Protein AF-0000000079065895 (afdb_homodimer)

Organism: Streptomyces microflavus (NCBI:txid1919)

Radius of gyration: 29.61 Å; Cα contacts (8 Å, |Δi|>4): 1666; chains: 2; bounding box: 75×83×60 Å

Nearest PDB structures (foldseek):
  3ofk-assembly2_B  TM=7.185E-01  e=9.473E-08  Bradyrhizobium sp. WM9
  7zkg-assembly1_A  TM=5.740E-01  e=5.149E-07  Streptomyces griseofuscus
  7z2j-assembly1_A  TM=6.496E-01  e=5.752E-05  White bream virus
  7wzf-assembly1_A  TM=5.884E-01  e=6.111E-05  Streptomyces yunnanensis
  7z05-assembly1_A  TM=6.497E-01  e=5.724E-04  White bream virus

Solvent-accessible surface area (backbone atoms only — not comparable to full-atom values): 40544 Å² total; per-residue (Å²): 123,38,42,34,38,43,30,40,47,42,61,46,46,52,43,58,32,42,69,69,71,53,32,52,18,99,84,61,42,56,64,40,13,57,48,34,33,39,35,25,33,50,76,69,44,79,46,77,40,59,54,36,52,49,61,69,58,50,52,51,61,44,50,75,56,47,72,77,93,54,95,79,54,41,47,68,43,31,68,56,39,26,54,54,50,49,62,68,38,65,89,47,64,36,36,38,36,29,34,16,25,46,18,71,35,58,48,39,7,49,27,18,44,23,47,54,66,32,46,54,91,89,46,55,60,52,35,23,24,52,70,46,33,88,68,51,35,55,48,55,76,42,76,48,71,36,53,62,68,53,48,48,51,49,38,50,49,37,51,73,66,39,41,70,28,53,69,44,85,44,83,76,60,40,53,50,49,77,53,50,55,39,52,39,38,24,30,69,70,56,73,67,49,38,52,43,36,34,14,54,74,36,59,98,40,72,58,18,52,70,41,85,62,46,83,35,57,89,74,33,68,66,46,45,46,31,46,52,35,45,49,53,55,44,42,72,78,54,37,65,79,65,46,33,34,32,32,46,65,36,46,55,24,74,61,55,45,56,39,34,74,69,57,30,46,37,39,34,15,19,58,51,65,62,31,31,52,48,18,45,65,67,38,51,86,58,38,47,79,42,59,50,42,72,68,50,38,29,74,51,54,78,72,68,26,50,24,37,34,40,59,72,57,78,82,77,72,65,66,72,70,47,62,77,42,41,52,44,52,30,36,41,36,28,34,35,57,65,58,35,62,70,48,51,49,59,48,49,76,68,36,84,48,46,42,81,73,44,76,44,81,37,33,74,44,39,56,45,69,39,74,93,49,42,28,31,30,60,46,72,28,32,34,34,35,34,34,33,56,45,86,124,121,38,43,34,38,44,30,40,48,43,62,48,46,52,44,55,34,42,69,71,72,54,33,52,19,97,83,60,42,56,65,40,14,57,49,34,34,38,34,24,33,51,76,69,43,78,46,77,39,62,55,38,52,49,61,70,58,49,52,50,59,45,49,75,55,46,72,77,93,54,93,77,55,40,47,65,43,32,69,55,39,28,54,52,49,48,63,70,39,65,88,47,62,37,37,38,36,28,36,18,25,48,18,70,36,56,47,39,7,50,26,16,45,23,49,55,67,32,46,54,92,89,46,56,58,54,36,22,25,52,69,47,32,86,69,51,37,55,49,56,76,42,77,48,70,36,53,63,67,54,49,47,51,49,36,50,48,39,52,73,66,38,42,70,30,53,68,46,85,45,83,74,60,40,53,51,50,74,54,50,55,38,54,40,37,24,29,68,69,56,73,68,48,40,51,42,36,36,14,53,74,36,59,97,40,70,59,17,53,71,41,86,62,43,84,36,56,88,74,34,68,68,45,44,45,31,46,53,36,46,50,53,54,43,42,73,78,55,39,65,80,65,47,35,34,31,32,45,63,36,47,55,24,74,60,56,46,56,39,33,73,68,56,29,48,37,39,35,15,20,58,50,65,62,29,31,52,46,18,44,66,67,38,53,87,58,39,47,77,42,60,50,42,71,68,50,38,29,74,51,54,78,70,66,25,51,26,36,35,41,59,72,58,77,81,76,73,64,66,72,72,46,63,77,40,41,51,43,54,30,36,41,36,28,34,34,56,64,57,34,61,73,48,50,51,59,47,49,74,68,36,86,49,48,40,81,72,43,75,43,81,36,32,75,42,38,57,46,69,38,73,91,49,44,28,32,31,60,45,71,29,31,34,34,36,33,34,32,55,46,86,126

Structure (mmCIF, N/CA/C/O backbone):
data_AF-0000000079065895-model_v1
#
loop_
_entity.id
_entity.type
_entity.pdbx_description
1 polymer 'Uncharacterized protein'
#
loop_
_atom_site.group_PDB
_atom_site.id
_atom_site.type_symbol
_atom_site.label_atom_id
_atom_site.label_alt_id
_atom_site.label_comp_id
_atom_site.label_asym_id
_atom_site.label_entity_id
_atom_site.label_seq_id
_atom_site.pdbx_PDB_ins_code
_atom_site.Cartn_x
_atom_site.Cartn_y
_atom_site.Cartn_z
_atom_site.occupancy
_atom_site.B_iso_or_equiv
_atom_site.auth_seq_id
_atom_site.auth_comp_id
_atom_site.auth_asym_id
_atom_site.auth_atom_id
_atom_site.pdbx_PDB_model_num
ATOM 1 N N . MET A 1 1 ? -24.969 -18.453 19.078 1 86.69 1 MET A N 1
ATOM 2 C CA . MET A 1 1 ? -23.734 -18.672 18.328 1 86.69 1 MET A CA 1
ATOM 3 C C . MET A 1 1 ? -22.609 -17.812 18.875 1 86.69 1 MET A C 1
ATOM 5 O O . MET A 1 1 ? -22.797 -16.625 19.141 1 86.69 1 MET A O 1
ATOM 9 N N . ILE A 1 2 ? -21.516 -18.5 19.156 1 91.75 2 ILE A N 1
ATOM 10 C CA . ILE A 1 2 ? -20.375 -17.828 19.75 1 91.75 2 ILE A CA 1
ATOM 11 C C . ILE A 1 2 ? -19.359 -17.469 18.672 1 91.75 2 ILE A C 1
ATOM 13 O O . ILE A 1 2 ? -19.078 -18.281 17.781 1 91.75 2 ILE A O 1
ATOM 17 N N . ASP A 1 3 ? -18.875 -16.219 18.766 1 96.69 3 ASP A N 1
ATOM 18 C CA . ASP A 1 3 ? -17.781 -15.828 17.891 1 96.69 3 ASP A CA 1
ATOM 19 C C . ASP A 1 3 ? -16.438 -16.062 18.562 1 96.69 3 ASP A C 1
ATOM 21 O O . ASP A 1 3 ? -16.219 -15.641 19.703 1 96.69 3 ASP A O 1
ATOM 25 N N . ILE A 1 4 ? -15.602 -16.75 17.891 1 98.12 4 ILE A N 1
ATOM 26 C CA . ILE A 1 4 ? -14.234 -17.016 18.328 1 98.12 4 ILE A CA 1
ATOM 27 C C . ILE A 1 4 ? -13.25 -16.344 17.375 1 98.12 4 ILE A C 1
ATOM 29 O O . ILE A 1 4 ? -13.266 -16.594 16.172 1 98.12 4 ILE A O 1
ATOM 33 N N . VAL A 1 5 ? -12.445 -15.469 17.906 1 98.69 5 VAL A N 1
ATOM 34 C CA . VAL A 1 5 ? -11.414 -14.797 17.125 1 98.69 5 VAL A CA 1
ATOM 35 C C . VAL A 1 5 ? -10.039 -15.367 17.484 1 98.69 5 VAL A C 1
ATOM 37 O O . VAL A 1 5 ? -9.562 -15.188 18.609 1 98.69 5 VAL A O 1
ATOM 40 N N . ALA A 1 6 ? -9.438 -16.047 16.578 1 98.62 6 ALA A N 1
ATOM 41 C CA . ALA A 1 6 ? -8.102 -16.594 16.781 1 98.62 6 ALA A CA 1
ATOM 42 C C . ALA A 1 6 ? -7.051 -15.766 16.062 1 98.62 6 ALA A C 1
ATOM 44 O O . ALA A 1 6 ? -7.043 -15.688 14.828 1 98.62 6 ALA A O 1
ATOM 45 N N . VAL A 1 7 ? -6.176 -15.203 16.812 1 98.69 7 VAL A N 1
ATOM 46 C CA . VAL A 1 7 ? -5.129 -14.359 16.25 1 98.69 7 VAL A CA 1
ATOM 47 C C . VAL A 1 7 ? -3.768 -14.805 16.781 1 98.69 7 VAL A C 1
ATOM 49 O O . VAL A 1 7 ? -3.688 -15.516 17.781 1 98.69 7 VAL A O 1
ATOM 52 N N . LEU A 1 8 ? -2.668 -14.43 16.078 1 98.31 8 LEU A N 1
ATOM 53 C CA . LEU A 1 8 ? -1.331 -14.742 16.578 1 98.31 8 LEU A CA 1
ATOM 54 C C . LEU A 1 8 ? -0.972 -13.859 17.766 1 98.31 8 LEU A C 1
ATOM 56 O O . LEU A 1 8 ? -0.55 -14.367 18.812 1 98.31 8 LEU A O 1
ATOM 60 N N . ARG A 1 9 ? -1.154 -12.555 17.594 1 98.19 9 ARG A N 1
ATOM 61 C CA . ARG A 1 9 ? -0.824 -11.555 18.594 1 98.19 9 ARG A CA 1
ATOM 62 C C . ARG A 1 9 ? -2.07 -10.805 19.047 1 98.19 9 ARG A C 1
ATOM 64 O O . ARG A 1 9 ? -2.998 -10.602 18.266 1 98.19 9 ARG A O 1
ATOM 71 N N . ALA A 1 10 ? -2.021 -10.289 20.219 1 98.62 10 ALA A N 1
ATOM 72 C CA . ALA A 1 10 ? -3.201 -9.672 20.812 1 98.62 10 ALA A CA 1
ATOM 73 C C . ALA A 1 10 ? -3.643 -8.445 20.016 1 98.62 10 ALA A C 1
ATOM 75 O O . ALA A 1 10 ? -4.84 -8.211 19.844 1 98.62 10 ALA A O 1
ATOM 76 N N . GLU A 1 11 ? -2.717 -7.617 19.531 1 98.44 11 GLU A N 1
ATOM 77 C CA . GLU A 1 11 ? -3.074 -6.395 18.812 1 98.44 11 GLU A CA 1
ATOM 78 C C . GLU A 1 11 ? -3.855 -6.703 17.547 1 98.44 11 GLU A C 1
ATOM 80 O O . GLU A 1 11 ? -4.672 -5.891 17.094 1 98.44 11 GLU A O 1
ATOM 85 N N . ASP A 1 12 ? -3.666 -7.902 17 1 98.38 12 ASP A N 1
ATOM 86 C CA . ASP A 1 12 ? -4.328 -8.273 15.75 1 98.38 12 ASP A CA 1
ATOM 87 C C . ASP A 1 12 ? -5.84 -8.367 15.938 1 98.38 12 ASP A C 1
ATOM 89 O O . ASP A 1 12 ? -6.605 -8.172 14.992 1 98.38 12 ASP A O 1
ATOM 93 N N . ALA A 1 13 ? -6.258 -8.703 17.172 1 98.69 13 ALA A N 1
ATOM 94 C CA . ALA A 1 13 ? -7.688 -8.805 17.453 1 98.69 13 ALA A CA 1
ATOM 95 C C . ALA A 1 13 ? -8.391 -7.473 17.188 1 98.69 13 ALA A C 1
ATOM 97 O O . ALA A 1 13 ? -9.508 -7.445 16.672 1 98.69 13 ALA A O 1
ATOM 98 N N . VAL A 1 14 ? -7.703 -6.406 17.5 1 98.44 14 VAL A N 1
ATOM 99 C CA . VAL A 1 14 ? -8.297 -5.086 17.328 1 98.44 14 VAL A CA 1
ATOM 100 C C . VAL A 1 14 ? -8.039 -4.586 15.906 1 98.44 14 VAL A C 1
ATOM 102 O O . VAL A 1 14 ? -8.922 -3.988 15.281 1 98.44 14 VAL A O 1
ATOM 105 N N . LEU A 1 15 ? -6.883 -4.875 15.328 1 97.94 15 LEU A N 1
ATOM 106 C CA . LEU A 1 15 ? -6.473 -4.32 14.047 1 97.94 15 LEU A CA 1
ATOM 107 C C . LEU A 1 15 ? -7.25 -4.957 12.898 1 97.94 15 LEU A C 1
ATOM 109 O O . LEU A 1 15 ? -7.609 -4.277 11.93 1 97.94 15 LEU A O 1
ATOM 113 N N . ASP A 1 16 ? -7.59 -6.254 13.094 1 97.5 16 ASP A N 1
ATOM 114 C CA . ASP A 1 16 ? -8.195 -6.965 11.969 1 97.5 16 ASP A CA 1
ATOM 115 C C . ASP A 1 16 ? -9.648 -7.336 12.281 1 97.5 16 ASP A C 1
ATOM 117 O O . ASP A 1 16 ? -10.414 -7.676 11.375 1 97.5 16 ASP A O 1
ATOM 121 N N . PHE A 1 17 ? -10.062 -7.277 13.617 1 98.31 17 PHE A N 1
ATOM 122 C CA . PHE A 1 17 ? -11.344 -7.883 13.938 1 98.31 17 PHE A CA 1
ATOM 123 C C . PHE A 1 17 ? -12.141 -6.992 14.891 1 98.31 17 PHE A C 1
ATOM 125 O O . PHE A 1 17 ? -12.922 -7.484 15.703 1 98.31 17 PHE A O 1
ATOM 132 N N . LEU A 1 18 ? -11.898 -5.715 14.883 1 98.06 18 LEU A N 1
ATOM 133 C CA . LEU A 1 18 ? -12.641 -4.812 15.766 1 98.06 18 LEU A CA 1
ATOM 134 C C . LEU A 1 18 ? -14.141 -4.965 15.555 1 98.06 18 LEU A C 1
ATOM 136 O O . LEU A 1 18 ? -14.906 -5 16.531 1 98.06 18 LEU A O 1
ATOM 140 N N . SER A 1 19 ? -14.602 -5.051 14.305 1 96.5 19 SER A N 1
ATOM 141 C CA . SER A 1 19 ? -16.016 -5.145 13.992 1 96.5 19 SER A CA 1
ATOM 142 C C . SER A 1 19 ? -16.641 -6.398 14.594 1 96.5 19 SER A C 1
ATOM 144 O O . SER A 1 19 ? -17.844 -6.434 14.867 1 96.5 19 SER A O 1
ATOM 146 N N . VAL A 1 20 ? -15.828 -7.434 14.75 1 97.06 20 VAL A N 1
ATOM 147 C CA . VAL A 1 20 ? -16.297 -8.672 15.359 1 97.06 20 VAL A CA 1
ATOM 148 C C . VAL A 1 20 ? -16.359 -8.508 16.875 1 97.06 20 VAL A C 1
ATOM 150 O O . VAL A 1 20 ? -17.344 -8.914 17.516 1 97.06 20 VAL A O 1
ATOM 153 N N . LEU A 1 21 ? -15.391 -7.863 17.438 1 97.19 21 LEU A N 1
ATOM 154 C CA . LEU A 1 21 ? -15.281 -7.688 18.875 1 97.19 21 LEU A CA 1
ATOM 155 C C . LEU A 1 21 ? -16.391 -6.789 19.406 1 97.19 21 LEU A C 1
ATOM 157 O O . LEU A 1 21 ? -16.766 -6.863 20.578 1 97.19 21 LEU A O 1
ATOM 161 N N . THR A 1 22 ? -16.891 -5.906 18.469 1 94.56 22 THR A N 1
ATOM 162 C CA . THR A 1 22 ? -17.781 -4.855 18.953 1 94.56 22 THR A CA 1
ATOM 163 C C . THR A 1 22 ? -19.125 -4.93 18.234 1 94.56 22 THR A C 1
ATOM 165 O O . THR A 1 22 ? -19.859 -3.939 18.188 1 94.56 22 THR A O 1
ATOM 168 N N . ALA A 1 23 ? -19.438 -5.977 17.594 1 90.62 23 ALA A N 1
ATOM 169 C CA . ALA A 1 23 ? -20.703 -6.125 16.875 1 90.62 23 ALA A CA 1
ATOM 170 C C . ALA A 1 23 ? -21.891 -5.777 17.766 1 90.62 23 ALA A C 1
ATOM 172 O O . ALA A 1 23 ? -21.906 -6.125 18.953 1 90.62 23 ALA A O 1
ATOM 173 N N . PRO A 1 24 ? -22.781 -5.059 17.156 1 82.94 24 PRO A N 1
ATOM 174 C CA . PRO A 1 24 ? -23.953 -4.719 17.953 1 82.94 24 PRO A CA 1
ATOM 175 C C . PRO A 1 24 ? -24.859 -5.918 18.219 1 82.94 24 PRO A C 1
ATOM 177 O O . PRO A 1 24 ? -24.781 -6.914 17.5 1 82.94 24 PRO A O 1
ATOM 180 N N . GLY A 1 25 ? -25.609 -5.742 19.25 1 76.69 25 GLY A N 1
ATOM 181 C CA . GLY A 1 25 ? -26.609 -6.754 19.516 1 76.69 25 GLY A CA 1
ATOM 182 C C . GLY A 1 25 ? -27.75 -6.73 18.531 1 76.69 25 GLY A C 1
ATOM 183 O O . GLY A 1 25 ? -27.734 -5.957 17.562 1 76.69 25 GLY A O 1
ATOM 184 N N . PRO A 1 26 ? -28.609 -7.664 18.656 1 68.25 26 PRO A N 1
ATOM 185 C CA . PRO A 1 26 ? -29.734 -7.797 17.734 1 68.25 26 PRO A CA 1
ATOM 186 C C . PRO A 1 26 ? -30.562 -6.512 17.625 1 68.25 26 PRO A C 1
ATOM 188 O O . PRO A 1 26 ? -31.188 -6.27 16.594 1 68.25 26 PRO A O 1
ATOM 191 N N . THR A 1 27 ? -30.531 -5.742 18.719 1 69.88 27 THR A N 1
ATOM 192 C CA . THR A 1 27 ? -31.312 -4.516 18.688 1 69.88 27 THR A CA 1
ATOM 193 C C . THR A 1 27 ? -30.469 -3.346 18.172 1 69.88 27 THR A C 1
ATOM 195 O O . THR A 1 27 ? -30.953 -2.213 18.109 1 69.88 27 THR A O 1
ATOM 198 N N . GLY A 1 28 ? -29.312 -3.59 17.891 1 71.69 28 GLY A N 1
ATOM 199 C CA . GLY A 1 28 ? -28.438 -2.557 17.359 1 71.69 28 GLY A CA 1
ATOM 200 C C . GLY A 1 28 ? -27.688 -1.795 18.438 1 71.69 28 GLY A C 1
ATOM 201 O O . GLY A 1 28 ? -26.844 -0.958 18.141 1 71.69 28 GLY A O 1
ATOM 202 N N . ARG A 1 29 ? -28.109 -2.01 19.703 1 68.44 29 ARG A N 1
ATOM 203 C CA . ARG A 1 29 ? -27.484 -1.274 20.797 1 68.44 29 ARG A CA 1
ATOM 204 C C . ARG A 1 29 ? -26.156 -1.896 21.188 1 68.44 29 ARG A C 1
ATOM 206 O O . ARG A 1 29 ? -26.016 -3.121 21.234 1 68.44 29 ARG A O 1
ATOM 213 N N . GLN A 1 30 ? -25.203 -1.01 21.359 1 65.12 30 GLN A N 1
ATOM 214 C CA . GLN A 1 30 ? -23.844 -1.44 21.672 1 65.12 30 GLN A CA 1
ATOM 215 C C . GLN A 1 30 ? -23.781 -2.152 23.031 1 65.12 30 GLN A C 1
ATOM 217 O O . GLN A 1 30 ? -22.938 -3.018 23.25 1 65.12 30 GLN A O 1
ATOM 222 N N . ASP A 1 31 ? -24.688 -1.835 23.891 1 68 31 ASP A N 1
ATOM 223 C CA . ASP A 1 31 ? -24.719 -2.459 25.203 1 68 31 ASP A CA 1
ATOM 224 C C . ASP A 1 31 ? -25.266 -3.883 25.141 1 68 31 ASP A C 1
ATOM 226 O O . ASP A 1 31 ? -25.391 -4.559 26.156 1 68 31 ASP A O 1
ATOM 230 N N . GLU A 1 32 ? -25.422 -4.293 23.922 1 75.56 32 GLU A N 1
ATOM 231 C CA . GLU A 1 32 ? -25.922 -5.645 23.703 1 75.56 32 GLU A CA 1
ATOM 232 C C . GLU A 1 32 ? -24.938 -6.465 22.875 1 75.56 32 GLU A C 1
ATOM 234 O O . GLU A 1 32 ? -25.328 -7.441 22.219 1 75.56 32 GLU A O 1
ATOM 239 N N . SER A 1 33 ? -23.688 -6.051 22.906 1 85.94 33 SER A N 1
ATOM 240 C CA . SER A 1 33 ? -22.703 -6.816 22.156 1 85.94 33 SER A CA 1
ATOM 241 C C . SER A 1 33 ? -22.625 -8.258 22.641 1 85.94 33 SER A C 1
ATOM 243 O O . SER A 1 33 ? -22.719 -8.508 23.844 1 85.94 33 SER A O 1
ATOM 245 N N . PRO A 1 34 ? -22.469 -9.188 21.812 1 90.69 34 PRO A N 1
ATOM 246 C CA . PRO A 1 34 ? -22.391 -10.594 22.203 1 90.69 34 PRO A CA 1
ATOM 247 C C . PRO A 1 34 ? -21.062 -10.953 22.859 1 90.69 34 PRO A C 1
ATOM 249 O O . PRO A 1 34 ? -20.109 -10.18 22.781 1 90.69 34 PRO A O 1
ATOM 252 N N . GLU A 1 35 ? -21.172 -12.055 23.516 1 94.31 35 GLU A N 1
ATOM 253 C CA . GLU A 1 35 ? -19.938 -12.625 24.047 1 94.31 35 GLU A CA 1
ATOM 254 C C . GLU A 1 35 ? -19 -13.047 22.922 1 94.31 35 GLU A C 1
ATOM 256 O O . GLU A 1 35 ? -19.438 -13.625 21.922 1 94.31 35 GLU A O 1
ATOM 261 N N . VAL A 1 36 ? -17.734 -12.672 23.016 1 97.25 36 VAL A N 1
ATOM 262 C CA . VAL A 1 36 ? -16.719 -13.039 22.031 1 97.25 36 VAL A CA 1
ATOM 263 C C . VAL A 1 36 ? -15.516 -13.664 22.734 1 97.25 36 VAL A C 1
ATOM 265 O O . VAL A 1 36 ? -15.094 -13.203 23.797 1 97.25 36 VAL A O 1
ATOM 268 N N . HIS A 1 37 ? -15.031 -14.695 22.172 1 98.06 37 HIS A N 1
ATOM 269 C CA . HIS A 1 37 ? -13.828 -15.359 22.656 1 98.06 37 HIS A CA 1
ATOM 270 C C . HIS A 1 37 ? -12.625 -15.039 21.781 1 98.06 37 HIS A C 1
ATOM 272 O O . HIS A 1 37 ? -12.68 -15.188 20.562 1 98.06 37 HIS A O 1
ATOM 278 N N . VAL A 1 38 ? -11.539 -14.586 22.406 1 98.69 38 VAL A N 1
ATOM 279 C CA . VAL A 1 38 ? -10.32 -14.266 21.672 1 98.69 38 VAL A CA 1
ATOM 280 C C . VAL A 1 38 ? -9.203 -15.227 22.078 1 98.69 38 VAL A C 1
ATOM 282 O O . VAL A 1 38 ? -8.914 -15.383 23.266 1 98.69 38 VAL A O 1
ATOM 285 N N . LEU A 1 39 ? -8.656 -15.867 21.094 1 98.44 39 LEU A N 1
ATOM 286 C CA . LEU A 1 39 ? -7.547 -16.781 21.312 1 98.44 39 LEU A CA 1
ATOM 287 C C . LEU A 1 39 ? -6.238 -16.188 20.797 1 98.44 39 LEU A C 1
ATOM 289 O O . LEU A 1 39 ? -6.16 -15.758 19.641 1 98.44 39 LEU A O 1
ATOM 293 N N . PHE A 1 40 ? -5.27 -16.188 21.656 1 98.19 40 PHE A N 1
ATOM 294 C CA . PHE A 1 40 ? -3.953 -15.695 21.281 1 98.19 40 PHE A CA 1
ATOM 295 C C . PHE A 1 40 ? -2.998 -16.844 20.984 1 98.19 40 PHE A C 1
ATOM 297 O O . PHE A 1 40 ? -2.578 -17.562 21.906 1 98.19 40 PHE A O 1
ATOM 304 N N . GLY A 1 41 ? -2.59 -16.953 19.781 1 97 41 GLY A N 1
ATOM 305 C CA . GLY A 1 41 ? -1.814 -18.094 19.328 1 97 41 GLY A CA 1
ATOM 306 C C . GLY A 1 41 ? -0.407 -18.125 19.891 1 97 41 GLY A C 1
ATOM 307 O O . GLY A 1 41 ? 0.136 -19.203 20.156 1 97 41 GLY A O 1
ATOM 308 N N . ASP A 1 42 ? 0.202 -16.953 20.047 1 95.88 42 ASP A N 1
ATOM 309 C CA . ASP A 1 42 ? 1.603 -16.906 20.453 1 95.88 42 ASP A CA 1
ATOM 310 C C . ASP A 1 42 ? 1.757 -17.297 21.922 1 95.88 42 ASP A C 1
ATOM 312 O O . ASP A 1 42 ? 2.809 -17.781 22.344 1 95.88 42 ASP A O 1
ATOM 316 N N . THR A 1 43 ? 0.674 -17.094 22.734 1 95.31 43 THR A N 1
ATOM 317 C CA . THR A 1 43 ? 0.765 -17.344 24.172 1 95.31 43 THR A CA 1
ATOM 318 C C . THR A 1 43 ? -0.184 -18.469 24.578 1 95.31 43 THR A C 1
ATOM 320 O O . THR A 1 43 ? -0.156 -18.938 25.719 1 95.31 43 THR A O 1
ATOM 323 N N . ALA A 1 44 ? -1.035 -18.875 23.688 1 94.25 44 ALA A N 1
ATOM 324 C CA . ALA A 1 44 ? -2.064 -19.875 23.953 1 94.25 44 ALA A CA 1
ATOM 325 C C . ALA A 1 44 ? -3.029 -19.391 25.031 1 94.25 44 ALA A C 1
ATOM 327 O O . ALA A 1 44 ? -3.514 -20.203 25.844 1 94.25 44 ALA A O 1
ATOM 328 N N . GLU A 1 45 ? -3.189 -18.156 25.125 1 95.31 45 GLU A N 1
ATOM 329 C CA . GLU A 1 45 ? -4.133 -17.578 26.078 1 95.31 45 GLU A CA 1
ATOM 330 C C . GLU A 1 45 ? -5.527 -17.453 25.469 1 95.31 45 GLU A C 1
ATOM 332 O O . GLU A 1 45 ? -5.672 -17.359 24.25 1 95.31 45 GLU A O 1
ATOM 337 N N . HIS A 1 46 ? -6.488 -17.578 26.344 1 97.56 46 HIS A N 1
ATOM 338 C CA . HIS A 1 46 ? -7.906 -17.469 26.016 1 97.56 46 HIS A CA 1
ATOM 339 C C . HIS A 1 46 ? -8.578 -16.344 26.781 1 97.56 46 HIS A C 1
ATOM 341 O O . HIS A 1 46 ? -8.695 -16.406 28 1 97.56 46 HIS A O 1
ATOM 347 N N . LEU A 1 47 ? -8.984 -15.297 26.047 1 98.19 47 LEU A N 1
ATOM 348 C CA . LEU A 1 47 ? -9.664 -14.156 26.641 1 98.19 47 LEU A CA 1
ATOM 349 C C . LEU A 1 47 ? -11.156 -14.18 26.312 1 98.19 47 LEU A C 1
ATOM 351 O O . LEU A 1 47 ? -11.531 -14.328 25.141 1 98.19 47 LEU A O 1
ATOM 355 N N . VAL A 1 48 ? -11.969 -14.039 27.328 1 97.81 48 VAL A N 1
ATOM 356 C CA . VAL A 1 48 ? -13.414 -13.953 27.125 1 97.81 48 VAL A CA 1
ATOM 357 C C . VAL A 1 48 ? -13.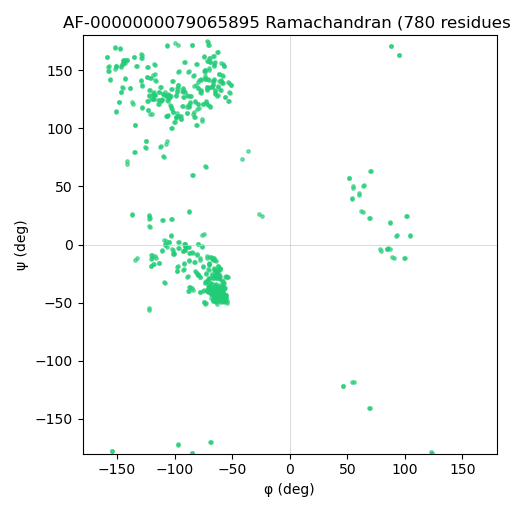867 -12.5 27.281 1 97.81 48 VAL A C 1
ATOM 359 O O . VAL A 1 48 ? -13.609 -11.875 28.297 1 97.81 48 VAL A O 1
ATOM 362 N N . LEU A 1 49 ? -14.438 -11.961 26.234 1 97.25 49 LEU A N 1
ATOM 363 C CA . LEU A 1 49 ? -15.109 -10.664 26.297 1 97.25 49 LEU A CA 1
ATOM 364 C C . LEU A 1 49 ? -16.609 -10.836 26.531 1 97.25 49 LEU A C 1
ATOM 366 O O . LEU A 1 49 ? -17.344 -11.273 25.641 1 97.25 49 LEU A O 1
ATOM 370 N N . PRO A 1 50 ? -17.062 -10.461 27.688 1 94.69 50 PRO A N 1
ATOM 371 C CA . PRO A 1 50 ? -18.453 -10.75 28.031 1 94.69 50 PRO A CA 1
ATOM 372 C C . PRO A 1 50 ? -19.453 -9.922 27.234 1 94.69 50 PRO A C 1
ATOM 374 O O . PRO A 1 50 ? -19.094 -8.867 26.688 1 94.69 50 PRO A O 1
ATOM 377 N N . ALA A 1 51 ? -20.656 -10.43 27.219 1 93.19 51 ALA A N 1
ATOM 378 C CA . ALA A 1 51 ? -21.734 -9.695 26.562 1 93.19 51 ALA A CA 1
ATOM 379 C C . ALA A 1 51 ? -22.031 -8.391 27.312 1 93.19 51 ALA A C 1
ATOM 381 O O . ALA A 1 51 ? -21.938 -8.328 28.531 1 93.19 51 ALA A O 1
ATOM 382 N N . GLY A 1 52 ? -22.328 -7.367 26.531 1 91.62 52 GLY A N 1
ATOM 383 C CA . GLY A 1 52 ? -22.844 -6.133 27.094 1 91.62 52 GLY A CA 1
ATOM 384 C C . GLY A 1 52 ? -21.75 -5.199 27.594 1 91.62 52 GLY A C 1
ATOM 385 O O . GLY A 1 52 ? -22.047 -4.109 28.094 1 91.62 52 GLY A O 1
ATOM 386 N N . VAL A 1 53 ? -20.531 -5.605 27.547 1 93.38 53 VAL A N 1
ATOM 387 C CA . VAL A 1 53 ? -19.422 -4.758 27.969 1 93.38 53 VAL A CA 1
ATOM 388 C C . VAL A 1 53 ? -19.125 -3.721 26.891 1 93.38 53 VAL A C 1
ATOM 390 O O . VAL A 1 53 ? -19.047 -4.047 25.703 1 93.38 53 VAL A O 1
ATOM 393 N N . PRO A 1 54 ? -18.984 -2.465 27.344 1 93.06 54 PRO A N 1
ATOM 394 C CA . PRO A 1 54 ? -18.719 -1.405 26.375 1 93.06 54 PRO A CA 1
ATOM 395 C C . PRO A 1 54 ? -17.422 -1.637 25.594 1 93.06 54 PRO A C 1
ATOM 397 O O . PRO A 1 54 ? -16.5 -2.281 26.109 1 93.06 54 PRO A O 1
ATOM 400 N N . THR A 1 55 ? -17.344 -1.062 24.438 1 94.5 55 THR A N 1
ATOM 401 C CA . THR A 1 55 ? -16.219 -1.223 23.516 1 94.5 55 THR A CA 1
ATOM 402 C C . THR A 1 55 ? -14.898 -0.86 24.203 1 94.5 55 THR A C 1
ATOM 404 O O . THR A 1 55 ? -13.914 -1.599 24.109 1 94.5 55 THR A O 1
ATOM 407 N N . ALA A 1 56 ? -14.875 0.23 24.891 1 95.19 56 ALA A N 1
ATOM 408 C CA . ALA A 1 56 ? -13.641 0.699 25.516 1 95.19 56 ALA A CA 1
ATOM 409 C C . ALA A 1 56 ? -13.109 -0.33 26.516 1 95.19 56 ALA A C 1
ATOM 411 O O . ALA A 1 56 ? -11.906 -0.593 26.562 1 95.19 56 ALA A O 1
ATOM 412 N N . GLU A 1 57 ? -13.977 -0.902 27.25 1 96.44 57 GLU A N 1
ATOM 413 C CA . GLU A 1 57 ? -13.578 -1.897 28.234 1 96.44 57 GLU A CA 1
ATOM 414 C C . GLU A 1 57 ? -13.117 -3.188 27.578 1 96.44 57 GLU A C 1
ATOM 416 O O . GLU A 1 57 ? -12.188 -3.842 28.047 1 96.44 57 GLU A O 1
ATOM 421 N N . ARG A 1 58 ? -13.773 -3.559 26.531 1 97.56 58 ARG A N 1
ATOM 422 C CA . ARG A 1 58 ? -13.367 -4.734 25.766 1 97.56 58 ARG A CA 1
ATOM 423 C C . ARG A 1 58 ? -11.953 -4.562 25.219 1 97.56 58 ARG A C 1
ATOM 425 O O . ARG A 1 58 ? -11.117 -5.465 25.344 1 97.56 58 ARG A O 1
ATOM 432 N N . LEU A 1 59 ? -11.688 -3.4 24.656 1 98.12 59 LEU A N 1
ATOM 433 C CA . LEU A 1 59 ? -10.375 -3.143 24.062 1 98.12 59 LEU A CA 1
ATOM 434 C C . LEU A 1 59 ? -9.305 -3.053 25.156 1 98.12 59 LEU A C 1
ATOM 436 O O . LEU A 1 59 ? -8.164 -3.473 24.938 1 98.12 59 LEU A O 1
ATOM 440 N N . ASP A 1 60 ? -9.672 -2.545 26.328 1 98.06 60 ASP A N 1
ATOM 441 C CA . ASP A 1 60 ? -8.75 -2.533 27.453 1 98.06 60 ASP A CA 1
ATOM 442 C C . ASP A 1 60 ? -8.367 -3.951 27.859 1 98.06 60 ASP A C 1
ATOM 444 O O . ASP A 1 60 ? -7.223 -4.211 28.219 1 98.06 60 ASP A O 1
ATOM 448 N N . ALA A 1 61 ? -9.375 -4.793 27.859 1 98.56 61 ALA A N 1
ATOM 449 C CA . ALA A 1 61 ? -9.117 -6.191 28.203 1 98.56 61 ALA A CA 1
ATOM 450 C C . ALA A 1 61 ? -8.133 -6.82 27.219 1 98.56 61 ALA A C 1
ATOM 452 O O . ALA A 1 61 ? -7.227 -7.551 27.625 1 98.56 61 ALA A O 1
ATOM 453 N N . VAL A 1 62 ? -8.289 -6.562 25.953 1 98.81 62 VAL A N 1
ATOM 454 C CA . VAL A 1 62 ? -7.363 -7.074 24.938 1 98.81 62 VAL A CA 1
ATOM 455 C C . VAL A 1 62 ? -5.98 -6.461 25.141 1 98.81 62 VAL A C 1
ATOM 457 O O . VAL A 1 62 ? -4.965 -7.152 25.031 1 98.81 62 VAL A O 1
ATOM 460 N N . ALA A 1 63 ? -5.938 -5.164 25.484 1 98.75 63 ALA A N 1
ATOM 461 C CA . ALA A 1 63 ? -4.695 -4.406 25.625 1 98.75 63 ALA A CA 1
ATOM 462 C C . ALA A 1 63 ? -3.781 -5.039 26.672 1 98.75 63 ALA A C 1
ATOM 464 O O . ALA A 1 63 ? -2.555 -4.98 26.547 1 98.75 63 ALA A O 1
ATOM 465 N N . ARG A 1 64 ? -4.348 -5.652 27.656 1 98.5 64 ARG A N 1
ATOM 466 C CA . ARG A 1 64 ? -3.582 -6.277 28.719 1 98.5 64 ARG A CA 1
ATOM 467 C C . ARG A 1 64 ? -2.742 -7.438 28.203 1 98.5 64 ARG A C 1
ATOM 469 O O . ARG A 1 64 ? -1.827 -7.906 28.875 1 98.5 64 ARG A O 1
ATOM 476 N N . HIS A 1 65 ? -3.045 -7.867 26.969 1 98.62 65 HIS A N 1
ATOM 477 C CA . HIS A 1 65 ? -2.348 -9.016 26.406 1 98.62 65 HIS A CA 1
ATOM 478 C C . HIS A 1 65 ? -1.383 -8.586 25.312 1 98.62 65 HIS A C 1
ATOM 480 O O . HIS A 1 65 ? -0.733 -9.43 24.672 1 98.62 65 HIS A O 1
ATOM 486 N N . VAL A 1 66 ? -1.326 -7.293 25.031 1 98.56 66 VAL A N 1
ATOM 487 C CA . VAL A 1 66 ? -0.351 -6.777 24.078 1 98.56 66 VAL A CA 1
ATOM 488 C C . VAL A 1 66 ? 1.054 -6.879 24.672 1 98.56 66 VAL A C 1
ATOM 490 O O . VAL A 1 66 ? 1.268 -6.547 25.828 1 98.56 66 VAL A O 1
ATOM 493 N N . ARG A 1 67 ? 1.993 -7.34 23.875 1 97.25 67 ARG A N 1
ATOM 494 C CA . ARG A 1 67 ? 3.338 -7.641 24.359 1 97.25 67 ARG A CA 1
ATOM 495 C C . ARG A 1 67 ? 4.391 -6.98 23.469 1 97.25 67 ARG A C 1
ATOM 497 O O . ARG A 1 67 ? 4.098 -6.562 22.359 1 97.25 67 ARG A O 1
ATOM 504 N N . PRO A 1 68 ? 5.625 -6.906 23.984 1 97 68 PRO A N 1
ATOM 505 C CA . PRO A 1 68 ? 6.719 -6.406 23.141 1 97 68 PRO A CA 1
ATOM 506 C C . PRO A 1 68 ? 6.98 -7.293 21.922 1 97 68 PRO A C 1
ATOM 508 O O . PRO A 1 68 ? 6.453 -8.406 21.844 1 97 68 PRO A O 1
ATOM 511 N N . VAL A 1 69 ? 7.711 -6.754 21.031 1 97.25 69 VAL A N 1
ATOM 512 C CA . VAL A 1 69 ? 8.078 -7.477 19.828 1 97.25 69 VAL A CA 1
ATOM 513 C C . VAL A 1 69 ? 8.773 -8.781 20.188 1 97.25 69 VAL A C 1
ATOM 515 O O . VAL A 1 69 ? 9.695 -8.789 21.016 1 97.25 69 VAL A O 1
ATOM 518 N N . ASP A 1 70 ? 8.289 -9.773 19.672 1 96.19 70 ASP A N 1
ATOM 519 C CA . ASP A 1 70 ? 8.875 -11.109 19.812 1 96.19 70 ASP A CA 1
ATOM 520 C C . ASP A 1 70 ? 8.938 -11.836 18.484 1 96.19 70 ASP A C 1
ATOM 522 O O . ASP A 1 70 ? 7.938 -12.398 18.031 1 96.19 70 ASP A O 1
ATOM 526 N N . GLU A 1 71 ? 10.125 -11.891 17.891 1 94.69 71 GLU A N 1
ATOM 527 C CA . GLU A 1 71 ? 10.289 -12.469 16.562 1 94.69 71 GLU A CA 1
ATOM 528 C C . GLU A 1 71 ? 10.031 -13.969 16.578 1 94.69 71 GLU A C 1
ATOM 530 O O . GLU A 1 71 ? 9.867 -14.586 15.516 1 94.69 71 GLU A O 1
ATOM 535 N N . SER A 1 72 ? 9.969 -14.531 17.719 1 93.5 72 SER A N 1
ATOM 536 C CA . SER A 1 72 ? 9.781 -15.969 17.828 1 93.5 72 SER A CA 1
ATOM 537 C C . SER A 1 72 ? 8.297 -16.328 17.953 1 93.5 72 SER A C 1
ATOM 539 O O . SER A 1 72 ? 7.941 -17.516 17.984 1 93.5 72 SER A O 1
ATOM 541 N N . ALA A 1 73 ? 7.477 -15.328 18.047 1 93.62 73 ALA A N 1
ATOM 542 C CA . ALA A 1 73 ? 6.039 -15.594 18.109 1 93.62 73 ALA A CA 1
ATOM 543 C C . ALA A 1 73 ? 5.586 -16.453 16.953 1 93.62 73 ALA A C 1
ATOM 545 O O . ALA A 1 73 ? 5.824 -16.125 15.781 1 93.62 73 ALA A O 1
ATOM 546 N N . ALA A 1 74 ? 4.977 -17.562 17.219 1 94.38 74 ALA A N 1
ATOM 547 C CA . ALA A 1 74 ? 4.59 -18.516 16.188 1 94.38 74 ALA A CA 1
ATOM 548 C C . ALA A 1 74 ? 3.252 -19.172 16.516 1 94.38 74 ALA A C 1
ATOM 550 O O . ALA A 1 74 ? 2.809 -19.156 17.656 1 94.38 74 ALA A O 1
ATOM 551 N N . SER A 1 75 ? 2.594 -19.641 15.484 1 94.62 75 SER A N 1
ATOM 552 C CA . SER A 1 75 ? 1.401 -20.453 15.672 1 94.62 75 SER A CA 1
ATOM 553 C C . SER A 1 75 ? 1.71 -21.703 16.5 1 94.62 75 SER A C 1
ATOM 555 O O . SER A 1 75 ? 2.742 -22.344 16.297 1 94.62 75 SER A O 1
ATOM 557 N N . PRO A 1 76 ? 0.857 -22.047 17.375 1 95 76 PRO A N 1
ATOM 558 C CA . PRO A 1 76 ? 1.099 -23.25 18.172 1 95 76 PRO A CA 1
ATOM 559 C C . PRO A 1 76 ? 0.819 -24.531 17.391 1 95 76 PRO A C 1
ATOM 561 O O . PRO A 1 76 ? 1.048 -25.625 17.891 1 95 76 PRO A O 1
ATOM 564 N N . GLY A 1 77 ? 0.389 -24.438 16.188 1 94.31 77 GLY A N 1
ATOM 565 C CA . GLY A 1 77 ? 0.068 -25.594 15.359 1 94.31 77 GLY A CA 1
ATOM 566 C C . GLY A 1 77 ? -1.401 -25.969 15.406 1 94.31 77 GLY A C 1
ATOM 567 O O . GLY A 1 77 ? -2.139 -25.5 16.281 1 94.31 77 GLY A O 1
ATOM 568 N N . PRO A 1 78 ? -1.864 -26.75 14.461 1 94.69 78 PRO A N 1
ATOM 569 C CA . PRO A 1 78 ? -3.289 -27.047 14.32 1 94.69 78 PRO A CA 1
ATOM 570 C C . PRO A 1 78 ? -3.857 -27.797 15.531 1 94.69 78 PRO A C 1
ATOM 572 O O . PRO A 1 78 ? -4.977 -27.516 15.961 1 94.69 78 PRO A O 1
ATOM 575 N N . ALA A 1 79 ? -3.121 -28.703 16.109 1 94.81 79 ALA A N 1
ATOM 576 C CA . ALA A 1 79 ? -3.623 -29.5 17.219 1 94.81 79 ALA A CA 1
ATOM 577 C C . ALA A 1 79 ? -3.865 -28.625 18.453 1 94.81 79 ALA A C 1
ATOM 579 O O . ALA A 1 79 ? -4.938 -28.672 19.062 1 94.81 79 ALA A O 1
ATOM 580 N N . ALA A 1 80 ? -2.852 -27.844 18.734 1 95.25 80 ALA A N 1
ATOM 581 C CA . ALA A 1 80 ? -2.982 -26.953 19.875 1 95.25 80 ALA A CA 1
ATOM 582 C C . ALA A 1 80 ? -4.09 -25.922 19.656 1 95.25 80 ALA A C 1
ATOM 584 O O . ALA A 1 80 ? -4.84 -25.594 20.578 1 95.25 80 ALA A O 1
ATOM 585 N N . THR A 1 81 ? -4.215 -25.438 18.484 1 95.56 81 THR A N 1
ATOM 586 C CA . THR A 1 81 ? -5.258 -24.469 18.141 1 95.56 81 THR A CA 1
ATOM 587 C C . THR A 1 81 ? -6.641 -25.109 18.25 1 95.56 81 THR A C 1
ATOM 589 O O . THR A 1 81 ? -7.594 -24.469 18.688 1 95.56 81 THR A O 1
ATOM 592 N N . ALA A 1 82 ? -6.715 -26.359 17.828 1 94.94 82 ALA A N 1
ATOM 593 C CA . ALA A 1 82 ? -7.977 -27.094 17.938 1 94.94 82 ALA A CA 1
ATOM 594 C C . ALA A 1 82 ? -8.453 -27.156 19.391 1 94.94 82 ALA A C 1
ATOM 596 O O . ALA A 1 82 ? -9.633 -26.953 19.672 1 94.94 82 ALA A O 1
ATOM 597 N N . ALA A 1 83 ? -7.543 -27.438 20.234 1 94.31 83 ALA A N 1
ATOM 598 C CA . ALA A 1 83 ? -7.871 -27.516 21.641 1 94.31 83 ALA A CA 1
ATOM 599 C C . ALA A 1 83 ? -8.391 -26.188 22.172 1 94.31 83 ALA A C 1
ATOM 601 O O . ALA A 1 83 ? -9.367 -26.141 22.922 1 94.31 83 ALA A O 1
ATOM 602 N N . LEU A 1 84 ? -7.727 -25.141 21.734 1 94.56 84 LEU A N 1
ATOM 603 C CA . LEU A 1 84 ? -8.141 -23.797 22.156 1 94.56 84 LEU A CA 1
ATOM 604 C C . LEU A 1 84 ? -9.539 -23.484 21.641 1 94.56 84 LEU A C 1
ATOM 606 O O . LEU A 1 84 ? -10.375 -22.953 22.375 1 94.56 84 LEU A O 1
ATOM 610 N N . ILE A 1 85 ? -9.812 -23.812 20.422 1 95.19 85 ILE A N 1
ATOM 611 C CA . ILE A 1 85 ? -11.102 -23.531 19.781 1 95.19 85 ILE A CA 1
ATOM 612 C C . ILE A 1 85 ? -12.195 -24.344 20.469 1 95.19 85 ILE A C 1
ATOM 614 O O . ILE A 1 85 ? -13.281 -23.828 20.734 1 95.19 85 ILE A O 1
ATOM 618 N N . GLU A 1 86 ? -11.898 -25.547 20.734 1 93 86 GLU A N 1
ATOM 619 C CA . GLU A 1 86 ? -12.867 -26.422 21.391 1 93 86 GLU A CA 1
ATOM 620 C C . GLU A 1 86 ? -13.203 -25.891 22.781 1 93 86 GLU A C 1
ATOM 622 O O . GLU A 1 86 ? -14.375 -25.875 23.188 1 93 86 GLU A O 1
ATOM 627 N N . ALA A 1 87 ? -12.195 -25.531 23.438 1 93.12 87 ALA A N 1
ATOM 628 C CA . ALA A 1 87 ? -12.406 -24.984 24.781 1 93.12 87 ALA A CA 1
ATOM 629 C C . ALA A 1 87 ? -13.266 -23.719 24.734 1 93.12 87 ALA A C 1
ATOM 631 O O . ALA A 1 87 ? -14.125 -23.516 25.594 1 93.12 87 ALA A O 1
ATOM 632 N N . ALA A 1 88 ? -13.055 -22.891 23.766 1 94.56 88 ALA A N 1
ATOM 633 C CA . ALA A 1 88 ? -13.781 -21.641 23.625 1 94.56 88 ALA A CA 1
ATOM 634 C C . ALA A 1 88 ? -15.234 -21.891 23.219 1 94.56 88 ALA A C 1
ATOM 636 O O . ALA A 1 88 ? -16.141 -21.203 23.688 1 94.56 88 ALA A O 1
ATOM 637 N N . ALA A 1 89 ? -15.508 -22.828 22.312 1 92.81 89 ALA A N 1
ATOM 638 C CA . ALA A 1 89 ? -16.844 -23.094 21.781 1 92.81 89 ALA A CA 1
ATOM 639 C C . ALA A 1 89 ? -17.734 -23.719 22.844 1 92.81 89 ALA A C 1
ATOM 641 O O . ALA A 1 89 ? -18.969 -23.625 22.75 1 92.81 89 ALA A O 1
ATOM 642 N N . GLN A 1 90 ? -17.109 -24.438 23.766 1 88.81 90 GLN A N 1
ATOM 643 C CA . GLN A 1 90 ? -17.828 -25.062 24.875 1 88.81 90 GLN A CA 1
ATOM 644 C C . GLN A 1 90 ? -18.969 -25.938 24.344 1 88.81 90 GLN A C 1
ATOM 646 O O . GLN A 1 90 ? -20.094 -25.875 24.844 1 88.81 90 GLN A O 1
ATOM 651 N N . GLY A 1 91 ? -18.75 -26.625 23.328 1 84.12 91 GLY A N 1
ATOM 652 C CA . GLY A 1 91 ? -19.688 -27.609 22.812 1 84.12 91 GLY A CA 1
ATOM 653 C C . GLY A 1 91 ? -20.844 -27 22.031 1 84.12 91 GLY A C 1
ATOM 654 O O . GLY A 1 91 ? -21.703 -27.703 21.516 1 84.12 91 GLY A O 1
ATOM 655 N N . GLY A 1 92 ? -20.938 -25.672 21.953 1 87.81 92 GLY A N 1
ATOM 656 C CA . GLY A 1 92 ? -22.016 -25.016 21.25 1 87.81 92 GLY A CA 1
ATOM 657 C C . GLY A 1 92 ? -21.625 -24.547 19.859 1 87.81 92 GLY A C 1
ATOM 658 O O . GLY A 1 92 ? -20.484 -24.703 19.453 1 87.81 92 GLY A O 1
ATOM 659 N N . PRO A 1 93 ? -22.688 -24.062 19.156 1 90.94 93 PRO A N 1
ATOM 660 C CA . PRO A 1 93 ? -22.391 -23.5 17.828 1 90.94 93 PRO A CA 1
ATOM 661 C C . PRO A 1 93 ? -21.469 -22.281 17.906 1 90.94 93 PRO A C 1
ATOM 663 O O . PRO A 1 93 ? -21.625 -21.422 18.781 1 90.94 93 PRO A O 1
ATOM 666 N N . ALA A 1 94 ? -20.5 -22.266 17 1 94.69 94 ALA A N 1
ATOM 667 C CA . ALA A 1 94 ? -19.516 -21.203 16.984 1 94.69 94 ALA A CA 1
ATOM 668 C C . ALA A 1 94 ? -19.156 -20.797 15.562 1 94.69 94 ALA A C 1
ATOM 670 O O . ALA A 1 94 ? -19.5 -21.484 14.609 1 94.69 94 ALA A O 1
ATOM 671 N N . ARG A 1 95 ? -18.656 -19.641 15.43 1 96.38 95 ARG A N 1
ATOM 672 C CA . ARG A 1 95 ? -18.016 -19.125 14.227 1 96.38 95 ARG A CA 1
ATOM 673 C C . ARG A 1 95 ? -16.578 -18.688 14.523 1 96.38 95 ARG A C 1
ATOM 675 O O . ARG A 1 95 ? -16.312 -18.047 15.539 1 96.38 95 ARG A O 1
ATOM 682 N N . LEU A 1 96 ? -15.688 -19.125 13.633 1 97.88 96 LEU A N 1
ATOM 683 C CA . LEU A 1 96 ? -14.273 -18.812 13.836 1 97.88 96 LEU A CA 1
ATOM 684 C C . LEU A 1 96 ? -13.812 -17.719 12.883 1 97.88 96 LEU A C 1
ATOM 686 O O . LEU A 1 96 ? -14.07 -17.781 11.68 1 97.88 96 LEU A O 1
ATOM 690 N N . TRP A 1 97 ? -13.25 -16.719 13.43 1 98.5 97 TRP A N 1
ATOM 691 C CA . TRP A 1 97 ? -12.586 -15.641 12.695 1 98.5 97 TRP A CA 1
ATOM 692 C C . TRP A 1 97 ? -11.078 -15.695 12.891 1 98.5 97 TRP A C 1
ATOM 694 O O . TRP A 1 97 ? -10.594 -15.789 14.023 1 98.5 97 TRP A O 1
ATOM 704 N N . THR A 1 98 ? -10.289 -15.648 11.797 1 98.69 98 THR A N 1
ATOM 705 C CA . THR A 1 98 ? -8.844 -15.766 11.953 1 98.69 98 THR A CA 1
ATOM 706 C C . THR A 1 98 ? -8.117 -15.094 10.789 1 98.69 98 THR A C 1
ATOM 708 O O . THR A 1 98 ? -8.75 -14.43 9.961 1 98.69 98 THR A O 1
ATOM 711 N N . HIS A 1 99 ? -6.805 -15.156 10.773 1 98.38 99 HIS A N 1
ATOM 712 C CA . HIS A 1 99 ? -5.969 -14.492 9.781 1 98.38 99 HIS A CA 1
ATOM 713 C C . HIS A 1 99 ? -6.121 -15.141 8.406 1 98.38 99 HIS A C 1
ATOM 715 O O . HIS A 1 99 ? -6.5 -16.312 8.305 1 98.38 99 HIS A O 1
ATOM 721 N N . SER A 1 100 ? -5.805 -14.336 7.422 1 97.44 100 SER A N 1
ATOM 722 C CA . SER A 1 100 ? -5.648 -14.883 6.078 1 97.44 100 SER A CA 1
ATOM 723 C C . SER A 1 100 ? -4.434 -15.805 5.992 1 97.44 100 SER A C 1
ATOM 725 O O . SER A 1 100 ? -3.346 -15.445 6.445 1 97.44 100 SER A O 1
ATOM 727 N N . PRO A 1 101 ? -4.617 -16.938 5.344 1 95.81 101 PRO A N 1
ATOM 728 C CA . PRO A 1 101 ? -3.418 -17.734 5.086 1 95.81 101 PRO A CA 1
ATOM 729 C C . PRO A 1 101 ? -2.412 -17.016 4.191 1 95.81 101 PRO A C 1
ATOM 731 O O . PRO A 1 101 ? -1.234 -17.375 4.16 1 95.81 101 PRO A O 1
ATOM 734 N N . ALA A 1 102 ? -2.889 -15.992 3.473 1 95.38 102 ALA A N 1
ATOM 735 C CA . ALA A 1 102 ? -2.021 -15.242 2.566 1 95.38 102 ALA A CA 1
ATOM 736 C C . ALA A 1 102 ? -1.613 -13.906 3.178 1 95.38 102 ALA A C 1
ATOM 738 O O . ALA A 1 102 ? -1.334 -12.945 2.455 1 95.38 102 ALA A O 1
ATOM 739 N N . ASP A 1 103 ? -1.69 -13.82 4.508 1 95.38 103 ASP A N 1
ATOM 740 C CA . ASP A 1 103 ? -1.128 -12.641 5.16 1 95.38 103 ASP A CA 1
ATOM 741 C C . ASP A 1 103 ? 0.379 -12.547 4.93 1 95.38 103 ASP A C 1
ATOM 743 O O . ASP A 1 103 ? 1.092 -13.547 5.062 1 95.38 103 ASP A O 1
ATOM 747 N N . THR A 1 104 ? 0.898 -11.391 4.441 1 93.75 104 THR A N 1
ATOM 748 C CA . THR A 1 104 ? 2.316 -11.227 4.145 1 93.75 104 THR A CA 1
ATOM 749 C C . THR A 1 104 ? 3.16 -11.414 5.402 1 93.75 104 THR A C 1
ATOM 751 O O . THR A 1 104 ? 4.348 -11.727 5.316 1 93.75 104 THR A O 1
ATOM 754 N N . ARG A 1 105 ? 2.506 -11.242 6.582 1 94.44 105 ARG A N 1
ATOM 755 C CA . ARG A 1 105 ? 3.139 -11.602 7.848 1 94.44 105 ARG A CA 1
ATOM 756 C C . ARG A 1 105 ? 3.031 -13.102 8.109 1 94.44 105 ARG A C 1
ATOM 758 O O . ARG A 1 105 ? 1.99 -13.586 8.555 1 94.44 105 ARG A O 1
ATOM 765 N N . ARG A 1 106 ? 4.066 -13.758 7.891 1 91.88 106 ARG A N 1
ATOM 766 C CA . ARG A 1 106 ? 4.066 -15.211 7.75 1 91.88 106 ARG A CA 1
ATOM 767 C C . ARG A 1 106 ? 3.51 -15.883 9.008 1 91.88 106 ARG A C 1
ATOM 769 O O . ARG A 1 106 ? 2.803 -16.891 8.914 1 91.88 106 ARG A O 1
ATOM 776 N N . GLY A 1 107 ? 3.906 -15.375 10.141 1 94.12 107 GLY A N 1
ATOM 777 C CA . GLY A 1 107 ? 3.381 -15.945 11.375 1 94.12 107 GLY A CA 1
ATOM 778 C C . GLY A 1 107 ? 1.865 -15.906 11.445 1 94.12 107 GLY A C 1
ATOM 779 O O . GLY A 1 107 ? 1.237 -16.875 11.875 1 94.12 107 GLY A O 1
ATOM 780 N N . ARG A 1 108 ? 1.253 -14.828 11.055 1 96.56 108 ARG A N 1
ATOM 781 C CA . ARG A 1 108 ? -0.199 -14.688 11.039 1 96.56 108 ARG A CA 1
ATOM 782 C C . ARG A 1 108 ? -0.825 -15.594 9.977 1 96.56 108 ARG A C 1
ATOM 784 O O . ARG A 1 108 ? -1.855 -16.219 10.227 1 96.56 108 ARG A O 1
ATOM 791 N N . GLY A 1 109 ? -0.164 -15.617 8.812 1 96 109 GLY A N 1
ATOM 792 C CA . GLY A 1 109 ? -0.638 -16.531 7.797 1 96 109 GLY A CA 1
ATOM 793 C C . GLY A 1 109 ? -0.684 -17.984 8.273 1 96 109 GLY A C 1
ATOM 794 O O . GLY A 1 109 ? -1.668 -18.688 8.039 1 96 109 GLY A O 1
ATOM 795 N N . ARG A 1 110 ? 0.338 -18.391 8.953 1 95.5 110 ARG A N 1
ATOM 796 C CA . ARG A 1 110 ? 0.404 -19.75 9.477 1 95.5 110 ARG A CA 1
ATOM 797 C C . ARG A 1 110 ? -0.687 -19.984 10.516 1 95.5 110 ARG A C 1
ATOM 799 O O . ARG A 1 110 ? -1.347 -21.031 10.5 1 95.5 110 ARG A O 1
ATOM 806 N N . LEU A 1 111 ? -0.878 -19.031 11.383 1 97.5 111 LEU A N 1
ATOM 807 C CA . LEU A 1 111 ? -1.938 -19.188 12.375 1 97.5 111 LEU A CA 1
ATOM 808 C C . LEU A 1 111 ? -3.299 -19.312 11.703 1 97.5 111 LEU A C 1
ATOM 810 O O . LEU A 1 111 ? -4.117 -20.141 12.102 1 97.5 111 LEU A O 1
ATOM 814 N N . GLY A 1 112 ? -3.521 -18.453 10.711 1 97.5 112 GLY A N 1
ATOM 815 C CA . GLY A 1 112 ? -4.773 -18.547 9.984 1 97.5 112 GLY A CA 1
ATOM 816 C C . GLY A 1 112 ? -4.996 -19.906 9.352 1 97.5 112 GLY A C 1
ATOM 817 O O . GLY A 1 112 ? -6.094 -20.453 9.422 1 97.5 112 GLY A O 1
ATOM 818 N N . ARG A 1 113 ? -3.986 -20.391 8.727 1 95.69 113 ARG A N 1
ATOM 819 C CA . ARG A 1 113 ? -4.043 -21.719 8.133 1 95.69 113 ARG A CA 1
ATOM 820 C C . ARG A 1 113 ? -4.289 -22.797 9.188 1 95.69 113 ARG A C 1
ATOM 822 O O . ARG A 1 113 ? -5.18 -23.625 9.039 1 95.69 113 ARG A O 1
ATOM 829 N N . ASP A 1 114 ? -3.559 -22.75 10.281 1 96.44 114 ASP A N 1
ATOM 830 C CA . ASP A 1 114 ? -3.623 -23.75 11.344 1 96.44 114 ASP A CA 1
ATOM 831 C C . ASP A 1 114 ? -4.988 -23.734 12.023 1 96.44 114 ASP A C 1
ATOM 833 O O . ASP A 1 114 ? -5.559 -24.781 12.305 1 96.44 114 ASP A O 1
ATOM 837 N N . ALA A 1 115 ? -5.438 -22.562 12.289 1 97.62 115 ALA A N 1
ATOM 838 C CA . ALA A 1 115 ? -6.727 -22.422 12.969 1 97.62 115 ALA A CA 1
ATOM 839 C C . ALA A 1 115 ? -7.852 -23.016 12.141 1 97.62 115 ALA A C 1
ATOM 841 O O . ALA A 1 115 ? -8.711 -23.734 12.664 1 97.62 115 ALA A O 1
ATOM 842 N N . ALA A 1 116 ? -7.852 -22.703 10.906 1 96.94 116 ALA A N 1
ATOM 843 C CA . ALA A 1 116 ? -8.875 -23.25 10.023 1 96.94 116 ALA A CA 1
ATOM 844 C C . ALA A 1 116 ? -8.742 -24.766 9.906 1 96.94 116 ALA A C 1
ATOM 846 O O . ALA A 1 116 ? -9.742 -25.484 9.867 1 96.94 116 ALA A O 1
ATOM 847 N N . ALA A 1 117 ? -7.535 -25.266 9.82 1 95 117 ALA A N 1
ATOM 848 C CA . ALA A 1 117 ? -7.285 -26.703 9.719 1 95 117 ALA A CA 1
ATOM 849 C C . ALA A 1 117 ? -7.73 -27.422 10.984 1 95 117 ALA A C 1
ATOM 851 O O . ALA A 1 117 ? -8.016 -28.625 10.961 1 95 117 ALA A O 1
ATOM 852 N N . ALA A 1 118 ? -7.715 -26.703 12.031 1 95.38 118 ALA A N 1
ATOM 853 C CA . ALA A 1 118 ? -8.07 -27.25 13.336 1 95.38 118 ALA A CA 1
ATOM 854 C C . ALA A 1 118 ? -9.562 -27.547 13.422 1 95.38 118 ALA A C 1
ATOM 856 O O . ALA A 1 118 ? -10.008 -28.281 14.312 1 95.38 118 ALA A O 1
ATOM 857 N N . VAL A 1 119 ? -10.305 -26.906 12.594 1 92.69 119 VAL A N 1
ATOM 858 C CA . VAL A 1 119 ? -11.75 -27.094 12.602 1 92.69 119 VAL A CA 1
ATOM 859 C C . VAL A 1 119 ? -12.117 -28.344 11.812 1 92.69 119 VAL A C 1
ATOM 861 O O . VAL A 1 119 ? -11.727 -28.484 10.656 1 92.69 119 VAL A O 1
ATOM 864 N N . ALA A 1 120 ? -12.773 -29.234 12.383 1 84.81 120 ALA A N 1
ATOM 865 C CA . ALA A 1 120 ? -13.172 -30.5 11.758 1 84.81 120 ALA A CA 1
ATOM 866 C C . ALA A 1 120 ? -14.164 -30.25 10.625 1 84.81 120 ALA A C 1
ATOM 868 O O . ALA A 1 120 ? -14.844 -29.219 10.594 1 84.81 120 ALA A O 1
ATOM 869 N N . PRO A 1 121 ? -14.18 -31.203 9.656 1 81.06 121 PRO A N 1
ATOM 870 C CA . PRO A 1 121 ? -15.234 -31.094 8.641 1 81.06 121 PRO A CA 1
ATOM 871 C C . PRO A 1 121 ? -16.625 -30.953 9.25 1 81.06 121 PRO A C 1
ATOM 873 O O . PRO A 1 121 ? -16.984 -31.703 10.164 1 81.06 121 PRO A O 1
ATOM 876 N N . GLY A 1 122 ? -17.391 -30.062 8.883 1 80.69 122 GLY A N 1
ATOM 877 C CA . GLY A 1 122 ? -18.719 -29.812 9.422 1 80.69 122 GLY A CA 1
ATOM 878 C C . GLY A 1 122 ? -18.703 -28.906 10.648 1 80.69 122 GLY A C 1
ATOM 879 O O . GLY A 1 122 ? -19.734 -28.672 11.258 1 80.69 122 GLY A O 1
ATOM 880 N N . GLY A 1 123 ? -17.516 -28.562 11.062 1 85.56 123 GLY A N 1
ATOM 881 C CA . GLY A 1 123 ? -17.375 -27.672 12.203 1 85.56 123 GLY A CA 1
ATOM 882 C C . GLY A 1 123 ? -17.828 -26.25 11.906 1 85.56 123 GLY A C 1
ATOM 883 O O . GLY A 1 123 ? -18.578 -26.016 10.961 1 85.56 123 GLY A O 1
ATOM 884 N N . PRO A 1 124 ? -17.547 -25.375 12.781 1 89.5 124 PRO A N 1
ATOM 885 C CA . PRO A 1 124 ? -17.969 -23.984 12.602 1 89.5 124 PRO A CA 1
ATOM 886 C C . PRO A 1 124 ? -17.438 -23.359 11.32 1 89.5 124 PRO A C 1
ATOM 888 O O . PRO A 1 124 ? -16.328 -23.703 10.875 1 89.5 124 PRO A O 1
ATOM 891 N N . PRO A 1 125 ? -18.266 -22.5 10.742 1 94.94 125 PRO A N 1
ATOM 892 C CA . PRO A 1 125 ? -17.719 -21.734 9.609 1 94.94 125 PRO A CA 1
ATOM 893 C C . PRO A 1 125 ? -16.5 -20.906 9.984 1 94.94 125 PRO A C 1
ATOM 895 O O . PRO A 1 125 ? -16.422 -20.375 11.094 1 94.94 125 PRO A O 1
ATOM 898 N N . VAL A 1 126 ? -15.562 -20.875 9.117 1 97.69 126 VAL A N 1
ATOM 899 C CA . VAL A 1 126 ? -14.336 -20.125 9.32 1 97.69 126 VAL A CA 1
ATOM 900 C C . VAL A 1 126 ? -14.297 -18.938 8.359 1 97.69 126 VAL A C 1
ATOM 902 O O . VAL A 1 126 ? -14.484 -19.094 7.156 1 97.69 126 VAL A O 1
ATOM 905 N N . LEU A 1 127 ? -14.141 -17.75 8.867 1 98.38 127 LEU A N 1
ATOM 906 C CA . LEU A 1 127 ? -13.906 -16.547 8.062 1 98.38 127 LEU A CA 1
ATOM 907 C C . LEU A 1 127 ? -12.492 -16.016 8.281 1 98.38 127 LEU A C 1
ATOM 909 O O . LEU A 1 127 ? -12.086 -15.773 9.422 1 98.38 127 LEU A O 1
ATOM 913 N N . HIS A 1 128 ? -11.781 -15.898 7.215 1 98.69 128 HIS A N 1
ATOM 914 C CA . HIS A 1 128 ? -10.438 -15.32 7.227 1 98.69 128 HIS A CA 1
ATOM 915 C C . HIS A 1 128 ? -10.492 -13.812 6.984 1 98.69 128 HIS A C 1
ATOM 917 O O . HIS A 1 128 ? -11.188 -13.352 6.078 1 98.69 128 HIS A O 1
ATOM 923 N N . ALA A 1 129 ? -9.797 -13.062 7.824 1 98.25 129 ALA A N 1
ATOM 924 C CA . ALA A 1 129 ? -9.578 -11.664 7.461 1 98.25 129 ALA A CA 1
ATOM 925 C C . ALA A 1 129 ? -8.617 -11.547 6.281 1 98.25 129 ALA A C 1
ATOM 927 O O . ALA A 1 129 ? -7.652 -12.305 6.184 1 98.25 129 ALA A O 1
ATOM 928 N N . VAL A 1 130 ? -8.883 -10.617 5.395 1 95.88 130 VAL A N 1
ATOM 929 C CA . VAL A 1 130 ? -7.922 -10.352 4.332 1 95.88 130 VAL A CA 1
ATOM 930 C C . VAL A 1 130 ? -6.57 -9.969 4.934 1 95.88 130 VAL A C 1
ATOM 932 O O . VAL A 1 130 ? -5.535 -10.516 4.547 1 95.88 130 VAL A O 1
ATOM 935 N N . GLY A 1 131 ? -6.703 -9.07 6.023 1 92.69 131 GLY A N 1
ATOM 936 C CA . GLY A 1 131 ? -5.504 -8.719 6.766 1 92.69 131 GLY A CA 1
ATOM 937 C C . GLY A 1 131 ? -4.543 -7.852 5.973 1 92.69 131 GLY A C 1
ATOM 938 O O . GLY A 1 131 ? -4.965 -6.918 5.289 1 92.69 131 GLY A O 1
ATOM 939 N N . HIS A 1 132 ? -3.268 -8.086 6.09 1 93.38 132 HIS A N 1
ATOM 940 C CA . HIS A 1 132 ? -2.223 -7.316 5.426 1 93.38 132 HIS A CA 1
ATOM 941 C C . HIS A 1 132 ? -1.659 -8.07 4.227 1 93.38 132 HIS A C 1
ATOM 943 O O . HIS A 1 132 ? -0.802 -8.945 4.387 1 93.38 132 HIS A O 1
ATOM 949 N N . SER A 1 133 ? -2.096 -7.715 3.111 1 92.12 133 SER A N 1
ATOM 950 C CA . SER A 1 133 ? -1.668 -8.297 1.844 1 92.12 133 SER A CA 1
ATOM 951 C C . SER A 1 133 ? -1.542 -7.234 0.76 1 92.12 133 SER A C 1
ATOM 953 O O . SER A 1 133 ? -2.289 -7.246 -0.22 1 92.12 133 SER A O 1
ATOM 955 N N . PRO A 1 134 ? -0.519 -6.414 0.889 1 90.5 134 PRO A N 1
ATOM 956 C CA . PRO A 1 134 ? -0.449 -5.246 0.009 1 90.5 134 PRO A CA 1
ATOM 957 C C . PRO A 1 134 ? -0.226 -5.621 -1.454 1 90.5 134 PRO A C 1
ATOM 959 O O . PRO A 1 134 ? -0.445 -4.797 -2.348 1 90.5 134 PRO A O 1
ATOM 962 N N . TYR A 1 135 ? 0.103 -6.852 -1.794 1 91.81 135 TYR A N 1
ATOM 963 C CA . TYR A 1 135 ? 0.428 -7.234 -3.164 1 91.81 135 TYR A CA 1
ATOM 964 C C . TYR A 1 135 ? -0.75 -7.938 -3.828 1 91.81 135 TYR A C 1
ATOM 966 O O . TYR A 1 135 ? -0.707 -8.242 -5.023 1 91.81 135 TYR A O 1
ATOM 974 N N . LEU A 1 136 ? -1.762 -8.203 -3.018 1 95.19 136 LEU A N 1
ATOM 975 C CA . LEU A 1 136 ? -2.92 -8.945 -3.506 1 95.19 136 LEU A CA 1
ATOM 976 C C . LEU A 1 136 ? -4.199 -8.133 -3.34 1 95.19 136 LEU A C 1
ATOM 978 O O . LEU A 1 136 ? -4.324 -7.355 -2.391 1 95.19 136 LEU A O 1
ATOM 982 N N . GLN A 1 137 ? -5.074 -8.281 -4.316 1 96.69 137 GLN A N 1
ATOM 983 C CA . GLN A 1 137 ? -6.461 -7.855 -4.152 1 96.69 137 GLN A CA 1
ATOM 984 C C . GLN A 1 137 ? -7.391 -9.055 -3.982 1 96.69 137 GLN A C 1
ATOM 986 O O . GLN A 1 137 ? -7.41 -9.953 -4.824 1 96.69 137 GLN A O 1
ATOM 991 N N . PHE A 1 138 ? -8.164 -9.078 -2.869 1 96.88 138 PHE A N 1
ATOM 992 C CA . PHE A 1 138 ? -9 -10.227 -2.551 1 96.88 138 PHE A CA 1
ATOM 993 C C . PHE A 1 138 ? -10.453 -9.953 -2.906 1 96.88 138 PHE A C 1
ATOM 995 O O . PHE A 1 138 ? -10.945 -8.844 -2.707 1 96.88 138 PHE A O 1
ATOM 1002 N N . ILE A 1 139 ? -11.047 -10.961 -3.412 1 97.5 139 ILE A N 1
ATOM 1003 C CA . ILE A 1 139 ? -12.5 -10.977 -3.471 1 97.5 139 ILE A CA 1
ATOM 1004 C C . ILE A 1 139 ? -13.07 -11.43 -2.127 1 97.5 139 ILE A C 1
ATOM 1006 O O . ILE A 1 139 ? -12.93 -12.594 -1.752 1 97.5 139 ILE A O 1
ATOM 1010 N N . SER A 1 140 ? -13.664 -10.523 -1.426 1 97.25 140 SER A N 1
ATOM 1011 C CA . SER A 1 140 ? -14.156 -10.797 -0.078 1 97.25 140 SER A CA 1
ATOM 1012 C C . SER A 1 140 ? -15.602 -11.281 -0.103 1 97.25 140 SER A C 1
ATOM 1014 O O . SER A 1 140 ? -16.312 -11.062 -1.08 1 97.25 140 SER A O 1
ATOM 1016 N N . ASP A 1 141 ? -15.984 -11.992 0.952 1 97.44 141 ASP A N 1
ATOM 1017 C CA . ASP A 1 141 ? -17.359 -12.453 1.128 1 97.44 141 ASP A CA 1
ATOM 1018 C C . ASP A 1 141 ? -18.141 -11.516 2.049 1 97.44 141 ASP A C 1
ATOM 1020 O O . ASP A 1 141 ? -19.375 -11.477 2 1 97.44 141 ASP A O 1
ATOM 1024 N N . LEU A 1 142 ? -17.406 -10.812 2.844 1 97.19 142 LEU A N 1
ATOM 1025 C CA . LEU A 1 142 ? -18.016 -9.93 3.838 1 97.19 142 LEU A CA 1
ATOM 1026 C C . LEU A 1 142 ? -17.141 -8.711 4.082 1 97.19 142 LEU A C 1
ATOM 1028 O O . LEU A 1 142 ? -15.938 -8.844 4.352 1 97.19 142 LEU A O 1
ATOM 1032 N N . ASP A 1 143 ? -17.672 -7.535 3.885 1 96.81 143 ASP A N 1
ATOM 1033 C CA . ASP A 1 143 ? -17 -6.281 4.191 1 96.81 143 ASP A CA 1
ATOM 1034 C C . ASP A 1 143 ? -17.703 -5.543 5.332 1 96.81 143 ASP A C 1
ATOM 1036 O O . ASP A 1 143 ? -18.922 -5.434 5.344 1 96.81 143 ASP A O 1
ATOM 1040 N N . ARG A 1 144 ? -16.922 -5.129 6.27 1 96.56 144 ARG A N 1
ATOM 1041 C CA . ARG A 1 144 ? -17.422 -4.379 7.414 1 96.56 144 ARG A CA 1
ATOM 1042 C C . ARG A 1 144 ? -16.688 -3.051 7.566 1 96.56 144 ARG A C 1
ATOM 1044 O O . ARG A 1 144 ? -15.695 -2.963 8.289 1 96.56 144 ARG A O 1
ATOM 1051 N N . PRO A 1 145 ? -17.203 -1.99 6.906 1 96.25 145 PRO A N 1
ATOM 1052 C CA . PRO A 1 145 ? -16.594 -0.673 7.102 1 96.25 145 PRO A CA 1
ATOM 1053 C C . PRO A 1 145 ? -16.781 -0.135 8.516 1 96.25 145 PRO A C 1
ATOM 1055 O O . PRO A 1 145 ? -17.844 -0.34 9.117 1 96.25 145 PRO A O 1
ATOM 1058 N N . LEU A 1 146 ? -15.797 0.475 9.023 1 95.69 146 LEU A N 1
ATOM 1059 C CA . LEU A 1 146 ? -15.906 1.138 10.32 1 95.69 146 LEU A CA 1
ATOM 1060 C C . LEU A 1 146 ? -16.5 2.533 10.164 1 95.69 146 LEU A C 1
ATOM 1062 O O . LEU A 1 146 ? -16.281 3.201 9.148 1 95.69 146 LEU A O 1
ATOM 1066 N N . ASP A 1 147 ? -17.281 2.93 11.156 1 94.38 147 ASP A N 1
ATOM 1067 C CA . ASP A 1 147 ? -17.641 4.344 11.234 1 94.38 147 ASP A CA 1
ATOM 1068 C C . ASP A 1 147 ? -16.562 5.145 11.961 1 94.38 147 ASP A C 1
ATOM 1070 O O . ASP A 1 147 ? -15.508 4.609 12.297 1 94.38 147 ASP A O 1
ATOM 1074 N N . ARG A 1 148 ? -16.781 6.406 12.102 1 94.56 148 ARG A N 1
ATOM 1075 C CA . ARG A 1 148 ? -15.789 7.293 12.695 1 94.56 148 ARG A CA 1
ATOM 1076 C C . ARG A 1 148 ? -15.438 6.855 14.109 1 94.56 148 ARG A C 1
ATOM 1078 O O . ARG A 1 148 ? -14.273 6.883 14.508 1 94.56 148 ARG A O 1
ATOM 1085 N N . ALA A 1 149 ? -16.438 6.426 14.867 1 94.81 149 ALA A N 1
ATOM 1086 C CA . ALA A 1 149 ? -16.219 5.984 16.234 1 94.81 149 ALA A CA 1
ATOM 1087 C C . ALA A 1 149 ? -15.344 4.73 16.281 1 94.81 149 ALA A C 1
ATOM 1089 O O . ALA A 1 149 ? -14.453 4.613 17.125 1 94.81 149 ALA A O 1
ATOM 1090 N N . GLY A 1 150 ? -15.656 3.805 15.422 1 95.81 150 GLY A N 1
ATOM 1091 C CA . GLY A 1 150 ? -14.844 2.602 15.336 1 95.81 150 GLY A CA 1
ATOM 1092 C C . GLY A 1 150 ? -13.398 2.883 14.977 1 95.81 150 GLY A C 1
ATOM 1093 O O . GLY A 1 150 ? -12.484 2.309 15.562 1 95.81 150 GLY A O 1
ATOM 1094 N N . ALA A 1 151 ? -13.195 3.793 13.992 1 96.62 151 ALA A N 1
ATOM 1095 C CA . ALA A 1 151 ? -11.844 4.184 13.602 1 96.62 151 ALA A CA 1
ATOM 1096 C C . ALA A 1 151 ? -11.102 4.84 14.766 1 96.62 151 ALA A C 1
ATOM 1098 O O . ALA A 1 151 ? -9.938 4.523 15.031 1 96.62 151 ALA A O 1
ATOM 1099 N N . GLU A 1 152 ? -11.797 5.645 15.422 1 96.31 152 GLU A N 1
ATOM 1100 C CA . GLU A 1 152 ? -11.188 6.324 16.562 1 96.31 152 GLU A CA 1
ATOM 1101 C C . GLU A 1 152 ? -10.781 5.328 17.641 1 96.31 152 GLU A C 1
ATOM 1103 O O . GLU A 1 152 ? -9.719 5.469 18.266 1 96.31 152 GLU A O 1
ATOM 1108 N N . ALA A 1 153 ? -11.656 4.383 17.875 1 97 153 ALA A N 1
ATOM 1109 C CA . ALA A 1 153 ? -11.352 3.359 18.875 1 97 153 ALA A CA 1
ATOM 1110 C C . ALA A 1 153 ? -10.094 2.58 18.5 1 97 153 ALA A C 1
ATOM 1112 O O . ALA A 1 153 ? -9.242 2.309 19.344 1 97 153 ALA A O 1
ATOM 1113 N N . LYS A 1 154 ? -9.969 2.275 17.281 1 97.25 154 LYS A N 1
ATOM 1114 C CA . LYS A 1 154 ? -8.797 1.557 16.781 1 97.25 154 LYS A CA 1
ATOM 1115 C C . LYS A 1 154 ? -7.527 2.391 16.953 1 97.25 154 LYS A C 1
ATOM 1117 O O . LYS A 1 154 ? -6.504 1.888 17.406 1 97.25 154 LYS A O 1
ATOM 1122 N N . LEU A 1 155 ? -7.605 3.623 16.531 1 98.25 155 LEU A N 1
ATOM 1123 C CA . LEU A 1 155 ? -6.445 4.504 16.609 1 98.25 155 LEU A CA 1
ATOM 1124 C C . LEU A 1 155 ? -6.023 4.723 18.062 1 98.25 155 LEU A C 1
ATOM 1126 O O . LEU A 1 155 ? -4.832 4.703 18.375 1 98.25 155 LEU A O 1
ATOM 1130 N N . ALA A 1 156 ? -7.016 4.914 18.922 1 98 156 ALA A N 1
ATOM 1131 C CA . ALA A 1 156 ? -6.727 5.105 20.328 1 98 156 ALA A CA 1
ATOM 1132 C C . ALA A 1 156 ? -6.043 3.873 20.922 1 98 156 ALA A C 1
ATOM 1134 O O . ALA A 1 156 ? -5.109 3.996 21.719 1 98 156 ALA A O 1
ATOM 1135 N N . PHE A 1 157 ? -6.543 2.727 20.594 1 98.56 157 PHE A N 1
ATOM 1136 C CA . PHE A 1 157 ? -5.949 1.478 21.062 1 98.56 157 PHE A CA 1
ATOM 1137 C C . PHE A 1 157 ? -4.48 1.396 20.656 1 98.56 157 PHE A C 1
ATOM 1139 O O . PHE A 1 157 ? -3.617 1.109 21.484 1 98.56 157 PHE A O 1
ATOM 1146 N N . VAL A 1 158 ? -4.145 1.68 19.344 1 98.69 158 VAL A N 1
ATOM 1147 C CA . VAL A 1 158 ? -2.783 1.589 18.828 1 98.69 158 VAL A CA 1
ATOM 1148 C C . VAL A 1 158 ? -1.892 2.602 19.547 1 98.69 158 VAL A C 1
ATOM 1150 O O . VAL A 1 158 ? -0.821 2.25 20.047 1 98.69 158 VAL A O 1
ATOM 1153 N N . ASN A 1 159 ? -2.348 3.824 19.578 1 98.12 159 ASN A N 1
ATOM 1154 C CA . ASN A 1 159 ? -1.531 4.887 20.156 1 98.12 159 ASN A CA 1
ATOM 1155 C C . ASN A 1 159 ? -1.233 4.633 21.641 1 98.12 159 ASN A C 1
ATOM 1157 O O . ASN A 1 159 ? -0.121 4.887 22.094 1 98.12 159 ASN A O 1
ATOM 1161 N N . ARG A 1 160 ? -2.199 4.098 22.312 1 97.81 160 ARG A N 1
ATOM 1162 C CA . ARG A 1 160 ? -2.064 3.934 23.766 1 97.81 160 ARG A CA 1
ATOM 1163 C C . ARG A 1 160 ? -1.317 2.648 24.109 1 97.81 160 ARG A C 1
ATOM 1165 O O . ARG A 1 160 ? -0.522 2.617 25.047 1 97.81 160 ARG A O 1
ATOM 1172 N N . HIS A 1 161 ? -1.579 1.606 23.328 1 98.25 161 HIS A N 1
ATOM 1173 C CA . HIS A 1 161 ? -1.138 0.3 23.812 1 98.25 161 HIS A CA 1
ATOM 1174 C C . HIS A 1 161 ? -0.13 -0.323 22.844 1 98.25 161 HIS A C 1
ATOM 1176 O O . HIS A 1 161 ? 0.57 -1.272 23.203 1 98.25 161 HIS A O 1
ATOM 1182 N N . CYS A 1 162 ? -0.085 0.197 21.609 1 98.19 162 CYS A N 1
ATOM 1183 C CA . CYS A 1 162 ? 0.773 -0.417 20.594 1 98.19 162 CYS A CA 1
ATOM 1184 C C . CYS A 1 162 ? 1.777 0.591 20.047 1 98.19 162 CYS A C 1
ATOM 1186 O O . CYS A 1 162 ? 2.23 0.465 18.906 1 98.19 162 CYS A O 1
ATOM 1188 N N . GLY A 1 163 ? 2.098 1.596 20.781 1 97.38 163 GLY A N 1
ATOM 1189 C CA . GLY A 1 163 ? 3.02 2.623 20.328 1 97.38 163 GLY A CA 1
ATOM 1190 C C . GLY A 1 163 ? 4.367 2.072 19.906 1 97.38 163 GLY A C 1
ATOM 1191 O O . GLY A 1 163 ? 4.965 2.547 18.938 1 97.38 163 GLY A O 1
ATOM 1192 N N . HIS A 1 164 ? 4.84 1.088 20.609 1 97.25 164 HIS A N 1
ATOM 1193 C CA . HIS A 1 164 ? 6.133 0.478 20.312 1 97.25 164 HIS A CA 1
ATOM 1194 C C . HIS A 1 164 ? 6.117 -0.224 18.969 1 97.25 164 HIS A C 1
ATOM 1196 O O . HIS A 1 164 ? 7.164 -0.381 18.328 1 97.25 164 HIS A O 1
ATOM 1202 N N . LEU A 1 165 ? 4.969 -0.595 18.453 1 98 165 LEU A N 1
ATOM 1203 C CA . LEU A 1 165 ? 4.848 -1.271 17.156 1 98 165 LEU A CA 1
ATOM 1204 C C . LEU A 1 165 ? 4.863 -0.267 16.016 1 98 165 LEU A C 1
ATOM 1206 O O . LEU A 1 165 ? 5.043 -0.646 14.852 1 98 165 LEU A O 1
ATOM 1210 N N . LEU A 1 166 ? 4.688 0.961 16.281 1 97.44 166 LEU A N 1
ATOM 1211 C CA . LEU A 1 166 ? 4.773 2.004 15.258 1 97.44 166 LEU A CA 1
ATOM 1212 C C . LEU A 1 166 ? 6.223 2.375 14.977 1 97.44 166 LEU A C 1
ATOM 1214 O O . LEU A 1 166 ? 6.512 3.072 14 1 97.44 166 LEU A O 1
ATOM 1218 N N . ARG A 1 167 ? 7.141 1.838 15.812 1 94.31 167 ARG A N 1
ATOM 1219 C CA . ARG A 1 167 ? 8.531 2.262 15.727 1 94.31 167 ARG A CA 1
ATOM 1220 C C . ARG A 1 167 ? 9.445 1.083 15.414 1 94.31 167 ARG A C 1
ATOM 1222 O O . ARG A 1 167 ? 10.625 1.269 15.094 1 94.31 167 ARG A O 1
ATOM 1229 N N . THR A 1 168 ? 8.883 -0.075 15.461 1 95.88 168 THR A N 1
ATOM 1230 C CA . THR A 1 168 ? 9.711 -1.262 15.281 1 95.88 168 THR A CA 1
ATOM 1231 C C . THR A 1 168 ? 10.117 -1.413 13.812 1 95.88 168 THR A C 1
ATOM 1233 O O . THR A 1 168 ? 9.383 -0.997 12.914 1 95.88 168 THR A O 1
ATOM 1236 N N . GLU A 1 169 ? 11.227 -1.977 13.578 1 93.12 169 GLU A N 1
ATOM 1237 C CA . GLU A 1 169 ? 11.711 -2.254 12.227 1 93.12 169 GLU A CA 1
ATOM 1238 C C . GLU A 1 169 ? 11.266 -3.637 11.758 1 93.12 169 GLU A C 1
ATOM 1240 O O . GLU A 1 169 ? 11.492 -4.004 10.602 1 93.12 169 GLU A O 1
ATOM 1245 N N . SER A 1 170 ? 10.633 -4.309 12.703 1 95.56 170 SER A N 1
ATOM 1246 C CA . SER A 1 170 ? 10.195 -5.656 12.367 1 95.56 170 SER A CA 1
ATOM 1247 C C . SER A 1 170 ? 9.055 -5.637 11.352 1 95.56 170 SER A C 1
ATOM 1249 O O . SER A 1 170 ? 7.961 -5.145 11.648 1 95.56 170 SER A O 1
ATOM 1251 N N . ALA A 1 171 ? 9.266 -6.219 10.18 1 93.25 171 ALA A N 1
ATOM 1252 C CA . ALA A 1 171 ? 8.234 -6.289 9.148 1 93.25 171 ALA A CA 1
ATOM 1253 C C . ALA A 1 171 ? 7.035 -7.113 9.625 1 93.25 171 ALA A C 1
ATOM 1255 O O . ALA A 1 171 ? 5.906 -6.879 9.195 1 93.25 171 ALA A O 1
ATOM 1256 N N . GLU A 1 172 ? 7.281 -7.984 10.578 1 94.31 172 GLU A N 1
ATOM 1257 C CA . GLU A 1 172 ? 6.242 -8.875 11.078 1 94.31 172 GLU A CA 1
ATOM 1258 C C . GLU A 1 172 ? 5.352 -8.172 12.102 1 94.31 172 GLU A C 1
ATOM 1260 O O . GLU A 1 172 ? 4.184 -8.523 12.266 1 94.31 172 GLU A O 1
ATOM 1265 N N . HIS A 1 173 ? 5.938 -7.145 12.688 1 97.12 173 HIS A N 1
ATOM 1266 C CA . HIS A 1 173 ? 5.219 -6.621 13.852 1 97.12 173 HIS A CA 1
ATOM 1267 C C . HIS A 1 173 ? 4.844 -5.156 13.648 1 97.12 173 HIS A C 1
ATOM 1269 O O . HIS A 1 173 ? 3.953 -4.641 14.328 1 97.12 173 HIS A O 1
ATOM 1275 N N . VAL A 1 174 ? 5.512 -4.484 12.711 1 97.12 174 VAL A N 1
ATOM 1276 C CA . VAL A 1 174 ? 5.324 -3.047 12.531 1 97.12 174 VAL A CA 1
ATOM 1277 C C . VAL A 1 174 ? 3.863 -2.754 12.195 1 97.12 174 VAL A C 1
ATOM 1279 O O . VAL A 1 174 ? 3.242 -3.482 11.422 1 97.12 174 VAL A O 1
ATOM 1282 N N . VAL A 1 175 ? 3.307 -1.785 12.859 1 97.38 175 VAL A N 1
ATOM 1283 C CA . VAL A 1 175 ? 1.972 -1.285 12.555 1 97.38 175 VAL A CA 1
ATOM 1284 C C . VAL A 1 175 ? 2.076 -0.013 11.711 1 97.38 175 VAL A C 1
ATOM 1286 O O . VAL A 1 175 ? 2.607 1 12.172 1 97.38 175 VAL A O 1
ATOM 1289 N N . THR A 1 176 ? 1.696 -0.134 10.461 1 95.81 176 THR A N 1
ATOM 1290 C CA . THR A 1 176 ? 1.589 1.001 9.555 1 95.81 176 THR A CA 1
ATOM 1291 C C . THR A 1 176 ? 0.126 1.351 9.289 1 95.81 176 THR A C 1
ATOM 1293 O O . THR A 1 176 ? -0.774 0.611 9.695 1 95.81 176 THR A O 1
ATOM 1296 N N . THR A 1 177 ? -0.073 2.424 8.656 1 95.38 177 THR A N 1
ATOM 1297 C CA . THR A 1 177 ? -1.431 2.844 8.328 1 95.38 177 THR A CA 1
ATOM 1298 C C . THR A 1 177 ? -2.145 1.769 7.512 1 95.38 177 THR A C 1
ATOM 1300 O O . THR A 1 177 ? -3.328 1.5 7.73 1 95.38 177 THR A O 1
ATOM 1303 N N . GLY A 1 178 ? -1.396 1.111 6.629 1 93.56 178 GLY A N 1
ATOM 1304 C CA . GLY A 1 178 ? -1.969 0.095 5.762 1 93.56 178 GLY A CA 1
ATOM 1305 C C . GLY A 1 178 ? -2.406 -1.151 6.512 1 93.56 178 GLY A C 1
ATOM 1306 O O . GLY A 1 178 ? -3.166 -1.965 5.98 1 93.56 178 GLY A O 1
ATOM 1307 N N . ARG A 1 179 ? -2.051 -1.3 7.754 1 95.5 179 ARG A N 1
ATOM 1308 C CA . ARG A 1 179 ? -2.418 -2.461 8.562 1 95.5 179 ARG A CA 1
ATOM 1309 C C . ARG A 1 179 ? -3.596 -2.143 9.477 1 95.5 179 ARG A C 1
ATOM 1311 O O . ARG A 1 179 ? -4.098 -3.021 10.18 1 95.5 179 ARG A O 1
ATOM 1318 N N . VAL A 1 180 ? -3.951 -0.924 9.516 1 96.75 180 VAL A N 1
ATOM 1319 C CA . VAL A 1 180 ? -5.09 -0.476 10.305 1 96.75 180 VAL A CA 1
ATOM 1320 C C . VAL A 1 180 ? -6.258 -0.134 9.391 1 96.75 180 VAL A C 1
ATOM 1322 O O . VAL A 1 180 ? -6.469 1.032 9.047 1 96.75 180 VAL A O 1
ATOM 1325 N N . HIS A 1 181 ? -7.027 -1.081 9.117 1 93.81 181 HIS A N 1
ATOM 1326 C CA . HIS A 1 181 ? -7.988 -0.987 8.023 1 93.81 181 HIS A CA 1
ATOM 1327 C C . HIS A 1 181 ? -9.258 -0.271 8.469 1 93.81 181 HIS A C 1
ATOM 1329 O O . HIS A 1 181 ? -9.797 -0.56 9.539 1 93.81 181 HIS A O 1
ATOM 1335 N N . ALA A 1 182 ? -9.711 0.607 7.586 1 96 182 ALA A N 1
ATOM 1336 C CA . ALA A 1 182 ? -10.977 1.285 7.824 1 96 182 ALA A CA 1
ATOM 1337 C C . ALA A 1 182 ? -12.156 0.386 7.461 1 96 182 ALA A C 1
ATOM 1339 O O . ALA A 1 182 ? -13.281 0.601 7.93 1 96 182 ALA A O 1
ATOM 1340 N N . THR A 1 183 ? -11.93 -0.534 6.578 1 96.31 183 THR A N 1
ATOM 1341 C CA . THR A 1 183 ? -12.883 -1.576 6.219 1 96.31 183 THR A CA 1
ATOM 1342 C C . THR A 1 183 ? -12.281 -2.961 6.43 1 96.31 183 THR A C 1
ATOM 1344 O O . THR A 1 183 ? -11.266 -3.301 5.812 1 96.31 183 THR A O 1
ATOM 1347 N N . GLU A 1 184 ? -12.852 -3.691 7.324 1 97.56 184 GLU A N 1
ATOM 1348 C CA . GLU A 1 184 ? -12.414 -5.062 7.574 1 97.56 184 GLU A CA 1
ATOM 1349 C C . GLU A 1 184 ? -13.117 -6.043 6.645 1 97.56 184 GLU A C 1
ATOM 1351 O O . GLU A 1 184 ? -14.344 -6.09 6.594 1 97.56 184 GLU A O 1
ATOM 1356 N N . ARG A 1 185 ? -12.312 -6.766 5.898 1 97.69 185 ARG A N 1
ATOM 1357 C CA . ARG A 1 185 ? -12.844 -7.66 4.871 1 97.69 185 ARG A CA 1
ATOM 1358 C C . ARG A 1 185 ? -12.523 -9.117 5.195 1 97.69 185 ARG A C 1
ATOM 1360 O O . ARG A 1 185 ? -11.43 -9.422 5.672 1 97.69 185 ARG A O 1
ATOM 1367 N N . PHE A 1 186 ? -13.539 -9.992 4.918 1 98.38 186 PHE A N 1
ATOM 1368 C CA . PHE A 1 186 ? -13.406 -11.398 5.297 1 98.38 186 PHE A CA 1
ATOM 1369 C C . PHE A 1 186 ? -13.797 -12.312 4.141 1 98.38 186 PHE A C 1
ATOM 1371 O O . PHE A 1 186 ? -14.578 -11.922 3.271 1 98.38 186 PHE A O 1
ATOM 1378 N N . PHE A 1 187 ? -13.258 -13.453 4.133 1 97.94 187 PHE A N 1
ATOM 1379 C CA . PHE A 1 187 ? -13.594 -14.438 3.113 1 97.94 187 PHE A CA 1
ATOM 1380 C C . PHE A 1 187 ? -13.539 -15.844 3.686 1 97.94 187 PHE A C 1
ATOM 1382 O O . PHE A 1 187 ? -12.844 -16.094 4.672 1 97.94 187 PHE A O 1
ATOM 1389 N N . SER A 1 188 ? -14.266 -16.75 3.172 1 97.06 188 SER A N 1
ATOM 1390 C CA . SER A 1 188 ? -14.18 -18.188 3.469 1 97.06 188 SER A CA 1
ATOM 1391 C C . SER A 1 188 ? -13.32 -18.906 2.443 1 97.06 188 SER A C 1
ATOM 1393 O O . SER A 1 188 ? -13.188 -18.469 1.304 1 97.06 188 SER A O 1
ATOM 1395 N N . ALA A 1 189 ? -12.68 -19.938 2.863 1 95.62 189 ALA A N 1
ATOM 1396 C CA . ALA A 1 189 ? -11.859 -20.734 1.953 1 95.62 189 ALA A CA 1
ATOM 1397 C C . ALA A 1 189 ? -11.906 -22.219 2.326 1 95.62 189 ALA A C 1
ATOM 1399 O O . ALA A 1 189 ? -11.875 -22.562 3.508 1 95.62 189 ALA A O 1
ATOM 1400 N N . GLY A 1 190 ? -12.062 -23.062 1.343 1 94.19 190 GLY A N 1
ATOM 1401 C CA . GLY A 1 190 ? -11.891 -24.484 1.572 1 94.19 190 GLY A CA 1
ATOM 1402 C C . GLY A 1 190 ? -10.445 -24.875 1.808 1 94.19 190 GLY A C 1
ATOM 1403 O O . GLY A 1 190 ? -9.547 -24.047 1.698 1 94.19 190 GLY A O 1
ATOM 1404 N N . PRO A 1 191 ? -10.188 -26.109 2.188 1 93.44 191 PRO A N 1
ATOM 1405 C CA . PRO A 1 191 ? -8.836 -26.562 2.543 1 93.44 191 PRO A CA 1
ATOM 1406 C C . PRO A 1 191 ? -7.828 -26.359 1.415 1 93.44 191 PRO A C 1
ATOM 1408 O O . PRO A 1 191 ? -6.723 -25.875 1.652 1 93.44 191 PRO A O 1
ATOM 1411 N N . GLN A 1 192 ? -8.195 -26.703 0.196 1 92.69 192 GLN A N 1
ATOM 1412 C CA . GLN A 1 192 ? -7.273 -26.578 -0.929 1 92.69 192 GLN A CA 1
ATOM 1413 C C . GLN A 1 192 ? -6.93 -25.109 -1.202 1 92.69 192 GLN A C 1
ATOM 1415 O O . GLN A 1 192 ? -5.762 -24.766 -1.408 1 92.69 192 GLN A O 1
ATOM 1420 N N . GLU A 1 193 ? -7.969 -24.281 -1.216 1 93.88 193 GLU A N 1
ATOM 1421 C CA . GLU A 1 193 ? -7.754 -22.859 -1.432 1 93.88 193 GLU A CA 1
ATOM 1422 C C . GLU A 1 193 ? -6.867 -22.266 -0.343 1 93.88 193 GLU A C 1
ATOM 1424 O O . GLU A 1 193 ? -5.961 -21.469 -0.632 1 93.88 193 GLU A O 1
ATOM 1429 N N . ARG A 1 194 ? -7.07 -22.703 0.858 1 94.44 194 ARG A N 1
ATOM 1430 C CA . ARG A 1 194 ? -6.305 -22.219 2.002 1 94.44 194 ARG A CA 1
ATOM 1431 C C . ARG A 1 194 ? -4.832 -22.578 1.866 1 94.44 194 ARG A C 1
ATOM 1433 O O . ARG A 1 194 ? -3.957 -21.734 2.082 1 94.44 194 ARG A O 1
ATOM 1440 N N . GLU A 1 195 ? -4.574 -23.766 1.505 1 93.88 195 GLU A N 1
ATOM 1441 C CA . GLU A 1 195 ? -3.197 -24.219 1.348 1 93.88 195 GLU A CA 1
ATOM 1442 C C . GLU A 1 195 ? -2.498 -23.484 0.209 1 93.88 195 GLU A C 1
ATOM 1444 O O . GLU A 1 195 ? -1.319 -23.141 0.316 1 93.88 195 GLU A O 1
ATOM 1449 N N . ARG A 1 196 ? -3.225 -23.266 -0.84 1 94.12 196 ARG A N 1
ATOM 1450 C CA . ARG A 1 196 ? -2.654 -22.547 -1.98 1 94.12 196 ARG A CA 1
ATOM 1451 C C . ARG A 1 196 ? -2.344 -21.109 -1.622 1 94.12 196 ARG A C 1
ATOM 1453 O O . ARG A 1 196 ? -1.292 -20.578 -1.995 1 94.12 196 ARG A O 1
ATOM 1460 N N . LEU A 1 197 ? -3.275 -20.484 -0.905 1 94.56 197 LEU A N 1
ATOM 1461 C CA . LEU A 1 197 ? -3.053 -19.125 -0.446 1 94.56 197 LEU A CA 1
ATOM 1462 C C . LEU A 1 197 ? -1.806 -19.047 0.428 1 94.56 197 LEU A C 1
ATOM 1464 O O . LEU A 1 197 ? -0.976 -18.141 0.25 1 94.56 197 LEU A O 1
ATOM 1468 N N . PHE A 1 198 ? -1.612 -19.984 1.315 1 94.81 198 PHE A N 1
ATOM 1469 C CA . PHE A 1 198 ? -0.467 -20 2.217 1 94.81 198 PHE A CA 1
ATOM 1470 C C . PHE A 1 198 ? 0.828 -20.234 1.444 1 94.81 198 PHE A C 1
ATOM 1472 O O . PHE A 1 198 ? 1.833 -19.562 1.698 1 94.81 198 PHE A O 1
ATOM 1479 N N . ALA A 1 199 ? 0.783 -21.078 0.451 1 92.31 199 ALA A N 1
ATOM 1480 C CA . ALA A 1 199 ? 1.96 -21.453 -0.334 1 92.31 199 ALA A CA 1
ATOM 1481 C C . ALA A 1 199 ? 2.379 -20.297 -1.251 1 92.31 199 ALA A C 1
ATOM 1483 O O . ALA A 1 199 ? 3.566 -20.125 -1.538 1 92.31 199 ALA A O 1
ATOM 1484 N N . LEU A 1 200 ? 1.424 -19.547 -1.671 1 87.81 200 LEU A N 1
ATOM 1485 C CA . LEU A 1 200 ? 1.654 -18.469 -2.621 1 87.81 200 LEU A CA 1
ATOM 1486 C C . LEU A 1 200 ? 2.684 -17.469 -2.082 1 87.81 200 LEU A C 1
ATOM 1488 O O . LEU A 1 200 ? 3.514 -16.969 -2.836 1 87.81 200 LEU A O 1
ATOM 1492 N N . LEU A 1 201 ? 2.629 -17.188 -0.83 1 82.62 201 LEU A N 1
ATOM 1493 C CA . LEU A 1 201 ? 3.475 -16.141 -0.246 1 82.62 201 LEU A CA 1
ATOM 1494 C C . LEU A 1 201 ? 4.734 -16.75 0.361 1 82.62 201 LEU A C 1
ATOM 1496 O O . LEU A 1 201 ? 5.562 -16.031 0.931 1 82.62 201 LEU A O 1
ATOM 1500 N N . ALA A 1 202 ? 4.785 -18.016 0.301 1 75.88 202 ALA A N 1
ATOM 1501 C CA . ALA A 1 202 ? 5.969 -18.672 0.843 1 75.88 202 ALA A CA 1
ATOM 1502 C C . ALA A 1 202 ? 7.148 -18.562 -0.118 1 75.88 202 ALA A C 1
ATOM 1504 O O . ALA A 1 202 ? 6.957 -18.406 -1.327 1 75.88 202 ALA A O 1
ATOM 1505 N N . SER A 1 203 ? 8.227 -18.391 0.67 1 64.38 203 SER A N 1
ATOM 1506 C CA . SER A 1 203 ? 9.453 -18.453 -0.115 1 64.38 203 SER A CA 1
ATOM 1507 C C . SER A 1 203 ? 9.758 -19.891 -0.53 1 64.38 203 SER A C 1
ATOM 1509 O O . SER A 1 203 ? 9.094 -20.828 -0.086 1 64.38 203 SER A O 1
ATOM 1511 N N . LEU A 1 204 ? 10.352 -20.125 -1.785 1 63.75 204 LEU A N 1
ATOM 1512 C CA . LEU A 1 204 ? 10.773 -21.391 -2.389 1 63.75 204 LEU A CA 1
ATOM 1513 C C . LEU A 1 204 ? 11.109 -22.422 -1.317 1 63.75 204 LEU A C 1
ATOM 1515 O O . LEU A 1 204 ? 11.711 -23.453 -1.612 1 63.75 204 LEU A O 1
ATOM 1519 N N . ASP A 1 205 ? 10.453 -22.234 -0.123 1 73.31 205 ASP A N 1
ATOM 1520 C CA . ASP A 1 205 ? 10.766 -23.156 0.96 1 73.31 205 ASP A CA 1
ATOM 1521 C C . ASP A 1 205 ? 9.742 -24.281 1.032 1 73.31 205 ASP A C 1
ATOM 1523 O O . ASP A 1 205 ? 9.008 -24.531 0.069 1 73.31 205 ASP A O 1
ATOM 1527 N N . GLU A 1 206 ? 9.883 -25.031 2.045 1 80.38 206 GLU A N 1
ATOM 1528 C CA . GLU A 1 206 ? 9.062 -26.219 2.244 1 80.38 206 GLU A CA 1
ATOM 1529 C C . GLU A 1 206 ? 7.574 -25.875 2.219 1 80.38 206 GLU A C 1
ATOM 1531 O O . GLU A 1 206 ? 6.762 -26.656 1.722 1 80.38 206 GLU A O 1
ATOM 1536 N N . ASP A 1 207 ? 7.32 -24.719 2.568 1 82.19 207 ASP A N 1
ATOM 1537 C CA . ASP A 1 207 ? 5.922 -24.312 2.582 1 82.19 207 ASP A CA 1
ATOM 1538 C C . ASP A 1 207 ? 5.387 -24.141 1.162 1 82.19 207 ASP A C 1
ATOM 1540 O O . ASP A 1 207 ? 4.258 -24.531 0.863 1 82.19 207 ASP A O 1
ATOM 1544 N N . ALA A 1 208 ? 6.199 -23.594 0.333 1 83.25 208 ALA A N 1
ATOM 1545 C CA . ALA A 1 208 ? 5.789 -23.469 -1.062 1 83.25 208 ALA A CA 1
ATOM 1546 C C . ALA A 1 208 ? 5.613 -24.828 -1.717 1 83.25 208 ALA A C 1
ATOM 1548 O O . ALA A 1 208 ? 4.695 -25.031 -2.514 1 83.25 208 ALA A O 1
ATOM 1549 N N . ALA A 1 209 ? 6.504 -25.766 -1.298 1 89.06 209 ALA A N 1
ATOM 1550 C CA . ALA A 1 209 ? 6.535 -27.078 -1.933 1 89.06 209 ALA A CA 1
ATOM 1551 C C . ALA A 1 209 ? 5.43 -27.969 -1.387 1 89.06 209 ALA A C 1
ATOM 1553 O O . ALA A 1 209 ? 5.227 -29.094 -1.876 1 89.06 209 ALA A O 1
ATOM 1554 N N . SER A 1 210 ? 4.652 -27.406 -0.464 1 86.19 210 SER A N 1
ATOM 1555 C CA . SER A 1 210 ? 3.609 -28.219 0.161 1 86.19 210 SER A CA 1
ATOM 1556 C C . SER A 1 210 ? 2.428 -28.422 -0.782 1 86.19 210 SER A C 1
ATOM 1558 O O . SER A 1 210 ? 1.603 -29.312 -0.57 1 86.19 210 SER A O 1
ATOM 1560 N N . VAL A 1 211 ? 2.34 -27.594 -1.763 1 91.38 211 VAL A N 1
ATOM 1561 C CA . VAL A 1 211 ? 1.265 -27.703 -2.742 1 91.38 211 VAL A CA 1
ATOM 1562 C C . VAL A 1 211 ? 1.854 -27.828 -4.145 1 91.38 211 VAL A C 1
ATOM 1564 O O . VAL A 1 211 ? 2.895 -27.234 -4.441 1 91.38 211 VAL A O 1
ATOM 1567 N N . PRO A 1 212 ? 1.146 -28.641 -4.93 1 92.12 212 PRO A N 1
ATOM 1568 C CA . PRO A 1 212 ? 1.601 -28.703 -6.32 1 92.12 212 PRO A CA 1
ATOM 1569 C C . PRO A 1 212 ? 1.397 -27.375 -7.066 1 92.12 212 PRO A C 1
ATOM 1571 O O . PRO A 1 212 ? 0.377 -26.719 -6.879 1 92.12 212 PRO A O 1
ATOM 1574 N N . ASP A 1 213 ? 2.354 -27 -7.824 1 93.06 213 ASP A N 1
ATOM 1575 C CA . ASP A 1 213 ? 2.314 -25.844 -8.719 1 93.06 213 ASP A CA 1
ATOM 1576 C C . ASP A 1 213 ? 1.856 -24.594 -7.973 1 93.06 213 ASP A C 1
ATOM 1578 O O . ASP A 1 213 ? 0.904 -23.922 -8.391 1 93.06 213 ASP A O 1
ATOM 1582 N N . PRO A 1 214 ? 2.547 -24.234 -6.941 1 90.12 214 PRO A N 1
ATOM 1583 C CA . PRO A 1 214 ? 2.115 -23.125 -6.082 1 90.12 214 PRO A CA 1
ATOM 1584 C C . PRO A 1 214 ? 2.006 -21.797 -6.832 1 90.12 214 PRO A C 1
ATOM 1586 O O . PRO A 1 214 ? 1.24 -20.922 -6.43 1 90.12 214 PRO A O 1
ATOM 1589 N N . TRP A 1 215 ? 2.656 -21.641 -7.965 1 89.44 215 TRP A N 1
ATOM 1590 C CA . TRP A 1 215 ? 2.641 -20.391 -8.711 1 89.44 215 TRP A CA 1
ATOM 1591 C C . TRP A 1 215 ? 1.751 -20.5 -9.945 1 89.44 215 TRP A C 1
ATOM 1593 O O . TRP A 1 215 ? 1.719 -19.594 -10.781 1 89.44 215 TRP A O 1
ATOM 1603 N N . GLU A 1 216 ? 1.149 -21.594 -10.109 1 93.12 216 GLU A N 1
ATOM 1604 C CA . GLU A 1 216 ? 0.1 -21.859 -11.094 1 93.12 216 GLU A CA 1
ATOM 1605 C C . GLU A 1 216 ? 0.634 -21.734 -12.516 1 93.12 216 GLU A C 1
ATOM 1607 O O . GLU A 1 216 ? 0.012 -21.094 -13.367 1 93.12 216 GLU A O 1
ATOM 1612 N N . PHE A 1 217 ? 1.734 -22.406 -12.789 1 93.5 217 PHE A N 1
ATOM 1613 C CA . PHE A 1 217 ? 2.324 -22.453 -14.125 1 93.5 217 PHE A CA 1
ATOM 1614 C C . PHE A 1 217 ? 1.39 -23.141 -15.109 1 93.5 217 PHE A C 1
ATOM 1616 O O . PHE A 1 217 ? 1.344 -22.797 -16.281 1 93.5 217 PHE A O 1
ATOM 1623 N N . ALA A 1 218 ? 0.616 -24.031 -14.586 1 92.56 218 ALA A N 1
ATOM 1624 C CA . ALA A 1 218 ? -0.215 -24.875 -15.445 1 92.56 218 ALA A CA 1
ATOM 1625 C C . ALA A 1 218 ? -1.462 -24.125 -15.906 1 92.56 218 ALA A C 1
ATOM 1627 O O . ALA A 1 218 ? -1.996 -24.406 -16.984 1 92.56 218 ALA A O 1
ATOM 1628 N N . THR A 1 219 ? -1.906 -23.141 -15.133 1 93.31 219 THR A N 1
ATOM 1629 C CA . THR A 1 219 ? -3.213 -22.562 -15.43 1 93.31 219 THR A CA 1
ATOM 1630 C C . THR A 1 219 ? -3.088 -21.078 -15.734 1 93.31 219 THR A C 1
ATOM 1632 O O . THR A 1 219 ? -4.027 -20.453 -16.25 1 93.31 219 THR A O 1
ATOM 1635 N N . SER A 1 220 ? -2.004 -20.5 -15.484 1 96 220 SER A N 1
ATOM 1636 C CA . SER A 1 220 ? -1.79 -19.078 -15.695 1 96 220 SER A CA 1
ATOM 1637 C C . SER A 1 220 ? -1.503 -18.781 -17.172 1 96 220 SER A C 1
ATOM 1639 O O . SER A 1 220 ? -0.532 -19.281 -17.734 1 96 220 SER A O 1
ATOM 1641 N N . ALA A 1 221 ? -2.34 -17.938 -17.812 1 95.88 221 ALA A N 1
ATOM 1642 C CA . ALA A 1 221 ? -2.1 -17.516 -19.203 1 95.88 221 ALA A CA 1
ATOM 1643 C C . ALA A 1 221 ? -0.792 -16.75 -19.312 1 95.88 221 ALA A C 1
ATOM 1645 O O . ALA A 1 221 ? -0.058 -16.891 -20.297 1 95.88 221 ALA A O 1
ATOM 1646 N N . TYR A 1 222 ? -0.5 -15.938 -18.391 1 97 222 TYR A N 1
ATOM 1647 C CA . TYR A 1 222 ? 0.744 -15.18 -18.344 1 97 222 TYR A CA 1
ATOM 1648 C C . TYR A 1 222 ? 1.951 -16.109 -18.328 1 97 222 TYR A C 1
ATOM 1650 O O . TYR A 1 222 ? 2.896 -15.922 -19.094 1 97 222 TYR A O 1
ATOM 1658 N N . GLU A 1 223 ? 1.887 -17.125 -17.438 1 97.25 223 GLU A N 1
ATOM 1659 C CA . GLU A 1 223 ? 3.008 -18.062 -17.312 1 97.25 223 GLU A CA 1
ATOM 1660 C C . GLU A 1 223 ? 3.182 -18.891 -18.578 1 97.25 223 GLU A C 1
ATOM 1662 O O . GLU A 1 223 ? 4.309 -19.172 -19 1 97.25 223 GLU A O 1
ATOM 1667 N N . ALA A 1 224 ? 2.102 -19.312 -19.125 1 97.69 224 ALA A N 1
ATOM 1668 C CA . ALA A 1 224 ? 2.176 -20.047 -20.375 1 97.69 224 ALA A CA 1
ATOM 1669 C C . ALA A 1 224 ? 2.898 -19.25 -21.453 1 97.69 224 ALA A C 1
ATOM 1671 O O . ALA A 1 224 ? 3.801 -19.766 -22.125 1 97.69 224 ALA A O 1
ATOM 1672 N N . GLU A 1 225 ? 2.488 -18.031 -21.562 1 98.06 225 GLU A N 1
ATOM 1673 C CA . GLU A 1 225 ? 3.133 -17.156 -22.547 1 98.06 225 GLU A CA 1
ATOM 1674 C C . GLU A 1 225 ? 4.613 -16.969 -22.219 1 98.06 225 GLU A C 1
ATOM 1676 O O . GLU A 1 225 ? 5.461 -17.047 -23.125 1 98.06 225 GLU A O 1
ATOM 1681 N N . ARG A 1 226 ? 4.902 -16.703 -21 1 98.06 226 ARG A N 1
ATOM 1682 C CA . ARG A 1 226 ? 6.285 -16.5 -20.578 1 98.06 226 ARG A CA 1
ATOM 1683 C C . ARG A 1 226 ? 7.137 -17.719 -20.906 1 98.06 226 ARG A C 1
ATOM 1685 O O . ARG A 1 226 ? 8.234 -17.594 -21.453 1 98.06 226 ARG A O 1
ATOM 1692 N N . LEU A 1 227 ? 6.641 -18.906 -20.594 1 98.19 227 LEU A N 1
ATOM 1693 C CA . LEU A 1 227 ? 7.367 -20.156 -20.812 1 98.19 227 LEU A CA 1
ATOM 1694 C C . LEU A 1 227 ? 7.555 -20.422 -22.297 1 98.19 227 LEU A C 1
ATOM 1696 O O . LEU A 1 227 ? 8.656 -20.766 -22.734 1 98.19 227 LEU A O 1
ATOM 1700 N N . ASP A 1 228 ? 6.527 -20.203 -23.062 1 98.25 228 ASP A N 1
ATOM 1701 C CA . ASP A 1 228 ? 6.613 -20.406 -24.5 1 98.25 228 ASP A CA 1
ATOM 1702 C C . ASP A 1 228 ? 7.621 -19.438 -25.125 1 98.25 228 ASP A C 1
ATOM 1704 O O . ASP A 1 228 ? 8.445 -19.844 -25.953 1 98.25 228 ASP A O 1
ATOM 1708 N N . SER A 1 229 ? 7.523 -18.219 -24.719 1 98.69 229 SER A N 1
ATOM 1709 C CA . SER A 1 229 ? 8.461 -17.203 -25.219 1 98.69 229 SER A CA 1
ATOM 1710 C C . SER A 1 229 ? 9.891 -17.547 -24.828 1 98.69 229 SER A C 1
ATOM 1712 O O . SER A 1 229 ? 10.828 -17.312 -25.594 1 98.69 229 SER A O 1
ATOM 1714 N N . THR A 1 230 ? 10.039 -18.016 -23.625 1 98.62 230 THR A N 1
ATOM 1715 C CA . THR A 1 230 ? 11.359 -18.406 -23.141 1 98.62 230 THR A CA 1
ATOM 1716 C C . THR A 1 230 ? 11.945 -19.531 -23.984 1 98.62 230 THR A C 1
ATOM 1718 O O . THR A 1 230 ? 13.102 -19.469 -24.406 1 98.62 230 THR A O 1
ATOM 1721 N N . VAL A 1 231 ? 11.164 -20.531 -24.266 1 98.56 231 VAL A N 1
ATOM 1722 C CA . VAL A 1 231 ? 11.602 -21.656 -25.078 1 98.56 231 VAL A CA 1
ATOM 1723 C C . VAL A 1 231 ? 12 -21.172 -26.469 1 98.56 231 VAL A C 1
ATOM 1725 O O . VAL A 1 231 ? 13.055 -21.547 -27 1 98.56 231 VAL A O 1
ATOM 1728 N N . ALA A 1 232 ? 11.172 -20.328 -27.047 1 98.44 232 ALA A N 1
ATOM 1729 C CA . ALA A 1 232 ? 11.445 -19.781 -28.375 1 98.44 232 ALA A CA 1
ATOM 1730 C C . ALA A 1 232 ? 12.742 -18.984 -28.391 1 98.44 232 ALA A C 1
ATOM 1732 O O . ALA A 1 232 ? 13.547 -19.094 -29.312 1 98.44 232 ALA A O 1
ATOM 1733 N N . TRP A 1 233 ? 12.875 -18.172 -27.359 1 98.62 233 TRP A N 1
ATOM 1734 C CA . TRP A 1 233 ? 14.062 -17.344 -27.219 1 98.62 233 TRP A CA 1
ATOM 1735 C C . TRP A 1 233 ? 15.32 -18.203 -27.125 1 98.62 233 TRP A C 1
ATOM 1737 O O . TRP A 1 233 ? 16.312 -17.969 -27.812 1 98.62 233 TRP A O 1
ATOM 1747 N N . ILE A 1 234 ? 15.305 -19.266 -26.328 1 98.44 234 ILE A N 1
ATOM 1748 C CA . ILE A 1 234 ? 16.422 -20.188 -26.156 1 98.44 234 ILE A CA 1
ATOM 1749 C C . ILE A 1 234 ? 16.719 -20.891 -27.484 1 98.44 234 ILE A C 1
ATOM 1751 O O . ILE A 1 234 ? 17.875 -20.969 -27.906 1 98.44 234 ILE A O 1
ATOM 1755 N N . ALA A 1 235 ? 15.727 -21.344 -28.109 1 98 235 ALA A N 1
ATOM 1756 C CA . ALA A 1 235 ? 15.875 -22.062 -29.375 1 98 235 ALA A CA 1
ATOM 1757 C C . ALA A 1 235 ? 16.531 -21.188 -30.438 1 98 235 ALA A C 1
ATOM 1759 O O . ALA A 1 235 ? 17.281 -21.672 -31.297 1 98 235 ALA A O 1
ATOM 1760 N N . GLY A 1 236 ? 16.219 -19.922 -30.391 1 97.69 236 GLY A N 1
ATOM 1761 C CA . GLY A 1 236 ? 16.781 -18.984 -31.344 1 97.69 236 GLY A CA 1
ATOM 1762 C C . GLY A 1 236 ? 18.281 -18.828 -31.203 1 97.69 236 GLY A C 1
ATOM 1763 O O . GLY A 1 236 ? 18.984 -18.547 -32.188 1 97.69 236 GLY A O 1
ATOM 1764 N N . HIS A 1 237 ? 18.844 -19.031 -30.016 1 97.12 237 HIS A N 1
ATOM 1765 C CA . HIS A 1 237 ? 20.25 -18.781 -29.75 1 97.12 237 HIS A CA 1
ATOM 1766 C C . HIS A 1 237 ? 21.016 -20.094 -29.578 1 97.12 237 HIS A C 1
ATOM 1768 O O . HIS A 1 237 ? 22.234 -20.156 -29.828 1 97.12 237 HIS A O 1
ATOM 1774 N N . CYS A 1 238 ? 20.344 -21.047 -29.047 1 96.19 238 CYS A N 1
ATOM 1775 C CA . CYS A 1 238 ? 20.906 -22.359 -28.766 1 96.19 238 CYS A CA 1
ATOM 1776 C C . CYS A 1 238 ? 19.953 -23.469 -29.203 1 96.19 238 CYS A C 1
ATOM 1778 O O . CYS A 1 238 ? 19.266 -24.062 -28.391 1 96.19 238 CYS A O 1
ATOM 1780 N N . PRO A 1 239 ? 19.938 -23.766 -30.469 1 95.56 239 PRO A N 1
ATOM 1781 C CA . PRO A 1 239 ? 18.969 -24.75 -30.969 1 95.56 239 PRO A CA 1
ATOM 1782 C C . PRO A 1 239 ? 19.203 -26.156 -30.438 1 95.56 239 PRO A C 1
ATOM 1784 O O . PRO A 1 239 ? 20.281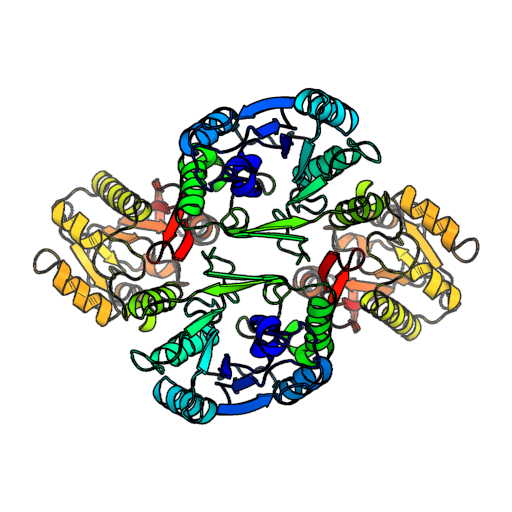 -26.453 -29.922 1 95.56 239 PRO A O 1
ATOM 1787 N N . PRO A 1 240 ? 18.141 -26.969 -30.562 1 94.81 240 PRO A N 1
ATOM 1788 C CA . PRO A 1 240 ? 18.312 -28.359 -30.156 1 94.81 240 PRO A CA 1
ATOM 1789 C C . PRO A 1 240 ? 19.516 -29.016 -30.812 1 94.81 240 PRO A C 1
ATOM 1791 O O . PRO A 1 240 ? 19.797 -28.766 -32 1 94.81 240 PRO A O 1
ATOM 1794 N N . GLY A 1 241 ? 20.266 -29.781 -30.156 1 93.44 241 GLY A N 1
ATOM 1795 C CA . GLY A 1 241 ? 21.438 -30.438 -30.703 1 93.44 241 GLY A CA 1
ATOM 1796 C C . GLY A 1 241 ? 22.734 -29.75 -30.344 1 93.44 241 GLY A C 1
ATOM 1797 O O . GLY A 1 241 ? 23.812 -30.281 -30.547 1 93.44 241 GLY A O 1
ATOM 1798 N N . SER A 1 242 ? 22.672 -28.516 -29.781 1 94 242 SER A N 1
ATOM 1799 C CA . SER A 1 242 ? 23.859 -27.734 -29.422 1 94 242 SER A CA 1
ATOM 1800 C C . SER A 1 242 ? 24.562 -28.328 -28.203 1 94 242 SER A C 1
ATOM 1802 O O . SER A 1 242 ? 25.688 -27.953 -27.906 1 94 242 SER A O 1
ATOM 1804 N N . GLY A 1 243 ? 23.875 -29.25 -27.578 1 95.31 243 GLY A N 1
ATOM 1805 C CA . GLY A 1 243 ? 24.344 -29.797 -26.312 1 95.31 243 GLY A CA 1
ATOM 1806 C C . GLY A 1 243 ? 23.344 -29.641 -25.203 1 95.31 243 GLY A C 1
ATOM 1807 O O . GLY A 1 243 ? 22.25 -29.094 -25.406 1 95.31 243 GLY A O 1
ATOM 1808 N N . PRO A 1 244 ? 23.734 -30.094 -24.062 1 97.31 244 PRO A N 1
ATOM 1809 C CA . PRO A 1 244 ? 22.797 -30.062 -22.938 1 97.31 244 PRO A CA 1
ATOM 1810 C C . PRO A 1 244 ? 22.547 -28.656 -22.406 1 97.31 244 PRO A C 1
ATOM 1812 O O . PRO A 1 244 ? 23.469 -27.844 -22.344 1 97.31 244 PRO A O 1
ATOM 1815 N N . LEU A 1 245 ? 21.281 -28.312 -22.188 1 98.56 245 LEU A N 1
ATOM 1816 C CA . LEU A 1 245 ? 20.891 -27.141 -21.422 1 98.56 245 LEU A CA 1
ATOM 1817 C C . LEU A 1 245 ? 20.828 -27.469 -19.922 1 98.56 245 LEU A C 1
ATOM 1819 O O . LEU A 1 245 ? 20.219 -28.453 -19.531 1 98.56 245 LEU A O 1
ATOM 1823 N N . VAL A 1 246 ? 21.484 -26.688 -19.109 1 98.62 246 VAL A N 1
ATOM 1824 C CA . VAL A 1 246 ? 21.391 -26.859 -17.672 1 98.62 246 VAL A CA 1
ATOM 1825 C C . VAL A 1 246 ? 20.406 -25.844 -17.078 1 98.62 246 VAL A C 1
ATOM 1827 O O . VAL A 1 246 ? 20.719 -24.656 -17.016 1 98.62 246 VAL A O 1
ATOM 1830 N N . GLU A 1 247 ? 19.219 -26.297 -16.703 1 98.75 247 GLU A N 1
ATOM 1831 C CA . GLU A 1 247 ? 18.219 -25.438 -16.078 1 98.75 247 GLU A CA 1
ATOM 1832 C C . GLU A 1 247 ? 18.391 -25.422 -14.562 1 98.75 247 GLU A C 1
ATOM 1834 O O . GLU A 1 247 ? 18.188 -26.438 -13.898 1 98.75 247 GLU A O 1
ATOM 1839 N N . VAL A 1 248 ? 18.766 -24.266 -14.062 1 97.62 248 VAL A N 1
ATOM 1840 C CA . VAL A 1 248 ? 19 -24.109 -12.633 1 97.62 248 VAL A CA 1
ATOM 1841 C C . VAL A 1 248 ? 17.703 -23.719 -11.93 1 97.62 248 VAL A C 1
ATOM 1843 O O . VAL A 1 248 ? 17.062 -22.719 -12.305 1 97.62 248 VAL A O 1
ATOM 1846 N N . GLY A 1 249 ? 17.328 -24.438 -10.898 1 95.06 249 GLY A N 1
ATOM 1847 C CA . GLY A 1 249 ? 16.078 -24.172 -10.219 1 95.06 249 GLY A CA 1
ATOM 1848 C C . GLY A 1 249 ? 14.859 -24.547 -11.055 1 95.06 249 GLY A C 1
ATOM 1849 O O . GLY A 1 249 ? 14.016 -23.688 -11.328 1 95.06 249 GLY A O 1
ATOM 1850 N N . ALA A 1 250 ? 14.719 -25.797 -11.352 1 96.62 250 ALA A N 1
ATOM 1851 C CA . ALA A 1 250 ? 13.727 -26.266 -12.32 1 96.62 250 ALA A CA 1
ATOM 1852 C C . ALA A 1 250 ? 12.367 -26.453 -11.664 1 96.62 250 ALA A C 1
ATOM 1854 O O . ALA A 1 250 ? 11.367 -26.672 -12.344 1 96.62 250 ALA A O 1
ATOM 1855 N N . CYS A 1 251 ? 12.312 -26.328 -10.344 1 93.81 251 CYS A N 1
ATOM 1856 C CA . CYS A 1 251 ? 11.078 -26.516 -9.594 1 93.81 251 CYS A CA 1
ATOM 1857 C C . CYS A 1 251 ? 10.367 -27.781 -10.047 1 93.81 251 CYS A C 1
ATOM 1859 O O . CYS A 1 251 ? 10.953 -28.875 -10.047 1 93.81 251 CYS A O 1
ATOM 1861 N N . GLU A 1 252 ? 9.117 -27.719 -10.523 1 95.25 252 GLU A N 1
ATOM 1862 C CA . GLU A 1 252 ? 8.375 -28.922 -10.859 1 95.25 252 GLU A CA 1
ATOM 1863 C C . GLU A 1 252 ? 8.469 -29.234 -12.352 1 95.25 252 GLU A C 1
ATOM 1865 O O . GLU A 1 252 ? 7.84 -30.172 -12.836 1 95.25 252 GLU A O 1
ATOM 1870 N N . GLY A 1 253 ? 9.211 -28.453 -13.109 1 97.25 253 GLY A N 1
ATOM 1871 C CA . GLY A 1 253 ? 9.586 -28.875 -14.445 1 97.25 253 GLY A CA 1
ATOM 1872 C C . GLY A 1 253 ? 8.75 -28.25 -15.539 1 97.25 253 GLY A C 1
ATOM 1873 O O . GLY A 1 253 ? 8.648 -28.781 -16.641 1 97.25 253 GLY A O 1
ATOM 1874 N N . ALA A 1 254 ? 8.133 -27.047 -15.266 1 97.19 254 ALA A N 1
ATOM 1875 C CA . ALA A 1 254 ? 7.293 -26.391 -16.266 1 97.19 254 ALA A CA 1
ATOM 1876 C C . ALA A 1 254 ? 8.109 -26.016 -17.5 1 97.19 254 ALA A C 1
ATOM 1878 O O . ALA A 1 254 ? 7.691 -26.297 -18.641 1 97.19 254 ALA A O 1
ATOM 1879 N N . LEU A 1 255 ? 9.219 -25.422 -17.312 1 98.19 255 LEU A N 1
ATOM 1880 C CA . LEU A 1 255 ? 10.086 -25.078 -18.438 1 98.19 255 LEU A CA 1
ATOM 1881 C C . LEU A 1 255 ? 10.797 -26.312 -18.969 1 98.19 255 LEU A C 1
ATOM 1883 O O . LEU A 1 255 ? 10.914 -26.5 -20.172 1 98.19 255 LEU A O 1
ATOM 1887 N N . THR A 1 256 ? 11.25 -27.219 -18.062 1 98.44 256 THR A N 1
ATOM 1888 C CA . THR A 1 256 ? 11.992 -28.422 -18.406 1 98.44 256 THR A CA 1
ATOM 1889 C C . THR A 1 256 ? 11.219 -29.266 -19.422 1 98.44 256 THR A C 1
ATOM 1891 O O . THR A 1 256 ? 11.781 -29.672 -20.438 1 98.44 256 THR A O 1
ATOM 1894 N N . THR A 1 257 ? 10 -29.484 -19.141 1 97.88 257 THR A N 1
ATOM 1895 C CA . THR A 1 257 ? 9.188 -30.359 -19.984 1 97.88 257 THR A CA 1
ATOM 1896 C C . THR A 1 257 ? 8.977 -29.734 -21.359 1 97.88 257 THR A C 1
ATOM 1898 O O . THR A 1 257 ? 9.008 -30.422 -22.375 1 97.88 257 THR A O 1
ATOM 1901 N N . ARG A 1 258 ? 8.781 -28.422 -21.406 1 97.56 258 ARG A N 1
ATOM 1902 C CA . ARG A 1 258 ? 8.594 -27.734 -22.672 1 97.56 258 ARG A CA 1
ATOM 1903 C C . ARG A 1 258 ? 9.852 -27.812 -23.531 1 97.56 258 ARG A C 1
ATOM 1905 O O . ARG A 1 258 ? 9.766 -28.031 -24.75 1 97.56 258 ARG A O 1
ATOM 1912 N N . LEU A 1 259 ? 10.984 -27.688 -22.922 1 98.25 259 LEU A N 1
ATOM 1913 C CA . LEU A 1 259 ? 12.25 -27.797 -23.641 1 98.25 259 LEU A CA 1
ATOM 1914 C C . LEU A 1 259 ? 12.461 -29.203 -24.156 1 98.25 259 LEU A C 1
ATOM 1916 O O . LEU A 1 259 ? 12.836 -29.406 -25.312 1 98.25 259 LEU A O 1
ATOM 1920 N N . ALA A 1 260 ? 12.242 -30.172 -23.297 1 97.62 260 ALA A N 1
ATOM 1921 C CA . ALA A 1 260 ? 12.406 -31.562 -23.688 1 97.62 260 ALA A CA 1
ATOM 1922 C C . ALA A 1 260 ? 11.484 -31.922 -24.859 1 97.62 260 ALA A C 1
ATOM 1924 O O . ALA A 1 260 ? 11.898 -32.625 -25.797 1 97.62 260 ALA A O 1
ATOM 1925 N N . GLU A 1 261 ? 10.297 -31.453 -24.781 1 96.5 261 GLU A N 1
ATOM 1926 C CA . GLU A 1 261 ? 9.32 -31.719 -25.828 1 96.5 261 GLU A CA 1
ATOM 1927 C C . GLU A 1 261 ? 9.781 -31.141 -27.172 1 96.5 261 GLU A C 1
ATOM 1929 O O . GLU A 1 261 ? 9.414 -31.641 -28.219 1 96.5 261 GLU A O 1
ATOM 1934 N N . LYS A 1 262 ? 10.562 -30.094 -27.094 1 96.56 262 LYS A N 1
ATOM 1935 C CA . LYS A 1 262 ? 11.062 -29.453 -28.312 1 96.56 262 LYS A CA 1
ATOM 1936 C C . LYS A 1 262 ? 12.367 -30.094 -28.766 1 96.56 262 LYS A C 1
ATOM 1938 O O . LYS A 1 262 ? 13 -29.609 -29.719 1 96.56 262 LYS A O 1
ATOM 1943 N N . GLY A 1 263 ? 12.875 -31.062 -28.031 1 96.56 263 GLY A N 1
ATOM 1944 C CA . GLY A 1 263 ? 14.008 -31.844 -28.5 1 96.56 263 GLY A CA 1
ATOM 1945 C C . GLY A 1 263 ? 15.312 -31.469 -27.812 1 96.56 263 GLY A C 1
ATOM 1946 O O . GLY A 1 263 ? 16.375 -31.938 -28.219 1 96.56 263 GLY A O 1
ATOM 1947 N N . PHE A 1 264 ? 15.227 -30.641 -26.812 1 98.12 264 PHE A N 1
ATOM 1948 C CA . PHE A 1 264 ? 16.438 -30.25 -26.109 1 98.12 264 PHE A CA 1
ATOM 1949 C C . PHE A 1 264 ? 16.859 -31.344 -25.125 1 98.12 264 PHE A C 1
ATOM 1951 O O . PHE A 1 264 ? 16.016 -32 -24.547 1 98.12 264 PHE A O 1
ATOM 1958 N N . THR A 1 265 ? 18.141 -31.578 -25.047 1 97.94 265 THR A N 1
ATOM 1959 C CA . THR A 1 265 ? 18.672 -32.312 -23.922 1 97.94 265 THR A CA 1
ATOM 1960 C C . THR A 1 265 ? 18.797 -31.422 -22.688 1 97.94 265 THR A C 1
ATOM 1962 O O . THR A 1 265 ? 19.531 -30.422 -22.719 1 97.94 265 THR A O 1
ATOM 1965 N N . VAL A 1 266 ? 18.062 -31.766 -21.625 1 98.56 266 VAL A N 1
ATOM 1966 C CA . VAL A 1 266 ? 18.016 -30.859 -20.484 1 98.56 266 VAL A CA 1
ATOM 1967 C C . VAL A 1 266 ? 18.531 -31.562 -19.234 1 98.56 266 VAL A C 1
ATOM 1969 O O . VAL A 1 266 ? 18.156 -32.719 -18.953 1 98.56 266 VAL A O 1
ATOM 1972 N N . HIS A 1 267 ? 19.5 -30.984 -18.594 1 98.56 267 HIS A N 1
ATOM 1973 C CA . HIS A 1 267 ? 19.844 -31.266 -17.203 1 98.56 267 HIS A CA 1
ATOM 1974 C C . HIS A 1 267 ? 19.156 -30.281 -16.266 1 98.56 267 HIS A C 1
ATOM 1976 O O . HIS A 1 267 ? 19.531 -29.094 -16.219 1 98.56 267 HIS A O 1
ATOM 1982 N N . ALA A 1 268 ? 18.156 -30.766 -15.539 1 98.56 268 ALA A N 1
ATOM 1983 C CA . ALA A 1 268 ? 17.406 -29.922 -14.633 1 98.56 268 ALA A CA 1
ATOM 1984 C C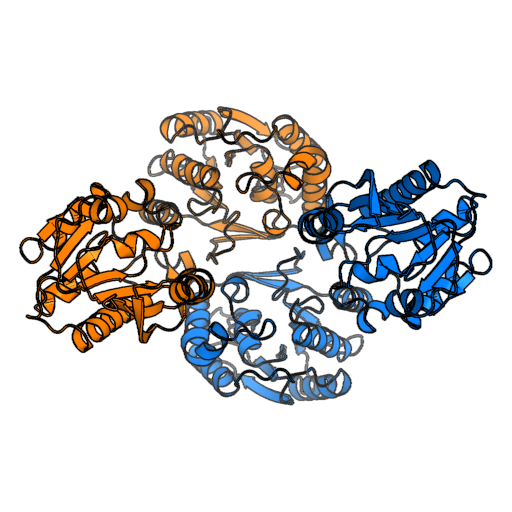 . ALA A 1 268 ? 17.891 -30.078 -13.195 1 98.56 268 ALA A C 1
ATOM 1986 O O . ALA A 1 268 ? 18.047 -31.188 -12.703 1 98.56 268 ALA A O 1
ATOM 1987 N N . THR A 1 269 ? 18.188 -28.953 -12.547 1 98.06 269 THR A N 1
ATOM 1988 C CA . THR A 1 269 ? 18.625 -29 -11.164 1 98.06 269 THR A CA 1
ATOM 1989 C C . THR A 1 269 ? 17.594 -28.375 -10.234 1 98.06 269 THR A C 1
ATOM 1991 O O . THR A 1 269 ? 16.984 -27.359 -10.578 1 98.06 269 THR A O 1
ATOM 1994 N N . GLU A 1 270 ? 17.312 -29 -9.141 1 96.69 270 GLU A N 1
ATOM 1995 C CA . GLU A 1 270 ? 16.359 -28.531 -8.133 1 96.69 270 GLU A CA 1
ATOM 1996 C C . GLU A 1 270 ? 16.75 -29.031 -6.738 1 96.69 270 GLU A C 1
ATOM 1998 O O . GLU A 1 270 ? 16.688 -30.219 -6.457 1 96.69 270 GLU A O 1
ATOM 2003 N N . PRO A 1 271 ? 17.094 -28.047 -5.895 1 94.94 271 PRO A N 1
ATOM 2004 C CA . PRO A 1 271 ? 17.609 -28.469 -4.59 1 94.94 271 PRO A CA 1
ATOM 2005 C C . PRO A 1 271 ? 16.5 -28.906 -3.637 1 94.94 271 PRO A C 1
ATOM 2007 O O . PRO A 1 271 ? 16.734 -29.688 -2.713 1 94.94 271 PRO A O 1
ATOM 2010 N N . ASN A 1 272 ? 15.281 -28.406 -3.746 1 94.62 272 ASN A N 1
ATOM 2011 C CA . ASN A 1 272 ? 14.18 -28.797 -2.879 1 94.62 272 ASN A CA 1
ATOM 2012 C C . ASN A 1 272 ? 13.68 -30.203 -3.207 1 94.62 272 ASN A C 1
ATOM 2014 O O . ASN A 1 272 ? 13.227 -30.453 -4.32 1 94.62 272 ASN A O 1
ATOM 2018 N N . ALA A 1 273 ? 13.68 -31.078 -2.236 1 95.62 273 ALA A N 1
ATOM 2019 C CA . ALA A 1 273 ? 13.406 -32.5 -2.457 1 95.62 273 ALA A CA 1
ATOM 2020 C C . ALA A 1 273 ? 11.977 -32.719 -2.939 1 95.62 273 ALA A C 1
ATOM 2022 O O . ALA A 1 273 ? 11.727 -33.562 -3.777 1 95.62 273 ALA A O 1
ATOM 2023 N N . ALA A 1 274 ? 11.07 -31.984 -2.416 1 94.75 274 ALA A N 1
ATOM 2024 C CA . ALA A 1 274 ? 9.664 -32.125 -2.803 1 94.75 274 ALA A CA 1
ATOM 2025 C C . ALA A 1 274 ? 9.445 -31.703 -4.25 1 94.75 274 ALA A C 1
ATOM 2027 O O . ALA A 1 274 ? 8.82 -32.406 -5.031 1 94.75 274 ALA A O 1
ATOM 2028 N N . PHE A 1 275 ? 9.969 -30.578 -4.625 1 95.25 275 PHE A N 1
ATOM 2029 C CA . PHE A 1 275 ? 9.891 -30.109 -6.004 1 95.25 275 PHE A CA 1
ATOM 2030 C C . PHE A 1 275 ? 10.609 -31.078 -6.941 1 95.25 275 PHE A C 1
ATOM 2032 O O . PHE A 1 275 ? 10.102 -31.406 -8.016 1 95.25 275 PHE A O 1
ATOM 2039 N N . ARG A 1 276 ? 11.75 -31.516 -6.473 1 96.69 276 ARG A N 1
ATOM 2040 C CA . ARG A 1 276 ? 12.562 -32.406 -7.305 1 96.69 276 ARG A CA 1
ATOM 2041 C C . ARG A 1 276 ? 11.828 -33.719 -7.578 1 96.69 276 ARG A C 1
ATOM 2043 O O . ARG A 1 276 ? 11.93 -34.281 -8.68 1 96.69 276 ARG A O 1
ATOM 2050 N N . ARG A 1 277 ? 11.172 -34.219 -6.574 1 96.94 277 ARG A N 1
ATOM 2051 C CA . ARG A 1 277 ? 10.398 -35.438 -6.773 1 96.94 277 ARG A CA 1
ATOM 2052 C C . ARG A 1 277 ? 9.336 -35.25 -7.852 1 96.94 277 ARG A C 1
ATOM 2054 O O . ARG A 1 277 ? 9.203 -36.094 -8.758 1 96.94 277 ARG A O 1
ATOM 2061 N N . ARG A 1 278 ? 8.609 -34.188 -7.77 1 96.88 278 ARG A N 1
ATOM 2062 C CA . ARG A 1 278 ? 7.57 -33.906 -8.758 1 96.88 278 ARG A CA 1
ATOM 2063 C C . ARG A 1 278 ? 8.18 -33.625 -10.125 1 96.88 278 ARG A C 1
ATOM 2065 O O . ARG A 1 278 ? 7.602 -34 -11.148 1 96.88 278 ARG A O 1
ATOM 2072 N N . LEU A 1 279 ? 9.32 -32.969 -10.117 1 97.62 279 LEU A N 1
ATOM 2073 C CA . LEU A 1 279 ? 10.086 -32.781 -11.344 1 97.62 279 LEU A CA 1
ATOM 2074 C C . LEU A 1 279 ? 10.438 -34.094 -12.008 1 97.62 279 LEU A C 1
ATOM 2076 O O . LEU A 1 279 ? 10.211 -34.281 -13.203 1 97.62 279 LEU A O 1
ATOM 2080 N N . THR A 1 280 ? 10.969 -34.969 -11.203 1 97.94 280 THR A N 1
ATOM 2081 C CA . THR A 1 280 ? 11.352 -36.281 -11.703 1 97.94 280 THR A CA 1
ATOM 2082 C C . THR A 1 280 ? 10.156 -37.031 -12.297 1 97.94 280 THR A C 1
ATOM 2084 O O . THR A 1 280 ? 10.25 -37.594 -13.383 1 97.94 280 THR A O 1
ATOM 2087 N N . ASP A 1 281 ? 9.094 -36.938 -11.609 1 97.19 281 ASP A N 1
ATOM 2088 C CA . ASP A 1 281 ? 7.863 -37.562 -12.094 1 97.19 281 ASP A CA 1
ATOM 2089 C C . ASP A 1 281 ? 7.402 -36.938 -13.406 1 97.19 281 ASP A C 1
ATOM 2091 O O . ASP A 1 281 ? 6.934 -37.625 -14.312 1 97.19 281 ASP A O 1
ATOM 2095 N N . ALA A 1 282 ? 7.535 -35.656 -13.484 1 96.31 282 ALA A N 1
ATOM 2096 C CA . ALA A 1 282 ? 7.027 -34.906 -14.625 1 96.31 282 ALA A CA 1
ATOM 2097 C C . ALA A 1 282 ? 7.848 -35.188 -15.883 1 96.31 282 ALA A C 1
ATOM 2099 O O . ALA A 1 282 ? 7.293 -35.312 -16.984 1 96.31 282 ALA A O 1
ATOM 2100 N N . VAL A 1 283 ? 9.211 -35.281 -15.695 1 96.44 283 VAL A N 1
ATOM 2101 C CA . VAL A 1 283 ? 10.062 -35.375 -16.875 1 96.44 283 VAL A CA 1
ATOM 2102 C C . VAL A 1 283 ? 10.305 -36.812 -17.234 1 96.44 283 VAL A C 1
ATOM 2104 O O . VAL A 1 283 ? 10.68 -37.125 -18.375 1 96.44 283 VAL A O 1
ATOM 2107 N N . GLY A 1 284 ? 10.086 -37.656 -16.156 1 92.12 284 GLY A N 1
ATOM 2108 C CA . GLY A 1 284 ? 10.383 -39.062 -16.422 1 92.12 284 GLY A CA 1
ATOM 2109 C C . GLY A 1 284 ? 11.789 -39.281 -16.953 1 92.12 284 GLY A C 1
ATOM 2110 O O . GLY A 1 284 ? 12.758 -38.844 -16.328 1 92.12 284 GLY A O 1
ATOM 2111 N N . GLY A 1 285 ? 11.93 -39.812 -18.188 1 92.88 285 GLY A N 1
ATOM 2112 C CA . GLY A 1 285 ? 13.219 -40.094 -18.781 1 92.88 285 GLY A CA 1
ATOM 2113 C C . GLY A 1 285 ? 13.633 -39.062 -19.828 1 92.88 285 GLY A C 1
ATOM 2114 O O . GLY A 1 285 ? 14.719 -39.156 -20.391 1 92.88 285 GLY A O 1
ATOM 2115 N N . THR A 1 286 ? 12.875 -38.062 -19.906 1 95.56 286 THR A N 1
ATOM 2116 C CA . THR A 1 286 ? 13.086 -37.125 -21 1 95.56 286 THR A CA 1
ATOM 2117 C C . THR A 1 286 ? 14.125 -36.062 -20.609 1 95.56 286 THR A C 1
ATOM 2119 O O . THR A 1 286 ? 14.633 -35.344 -21.469 1 95.56 286 THR A O 1
ATOM 2122 N N . ALA A 1 287 ? 14.484 -35.938 -19.359 1 97.44 287 ALA A N 1
ATOM 2123 C CA . ALA A 1 287 ? 15.516 -35.031 -18.844 1 97.44 287 ALA A CA 1
ATOM 2124 C C . ALA A 1 287 ? 16.25 -35.656 -17.656 1 97.44 287 ALA A C 1
ATOM 2126 O O . ALA A 1 287 ? 15.734 -36.562 -17.016 1 97.44 287 ALA A O 1
ATOM 2127 N N . ARG A 1 288 ? 17.391 -35.25 -17.438 1 97.88 288 ARG A N 1
ATOM 2128 C CA . ARG A 1 288 ? 18.141 -35.688 -16.266 1 97.88 288 ARG A CA 1
ATOM 2129 C C . ARG A 1 288 ? 17.969 -34.719 -15.109 1 97.88 288 ARG A C 1
ATOM 2131 O O . ARG A 1 288 ? 18.078 -33.5 -15.289 1 97.88 288 ARG A O 1
ATOM 2138 N N . VAL A 1 289 ? 17.672 -35.25 -13.938 1 98.56 289 VAL A N 1
ATOM 2139 C CA . VAL A 1 289 ? 17.359 -34.406 -12.773 1 98.56 289 VAL A CA 1
ATOM 2140 C C . VAL A 1 289 ? 18.516 -34.469 -11.773 1 98.56 289 VAL A C 1
ATOM 2142 O O . VAL A 1 289 ? 19.031 -35.562 -11.484 1 98.56 289 VAL A O 1
ATOM 2145 N N . HIS A 1 290 ? 18.953 -33.344 -11.328 1 98.06 290 HIS A N 1
ATOM 2146 C CA . HIS A 1 290 ? 20.047 -33.25 -10.359 1 98.06 290 HIS A CA 1
ATOM 2147 C C . HIS A 1 290 ? 19.609 -32.469 -9.133 1 98.06 290 HIS A C 1
ATOM 2149 O O . HIS A 1 290 ? 18.766 -31.562 -9.234 1 98.06 290 HIS A O 1
ATOM 2155 N N . PRO A 1 291 ? 20.141 -32.656 -7.961 1 97.75 291 PRO A N 1
ATOM 2156 C CA . PRO A 1 291 ? 19.734 -31.984 -6.73 1 97.75 291 PRO A CA 1
ATOM 2157 C C . PRO A 1 291 ? 20.516 -30.703 -6.469 1 97.75 291 PRO A C 1
ATOM 2159 O O . PRO A 1 291 ? 20.25 -30 -5.492 1 97.75 291 PRO A O 1
ATOM 2162 N N . ALA A 1 292 ? 21.422 -30.312 -7.312 1 97.12 292 ALA A N 1
ATOM 2163 C CA . ALA A 1 292 ? 22.375 -29.25 -7.043 1 97.12 292 ALA A CA 1
ATOM 2164 C C . ALA A 1 292 ? 21.703 -27.875 -7.074 1 97.12 292 ALA A C 1
ATOM 2166 O O . ALA A 1 292 ? 20.828 -27.625 -7.918 1 97.12 292 ALA A O 1
ATOM 2167 N N . SER A 1 293 ? 22.109 -26.969 -6.18 1 96.06 293 SER A N 1
ATOM 2168 C CA . SER A 1 293 ? 21.781 -25.562 -6.215 1 96.06 293 SER A CA 1
ATOM 2169 C C . SER A 1 293 ? 22.734 -24.781 -7.113 1 96.06 293 SER A C 1
ATOM 2171 O O . SER A 1 293 ? 23.719 -25.344 -7.598 1 96.06 293 SER A O 1
ATOM 2173 N N . LEU A 1 294 ? 22.422 -23.531 -7.355 1 96.75 294 LEU A N 1
ATOM 2174 C CA . LEU A 1 294 ? 23.344 -22.672 -8.109 1 96.75 294 LEU A CA 1
ATOM 2175 C C . LEU A 1 294 ? 24.703 -22.594 -7.434 1 96.75 294 LEU A C 1
ATOM 2177 O O . LEU A 1 294 ? 25.734 -22.672 -8.102 1 96.75 294 LEU A O 1
ATOM 2181 N N . GLU A 1 295 ? 24.672 -22.469 -6.113 1 96.38 295 GLU A N 1
ATOM 2182 C CA . GLU A 1 295 ? 25.906 -22.391 -5.34 1 96.38 295 GLU A CA 1
ATOM 2183 C C . GLU A 1 295 ? 26.734 -23.656 -5.492 1 96.38 295 GLU A C 1
ATOM 2185 O O . GLU A 1 295 ? 27.953 -23.594 -5.656 1 96.38 295 GLU A O 1
ATOM 2190 N N . GLU A 1 296 ? 26.047 -24.766 -5.461 1 96.94 296 GLU A N 1
ATOM 2191 C CA . GLU A 1 296 ? 26.75 -26.031 -5.586 1 96.94 296 GLU A CA 1
ATOM 2192 C C . GLU A 1 296 ? 27.297 -26.234 -6.996 1 96.94 296 GLU A C 1
ATOM 2194 O O . GLU A 1 296 ? 28.391 -26.766 -7.168 1 96.94 296 GLU A O 1
ATOM 2199 N N . LEU A 1 297 ? 26.531 -25.828 -7.977 1 97 297 LEU A N 1
ATOM 2200 C CA . LEU A 1 297 ? 26.984 -25.922 -9.359 1 97 297 LEU A CA 1
ATOM 2201 C C . LEU A 1 297 ? 28.219 -25.062 -9.586 1 97 297 LEU A C 1
ATOM 2203 O O . LEU A 1 297 ? 29.141 -25.469 -10.305 1 97 297 LEU A O 1
ATOM 2207 N N . ALA A 1 298 ? 28.234 -23.875 -8.977 1 96.06 298 ALA A N 1
ATOM 2208 C CA . ALA A 1 298 ? 29.375 -22.969 -9.109 1 96.06 298 ALA A CA 1
ATOM 2209 C C . ALA A 1 298 ? 30.594 -23.5 -8.359 1 96.06 298 ALA A C 1
ATOM 2211 O O . ALA A 1 298 ? 31.719 -23.328 -8.812 1 96.06 298 ALA A O 1
ATOM 2212 N N . ALA A 1 299 ? 30.375 -24.109 -7.242 1 96.44 299 ALA A N 1
ATOM 2213 C CA . ALA A 1 299 ? 31.453 -24.625 -6.41 1 96.44 299 ALA A CA 1
ATOM 2214 C C . ALA A 1 299 ? 32.125 -25.828 -7.066 1 96.44 299 ALA A C 1
ATOM 2216 O O . ALA A 1 299 ? 33.312 -26.031 -6.93 1 96.44 299 ALA A O 1
ATOM 2217 N N . ARG A 1 300 ? 31.25 -26.656 -7.668 1 95.12 300 ARG A N 1
ATOM 2218 C CA . ARG A 1 300 ? 31.734 -27.828 -8.391 1 95.12 300 ARG A CA 1
ATOM 2219 C C . ARG A 1 300 ? 31.203 -27.844 -9.82 1 95.12 300 ARG A C 1
ATOM 2221 O O . ARG A 1 300 ? 30.25 -28.547 -10.133 1 95.12 300 ARG A O 1
ATOM 2228 N N . PRO A 1 301 ? 31.922 -27.125 -10.641 1 92.06 301 PRO A N 1
ATOM 2229 C CA . PRO A 1 301 ? 31.438 -26.984 -12.016 1 92.06 301 PRO A CA 1
ATOM 2230 C C . PRO A 1 301 ? 31.609 -28.25 -12.836 1 92.06 301 PRO A C 1
ATOM 2232 O O . PRO A 1 301 ? 32.312 -28.25 -13.844 1 92.06 301 PRO A O 1
ATOM 2235 N N . GLU A 1 302 ? 30.859 -29.359 -12.484 1 92.44 302 GLU A N 1
ATOM 2236 C CA . GLU A 1 302 ? 31.016 -30.688 -13.078 1 92.44 302 GLU A CA 1
ATOM 2237 C C . GLU A 1 302 ? 29.844 -31.016 -13.992 1 92.44 302 GLU A C 1
ATOM 2239 O O . GLU A 1 302 ? 29.766 -32.125 -14.523 1 92.44 302 GLU A O 1
ATOM 2244 N N . LEU A 1 303 ? 28.969 -30.094 -14.148 1 95.25 303 LEU A N 1
ATOM 2245 C CA . LEU A 1 303 ? 27.844 -30.297 -15.047 1 95.25 303 LEU A CA 1
ATOM 2246 C C . LEU A 1 303 ? 27.953 -29.375 -16.266 1 95.25 303 LEU A C 1
ATOM 2248 O O . LEU A 1 303 ? 27.359 -28.297 -16.281 1 95.25 303 LEU A O 1
ATOM 2252 N N . PRO A 1 304 ? 28.688 -29.797 -17.25 1 93 304 PRO A N 1
ATOM 2253 C CA . PRO A 1 304 ? 28.859 -28.938 -18.422 1 93 304 PRO A CA 1
ATOM 2254 C C . PRO A 1 304 ? 27.578 -28.812 -19.25 1 93 304 PRO A C 1
ATOM 2256 O O . PRO A 1 304 ? 26.75 -29.734 -19.25 1 93 304 PRO A O 1
ATOM 2259 N N . GLY A 1 305 ? 27.375 -27.734 -19.906 1 95.12 305 GLY A N 1
ATOM 2260 C CA . GLY A 1 305 ? 26.234 -27.5 -20.781 1 95.12 305 GLY A CA 1
ATOM 2261 C C . GLY A 1 305 ? 26.531 -26.547 -21.922 1 95.12 305 GLY A C 1
ATOM 2262 O O . GLY A 1 305 ? 27.5 -25.781 -21.859 1 95.12 305 GLY A O 1
ATOM 2263 N N . ALA A 1 306 ? 25.781 -26.766 -22.969 1 97.31 306 ALA A N 1
ATOM 2264 C CA . ALA A 1 306 ? 25.828 -25.766 -24.047 1 97.31 306 ALA A CA 1
ATOM 2265 C C . ALA A 1 306 ? 25.438 -24.391 -23.531 1 97.31 306 ALA A C 1
ATOM 2267 O O . ALA A 1 306 ? 25.969 -23.375 -24 1 97.31 306 ALA A O 1
ATOM 2268 N N . ALA A 1 307 ? 24.547 -24.359 -22.578 1 98.25 307 ALA A N 1
ATOM 2269 C CA . ALA A 1 307 ? 24.125 -23.125 -21.922 1 98.25 307 ALA A CA 1
ATOM 2270 C C . ALA A 1 307 ? 23.531 -23.422 -20.547 1 98.25 307 ALA A C 1
ATOM 2272 O O . ALA A 1 307 ? 23.062 -24.531 -20.281 1 98.25 307 ALA A O 1
ATOM 2273 N N . TYR A 1 308 ? 23.625 -22.453 -19.672 1 98.5 308 TYR A N 1
ATOM 2274 C CA . TYR A 1 308 ? 22.906 -22.469 -18.391 1 98.5 308 TYR A CA 1
ATOM 2275 C C . TYR A 1 308 ? 21.688 -21.562 -18.453 1 98.5 308 TYR A C 1
ATOM 2277 O O . TYR A 1 308 ? 21.734 -20.469 -19.031 1 98.5 308 TYR A O 1
ATOM 2285 N N . LEU A 1 309 ? 20.609 -22.094 -17.969 1 98.75 309 LEU A N 1
ATOM 2286 C CA . LEU A 1 309 ? 19.359 -21.359 -17.906 1 98.75 309 LEU A CA 1
ATOM 2287 C C . LEU A 1 309 ? 19.031 -20.938 -16.484 1 98.75 309 LEU A C 1
ATOM 2289 O O . LEU A 1 309 ? 18.766 -21.797 -15.633 1 98.75 309 LEU A O 1
ATOM 2293 N N . LEU A 1 310 ? 19.094 -19.672 -16.172 1 98.12 310 LEU A N 1
ATOM 2294 C CA . LEU A 1 310 ? 18.641 -19.094 -14.906 1 98.12 310 LEU A CA 1
ATOM 2295 C C . LEU A 1 310 ? 17.391 -18.25 -15.109 1 98.12 310 LEU A C 1
ATOM 2297 O O . LEU A 1 310 ? 17.453 -17.016 -15.07 1 98.12 310 LEU A O 1
ATOM 2301 N N . ILE A 1 311 ? 16.25 -18.953 -15.281 1 97.38 311 ILE A N 1
ATOM 2302 C CA . ILE A 1 311 ? 14.992 -18.359 -15.68 1 97.38 311 ILE A CA 1
ATOM 2303 C C . ILE A 1 311 ? 14.117 -18.125 -14.445 1 97.38 311 ILE A C 1
ATOM 2305 O O . ILE A 1 311 ? 13.633 -19.078 -13.828 1 97.38 311 ILE A O 1
ATOM 2309 N N . GLU A 1 312 ? 13.883 -16.875 -14.039 1 93 312 GLU A N 1
ATOM 2310 C CA . GLU A 1 312 ? 13.023 -16.469 -12.93 1 93 312 GLU A CA 1
ATOM 2311 C C . GLU A 1 312 ? 13.508 -17.062 -11.609 1 93 312 GLU A C 1
ATOM 2313 O O . GLU A 1 312 ? 12.711 -17.578 -10.828 1 93 312 GLU A O 1
ATOM 2318 N N . MET A 1 313 ? 14.773 -17.047 -11.297 1 87.5 313 MET A N 1
ATOM 2319 C CA . MET A 1 313 ? 15.242 -17.703 -10.078 1 87.5 313 MET A CA 1
ATOM 2320 C C . MET A 1 313 ? 16.219 -16.797 -9.328 1 87.5 313 MET A C 1
ATOM 2322 O O . MET A 1 313 ? 16.531 -17.031 -8.156 1 87.5 313 MET A O 1
ATOM 2326 N N . LEU A 1 314 ? 16.75 -15.688 -9.922 1 87.25 314 LEU A N 1
ATOM 2327 C CA . LEU A 1 314 ? 17.719 -14.805 -9.266 1 87.25 314 LEU A CA 1
ATOM 2328 C C . LEU A 1 314 ? 17 -13.727 -8.461 1 87.25 314 LEU A C 1
ATOM 2330 O O . LEU A 1 314 ? 17.469 -12.594 -8.383 1 87.25 314 LEU A O 1
ATOM 2334 N N . TYR A 1 315 ? 15.789 -14.125 -8.016 1 79.25 315 TYR A N 1
ATOM 2335 C CA . TYR A 1 315 ? 15.008 -13.195 -7.207 1 79.25 315 TYR A CA 1
ATOM 2336 C C . TYR A 1 315 ? 15.383 -13.297 -5.734 1 79.25 315 TYR A C 1
ATOM 2338 O O . TYR A 1 315 ? 14.922 -12.5 -4.91 1 79.25 315 TYR A O 1
ATOM 2346 N N . TYR A 1 316 ? 16.203 -14.25 -5.363 1 75.88 316 TYR A N 1
ATOM 2347 C CA . TYR A 1 316 ? 16.297 -14.633 -3.959 1 75.88 316 TYR A CA 1
ATOM 2348 C C . TYR A 1 316 ? 17.656 -14.219 -3.385 1 75.88 316 TYR A C 1
ATOM 2350 O O . TYR A 1 316 ? 18.156 -14.836 -2.441 1 75.88 316 TYR A O 1
ATOM 2358 N N . GLY A 1 317 ? 18.281 -13.289 -4.031 1 78.56 317 GLY A N 1
ATOM 2359 C CA . GLY A 1 317 ? 19.469 -12.664 -3.465 1 78.56 317 GLY A CA 1
ATOM 2360 C C . GLY A 1 317 ? 20.734 -13.414 -3.789 1 78.56 317 GLY A C 1
ATOM 2361 O O . GLY A 1 317 ? 21.75 -13.273 -3.092 1 78.56 317 GLY A O 1
ATOM 2362 N N . GLN A 1 318 ? 20.703 -14.227 -4.762 1 87.69 318 GLN A N 1
ATOM 2363 C CA . GLN A 1 318 ? 21.906 -14.953 -5.156 1 87.69 318 GLN A CA 1
ATOM 2364 C C . GLN A 1 318 ? 23.016 -13.984 -5.594 1 87.69 318 GLN A C 1
ATOM 2366 O O . GLN A 1 318 ? 22.734 -12.953 -6.199 1 87.69 318 GLN A O 1
ATOM 2371 N N . ASP A 1 319 ? 24.203 -14.469 -5.273 1 93.31 319 ASP A N 1
ATOM 2372 C CA . ASP A 1 319 ? 25.375 -13.727 -5.719 1 93.31 319 ASP A CA 1
ATOM 2373 C C . ASP A 1 319 ? 25.625 -13.93 -7.211 1 93.31 319 ASP A C 1
ATOM 2375 O O . ASP A 1 319 ? 25.922 -15.047 -7.648 1 93.31 319 ASP A O 1
ATOM 2379 N N . LEU A 1 320 ? 25.609 -12.852 -7.902 1 95.06 320 LEU A N 1
ATOM 2380 C CA . LEU A 1 320 ? 25.719 -12.93 -9.352 1 95.06 320 LEU A CA 1
ATOM 2381 C C . LEU A 1 320 ? 27.125 -13.352 -9.773 1 95.06 320 LEU A C 1
ATOM 2383 O O . LEU A 1 320 ? 27.328 -13.82 -10.891 1 95.06 320 LEU A O 1
ATOM 2387 N N . THR A 1 321 ? 28.094 -13.266 -8.938 1 94.25 321 THR A N 1
ATOM 2388 C CA . THR A 1 321 ? 29.453 -13.656 -9.266 1 94.25 321 THR A CA 1
ATOM 2389 C C . THR A 1 321 ? 29.562 -15.172 -9.414 1 94.25 321 THR A C 1
ATOM 2391 O O . THR A 1 321 ? 30.531 -15.688 -9.961 1 94.25 321 THR A O 1
ATOM 2394 N N . LEU A 1 322 ? 28.578 -15.891 -8.922 1 95.56 322 LEU A N 1
ATOM 2395 C CA . LEU A 1 322 ? 28.547 -17.344 -9.078 1 95.56 322 LEU A CA 1
ATOM 2396 C C . LEU A 1 322 ? 28.5 -17.734 -10.547 1 95.56 322 LEU A C 1
ATOM 2398 O O . LEU A 1 322 ? 28.922 -18.828 -10.922 1 95.56 322 LEU A O 1
ATOM 2402 N N . LEU A 1 323 ? 27.969 -16.875 -11.391 1 95.25 323 LEU A N 1
ATOM 2403 C CA . LEU A 1 323 ? 27.828 -17.141 -12.82 1 95.25 323 LEU A CA 1
ATOM 2404 C C . LEU A 1 323 ? 29.203 -17.312 -13.469 1 95.25 323 LEU A C 1
ATOM 2406 O O . LEU A 1 323 ? 29.328 -18.031 -14.469 1 95.25 323 LEU A O 1
ATOM 2410 N N . ASP A 1 324 ? 30.219 -16.703 -12.891 1 94.06 324 ASP A N 1
ATOM 2411 C CA . ASP A 1 324 ? 31.562 -16.75 -13.43 1 94.06 324 ASP A CA 1
ATOM 2412 C C . ASP A 1 324 ? 32.125 -18.172 -13.383 1 94.06 324 ASP A C 1
ATOM 2414 O O . ASP A 1 324 ? 33.062 -18.516 -14.133 1 94.06 324 ASP A O 1
ATOM 2418 N N . ARG A 1 325 ? 31.547 -18.938 -12.547 1 94.25 325 ARG A N 1
ATOM 2419 C CA . ARG A 1 325 ? 32.125 -20.25 -12.289 1 94.25 325 ARG A CA 1
ATOM 2420 C C . ARG A 1 325 ? 31.375 -21.344 -13.031 1 94.25 325 ARG A C 1
ATOM 2422 O O . ARG A 1 325 ? 31.75 -22.516 -12.984 1 94.25 325 ARG A O 1
ATOM 2429 N N . LEU A 1 326 ? 30.312 -20.969 -13.688 1 95.69 326 LEU A N 1
ATOM 2430 C CA . LEU A 1 326 ? 29.531 -21.953 -14.414 1 95.69 326 LEU A CA 1
ATOM 2431 C C . LEU A 1 326 ? 30.266 -22.438 -15.656 1 95.69 326 LEU A C 1
ATOM 2433 O O . LEU A 1 326 ? 30.875 -21.641 -16.359 1 95.69 326 LEU A O 1
ATOM 2437 N N . PRO A 1 327 ? 30.266 -23.766 -15.914 1 95.56 327 PRO A N 1
ATOM 2438 C CA . PRO A 1 327 ? 31.031 -24.312 -17.031 1 95.56 327 PRO A CA 1
ATOM 2439 C C . PRO A 1 327 ? 30.266 -24.25 -18.359 1 95.56 327 PRO A C 1
ATOM 2441 O O . PRO A 1 327 ? 30.062 -25.281 -19 1 95.56 327 PRO A O 1
ATOM 2444 N N . ALA A 1 328 ? 29.891 -23.109 -18.812 1 94.62 328 ALA A N 1
ATOM 2445 C CA . ALA A 1 328 ? 29.25 -22.812 -20.094 1 94.62 328 ALA A CA 1
ATOM 2446 C C . ALA A 1 328 ? 29.594 -21.391 -20.562 1 94.62 328 ALA A C 1
ATOM 2448 O O . ALA A 1 3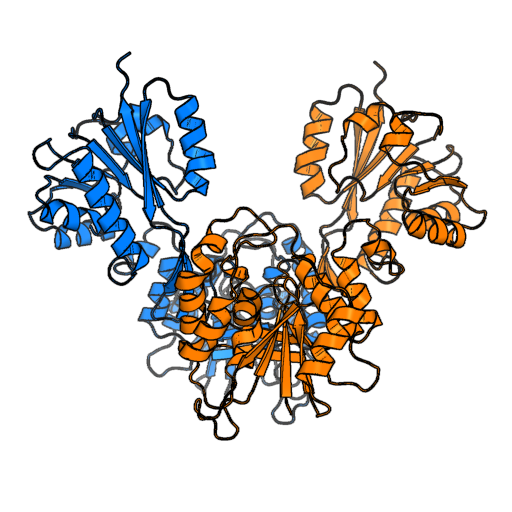28 ? 29.844 -20.516 -19.75 1 94.62 328 ALA A O 1
ATOM 2449 N N . ASP A 1 329 ? 29.562 -21.188 -21.844 1 95.5 329 ASP A N 1
ATOM 2450 C CA . ASP A 1 329 ? 29.875 -19.891 -22.422 1 95.5 329 ASP A CA 1
ATOM 2451 C C . ASP A 1 329 ? 28.625 -19.047 -22.594 1 95.5 329 ASP A C 1
ATOM 2453 O O . ASP A 1 329 ? 28.703 -17.828 -22.828 1 95.5 329 ASP A O 1
ATOM 2457 N N . LEU A 1 330 ? 27.453 -19.688 -22.547 1 97.44 330 LEU A N 1
ATOM 2458 C CA . LEU A 1 330 ? 26.172 -19 -22.672 1 97.44 330 LEU A CA 1
ATOM 2459 C C . LEU A 1 330 ? 25.344 -19.188 -21.406 1 97.44 330 LEU A C 1
ATOM 2461 O O . LEU A 1 330 ? 25.219 -20.297 -20.875 1 97.44 330 LEU A O 1
ATOM 2465 N N . VAL A 1 331 ? 24.844 -18.047 -20.922 1 97.94 331 VAL A N 1
ATOM 2466 C CA . VAL A 1 331 ? 23.922 -18.078 -19.797 1 97.94 331 VAL A CA 1
ATOM 2467 C C . VAL A 1 331 ? 22.656 -17.281 -20.141 1 97.94 331 VAL A C 1
ATOM 2469 O O . VAL A 1 331 ? 22.75 -16.094 -20.469 1 97.94 331 VAL A O 1
ATOM 2472 N N . PHE A 1 332 ? 21.5 -17.938 -20.156 1 98.56 332 PHE A N 1
ATOM 2473 C CA . PHE A 1 332 ? 20.203 -17.281 -20.297 1 98.56 332 PHE A CA 1
ATOM 2474 C C . PHE A 1 332 ? 19.656 -16.844 -18.953 1 98.56 332 PHE A C 1
ATOM 2476 O O . PHE A 1 332 ? 19.469 -17.672 -18.047 1 98.56 332 PHE A O 1
ATOM 2483 N N . VAL A 1 333 ? 19.438 -15.57 -18.781 1 98.12 333 VAL A N 1
ATOM 2484 C CA . VAL A 1 333 ? 18.859 -15.039 -17.547 1 98.12 333 VAL A CA 1
ATOM 2485 C C . VAL A 1 333 ? 17.516 -14.375 -17.875 1 98.12 333 VAL A C 1
ATOM 2487 O O . VAL A 1 333 ? 17.406 -13.617 -18.844 1 98.12 333 VAL A O 1
ATOM 2490 N N . ALA A 1 334 ? 16.516 -14.711 -17.203 1 98.06 334 ALA A N 1
ATOM 2491 C CA . ALA A 1 334 ? 15.242 -14.016 -17.312 1 98.06 334 ALA A CA 1
ATOM 2492 C C . ALA A 1 334 ? 14.797 -13.469 -15.969 1 98.06 334 ALA A C 1
ATOM 2494 O O . ALA A 1 334 ? 14.812 -14.188 -14.961 1 98.06 334 ALA A O 1
ATOM 2495 N N . LEU A 1 335 ? 14.461 -12.211 -15.852 1 96.38 335 LEU A N 1
ATOM 2496 C CA . LEU A 1 335 ? 14.031 -11.523 -14.648 1 96.38 335 LEU A CA 1
ATOM 2497 C C . LEU A 1 335 ? 12.953 -10.492 -14.961 1 96.38 335 LEU A C 1
ATOM 2499 O O . LEU A 1 335 ? 12.797 -10.078 -16.109 1 96.38 335 LEU A O 1
ATOM 2503 N N . GLU A 1 336 ? 12.219 -10.164 -13.938 1 95.81 336 GLU A N 1
ATOM 2504 C CA . GLU A 1 336 ? 11.344 -9 -14.102 1 95.81 336 GLU A CA 1
ATOM 2505 C C . GLU A 1 336 ? 12.156 -7.723 -14.297 1 95.81 336 GLU A C 1
ATOM 2507 O O . GLU A 1 336 ? 13.297 -7.633 -13.836 1 95.81 336 GLU A O 1
ATOM 2512 N N . PRO A 1 337 ? 11.609 -6.73 -14.883 1 95 337 PRO A N 1
ATOM 2513 C CA . PRO A 1 337 ? 12.344 -5.543 -15.32 1 95 337 PRO A CA 1
ATOM 2514 C C . PRO A 1 337 ? 13.039 -4.824 -14.164 1 95 337 PRO A C 1
ATOM 2516 O O . PRO A 1 337 ? 14.195 -4.406 -14.297 1 95 337 PRO A O 1
ATOM 2519 N N . GLU A 1 338 ? 12.414 -4.719 -13.078 1 92.88 338 GLU A N 1
ATOM 2520 C CA . GLU A 1 338 ? 13.008 -3.971 -11.969 1 92.88 338 GLU A CA 1
ATOM 2521 C C . GLU A 1 338 ? 14.266 -4.652 -11.453 1 92.88 338 GLU A C 1
ATOM 2523 O O . GLU A 1 338 ? 15.297 -4 -11.25 1 92.88 338 GLU A O 1
ATOM 2528 N N . THR A 1 339 ? 14.195 -5.91 -11.219 1 94 339 THR A N 1
ATOM 2529 C CA . THR A 1 339 ? 15.359 -6.66 -10.75 1 94 339 THR A CA 1
ATOM 2530 C C . THR A 1 339 ? 16.484 -6.625 -11.781 1 94 339 THR A C 1
ATOM 2532 O O . THR A 1 339 ? 17.656 -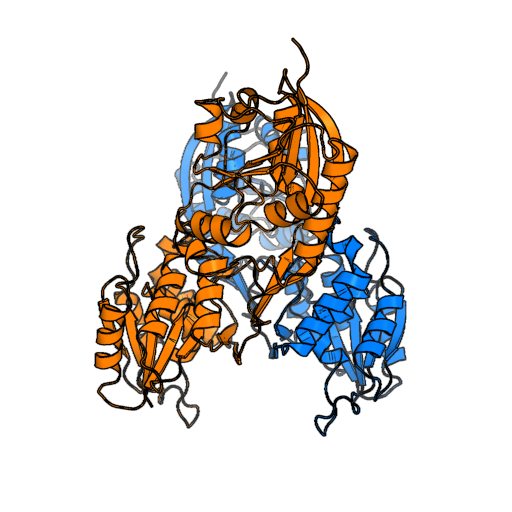6.523 -11.43 1 94 339 THR A O 1
ATOM 2535 N N . LEU A 1 340 ? 16.125 -6.719 -13.023 1 95.69 340 LEU A N 1
ATOM 2536 C CA . LEU A 1 340 ? 17.125 -6.613 -14.086 1 95.69 340 LEU A CA 1
ATOM 2537 C C . LEU A 1 340 ? 17.844 -5.273 -14.031 1 95.69 340 LEU A C 1
ATOM 2539 O O . LEU A 1 340 ? 19.078 -5.227 -14.031 1 95.69 340 LEU A O 1
ATOM 2543 N N . ALA A 1 341 ? 17.062 -4.238 -13.875 1 94.31 341 ALA A N 1
ATOM 2544 C CA . ALA A 1 341 ? 17.609 -2.887 -13.914 1 94.31 341 ALA A CA 1
ATOM 2545 C C . ALA A 1 341 ? 18.453 -2.604 -12.672 1 94.31 341 ALA A C 1
ATOM 2547 O O . ALA A 1 341 ? 19.469 -1.908 -12.742 1 94.31 341 ALA A O 1
ATOM 2548 N N . THR A 1 342 ? 18.062 -3.164 -11.539 1 94 342 THR A N 1
ATOM 2549 C CA . THR A 1 342 ? 18.672 -2.748 -10.281 1 94 342 THR A CA 1
ATOM 2550 C C . THR A 1 342 ? 19.781 -3.715 -9.875 1 94 342 THR A C 1
ATOM 2552 O O . THR A 1 342 ? 20.625 -3.383 -9.039 1 94 342 THR A O 1
ATOM 2555 N N . ARG A 1 343 ? 19.75 -4.891 -10.422 1 94.69 343 ARG A N 1
ATOM 2556 C CA . ARG A 1 343 ? 20.719 -5.887 -9.953 1 94.69 343 ARG A CA 1
ATOM 2557 C C . ARG A 1 343 ? 21.578 -6.395 -11.094 1 94.69 343 ARG A C 1
ATOM 2559 O O . ARG A 1 343 ? 22.797 -6.219 -11.078 1 94.69 343 ARG A O 1
ATOM 2566 N N . LEU A 1 344 ? 20.984 -6.887 -12.148 1 95.44 344 LEU A N 1
ATOM 2567 C CA . LEU A 1 344 ? 21.766 -7.551 -13.195 1 95.44 344 LEU A CA 1
ATOM 2568 C C . LEU A 1 344 ? 22.531 -6.535 -14.031 1 95.44 344 LEU A C 1
ATOM 2570 O O . LEU A 1 344 ? 23.719 -6.711 -14.297 1 95.44 344 LEU A O 1
ATOM 2574 N N . THR A 1 345 ? 21.797 -5.512 -14.469 1 95.06 345 THR A N 1
ATOM 2575 C CA . THR A 1 345 ? 22.406 -4.539 -15.375 1 95.06 345 THR A CA 1
ATOM 2576 C C . THR A 1 345 ? 23.625 -3.885 -14.734 1 95.06 345 THR A C 1
ATOM 2578 O O . THR A 1 345 ? 24.703 -3.869 -15.328 1 95.06 345 THR A O 1
ATOM 2581 N N . PRO A 1 346 ? 23.5 -3.402 -13.461 1 94.62 346 PRO A N 1
ATOM 2582 C CA . PRO A 1 346 ? 24.703 -2.83 -12.844 1 94.62 346 PRO A CA 1
ATOM 2583 C C . PRO A 1 346 ? 25.828 -3.844 -12.703 1 94.62 346 PRO A C 1
ATOM 2585 O O . PRO A 1 346 ? 27 -3.498 -12.883 1 94.62 346 PRO A O 1
ATOM 2588 N N . TRP A 1 347 ? 25.5 -5.039 -12.367 1 94.5 347 TRP A N 1
ATOM 2589 C CA . TRP A 1 347 ? 26.516 -6.082 -12.242 1 94.5 347 TRP A CA 1
ATOM 2590 C C . TRP A 1 347 ? 27.219 -6.32 -13.578 1 94.5 347 TRP A C 1
ATOM 2592 O O . TRP A 1 347 ? 28.438 -6.426 -13.633 1 94.5 347 TRP A O 1
ATOM 2602 N N . LEU A 1 348 ? 26.516 -6.391 -14.672 1 94.06 348 LEU A N 1
ATOM 2603 C CA . LEU A 1 348 ? 27.062 -6.664 -16 1 94.06 348 LEU A CA 1
ATOM 2604 C C . LEU A 1 348 ? 28 -5.547 -16.438 1 94.06 348 LEU A C 1
ATOM 2606 O O . LEU A 1 348 ? 28.969 -5.797 -17.172 1 94.06 348 LEU A O 1
ATOM 2610 N N . GLU A 1 349 ? 27.672 -4.391 -16.047 1 92.94 349 GLU A N 1
ATOM 2611 C CA . GLU A 1 349 ? 28.531 -3.252 -16.391 1 92.94 349 GLU A CA 1
ATOM 2612 C C . GLU A 1 349 ? 29.906 -3.389 -15.773 1 92.94 349 GLU A C 1
ATOM 2614 O O . GLU A 1 349 ? 30.891 -2.869 -16.312 1 92.94 349 GLU A O 1
ATOM 2619 N N . SER A 1 350 ? 29.922 -4.148 -14.781 1 89.44 350 SER A N 1
ATOM 2620 C CA . SER A 1 350 ? 31.203 -4.289 -14.086 1 89.44 350 SER A CA 1
ATOM 2621 C C . SER A 1 350 ? 31.781 -5.68 -14.281 1 89.44 350 SER A C 1
ATOM 2623 O O . SER A 1 350 ? 32.906 -5.953 -13.836 1 89.44 350 SER A O 1
ATOM 2625 N N . ALA A 1 351 ? 31.062 -6.516 -14.906 1 84.12 351 ALA A N 1
ATOM 2626 C CA . ALA A 1 351 ? 31.469 -7.91 -15.031 1 84.12 351 ALA A CA 1
ATOM 2627 C C . ALA A 1 351 ? 32.438 -8.102 -16.203 1 84.12 351 ALA A C 1
ATOM 2629 O O . ALA A 1 351 ? 32 -8.039 -17.375 1 84.12 351 ALA A O 1
ATOM 2630 N N . PRO A 1 352 ? 33.688 -8.43 -15.984 1 81.69 352 PRO A N 1
ATOM 2631 C CA . PRO A 1 352 ? 34.656 -8.453 -17.078 1 81.69 352 PRO A CA 1
ATOM 2632 C C . PRO A 1 352 ? 34.531 -9.688 -17.953 1 81.69 352 PRO A C 1
ATOM 2634 O O . PRO A 1 352 ? 35 -9.695 -19.094 1 81.69 352 PRO A O 1
ATOM 2637 N N . HIS A 1 353 ? 33.812 -10.641 -17.547 1 90.56 353 HIS A N 1
ATOM 2638 C CA . HIS A 1 353 ? 33.875 -11.906 -18.281 1 90.56 353 HIS A CA 1
ATOM 2639 C C . HIS A 1 353 ? 32.594 -12.125 -19.078 1 90.56 353 HIS A C 1
ATOM 2641 O O . HIS A 1 353 ? 32.438 -13.148 -19.75 1 90.56 353 HIS A O 1
ATOM 2647 N N . TRP A 1 354 ? 31.656 -11.18 -18.984 1 95.5 354 TRP A N 1
ATOM 2648 C CA . TRP A 1 354 ? 30.375 -11.406 -19.656 1 95.5 354 TRP A CA 1
ATOM 2649 C C . TRP A 1 354 ? 30 -10.211 -20.531 1 95.5 354 TRP A C 1
ATOM 2651 O O . TRP A 1 354 ? 30.234 -9.062 -20.156 1 95.5 354 TRP A O 1
ATOM 2661 N N . GLU A 1 355 ? 29.438 -10.445 -21.656 1 95.44 355 GLU A N 1
ATOM 2662 C CA . GLU A 1 355 ? 28.797 -9.43 -22.484 1 95.44 355 GLU A CA 1
ATOM 2663 C C . GLU A 1 355 ? 27.312 -9.734 -22.672 1 95.44 355 GLU A C 1
ATOM 2665 O O . GLU A 1 355 ? 26.906 -10.898 -22.703 1 95.44 355 GLU A O 1
ATOM 2670 N N . LYS A 1 356 ? 26.516 -8.734 -22.75 1 96.69 356 LYS A N 1
ATOM 2671 C CA . LYS A 1 356 ? 25.109 -8.883 -23.094 1 96.69 356 LYS A CA 1
ATOM 2672 C C . LYS A 1 356 ? 24.938 -9.133 -24.594 1 96.69 356 LYS A C 1
ATOM 2674 O O . LYS A 1 356 ? 25.031 -8.211 -25.391 1 96.69 356 LYS A O 1
ATOM 2679 N N . ALA A 1 357 ? 24.609 -10.297 -24.891 1 97.31 357 ALA A N 1
ATOM 2680 C CA . ALA A 1 357 ? 24.516 -10.68 -26.297 1 97.31 357 ALA A CA 1
ATOM 2681 C C . ALA A 1 357 ? 23.109 -10.422 -26.844 1 97.31 357 ALA A C 1
ATOM 2683 O O . ALA A 1 357 ? 22.938 -10.273 -28.047 1 97.31 357 ALA A O 1
ATOM 2684 N N . ASP A 1 358 ? 22.156 -10.469 -26.031 1 98.06 358 ASP A N 1
ATOM 2685 C CA . ASP A 1 358 ? 20.766 -10.242 -26.438 1 98.06 358 ASP A CA 1
ATOM 2686 C C . ASP A 1 358 ? 19.922 -9.797 -25.25 1 98.06 358 ASP A C 1
ATOM 2688 O O . ASP A 1 358 ? 20.25 -10.086 -24.094 1 98.06 358 ASP A O 1
ATOM 2692 N N . GLU A 1 359 ? 18.953 -9.047 -25.438 1 98 359 GLU A N 1
ATOM 2693 C CA . GLU A 1 359 ? 17.891 -8.688 -24.5 1 98 359 GLU A CA 1
ATOM 2694 C C . GLU A 1 359 ? 16.531 -8.711 -25.188 1 98 359 GLU A C 1
ATOM 2696 O O . GLU A 1 359 ? 16.328 -8.055 -26.203 1 98 359 GLU A O 1
ATOM 2701 N N . THR A 1 360 ? 15.68 -9.508 -24.625 1 97.56 360 THR A N 1
ATOM 2702 C CA . THR A 1 360 ? 14.383 -9.711 -25.281 1 97.56 360 THR A CA 1
ATOM 2703 C C . THR A 1 360 ? 13.266 -9.734 -24.25 1 97.56 360 THR A C 1
ATOM 2705 O O . THR A 1 360 ? 13.398 -10.352 -23.188 1 97.56 360 THR A O 1
ATOM 2708 N N . THR A 1 361 ? 12.156 -8.984 -24.578 1 97.88 361 THR A N 1
ATOM 2709 C CA . THR A 1 361 ? 10.977 -9.109 -23.734 1 97.88 361 THR A CA 1
ATOM 2710 C C . THR A 1 361 ? 10.305 -10.461 -23.938 1 97.88 361 THR A C 1
ATOM 2712 O O . THR A 1 361 ? 9.914 -10.812 -25.047 1 97.88 361 THR A O 1
ATOM 2715 N N . LEU A 1 362 ? 10.188 -11.234 -22.875 1 98.5 362 LEU A N 1
ATOM 2716 C CA . LEU A 1 362 ? 9.578 -12.562 -22.953 1 98.5 362 LEU A CA 1
ATOM 2717 C C . LEU A 1 362 ? 8.07 -12.477 -22.75 1 98.5 362 LEU A C 1
ATOM 2719 O O . LEU A 1 362 ? 7.312 -13.203 -23.406 1 98.5 362 LEU A O 1
ATOM 2723 N N . VAL A 1 363 ? 7.637 -11.672 -21.859 1 98.19 363 VAL A N 1
ATOM 2724 C CA . VAL A 1 363 ? 6.215 -11.453 -21.625 1 98.19 363 VAL A CA 1
ATOM 2725 C C . VAL A 1 363 ? 6.008 -10.086 -20.969 1 98.19 363 VAL A C 1
ATOM 2727 O O . VAL A 1 363 ? 6.824 -9.648 -20.156 1 98.19 363 VAL A O 1
ATOM 2730 N N . ALA A 1 364 ? 4.965 -9.406 -21.344 1 97.38 364 ALA A N 1
ATOM 2731 C CA . ALA A 1 364 ? 4.625 -8.102 -20.781 1 97.38 364 ALA A CA 1
ATOM 2732 C C . ALA A 1 364 ? 3.9 -8.258 -19.438 1 97.38 364 ALA A C 1
ATOM 2734 O O . ALA A 1 364 ? 3.338 -9.32 -19.156 1 97.38 364 ALA A O 1
ATOM 2735 N N . PRO A 1 365 ? 3.992 -7.211 -18.594 1 97.81 365 PRO A N 1
ATOM 2736 C CA . PRO A 1 365 ? 3.213 -7.25 -17.359 1 97.81 365 PRO A CA 1
ATOM 2737 C C . PRO A 1 365 ? 1.716 -7.422 -17.609 1 97.81 365 PRO A C 1
ATOM 2739 O O . PRO A 1 365 ? 1.209 -7 -18.656 1 97.81 365 PRO A O 1
ATOM 2742 N N . ALA A 1 366 ? 1.032 -7.984 -16.656 1 98.06 366 ALA A N 1
ATOM 2743 C CA . ALA A 1 366 ? -0.407 -8.227 -16.734 1 98.06 366 ALA A CA 1
ATOM 2744 C C . ALA A 1 366 ? -1.002 -8.391 -15.336 1 98.06 366 ALA A C 1
ATOM 2746 O O . ALA A 1 366 ? -0.271 -8.578 -14.359 1 98.06 366 ALA A O 1
ATOM 2747 N N . LEU A 1 367 ? -2.287 -8.234 -15.242 1 98.12 367 LEU A N 1
ATOM 2748 C CA . LEU A 1 367 ? -3.012 -8.609 -14.031 1 98.12 367 LEU A CA 1
ATOM 2749 C C . LEU A 1 367 ? -3.629 -10 -14.18 1 98.12 367 LEU A C 1
ATOM 2751 O O . LEU A 1 367 ? -4.148 -10.344 -15.242 1 98.12 367 LEU A O 1
ATOM 2755 N N . GLU A 1 368 ? -3.531 -10.766 -13.18 1 97.38 368 GLU A N 1
ATOM 2756 C CA . GLU A 1 368 ? -4.062 -12.125 -13.289 1 97.38 368 GLU A CA 1
ATOM 2757 C C . GLU A 1 368 ? -4.699 -12.578 -11.977 1 97.38 368 GLU A C 1
ATOM 2759 O O . GLU A 1 368 ? -4.18 -12.289 -10.898 1 97.38 368 GLU A O 1
ATOM 2764 N N . THR A 1 369 ? -5.766 -13.312 -12.055 1 96.69 369 THR A N 1
ATOM 2765 C CA . THR A 1 369 ? -6.387 -13.945 -10.891 1 96.69 369 THR A CA 1
ATOM 2766 C C . THR A 1 369 ? -5.566 -15.141 -10.422 1 96.69 369 THR A C 1
ATOM 2768 O O . THR A 1 369 ? -4.883 -15.781 -11.227 1 96.69 369 THR A O 1
ATOM 2771 N N . ILE A 1 370 ? -5.613 -15.375 -9.156 1 94.94 370 ILE A N 1
ATOM 2772 C CA . ILE A 1 370 ? -4.938 -16.531 -8.578 1 94.94 370 ILE A CA 1
ATOM 2773 C C . ILE A 1 370 ? -5.859 -17.219 -7.578 1 94.94 370 ILE A C 1
ATOM 2775 O O . ILE A 1 370 ? -6.895 -16.672 -7.195 1 94.94 370 ILE A O 1
ATOM 2779 N N . CYS A 1 371 ? -5.527 -18.516 -7.262 1 94 371 CYS A N 1
ATOM 2780 C CA . CYS A 1 371 ? -6.227 -19.328 -6.266 1 94 371 CYS A CA 1
ATOM 2781 C C . CYS A 1 371 ? -7.719 -19.391 -6.574 1 94 371 CYS A C 1
ATOM 2783 O O . CYS A 1 371 ? -8.547 -19.078 -5.719 1 94 371 CYS A O 1
ATOM 2785 N N . GLY A 1 372 ? -8 -19.719 -7.82 1 91.81 372 GLY A N 1
ATOM 2786 C CA . GLY A 1 372 ? -9.375 -19.922 -8.25 1 91.81 372 GLY A CA 1
ATOM 2787 C C . GLY A 1 372 ? -10.188 -18.641 -8.281 1 91.81 372 GLY A C 1
ATOM 2788 O O . GLY A 1 372 ? -11.398 -18.672 -8.047 1 91.81 372 GLY A O 1
ATOM 2789 N N . GLY A 1 373 ? -9.523 -17.531 -8.383 1 94.75 373 GLY A N 1
ATOM 2790 C CA . GLY A 1 373 ? -10.227 -16.266 -8.477 1 94.75 373 GLY A CA 1
ATOM 2791 C C . GLY A 1 373 ? -10.43 -15.602 -7.125 1 94.75 373 GLY A C 1
ATOM 2792 O O . GLY A 1 373 ? -11.102 -14.57 -7.031 1 94.75 373 GLY A O 1
ATOM 2793 N N . ARG A 1 374 ? -9.836 -16.125 -6.059 1 96.19 374 ARG A N 1
ATOM 2794 C CA . ARG A 1 374 ? -9.969 -15.562 -4.723 1 96.19 374 ARG A CA 1
ATOM 2795 C C . ARG A 1 374 ? -9.219 -14.25 -4.605 1 96.19 374 ARG A C 1
ATOM 2797 O O . ARG A 1 374 ? -9.633 -13.344 -3.877 1 96.19 374 ARG A O 1
ATOM 2804 N N . ALA A 1 375 ? -8.148 -14.148 -5.391 1 96.69 375 ALA A N 1
ATOM 2805 C CA . ALA A 1 375 ? -7.34 -12.938 -5.391 1 96.69 375 ALA A CA 1
ATOM 2806 C C . ALA A 1 375 ? -6.742 -12.672 -6.773 1 96.69 375 ALA A C 1
ATOM 2808 O O . ALA A 1 375 ? -6.906 -13.484 -7.688 1 96.69 375 ALA A O 1
ATOM 2809 N N . TYR A 1 376 ? -6.188 -11.508 -6.957 1 97.44 376 TYR A N 1
ATOM 2810 C CA . TYR A 1 376 ? -5.43 -11.211 -8.164 1 97.44 376 TYR A CA 1
ATOM 2811 C C . TYR A 1 376 ? -4.258 -10.289 -7.863 1 97.44 376 TYR A C 1
ATOM 2813 O O . TYR A 1 376 ? -4.199 -9.672 -6.797 1 97.44 376 TYR A O 1
ATOM 2821 N N . LEU A 1 377 ? -3.283 -10.289 -8.719 1 96.56 377 LEU A N 1
ATOM 2822 C CA . LEU A 1 377 ? -2.057 -9.516 -8.547 1 96.56 377 LEU A CA 1
ATOM 2823 C C . LEU A 1 377 ? -1.456 -9.148 -9.898 1 96.56 377 LEU A C 1
ATOM 2825 O O . LEU A 1 377 ? -1.944 -9.586 -10.945 1 96.56 377 LEU A O 1
ATOM 2829 N N . GLY A 1 378 ? -0.469 -8.266 -9.797 1 96.69 378 GLY A N 1
ATOM 2830 C CA . GLY A 1 378 ? 0.277 -7.887 -10.984 1 96.69 378 GLY A CA 1
ATOM 2831 C C . GLY A 1 378 ? 1.472 -8.781 -11.258 1 96.69 378 GLY A C 1
ATOM 2832 O O . GLY A 1 378 ? 2.344 -8.938 -10.398 1 96.69 378 GLY A O 1
ATOM 2833 N N . LYS A 1 379 ? 1.416 -9.438 -12.43 1 96.62 379 LYS A N 1
ATOM 2834 C CA . LYS A 1 379 ? 2.613 -10.078 -12.969 1 96.62 379 LYS A CA 1
ATOM 2835 C C . LYS A 1 379 ? 3.541 -9.047 -13.609 1 96.62 379 LYS A C 1
ATOM 2837 O O . LYS A 1 379 ? 3.105 -8.234 -14.43 1 96.62 379 LYS A O 1
ATOM 2842 N N . ARG A 1 380 ? 4.773 -9.047 -13.312 1 94.38 380 ARG A N 1
ATOM 2843 C CA . ARG A 1 380 ? 5.645 -7.898 -13.508 1 94.38 380 ARG A CA 1
ATOM 2844 C C . ARG A 1 380 ? 6.309 -7.938 -14.883 1 94.38 380 ARG A C 1
ATOM 2846 O O . ARG A 1 380 ? 7.027 -7.008 -15.258 1 94.38 380 ARG A O 1
ATOM 2853 N N . GLY A 1 381 ? 6.043 -8.953 -15.602 1 97.12 381 GLY A N 1
ATOM 2854 C CA . GLY A 1 381 ? 6.758 -9.117 -16.859 1 97.12 381 GLY A CA 1
ATOM 2855 C C . GLY A 1 381 ? 8.07 -9.867 -16.703 1 97.12 381 GLY A C 1
ATOM 2856 O O . GLY A 1 381 ? 8.492 -10.164 -15.586 1 97.12 381 GLY A O 1
ATOM 2857 N N . SER A 1 382 ? 8.641 -10.195 -17.812 1 98 382 SER A N 1
ATOM 2858 C CA . SER A 1 382 ? 9.906 -10.922 -17.844 1 98 382 SER A CA 1
ATOM 2859 C C . SER A 1 382 ? 10.758 -10.508 -19.031 1 98 382 SER A C 1
ATOM 2861 O O . SER A 1 382 ? 10.25 -10.391 -20.156 1 98 382 SER A O 1
ATOM 2863 N N . ILE A 1 383 ? 11.969 -10.227 -18.75 1 98.38 383 ILE A N 1
ATOM 2864 C CA . ILE A 1 383 ? 12.938 -9.891 -19.781 1 98.38 383 ILE A CA 1
ATOM 2865 C C . ILE A 1 383 ? 14.078 -10.914 -19.781 1 98.38 383 ILE A C 1
ATOM 2867 O O . ILE A 1 383 ? 14.625 -11.227 -18.719 1 98.38 383 ILE A O 1
ATOM 2871 N N . GLY A 1 384 ? 14.359 -11.438 -20.938 1 98.44 384 GLY A N 1
ATOM 2872 C CA . GLY A 1 384 ? 15.492 -12.344 -21.094 1 98.44 384 GLY A CA 1
ATOM 2873 C C . GLY A 1 384 ? 16.766 -11.641 -21.516 1 98.44 384 GLY A C 1
ATOM 2874 O O . GLY A 1 384 ? 16.75 -10.758 -22.375 1 98.44 384 GLY A O 1
ATOM 2875 N N . VAL A 1 385 ? 17.797 -11.984 -20.859 1 98.25 385 VAL A N 1
ATOM 2876 C CA . VAL A 1 385 ? 19.125 -11.492 -21.203 1 98.25 385 VAL A CA 1
ATOM 2877 C C . VAL A 1 385 ? 20.062 -12.664 -21.469 1 98.25 385 VAL A C 1
ATOM 2879 O O . VAL A 1 385 ? 20.219 -13.555 -20.625 1 98.25 385 VAL A O 1
ATOM 2882 N N . LEU A 1 386 ? 20.656 -12.656 -22.672 1 98.5 386 LEU A N 1
ATOM 2883 C CA . LEU A 1 386 ? 21.656 -13.672 -23 1 98.5 386 LEU A CA 1
ATOM 2884 C C . LEU A 1 386 ? 23.062 -13.164 -22.688 1 98.5 386 LEU A C 1
ATOM 2886 O O . LEU A 1 386 ? 23.484 -12.125 -23.203 1 98.5 386 LEU A O 1
ATOM 2890 N N . LEU A 1 387 ? 23.703 -13.875 -21.797 1 97.75 387 LEU A N 1
ATOM 2891 C CA . LEU A 1 387 ? 25.094 -13.578 -21.469 1 97.75 387 LEU A CA 1
ATOM 2892 C C . LEU A 1 387 ? 26.047 -14.492 -22.234 1 97.75 387 LEU A C 1
ATOM 2894 O O . LEU A 1 387 ? 25.828 -15.703 -22.297 1 97.75 387 LEU A O 1
ATOM 2898 N N . ARG A 1 388 ? 27.031 -13.898 -22.828 1 97.56 388 ARG A N 1
ATOM 2899 C CA . ARG A 1 388 ? 28.078 -14.625 -23.516 1 97.56 388 ARG A CA 1
ATOM 2900 C C . ARG A 1 388 ? 29.438 -14.359 -22.891 1 97.56 388 ARG A C 1
ATOM 2902 O O . ARG A 1 388 ? 29.812 -13.203 -22.672 1 97.56 388 ARG A O 1
ATOM 2909 N N . ARG A 1 389 ? 30.094 -15.438 -22.531 1 95.88 389 ARG A N 1
ATOM 2910 C CA . ARG A 1 389 ? 31.406 -15.297 -21.938 1 95.88 389 ARG A CA 1
ATOM 2911 C C . ARG A 1 389 ? 32.406 -14.703 -22.922 1 95.88 389 ARG A C 1
ATOM 2913 O O . ARG A 1 389 ? 32.438 -15.086 -24.094 1 95.88 389 ARG A O 1
ATOM 2920 N N . THR A 1 390 ? 33.125 -13.648 -22.438 1 90.44 390 THR A N 1
ATOM 2921 C CA . THR A 1 390 ? 34.125 -12.992 -23.281 1 90.44 390 THR A CA 1
ATOM 2922 C C . THR A 1 390 ? 35.5 -13.508 -22.953 1 90.44 390 THR A C 1
ATOM 2924 O O . THR A 1 390 ? 35.812 -13.883 -21.812 1 90.44 390 THR A O 1
ATOM 2927 N N . GLY A 1 391 ? 36.25 -14.258 -23.656 1 71.5 391 GLY A N 1
ATOM 2928 C CA . GLY A 1 391 ? 37.594 -14.805 -23.547 1 71.5 391 GLY A CA 1
ATOM 2929 C C . GLY A 1 391 ? 38.562 -13.844 -22.906 1 71.5 391 GLY A C 1
ATOM 2930 O O . GLY A 1 391 ? 38.656 -12.672 -23.281 1 71.5 391 GLY A O 1
ATOM 2931 N N . VAL A 1 392 ? 38.75 -13.57 -21.703 1 48.31 392 VAL A N 1
ATOM 2932 C CA . VAL A 1 392 ? 40.094 -13.047 -21.438 1 48.31 392 VAL A CA 1
ATOM 2933 C C . VAL A 1 392 ? 41.094 -14.195 -21.359 1 48.31 392 VAL A C 1
ATOM 2935 O O . VAL A 1 392 ? 40.781 -15.273 -20.859 1 48.31 392 VAL A O 1
ATOM 2938 N N . MET B 1 1 ? -33.312 8.641 -12.266 1 86.5 1 MET B N 1
ATOM 2939 C CA . MET B 1 1 ? -32.062 9.266 -11.828 1 86.5 1 MET B CA 1
ATOM 2940 C C . MET B 1 1 ? -30.875 8.789 -12.68 1 86.5 1 MET B C 1
ATOM 2942 O O . MET B 1 1 ? -30.734 7.594 -12.922 1 86.5 1 MET B O 1
ATOM 2946 N N . ILE B 1 2 ? -30.156 9.781 -13.188 1 91.69 2 ILE B N 1
ATOM 2947 C CA . ILE B 1 2 ? -29.031 9.477 -14.07 1 91.69 2 ILE B CA 1
ATOM 2948 C C . ILE B 1 2 ? -27.734 9.492 -13.273 1 91.69 2 ILE B C 1
ATOM 2950 O O . ILE B 1 2 ? -27.516 10.375 -12.438 1 91.69 2 ILE B O 1
ATOM 2954 N N . ASP B 1 3 ? -26.938 8.461 -13.531 1 96.69 3 ASP B N 1
ATOM 2955 C CA . ASP B 1 3 ? -25.594 8.461 -12.969 1 96.69 3 ASP B CA 1
ATOM 2956 C C . ASP B 1 3 ? -24.578 9.086 -13.938 1 96.69 3 ASP B C 1
ATOM 2958 O O . ASP B 1 3 ? -24.531 8.703 -15.109 1 96.69 3 ASP B O 1
ATOM 2962 N N . ILE B 1 4 ? -23.875 10.023 -13.461 1 98.12 4 ILE B N 1
ATOM 2963 C CA . ILE B 1 4 ? -22.797 10.68 -14.203 1 98.12 4 ILE B CA 1
ATOM 2964 C C . ILE B 1 4 ? -21.453 10.375 -13.547 1 98.12 4 ILE B C 1
ATOM 2966 O O . ILE B 1 4 ? -21.266 10.656 -12.359 1 98.12 4 ILE B O 1
ATOM 2970 N N . VAL B 1 5 ? -20.562 9.781 -14.281 1 98.69 5 VAL B N 1
ATOM 2971 C CA . VAL B 1 5 ? -19.219 9.492 -13.812 1 98.69 5 VAL B CA 1
ATOM 2972 C C . VAL B 1 5 ? -18.219 10.445 -14.469 1 98.69 5 VAL B C 1
ATOM 2974 O O . VAL B 1 5 ? -18 10.383 -15.68 1 98.69 5 VAL B O 1
ATOM 2977 N N . ALA B 1 6 ? -17.672 11.328 -13.703 1 98.62 6 ALA B N 1
ATOM 2978 C CA . ALA B 1 6 ? -16.656 12.258 -14.203 1 98.62 6 ALA B CA 1
ATOM 2979 C C . ALA B 1 6 ? -15.258 11.82 -13.789 1 98.62 6 ALA B C 1
ATOM 2981 O O . ALA B 1 6 ? -14.938 11.805 -12.602 1 98.62 6 ALA B O 1
ATOM 2982 N N . VAL B 1 7 ? -14.461 11.516 -14.75 1 98.62 7 VAL B N 1
ATOM 2983 C CA . VAL B 1 7 ? -13.102 11.062 -14.484 1 98.62 7 VAL B CA 1
ATOM 2984 C C . VAL B 1 7 ? -12.117 11.891 -15.305 1 98.62 7 VAL B C 1
ATOM 2986 O O . VAL B 1 7 ? -12.5 12.555 -16.266 1 98.62 7 VAL B O 1
ATOM 2989 N N . LEU B 1 8 ? -10.82 11.898 -14.914 1 98.31 8 LEU B N 1
ATOM 2990 C CA . LEU B 1 8 ? -9.812 12.594 -15.695 1 98.31 8 LEU B CA 1
ATOM 2991 C C . LEU B 1 8 ? -9.5 11.828 -16.984 1 98.31 8 LEU B C 1
ATOM 2993 O O . LEU B 1 8 ? -9.516 12.406 -18.062 1 98.31 8 LEU B O 1
ATOM 2997 N N . ARG B 1 9 ? -9.219 10.539 -16.812 1 98.19 9 ARG B N 1
ATOM 2998 C CA . ARG B 1 9 ? -8.852 9.656 -17.922 1 98.19 9 ARG B CA 1
ATOM 2999 C C . ARG B 1 9 ? -9.867 8.531 -18.078 1 98.19 9 ARG B C 1
ATOM 3001 O O . ARG B 1 9 ? -10.469 8.078 -17.109 1 98.19 9 ARG B O 1
ATOM 3008 N N . ALA B 1 10 ? -9.938 8.008 -19.25 1 98.62 10 ALA B N 1
ATOM 3009 C CA . ALA B 1 10 ? -10.969 7.023 -19.562 1 98.62 10 ALA B CA 1
ATOM 3010 C C . ALA B 1 10 ? -10.797 5.758 -18.734 1 98.62 10 ALA B C 1
ATOM 3012 O O . ALA B 1 10 ? -11.781 5.168 -18.281 1 98.62 10 ALA B O 1
ATOM 3013 N N . GLU B 1 11 ? -9.57 5.285 -18.5 1 98.44 11 GLU B N 1
ATOM 3014 C CA . GLU B 1 11 ? -9.344 4.039 -17.781 1 98.44 11 GLU B CA 1
ATOM 3015 C C . GLU B 1 11 ? -9.852 4.141 -16.344 1 98.44 11 GLU B C 1
ATOM 3017 O O . GLU B 1 11 ? -10.234 3.135 -15.742 1 98.44 11 GLU B O 1
ATOM 3022 N N . ASP B 1 12 ? -9.922 5.359 -15.812 1 98.38 12 ASP B N 1
ATOM 3023 C CA . ASP B 1 12 ? -10.344 5.555 -14.43 1 98.38 12 ASP B CA 1
ATOM 3024 C C . ASP B 1 12 ? -11.812 5.164 -14.25 1 98.38 12 ASP B C 1
ATOM 3026 O O . ASP B 1 12 ? -12.219 4.766 -13.156 1 98.38 12 ASP B O 1
ATOM 3030 N N . ALA B 1 13 ? -12.594 5.312 -15.328 1 98.75 13 ALA B N 1
ATOM 3031 C CA . ALA B 1 13 ? -14.008 4.945 -15.258 1 98.75 13 ALA B CA 1
ATOM 3032 C C . ALA B 1 13 ? -14.172 3.473 -14.883 1 98.75 13 ALA B C 1
ATOM 3034 O O . ALA B 1 13 ? -15.07 3.113 -14.117 1 98.75 13 ALA B O 1
ATOM 3035 N N . VAL B 1 14 ? -13.289 2.67 -15.398 1 98.44 14 VAL B N 1
ATOM 3036 C CA . VAL B 1 14 ? -13.375 1.235 -15.141 1 98.44 14 VAL B CA 1
ATOM 3037 C C . VAL B 1 14 ? -12.648 0.896 -13.844 1 98.44 14 VAL B C 1
ATOM 3039 O O . VAL B 1 14 ? -13.125 0.078 -13.055 1 98.44 14 VAL B O 1
ATOM 3042 N N . LEU B 1 15 ? -11.539 1.551 -13.547 1 97.88 15 LEU B N 1
ATOM 3043 C CA . LEU B 1 15 ? -10.68 1.201 -12.422 1 97.88 15 LEU B CA 1
ATOM 3044 C C . LEU B 1 15 ? -11.32 1.609 -11.102 1 97.88 15 LEU B C 1
ATOM 3046 O O . LEU B 1 15 ? -11.219 0.889 -10.102 1 97.88 15 LEU B O 1
ATOM 3050 N N . ASP B 1 16 ? -12.07 2.729 -11.156 1 97.5 16 ASP B N 1
ATOM 3051 C CA . ASP B 1 16 ? -12.578 3.26 -9.891 1 97.5 16 ASP B CA 1
ATOM 3052 C C . ASP B 1 16 ? -14.102 3.15 -9.828 1 97.5 16 ASP B C 1
ATOM 3054 O O . ASP B 1 16 ? -14.688 3.271 -8.75 1 97.5 16 ASP B O 1
ATOM 3058 N N . PHE B 1 17 ? -14.781 2.916 -11.023 1 98.31 17 PHE B N 1
ATOM 3059 C CA . PHE B 1 17 ? -16.234 3.072 -11 1 98.31 17 PHE B CA 1
ATOM 3060 C C . PHE B 1 17 ? -16.906 1.944 -11.773 1 98.31 17 PHE B C 1
ATOM 3062 O O . PHE B 1 17 ? -17.984 2.135 -12.352 1 98.31 17 PHE B O 1
ATOM 3069 N N . LEU B 1 18 ? -16.297 0.81 -11.875 1 98.06 18 LEU B N 1
ATOM 3070 C CA . LEU B 1 18 ? -16.906 -0.312 -12.586 1 98.06 18 LEU B CA 1
ATOM 3071 C C . LEU B 1 18 ? -18.281 -0.631 -12.016 1 98.06 18 LEU B C 1
ATOM 3073 O O . LEU B 1 18 ? -19.219 -0.874 -12.766 1 98.06 18 LEU B O 1
ATOM 3077 N N . SER B 1 19 ? -18.422 -0.643 -10.688 1 96.56 19 SER B N 1
ATOM 3078 C CA . SER B 1 19 ? -19.688 -0.986 -10.031 1 96.56 19 SER B CA 1
ATOM 3079 C C . SER B 1 19 ? -20.797 -0.015 -10.422 1 96.56 19 SER B C 1
ATOM 3081 O O . SER B 1 19 ? -21.969 -0.373 -10.406 1 96.56 19 SER B O 1
ATOM 3083 N N . VAL B 1 20 ? -20.406 1.218 -10.727 1 97.06 20 VAL B N 1
ATOM 3084 C CA . VAL B 1 20 ? -21.375 2.221 -11.156 1 97.06 20 VAL B CA 1
ATOM 3085 C C . VAL B 1 20 ? -21.75 1.99 -12.617 1 97.06 20 VAL B C 1
ATOM 3087 O O . VAL B 1 20 ? -22.922 2.043 -12.977 1 97.06 20 VAL B O 1
ATOM 3090 N N . LEU B 1 21 ? -20.781 1.661 -13.422 1 97.25 21 LEU B N 1
ATOM 3091 C CA . LEU B 1 21 ? -20.984 1.473 -14.852 1 97.25 21 LEU B CA 1
ATOM 3092 C C . LEU B 1 21 ? -21.844 0.248 -15.125 1 97.25 21 LEU B C 1
ATOM 3094 O O . LEU B 1 21 ? -22.5 0.161 -16.172 1 97.25 21 LEU B O 1
ATOM 3098 N N . THR B 1 22 ? -21.797 -0.706 -14.148 1 94.56 22 THR B N 1
ATOM 3099 C CA . THR B 1 22 ? -22.406 -1.999 -14.43 1 94.56 22 THR B CA 1
ATOM 3100 C C . THR B 1 22 ? -23.5 -2.326 -13.406 1 94.56 22 THR B C 1
ATOM 3102 O O . THR B 1 22 ? -23.844 -3.492 -13.219 1 94.56 22 THR B O 1
ATOM 3105 N N . ALA B 1 23 ? -23.953 -1.406 -12.672 1 90.62 23 ALA B N 1
ATOM 3106 C CA . ALA B 1 23 ? -24.984 -1.634 -11.664 1 90.62 23 ALA B CA 1
ATOM 3107 C C . ALA B 1 23 ? -26.172 -2.371 -12.25 1 90.62 23 ALA B C 1
ATOM 3109 O O . ALA B 1 23 ? -26.594 -2.092 -13.383 1 90.62 23 ALA B O 1
ATOM 3110 N N . PRO B 1 24 ? -26.625 -3.318 -11.477 1 83 24 PRO B N 1
ATOM 3111 C CA . PRO B 1 24 ? -27.781 -4.039 -11.992 1 83 24 PRO B CA 1
ATOM 3112 C C . PRO B 1 24 ? -29.062 -3.197 -11.969 1 83 24 PRO B C 1
ATOM 3114 O O . PRO B 1 24 ? -29.141 -2.201 -11.242 1 83 24 PRO B O 1
ATOM 3117 N N . GLY B 1 25 ? -29.938 -3.637 -12.805 1 76.62 25 GLY B N 1
ATOM 3118 C CA . GLY B 1 25 ? -31.25 -3.008 -12.766 1 76.62 25 GLY B CA 1
ATOM 3119 C C . GLY B 1 25 ? -32.062 -3.355 -11.523 1 76.62 25 GLY B C 1
ATOM 3120 O O . GLY B 1 25 ? -31.562 -4.055 -10.641 1 76.62 25 GLY B O 1
ATOM 3121 N N . PRO B 1 26 ? -33.156 -2.738 -11.406 1 68 26 PRO B N 1
ATOM 3122 C CA . PRO B 1 26 ? -34 -2.938 -10.227 1 68 26 PRO B CA 1
ATOM 3123 C C . PRO B 1 26 ? -34.312 -4.41 -9.977 1 68 26 PRO B C 1
ATOM 3125 O O . PRO B 1 26 ? -34.562 -4.805 -8.828 1 68 26 PRO B O 1
ATOM 3128 N N . THR B 1 27 ? -34.312 -5.168 -11.078 1 69.5 27 THR B N 1
ATOM 3129 C CA . THR B 1 27 ? -34.656 -6.578 -10.914 1 69.5 27 THR B CA 1
ATOM 3130 C C . THR B 1 27 ? -33.375 -7.406 -10.688 1 69.5 27 THR B C 1
ATOM 3132 O O . THR B 1 27 ? -33.469 -8.633 -10.562 1 69.5 27 THR B 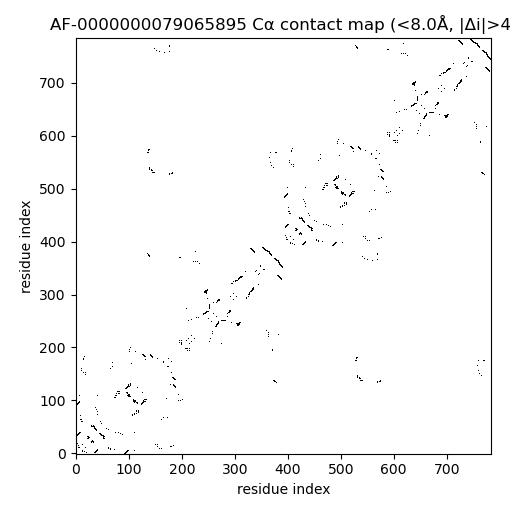O 1
ATOM 3135 N N . GLY B 1 28 ? -32.344 -6.793 -10.672 1 71.69 28 GLY B N 1
ATOM 3136 C CA . GLY B 1 28 ? -31.078 -7.48 -10.422 1 71.69 28 GLY B CA 1
ATOM 3137 C C . GLY B 1 28 ? -30.422 -8 -11.688 1 71.69 28 GLY B C 1
ATOM 3138 O O . GLY B 1 28 ? -29.297 -8.508 -11.641 1 71.69 28 GLY B O 1
ATOM 3139 N N . ARG B 1 29 ? -31.188 -7.961 -12.797 1 67.94 29 ARG B N 1
ATOM 3140 C CA . ARG B 1 29 ? -30.672 -8.5 -14.047 1 67.94 29 ARG B CA 1
ATOM 3141 C C . ARG B 1 29 ? -29.734 -7.5 -14.719 1 67.94 29 ARG B C 1
ATOM 3143 O O . ARG B 1 29 ? -30.016 -6.301 -14.742 1 67.94 29 ARG B O 1
ATOM 3150 N N . GLN B 1 30 ? -28.625 -8.055 -15.172 1 64.94 30 GLN B N 1
ATOM 3151 C CA . GLN B 1 30 ? -27.594 -7.227 -15.789 1 64.94 30 GLN B CA 1
ATOM 3152 C C . GLN B 1 30 ? -28.109 -6.582 -17.078 1 64.94 30 GLN B C 1
ATOM 3154 O O . GLN B 1 30 ? -27.672 -5.496 -17.453 1 64.94 30 GLN B O 1
ATOM 3159 N N . ASP B 1 31 ? -29.047 -7.207 -17.703 1 67.75 31 ASP B N 1
ATOM 3160 C CA . ASP B 1 31 ? -29.609 -6.672 -18.938 1 67.75 31 ASP B CA 1
ATOM 3161 C C . ASP B 1 31 ? -30.531 -5.488 -18.656 1 67.75 31 ASP B C 1
ATOM 3163 O O . ASP B 1 31 ? -31.125 -4.926 -19.594 1 67.75 31 ASP B O 1
ATOM 3167 N N . GLU B 1 32 ? -30.484 -5.098 -17.438 1 75.69 32 GLU B N 1
ATOM 3168 C CA . GLU B 1 32 ? -31.312 -3.959 -17.031 1 75.69 32 GLU B CA 1
ATOM 3169 C C . GLU B 1 32 ? -30.453 -2.85 -16.438 1 75.69 32 GLU B C 1
ATOM 3171 O O . GLU B 1 32 ? -30.953 -2.027 -15.664 1 75.69 32 GLU B O 1
ATOM 3176 N N . SER B 1 33 ? -29.188 -2.854 -16.781 1 86.06 33 SER B N 1
ATOM 3177 C CA . SER B 1 33 ? -28.328 -1.795 -16.25 1 86.06 33 SER B CA 1
ATOM 3178 C C . SER B 1 33 ? -28.812 -0.42 -16.703 1 86.06 33 SER B C 1
ATOM 3180 O O . SER B 1 33 ? -29.266 -0.253 -17.844 1 86.06 33 SER B O 1
ATOM 3182 N N . PRO B 1 34 ? -28.766 0.537 -15.891 1 90.69 34 PRO B N 1
ATOM 3183 C CA . PRO B 1 34 ? -29.234 1.88 -16.25 1 90.69 34 PRO B CA 1
ATOM 3184 C C . PRO B 1 34 ? -28.281 2.613 -17.172 1 90.69 34 PRO B C 1
ATOM 3186 O O . PRO B 1 34 ? -27.141 2.174 -17.375 1 90.69 34 PRO B O 1
ATOM 3189 N N . GLU B 1 35 ? -28.875 3.594 -17.75 1 94.31 35 GLU B N 1
ATOM 3190 C CA . GLU B 1 35 ? -28.047 4.5 -18.547 1 94.31 35 GLU B CA 1
ATOM 3191 C C . GLU B 1 35 ? -27.047 5.242 -17.656 1 94.31 35 GLU B C 1
ATOM 3193 O O . GLU B 1 35 ? -27.391 5.695 -16.562 1 94.31 35 GLU B O 1
ATOM 3198 N N . VAL B 1 36 ? -25.781 5.277 -18.078 1 97.25 36 VAL B N 1
ATOM 3199 C CA . VAL B 1 36 ? -24.734 5.98 -17.359 1 97.25 36 VAL B CA 1
ATOM 3200 C C . VAL B 1 36 ? -23.984 6.922 -18.297 1 97.25 36 VAL B C 1
ATOM 3202 O O . VAL B 1 36 ? -23.719 6.57 -19.453 1 97.25 36 VAL B O 1
ATOM 3205 N N . HIS B 1 37 ? -23.734 8.086 -17.828 1 98.06 37 HIS B N 1
ATOM 3206 C CA . HIS B 1 37 ? -22.953 9.07 -18.562 1 98.06 37 HIS B CA 1
ATOM 3207 C C . HIS B 1 37 ? -21.531 9.172 -18.016 1 98.06 37 HIS B C 1
ATOM 3209 O O . HIS B 1 37 ? -21.328 9.344 -16.812 1 98.06 37 HIS B O 1
ATOM 3215 N N . VAL B 1 38 ? -20.547 9.047 -18.906 1 98.69 38 VAL B N 1
ATOM 3216 C CA . VAL B 1 38 ? -19.141 9.148 -18.5 1 98.69 38 VAL B CA 1
ATOM 3217 C C . VAL B 1 38 ? -18.516 10.391 -19.125 1 98.69 38 VAL B C 1
ATOM 3219 O O . VAL B 1 38 ? -18.578 10.586 -20.328 1 98.69 38 VAL B O 1
ATOM 3222 N N . LEU B 1 39 ? -17.984 11.211 -18.266 1 98.44 39 LEU B N 1
ATOM 3223 C CA . LEU B 1 39 ? -17.297 12.422 -18.703 1 98.44 39 LEU B CA 1
ATOM 3224 C C . LEU B 1 39 ? -15.781 12.281 -18.547 1 98.44 39 LEU B C 1
ATOM 3226 O O . LEU B 1 39 ? -15.297 11.938 -17.469 1 98.44 39 LEU B O 1
ATOM 3230 N N . PHE B 1 40 ? -15.094 12.555 -19.625 1 98.19 40 PHE B N 1
ATOM 3231 C CA . PHE B 1 40 ? -13.633 12.508 -19.594 1 98.19 40 PHE B CA 1
ATOM 3232 C C . PHE B 1 40 ? -13.047 13.906 -19.5 1 98.19 40 PHE B C 1
ATOM 3234 O O . PHE B 1 40 ? -13.094 14.672 -20.453 1 98.19 40 PHE B O 1
ATOM 3241 N N . GLY B 1 41 ? -12.422 14.172 -18.422 1 96.94 41 GLY B N 1
ATOM 3242 C CA . GLY B 1 41 ? -11.953 15.516 -18.125 1 96.94 41 GLY B CA 1
ATOM 3243 C C . GLY B 1 41 ? -10.805 15.961 -19.016 1 96.94 41 GLY B C 1
ATOM 3244 O O . GLY B 1 41 ? -10.703 17.141 -19.359 1 96.94 41 GLY B O 1
ATOM 3245 N N . ASP B 1 42 ? -9.922 15.047 -19.344 1 95.88 42 ASP B N 1
ATOM 3246 C CA . ASP B 1 42 ? -8.719 15.422 -20.078 1 95.88 42 ASP B CA 1
ATOM 3247 C C . ASP B 1 42 ? -9.047 15.766 -21.531 1 95.88 42 ASP B C 1
ATOM 3249 O O . ASP B 1 42 ? -8.336 16.547 -22.172 1 95.88 42 ASP B O 1
ATOM 3253 N N . THR B 1 43 ? -10.172 15.211 -22.062 1 95.19 43 THR B N 1
ATOM 3254 C CA . THR B 1 43 ? -10.516 15.438 -23.469 1 95.19 43 THR B CA 1
ATOM 3255 C C . THR B 1 43 ? -11.836 16.203 -23.578 1 95.19 43 THR B C 1
ATOM 3257 O O . THR B 1 43 ? -12.227 16.594 -24.672 1 95.19 43 THR B O 1
ATOM 3260 N N . ALA B 1 44 ? -12.539 16.328 -22.5 1 94.19 44 ALA B N 1
ATOM 3261 C CA . ALA B 1 44 ? -13.859 16.953 -22.469 1 94.19 44 ALA B CA 1
ATOM 3262 C C . ALA B 1 44 ? -14.859 16.156 -23.297 1 94.19 44 ALA B C 1
ATOM 3264 O O . ALA B 1 44 ? -15.75 16.734 -23.938 1 94.19 44 ALA B O 1
ATOM 3265 N N . GLU B 1 45 ? -14.641 14.922 -23.406 1 95.31 45 GLU B N 1
ATOM 3266 C CA . GLU B 1 45 ? -15.555 14.047 -24.125 1 95.31 45 GLU B CA 1
ATOM 3267 C C . GLU B 1 45 ? -16.656 13.523 -23.219 1 95.31 45 GLU B C 1
ATOM 3269 O O . GLU B 1 45 ? -16.469 13.422 -22 1 95.31 45 GLU B O 1
ATOM 3274 N N . HIS B 1 46 ? -17.781 13.297 -23.828 1 97.5 46 HIS B N 1
ATOM 3275 C CA . HIS B 1 46 ? -18.969 12.781 -23.156 1 97.5 46 HIS B CA 1
ATOM 3276 C C . HIS B 1 46 ? -19.422 11.461 -23.781 1 97.5 46 HIS B C 1
ATOM 3278 O O . HIS B 1 46 ? -19.844 11.438 -24.953 1 97.5 46 HIS B O 1
ATOM 3284 N N . LEU B 1 47 ? -19.297 10.367 -23.031 1 98.19 47 LEU B N 1
ATOM 3285 C CA . LEU B 1 47 ? -19.703 9.047 -23.469 1 98.19 47 LEU B CA 1
ATOM 3286 C C . LEU B 1 47 ? -21 8.617 -22.797 1 98.19 47 LEU B C 1
ATOM 3288 O O . LEU B 1 47 ? -21.109 8.688 -21.562 1 98.19 47 LEU B O 1
ATOM 3292 N N . VAL B 1 48 ? -21.953 8.195 -23.578 1 97.75 48 VAL B N 1
ATOM 3293 C CA . VAL B 1 48 ? -23.203 7.672 -23.047 1 97.75 48 VAL B CA 1
ATOM 3294 C C . VAL B 1 48 ? -23.203 6.145 -23.141 1 97.75 48 VAL B C 1
ATOM 3296 O O . VAL B 1 48 ? -23.016 5.586 -24.219 1 97.75 48 VAL B O 1
ATOM 3299 N N . LEU B 1 49 ? -23.312 5.492 -22 1 97.25 49 LEU B N 1
ATOM 3300 C CA . LEU B 1 49 ? -23.531 4.051 -21.953 1 97.25 49 LEU B CA 1
ATOM 3301 C C . LEU B 1 49 ? -25.031 3.742 -21.828 1 97.25 49 LEU B C 1
ATOM 3303 O O . LEU B 1 49 ? -25.625 3.961 -20.766 1 97.25 49 LEU B O 1
ATOM 3307 N N . PRO B 1 50 ? -25.594 3.205 -22.844 1 94.62 50 PRO B N 1
ATOM 3308 C CA . PRO B 1 50 ? -27.047 3.029 -22.844 1 94.62 50 PRO B CA 1
ATOM 3309 C C . PRO B 1 50 ? -27.516 1.964 -21.844 1 94.62 50 PRO B C 1
ATOM 3311 O O . PRO B 1 50 ? -26.734 1.096 -21.453 1 94.62 50 PRO B O 1
ATOM 3314 N N . ALA B 1 51 ? -28.781 2.074 -21.531 1 93.25 51 ALA B N 1
ATOM 3315 C CA . ALA B 1 51 ? -29.391 1.066 -20.672 1 93.25 51 ALA B CA 1
ATOM 3316 C C . ALA B 1 51 ? -29.438 -0.292 -21.359 1 93.25 51 ALA B C 1
ATOM 3318 O O . ALA B 1 51 ? -29.641 -0.369 -22.578 1 93.25 51 ALA B O 1
ATOM 3319 N N . GLY B 1 52 ? -29.203 -1.329 -20.578 1 91.62 52 GLY B N 1
ATOM 3320 C CA . GLY B 1 52 ? -29.438 -2.686 -21.047 1 91.62 52 GLY B CA 1
ATOM 3321 C C . GLY B 1 52 ? -28.266 -3.254 -21.844 1 91.62 52 GLY B C 1
ATOM 3322 O O . GLY B 1 52 ? -28.328 -4.398 -22.297 1 91.62 52 GLY B O 1
ATOM 3323 N N . VAL B 1 53 ? -27.266 -2.484 -22.078 1 93.31 53 VAL B N 1
ATOM 3324 C CA . VAL B 1 53 ? -26.078 -2.959 -22.797 1 93.31 53 VAL B CA 1
ATOM 3325 C C . VAL B 1 53 ? -25.219 -3.812 -21.859 1 93.31 53 VAL B C 1
ATOM 3327 O O . VAL B 1 53 ? -24.969 -3.438 -20.719 1 93.31 53 VAL B O 1
ATOM 3330 N N . PRO B 1 54 ? -24.828 -4.992 -22.391 1 93.12 54 PRO B N 1
ATOM 3331 C CA . PRO B 1 54 ? -24 -5.875 -21.562 1 93.12 54 PRO B CA 1
ATOM 3332 C C . PRO B 1 54 ? -22.703 -5.223 -21.109 1 93.12 54 PRO B C 1
ATOM 3334 O O . PRO B 1 54 ? -22.188 -4.344 -21.797 1 93.12 54 PRO B O 1
ATOM 3337 N N . THR B 1 55 ? -22.156 -5.691 -20.031 1 94.5 55 THR B N 1
ATOM 3338 C CA . THR B 1 55 ? -20.953 -5.152 -19.406 1 94.5 55 THR B CA 1
ATOM 3339 C C . THR B 1 55 ? -19.797 -5.113 -20.391 1 94.5 55 THR B C 1
ATOM 3341 O O . THR B 1 55 ? -19.109 -4.102 -20.5 1 94.5 55 THR B O 1
ATOM 3344 N N . ALA B 1 56 ? -19.594 -6.168 -21.109 1 95.19 56 ALA B N 1
ATOM 3345 C CA . ALA B 1 56 ? -18.469 -6.258 -22.047 1 95.19 56 ALA B CA 1
ATOM 3346 C C . ALA B 1 56 ? -18.531 -5.152 -23.094 1 95.19 56 ALA B C 1
ATOM 3348 O O . ALA B 1 56 ? -17.516 -4.527 -23.406 1 95.19 56 ALA B O 1
ATOM 3349 N N . GLU B 1 57 ? -19.688 -4.902 -23.578 1 96.44 57 GLU B N 1
ATOM 3350 C CA . GLU B 1 57 ? -19.875 -3.869 -24.594 1 96.44 57 GLU B CA 1
ATOM 3351 C C . GLU B 1 57 ? -19.688 -2.477 -24 1 96.44 57 GLU B C 1
ATOM 3353 O O . GLU B 1 57 ? -19.141 -1.583 -24.656 1 96.44 57 GLU B O 1
ATOM 3358 N N . ARG B 1 58 ? -20.172 -2.289 -22.812 1 97.56 58 ARG B N 1
ATOM 3359 C CA . ARG B 1 58 ? -19.969 -1.018 -22.125 1 97.56 58 ARG B CA 1
ATOM 3360 C C . ARG B 1 58 ? -18.484 -0.719 -21.938 1 97.56 58 ARG B C 1
ATOM 3362 O O . ARG B 1 58 ? -18.031 0.394 -22.219 1 97.56 58 ARG B O 1
ATOM 3369 N N . LEU B 1 59 ? -17.75 -1.714 -21.5 1 98.12 59 LEU B N 1
ATOM 3370 C CA . LEU B 1 59 ? -16.328 -1.528 -21.266 1 98.12 59 LEU B CA 1
ATOM 3371 C C . LEU B 1 59 ? -15.57 -1.321 -22.562 1 98.12 59 LEU B C 1
ATOM 3373 O O . LEU B 1 59 ? -14.602 -0.561 -22.625 1 98.12 59 LEU B O 1
ATOM 3377 N N . ASP B 1 60 ? -16.016 -1.965 -23.641 1 98.06 60 ASP B N 1
ATOM 3378 C CA . ASP B 1 60 ? -15.438 -1.733 -24.953 1 98.06 60 ASP B CA 1
ATOM 3379 C C . ASP B 1 60 ? -15.625 -0.283 -25.391 1 98.06 60 ASP B C 1
ATOM 3381 O O . ASP B 1 60 ? -14.734 0.308 -26 1 98.06 60 ASP B O 1
ATOM 3385 N N . ALA B 1 61 ? -16.812 0.203 -25.094 1 98.56 61 ALA B N 1
ATOM 3386 C CA . ALA B 1 61 ? -17.094 1.596 -25.438 1 98.56 61 ALA B CA 1
ATOM 3387 C C . ALA B 1 61 ? -16.141 2.539 -24.703 1 98.56 61 ALA B C 1
ATOM 3389 O O . ALA B 1 61 ? -15.633 3.498 -25.297 1 98.56 61 ALA B O 1
ATOM 3390 N N . VAL B 1 62 ? -15.914 2.305 -23.438 1 98.81 62 VAL B N 1
ATOM 3391 C CA . VAL B 1 62 ? -14.977 3.117 -22.672 1 98.81 62 VAL B CA 1
ATOM 3392 C C . VAL B 1 62 ? -13.562 2.955 -23.219 1 98.81 62 VAL B C 1
ATOM 3394 O O . VAL B 1 62 ? -12.82 3.932 -23.328 1 98.81 62 VAL B O 1
ATOM 3397 N N . ALA B 1 63 ? -13.195 1.729 -23.609 1 98.75 63 ALA B N 1
ATOM 3398 C CA . ALA B 1 63 ? -11.852 1.388 -24.078 1 98.75 63 ALA B CA 1
ATOM 3399 C C . ALA B 1 63 ? -11.461 2.232 -25.281 1 98.75 63 ALA B C 1
ATOM 3401 O O . ALA B 1 63 ? -10.281 2.559 -25.453 1 98.75 63 ALA B O 1
ATOM 3402 N N . ARG B 1 64 ? -12.406 2.596 -26.078 1 98.5 64 ARG B N 1
ATOM 3403 C CA . ARG B 1 64 ? -12.156 3.385 -27.281 1 98.5 64 ARG B CA 1
ATOM 3404 C C . ARG B 1 64 ? -11.617 4.766 -26.922 1 98.5 64 ARG B C 1
ATOM 3406 O O . ARG B 1 64 ? -11.086 5.469 -27.781 1 98.5 64 ARG B O 1
ATOM 3413 N N . HIS B 1 65 ? -11.734 5.133 -25.641 1 98.62 65 HIS B N 1
ATOM 3414 C CA . HIS B 1 65 ? -11.312 6.461 -25.219 1 98.62 65 HIS B CA 1
ATOM 3415 C C . HIS B 1 65 ? -10.023 6.391 -24.391 1 98.62 65 HIS B C 1
ATOM 3417 O O . HIS B 1 65 ? -9.539 7.414 -23.906 1 98.62 65 HIS B O 1
ATOM 3423 N N . VAL B 1 66 ? -9.508 5.188 -24.203 1 98.56 66 VAL B N 1
ATOM 3424 C CA . VAL B 1 66 ? -8.219 5.035 -23.516 1 98.56 66 VAL B CA 1
ATOM 3425 C C . VAL B 1 66 ? -7.102 5.543 -24.422 1 98.56 66 VAL B C 1
ATOM 3427 O O . VAL B 1 66 ? -7.082 5.246 -25.625 1 98.56 66 VAL B O 1
ATOM 3430 N N . ARG B 1 67 ? -6.199 6.316 -23.875 1 97.19 67 ARG B N 1
ATOM 3431 C CA . ARG B 1 67 ? -5.168 7 -24.641 1 97.19 67 ARG B CA 1
ATOM 3432 C C . ARG B 1 67 ? -3.783 6.727 -24.062 1 97.19 67 ARG B C 1
ATOM 3434 O O . ARG B 1 67 ? -3.656 6.289 -22.922 1 97.19 67 ARG B O 1
ATOM 3441 N N . PRO B 1 68 ? -2.738 7.008 -24.859 1 97 68 PRO B N 1
ATOM 3442 C CA . PRO B 1 68 ? -1.38 6.906 -24.328 1 97 68 PRO B CA 1
ATOM 3443 C C . PRO B 1 68 ? -1.122 7.875 -23.172 1 97 68 PRO B C 1
ATOM 3445 O O . PRO B 1 68 ? -1.932 8.773 -22.922 1 97 68 PRO B O 1
ATOM 3448 N N . VAL B 1 69 ? -0.072 7.617 -22.5 1 97.25 69 VAL B N 1
ATOM 3449 C CA . VAL B 1 69 ? 0.331 8.469 -21.375 1 97.25 69 VAL B CA 1
ATOM 3450 C C . VAL B 1 69 ? 0.486 9.906 -21.859 1 97.25 69 VAL B C 1
ATOM 3452 O O . VAL B 1 69 ? 1.133 10.164 -22.875 1 97.25 69 VAL B O 1
ATOM 3455 N N . ASP B 1 70 ? -0.146 10.719 -21.203 1 96.06 70 ASP B N 1
ATOM 3456 C CA . ASP B 1 70 ? -0.053 12.156 -21.438 1 96.06 70 ASP B CA 1
ATOM 3457 C C . ASP B 1 70 ? 0.095 12.922 -20.125 1 96.06 70 ASP B C 1
ATOM 3459 O O . ASP B 1 70 ? -0.894 13.172 -19.422 1 96.06 70 ASP B O 1
ATOM 3463 N N . GLU B 1 71 ? 1.307 13.359 -19.812 1 94.62 71 GLU B N 1
ATOM 3464 C CA . GLU B 1 71 ? 1.599 14.016 -18.547 1 94.62 71 GLU B CA 1
ATOM 3465 C C . GLU B 1 71 ? 0.889 15.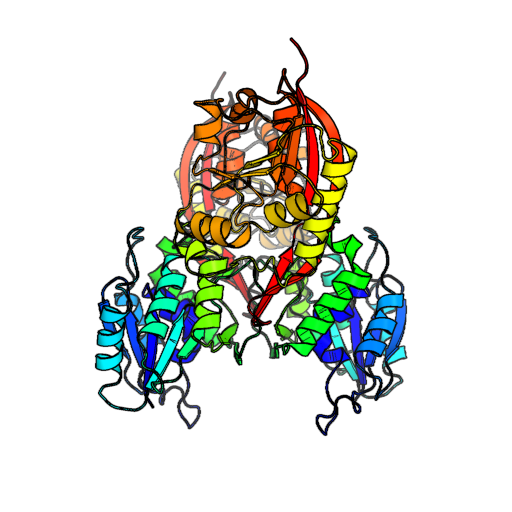359 -18.438 1 94.62 71 GLU B C 1
ATOM 3467 O O . GLU B 1 71 ? 0.792 15.93 -17.344 1 94.62 71 GLU B O 1
ATOM 3472 N N . SER B 1 72 ? 0.387 15.828 -19.531 1 93.31 72 SER B N 1
ATOM 3473 C CA . SER B 1 72 ? -0.259 17.141 -19.531 1 93.31 72 SER B CA 1
ATOM 3474 C C . SER B 1 72 ? -1.758 17.016 -19.281 1 93.31 72 SER B C 1
ATOM 3476 O O . SER B 1 72 ? -2.459 18.031 -19.172 1 93.31 72 SER B O 1
ATOM 3478 N N . ALA B 1 73 ? -2.232 15.805 -19.219 1 93.56 73 ALA B N 1
ATOM 3479 C CA . ALA B 1 73 ? -3.65 15.609 -18.922 1 93.56 73 ALA B CA 1
ATOM 3480 C C . ALA B 1 73 ? -4.062 16.344 -17.656 1 93.56 73 ALA B C 1
ATOM 3482 O O . ALA B 1 73 ? -3.463 16.141 -16.594 1 93.56 73 ALA B O 1
ATOM 3483 N N . ALA B 1 74 ? -5.031 17.188 -17.734 1 94.19 74 ALA B N 1
ATOM 3484 C CA . ALA B 1 74 ? -5.43 18 -16.594 1 94.19 74 ALA B CA 1
ATOM 3485 C C . ALA B 1 74 ? -6.941 18.203 -16.578 1 94.19 74 ALA B C 1
ATOM 3487 O O . ALA B 1 74 ? -7.621 18.016 -17.594 1 94.19 74 ALA B O 1
ATOM 3488 N N . SER B 1 75 ? -7.449 18.484 -15.398 1 94.38 75 SER B N 1
ATOM 3489 C CA . SER B 1 75 ? -8.844 18.891 -15.266 1 94.38 75 SER B CA 1
ATOM 3490 C C . SER B 1 75 ? -9.141 20.141 -16.094 1 94.38 75 SER B C 1
ATOM 3492 O O . SER B 1 75 ? -8.336 21.078 -16.125 1 94.38 75 SER B O 1
ATOM 3494 N N . PRO B 1 76 ? -10.242 20.172 -16.719 1 94.81 76 PRO B N 1
ATOM 3495 C CA . PRO B 1 76 ? -10.586 21.359 -17.5 1 94.81 76 PRO B CA 1
ATOM 3496 C C . PRO B 1 76 ? -11.047 22.531 -16.625 1 94.81 76 PRO B C 1
ATOM 3498 O O . PRO B 1 76 ? -11.297 23.625 -17.125 1 94.81 76 PRO B O 1
ATOM 3501 N N . GLY B 1 77 ? -11.117 22.344 -15.352 1 94.12 77 GLY B N 1
ATOM 3502 C CA . GLY B 1 77 ? -11.57 23.375 -14.43 1 94.12 77 GLY B CA 1
ATOM 3503 C C . GLY B 1 77 ? -13.047 23.281 -14.102 1 94.12 77 GLY B C 1
ATOM 3504 O O . GLY B 1 77 ? -13.797 22.578 -14.781 1 94.12 77 GLY B O 1
ATOM 3505 N N . PRO B 1 78 ? -13.484 23.922 -13.047 1 94.44 78 PRO B N 1
ATOM 3506 C CA . PRO B 1 78 ? -14.859 23.766 -12.555 1 94.44 78 PRO B CA 1
ATOM 3507 C C . PRO B 1 78 ? -15.906 24.25 -13.555 1 94.44 78 PRO B C 1
ATOM 3509 O O . PRO B 1 78 ? -16.953 23.609 -13.711 1 94.44 78 PRO B O 1
ATOM 3512 N N . ALA B 1 79 ? -15.648 25.328 -14.258 1 94.75 79 ALA B N 1
ATOM 3513 C CA . ALA B 1 79 ? -16.641 25.875 -15.188 1 94.75 79 ALA B CA 1
ATOM 3514 C C . ALA B 1 79 ? -16.875 24.922 -16.359 1 94.75 79 ALA B C 1
ATOM 3516 O O . ALA B 1 79 ? -18.031 24.625 -16.672 1 94.75 79 ALA B O 1
ATOM 3517 N N . ALA B 1 80 ? -15.781 24.484 -16.906 1 95.19 80 ALA B N 1
ATOM 3518 C CA . ALA B 1 80 ? -15.898 23.547 -18.016 1 95.19 80 ALA B CA 1
ATOM 3519 C C . ALA B 1 80 ? -16.531 22.234 -17.562 1 95.19 80 ALA B C 1
ATOM 3521 O O . ALA B 1 80 ? -17.344 21.656 -18.297 1 95.19 80 ALA B O 1
ATOM 3522 N N . THR B 1 81 ? -16.219 21.781 -16.422 1 95.5 81 THR B N 1
ATOM 3523 C CA . THR B 1 81 ? -16.797 20.562 -15.883 1 95.5 81 THR B CA 1
ATOM 3524 C C . THR B 1 81 ? -18.281 20.734 -15.625 1 95.5 81 THR B C 1
ATOM 3526 O O . THR B 1 81 ? -19.062 19.797 -15.844 1 95.5 81 THR B O 1
ATOM 3529 N N . ALA B 1 82 ? -18.641 21.906 -15.148 1 95 82 ALA B N 1
ATOM 3530 C CA . ALA B 1 82 ? -20.062 22.203 -14.914 1 95 82 ALA B CA 1
ATOM 3531 C C . ALA B 1 82 ? -20.859 22.062 -16.203 1 95 82 ALA B C 1
ATOM 3533 O O . ALA B 1 82 ? -21.953 21.5 -16.203 1 95 82 ALA B O 1
ATOM 3534 N N . ALA B 1 83 ? -20.328 22.594 -17.234 1 94.38 83 ALA B N 1
ATOM 3535 C CA . ALA B 1 83 ? -21 22.516 -18.531 1 94.38 83 ALA B CA 1
ATOM 3536 C C . ALA B 1 83 ? -21.188 21.062 -18.969 1 94.38 83 ALA B C 1
ATOM 3538 O O . ALA B 1 83 ? -22.25 20.688 -19.469 1 94.38 83 ALA B O 1
ATOM 3539 N N . LEU B 1 84 ? -20.141 20.281 -18.75 1 94.62 84 LEU B N 1
ATOM 3540 C CA . LEU B 1 84 ? -20.203 18.875 -19.109 1 94.62 84 LEU B CA 1
ATOM 3541 C C . LEU B 1 84 ? -21.266 18.156 -18.281 1 94.62 84 LEU B C 1
ATOM 3543 O O . LEU B 1 84 ? -22.047 17.359 -18.812 1 94.62 84 LEU B O 1
ATOM 3547 N N . ILE B 1 85 ? -21.328 18.438 -17.016 1 95.25 85 ILE B N 1
ATOM 3548 C CA . ILE B 1 85 ? -22.281 17.797 -16.109 1 95.25 85 ILE B CA 1
ATOM 3549 C C . ILE B 1 85 ? -23.703 18.203 -16.469 1 95.25 85 ILE B C 1
ATOM 3551 O O . ILE B 1 85 ? -24.609 17.359 -16.5 1 95.25 85 ILE B O 1
ATOM 3555 N N . GLU B 1 86 ? -23.875 19.438 -16.734 1 93.06 86 GLU B N 1
ATOM 3556 C CA . GLU B 1 86 ? -25.188 19.922 -17.109 1 93.06 86 GLU B CA 1
ATOM 3557 C C . GLU B 1 86 ? -25.672 19.281 -18.406 1 93.06 86 GLU B C 1
ATOM 3559 O O . GLU B 1 86 ? -26.844 18.891 -18.516 1 93.06 86 GLU B O 1
ATOM 3564 N N . ALA B 1 87 ? -24.797 19.219 -19.297 1 93.12 87 ALA B N 1
ATOM 3565 C CA . ALA B 1 87 ? -25.141 18.594 -20.562 1 93.12 87 ALA B CA 1
ATOM 3566 C C . ALA B 1 87 ? -25.531 17.125 -20.375 1 93.12 87 ALA B C 1
ATOM 3568 O O . ALA B 1 87 ? -26.469 16.625 -21.016 1 93.12 87 ALA B O 1
ATOM 3569 N N . ALA B 1 88 ? -24.828 16.438 -19.516 1 94.56 88 ALA B N 1
ATOM 3570 C CA . ALA B 1 88 ? -25.078 15.016 -19.266 1 94.56 88 ALA B CA 1
ATOM 3571 C C . ALA B 1 88 ? -26.406 14.82 -18.516 1 94.56 88 ALA B C 1
ATOM 3573 O O . ALA B 1 88 ? -27.141 13.875 -18.797 1 94.56 88 ALA B O 1
ATOM 3574 N N . ALA B 1 89 ? -26.719 15.656 -17.531 1 92.75 89 ALA B N 1
ATOM 3575 C CA . ALA B 1 89 ? -27.891 15.516 -16.688 1 92.75 89 ALA B CA 1
ATOM 3576 C C . ALA B 1 89 ? -29.172 15.805 -17.469 1 92.75 89 ALA B C 1
ATOM 3578 O O . ALA B 1 89 ? -30.25 15.328 -17.109 1 92.75 89 ALA B O 1
ATOM 3579 N N . GLN B 1 90 ? -29.047 16.656 -18.484 1 88.81 90 GLN B N 1
ATOM 3580 C CA . GLN B 1 90 ? -30.172 17 -19.344 1 88.81 90 GLN B CA 1
ATOM 3581 C C . GLN B 1 90 ? -31.359 17.5 -18.531 1 88.81 90 GLN B C 1
ATOM 3583 O O . GLN B 1 90 ? -32.5 17.062 -18.75 1 88.81 90 GLN B O 1
ATOM 3588 N N . GLY B 1 91 ? -31.125 18.234 -17.547 1 84.06 91 GLY B N 1
ATOM 3589 C CA . GLY B 1 91 ? -32.188 18.891 -16.766 1 84.06 91 GLY B CA 1
ATOM 3590 C C . GLY B 1 91 ? -32.844 17.953 -15.781 1 84.06 91 GLY B C 1
ATOM 3591 O O . GLY B 1 91 ? -33.75 18.375 -15.039 1 84.06 91 GLY B O 1
ATOM 3592 N N . GLY B 1 92 ? -32.531 16.688 -15.758 1 87.62 92 GLY B N 1
ATOM 3593 C CA . GLY B 1 92 ? -33.125 15.727 -14.852 1 87.62 92 GLY B CA 1
ATOM 3594 C C . GLY B 1 92 ? -32.312 15.461 -13.617 1 87.62 92 GLY B C 1
ATOM 3595 O O . GLY B 1 92 ? -31.188 15.977 -13.484 1 87.62 92 GLY B O 1
ATOM 3596 N N . PRO B 1 93 ? -32.938 14.703 -12.695 1 90.88 93 PRO B N 1
ATOM 3597 C CA . PRO B 1 93 ? -32.188 14.305 -11.5 1 90.88 93 PRO B CA 1
ATOM 3598 C C . PRO B 1 93 ? -30.984 13.438 -11.828 1 90.88 93 PRO B C 1
ATOM 3600 O O . PRO B 1 93 ? -31.078 12.547 -12.672 1 90.88 93 PRO B O 1
ATOM 3603 N N . ALA B 1 94 ? -29.891 13.766 -11.188 1 94.69 94 ALA B N 1
ATOM 3604 C CA . ALA B 1 94 ? -28.641 13.047 -11.461 1 94.69 94 ALA B CA 1
ATOM 3605 C C . ALA B 1 94 ? -27.844 12.836 -10.188 1 94.69 94 ALA B C 1
ATOM 3607 O O . ALA B 1 94 ? -28.141 13.43 -9.148 1 94.69 94 ALA B O 1
ATOM 3608 N N . ARG B 1 95 ? -27 11.898 -10.219 1 96.38 95 ARG B N 1
ATOM 3609 C CA . ARG B 1 95 ? -25.953 11.656 -9.227 1 96.38 95 ARG B CA 1
ATOM 3610 C C . ARG B 1 95 ? -24.578 11.68 -9.867 1 96.38 95 ARG B C 1
ATOM 3612 O O . ARG B 1 95 ? -24.375 11.117 -10.945 1 96.38 95 ARG B O 1
ATOM 3619 N N . LEU B 1 96 ? -23.672 12.406 -9.211 1 97.88 96 LEU B N 1
ATOM 3620 C CA . LEU B 1 96 ? -22.328 12.547 -9.758 1 97.88 96 LEU B CA 1
ATOM 3621 C C . LEU B 1 96 ? -21.328 11.688 -8.992 1 97.88 96 LEU B C 1
ATOM 3623 O O . LEU B 1 96 ? -21.312 11.711 -7.758 1 97.88 96 LEU B O 1
ATOM 3627 N N . TRP B 1 97 ? -20.625 10.891 -9.695 1 98.5 97 TRP B N 1
ATOM 3628 C CA . TRP B 1 97 ? -19.5 10.102 -9.188 1 98.5 97 TRP B CA 1
ATOM 3629 C C . TRP B 1 97 ? -18.172 10.617 -9.734 1 98.5 97 TRP B C 1
ATOM 3631 O O . TRP B 1 97 ? -18.031 10.812 -10.945 1 98.5 97 TRP B O 1
ATOM 3641 N N . THR B 1 98 ? -17.188 10.867 -8.867 1 98.69 98 THR B N 1
ATOM 3642 C CA . THR B 1 98 ? -15.922 11.414 -9.367 1 98.69 98 THR B CA 1
ATOM 3643 C C . THR B 1 98 ? -14.773 11.055 -8.43 1 98.69 98 THR B C 1
ATOM 3645 O O . THR B 1 98 ? -14.945 10.25 -7.508 1 98.69 98 THR B O 1
ATOM 3648 N N . HIS B 1 99 ? -13.57 11.516 -8.727 1 98.38 99 HIS B N 1
ATOM 3649 C CA . HIS B 1 99 ? -12.359 11.18 -7.992 1 98.38 99 HIS B CA 1
ATOM 3650 C C . HIS B 1 99 ? -12.367 11.797 -6.602 1 98.38 99 HIS B C 1
ATOM 3652 O O . HIS B 1 99 ? -13.055 12.797 -6.367 1 98.38 99 HIS B O 1
ATOM 3658 N N . SER B 1 100 ? -11.594 11.18 -5.75 1 97.44 100 SER B N 1
ATOM 3659 C CA . SER B 1 100 ? -11.297 11.797 -4.461 1 97.44 100 SER B CA 1
ATOM 3660 C C . SER B 1 100 ? -10.445 13.047 -4.637 1 97.44 100 SER B C 1
ATOM 3662 O O . SER B 1 100 ? -9.445 13.039 -5.355 1 97.44 100 SER B O 1
ATOM 3664 N N . PRO B 1 101 ? -10.805 14.102 -3.916 1 95.88 101 PRO B N 1
ATOM 3665 C CA . PRO B 1 101 ? -9.891 15.242 -3.922 1 95.88 101 PRO B CA 1
ATOM 3666 C C . PRO B 1 101 ? -8.531 14.914 -3.33 1 95.88 101 PRO B C 1
ATOM 3668 O O . PRO B 1 101 ? -7.551 15.625 -3.574 1 95.88 101 PRO B O 1
ATOM 3671 N N . ALA B 1 102 ? -8.477 13.82 -2.561 1 95.38 102 ALA B N 1
ATOM 3672 C CA . ALA B 1 102 ? -7.223 13.414 -1.925 1 95.38 102 ALA B CA 1
ATOM 3673 C C . ALA B 1 102 ? -6.586 12.242 -2.664 1 95.38 102 ALA B C 1
ATOM 3675 O O . ALA B 1 102 ? -5.855 11.453 -2.068 1 95.38 102 ALA B O 1
ATOM 3676 N N . ASP B 1 103 ? -6.957 12.086 -3.932 1 95.38 103 ASP B N 1
ATOM 3677 C CA . ASP B 1 103 ? -6.234 11.109 -4.742 1 95.38 103 ASP B CA 1
ATOM 3678 C C . ASP B 1 103 ? -4.762 11.492 -4.879 1 95.38 103 ASP B C 1
ATOM 3680 O O . ASP B 1 103 ? -4.441 12.656 -5.141 1 95.38 103 ASP B O 1
ATOM 3684 N N . THR B 1 104 ? -3.82 10.562 -4.59 1 93.62 104 THR B N 1
ATOM 3685 C CA . THR B 1 104 ? -2.391 10.852 -4.645 1 93.62 104 THR B CA 1
ATOM 3686 C C . THR B 1 104 ? -1.973 11.242 -6.059 1 93.62 104 THR B C 1
ATOM 3688 O O . THR B 1 104 ? -0.957 11.914 -6.246 1 93.62 104 THR B O 1
ATOM 3691 N N . ARG B 1 105 ? -2.789 10.836 -7.039 1 94.31 105 ARG B N 1
ATOM 3692 C CA . ARG B 1 105 ? -2.619 11.32 -8.406 1 94.31 105 ARG B CA 1
ATOM 3693 C C . ARG B 1 105 ? -3.246 12.695 -8.586 1 94.31 105 ARG B C 1
ATOM 3695 O O . ARG B 1 105 ? -4.461 12.812 -8.75 1 94.31 105 ARG B O 1
ATOM 3702 N N . ARG B 1 106 ? -2.451 13.648 -8.602 1 91.81 106 ARG B N 1
ATOM 3703 C CA . ARG B 1 106 ? -2.869 15.039 -8.406 1 91.81 106 ARG B CA 1
ATOM 3704 C C . ARG B 1 106 ? -3.883 15.461 -9.461 1 91.81 106 ARG B C 1
ATOM 3706 O O . ARG B 1 106 ? -4.824 16.203 -9.164 1 91.81 106 ARG B O 1
ATOM 3713 N N . GLY B 1 107 ? -3.627 15.055 -10.688 1 94.12 107 GLY B N 1
ATOM 3714 C CA . GLY B 1 107 ? -4.582 15.383 -11.734 1 94.12 107 GLY B CA 1
ATOM 3715 C C . GLY B 1 107 ? -5.984 14.883 -11.445 1 94.12 107 GLY B C 1
ATOM 3716 O O . GLY B 1 107 ? -6.965 15.594 -11.672 1 94.12 107 GLY B O 1
ATOM 3717 N N . ARG B 1 108 ? -6.125 13.688 -10.953 1 96.5 108 ARG B N 1
ATOM 3718 C CA . ARG B 1 108 ? -7.414 13.109 -10.594 1 96.5 108 ARG B CA 1
ATOM 3719 C C . ARG B 1 108 ? -8.016 13.812 -9.383 1 96.5 108 ARG B C 1
ATOM 3721 O O . ARG B 1 108 ? -9.211 14.086 -9.344 1 96.5 108 ARG B O 1
ATOM 3728 N N . GLY B 1 109 ? -7.129 14.078 -8.406 1 95.94 109 GLY B N 1
ATOM 3729 C CA . GLY B 1 109 ? -7.602 14.852 -7.273 1 95.94 109 GLY B CA 1
ATOM 3730 C C . GLY B 1 109 ? -8.203 16.188 -7.668 1 95.94 109 GLY B C 1
ATOM 3731 O O . GLY B 1 109 ? -9.273 16.562 -7.176 1 95.94 109 GLY B O 1
ATOM 3732 N N . ARG B 1 110 ? -7.559 16.875 -8.562 1 95.5 110 ARG B N 1
ATOM 3733 C CA . ARG B 1 110 ? -8.047 18.156 -9.039 1 95.5 110 ARG B CA 1
ATOM 3734 C C . ARG B 1 110 ? -9.375 18.016 -9.766 1 95.5 110 ARG B C 1
ATOM 3736 O O . ARG B 1 110 ? -10.297 18.797 -9.547 1 95.5 110 ARG B O 1
ATOM 3743 N N . LEU B 1 111 ? -9.469 17.016 -10.594 1 97.5 111 LEU B N 1
ATOM 3744 C CA . LEU B 1 111 ? -10.727 16.797 -11.297 1 97.5 111 LEU B CA 1
ATOM 3745 C C . LEU B 1 111 ? -11.852 16.516 -10.305 1 97.5 111 LEU B C 1
ATOM 3747 O O . LEU B 1 111 ? -12.961 17.031 -10.453 1 97.5 111 LEU B O 1
ATOM 3751 N N . GLY B 1 112 ? -11.555 15.656 -9.328 1 97.5 112 GLY B N 1
ATOM 3752 C CA . GLY B 1 112 ? -12.555 15.383 -8.312 1 97.5 112 GLY B CA 1
ATOM 3753 C C . GLY B 1 112 ? -13.031 16.625 -7.59 1 97.5 112 GLY B C 1
ATOM 3754 O O . GLY B 1 112 ? -14.227 16.812 -7.363 1 97.5 112 GLY B O 1
ATOM 3755 N N . ARG B 1 113 ? -12.109 17.453 -7.223 1 95.75 113 ARG B N 1
ATOM 3756 C CA . ARG B 1 113 ? -12.43 18.719 -6.578 1 95.75 113 ARG B CA 1
ATOM 3757 C C . ARG B 1 113 ? -13.242 19.609 -7.504 1 95.75 113 ARG B C 1
ATOM 3759 O O . ARG B 1 113 ? -14.289 20.141 -7.109 1 95.75 113 ARG B O 1
ATOM 3766 N N . ASP B 1 114 ? -12.82 19.75 -8.742 1 96.44 114 ASP B N 1
ATOM 3767 C CA . ASP B 1 114 ? -13.445 20.641 -9.711 1 96.44 114 ASP B CA 1
ATOM 3768 C C . ASP B 1 114 ? -14.867 20.188 -10.047 1 96.44 114 ASP B C 1
ATOM 3770 O O . ASP B 1 114 ? -15.781 21 -10.141 1 96.44 114 ASP B O 1
ATOM 3774 N N . ALA B 1 115 ? -14.977 18.906 -10.234 1 97.56 115 ALA B N 1
ATOM 3775 C CA . ALA B 1 115 ? -16.281 18.359 -10.594 1 97.56 115 ALA B CA 1
ATOM 3776 C C . ALA B 1 115 ? -17.312 18.609 -9.484 1 97.56 115 ALA B C 1
ATOM 3778 O O . ALA B 1 115 ? -18.438 19 -9.758 1 97.56 115 ALA B O 1
ATOM 3779 N N . ALA B 1 116 ? -16.906 18.359 -8.305 1 96.88 116 ALA B N 1
ATOM 3780 C CA . ALA B 1 116 ? -17.812 18.594 -7.18 1 96.88 116 ALA B CA 1
ATOM 3781 C C . ALA B 1 116 ? -18.125 20.078 -7.039 1 96.88 116 ALA B C 1
ATOM 3783 O O . ALA B 1 116 ? -19.266 20.453 -6.727 1 96.88 116 ALA B O 1
ATOM 3784 N N . ALA B 1 117 ? -17.141 20.922 -7.223 1 94.81 117 ALA B N 1
ATOM 3785 C CA . ALA B 1 117 ? -17.328 22.375 -7.129 1 94.81 117 ALA B CA 1
ATOM 3786 C C . ALA B 1 117 ? -18.266 22.875 -8.219 1 94.81 117 ALA B C 1
ATOM 3788 O O . ALA B 1 117 ? -18.906 23.922 -8.078 1 94.81 117 ALA B O 1
ATOM 3789 N N . ALA B 1 118 ? -18.281 22.156 -9.273 1 95.31 118 ALA B N 1
ATOM 3790 C CA . ALA B 1 118 ? -19.094 22.531 -10.438 1 95.31 118 ALA B CA 1
ATOM 3791 C C . ALA B 1 118 ? -20.578 22.344 -10.148 1 95.31 118 ALA B C 1
ATOM 3793 O O . ALA B 1 118 ? -21.422 22.875 -10.875 1 95.31 118 ALA B O 1
ATOM 3794 N N . VAL B 1 119 ? -20.859 21.531 -9.188 1 92.69 119 VAL B N 1
ATOM 3795 C CA . VAL B 1 119 ? -22.25 21.25 -8.844 1 92.69 119 VAL B CA 1
ATOM 3796 C C . VAL B 1 119 ? -22.797 22.359 -7.945 1 92.69 119 VAL B C 1
ATOM 3798 O O . VAL B 1 119 ? -22.203 22.672 -6.906 1 92.69 119 VAL B O 1
ATOM 3801 N N . ALA B 1 120 ? -23.812 22.984 -8.312 1 85 120 ALA B N 1
ATOM 3802 C CA . ALA B 1 120 ? -24.422 24.078 -7.562 1 85 120 ALA B CA 1
ATOM 3803 C C . ALA B 1 120 ? -25 23.578 -6.242 1 85 120 ALA B C 1
ATOM 3805 O O . ALA B 1 120 ? -25.297 22.391 -6.094 1 85 120 ALA B O 1
ATOM 3806 N N . PRO B 1 121 ? -25.078 24.516 -5.258 1 81.31 121 PRO B N 1
ATOM 3807 C CA . PRO B 1 121 ? -25.766 24.109 -4.027 1 81.31 121 PRO B CA 1
ATOM 3808 C C . PRO B 1 121 ? -27.156 23.531 -4.293 1 81.31 121 PRO B C 1
ATOM 3810 O O . PRO B 1 121 ? -27.938 24.094 -5.066 1 81.31 121 PRO B O 1
ATOM 3813 N N . GLY B 1 122 ? -27.5 22.469 -3.783 1 80.75 122 GLY B N 1
ATOM 3814 C CA . GLY B 1 122 ? -28.766 21.781 -4.008 1 80.75 122 GLY B CA 1
ATOM 3815 C C . GLY B 1 122 ? -28.766 20.891 -5.234 1 80.75 122 GLY B C 1
ATOM 3816 O O . GLY B 1 122 ? -29.797 20.312 -5.59 1 80.75 122 GLY B O 1
ATOM 3817 N N . GLY B 1 123 ? -27.672 20.922 -5.93 1 85.62 123 GLY B N 1
ATOM 3818 C CA . GLY B 1 123 ? -27.531 20.062 -7.102 1 85.62 123 GLY B CA 1
ATOM 3819 C C . GLY B 1 123 ? -27.438 18.594 -6.762 1 85.62 123 GLY B C 1
ATOM 3820 O O . GLY B 1 123 ? -27.828 18.172 -5.672 1 85.62 123 GLY B O 1
ATOM 3821 N N . PRO B 1 124 ? -27.109 17.812 -7.715 1 89.56 124 PRO B N 1
ATOM 3822 C CA . PRO B 1 124 ? -27.031 16.375 -7.488 1 89.56 124 PRO B CA 1
ATOM 3823 C C . PRO B 1 124 ? -26.031 16 -6.395 1 89.56 124 PRO B C 1
ATOM 3825 O O . PRO B 1 124 ? -25.016 16.688 -6.215 1 89.56 124 PRO B O 1
ATOM 3828 N N . PRO B 1 125 ? -26.375 14.945 -5.672 1 94.94 125 PRO B N 1
ATOM 3829 C CA . PRO B 1 125 ? -25.375 14.438 -4.73 1 94.94 125 PRO B CA 1
ATOM 3830 C C . PRO B 1 125 ? -24.078 14.016 -5.418 1 94.94 125 PRO B C 1
ATOM 3832 O O . PRO B 1 125 ? -24.109 13.484 -6.531 1 94.94 125 PRO B O 1
ATOM 3835 N N . VAL B 1 126 ? -23 14.305 -4.801 1 97.69 126 VAL B N 1
ATOM 3836 C CA . VAL B 1 126 ? -21.688 13.953 -5.324 1 97.69 126 VAL B CA 1
ATOM 3837 C C . VAL B 1 126 ? -21.062 12.875 -4.449 1 97.69 126 VAL B C 1
ATOM 3839 O O . VAL B 1 126 ? -20.984 13.023 -3.227 1 97.69 126 VAL B O 1
ATOM 3842 N N . LEU B 1 127 ? -20.672 11.773 -5.02 1 98.38 127 LEU B N 1
ATOM 3843 C CA . LEU B 1 127 ? -19.891 10.742 -4.344 1 98.38 127 LEU B CA 1
ATOM 3844 C C . LEU B 1 127 ? -18.484 10.664 -4.918 1 98.38 127 LEU B C 1
ATOM 3846 O O . LEU B 1 127 ? -18.297 10.516 -6.133 1 98.38 127 LEU B O 1
ATOM 3850 N N . HIS B 1 128 ? -17.531 10.805 -4.059 1 98.62 128 HIS B N 1
ATOM 3851 C CA . HIS B 1 128 ? -16.125 10.672 -4.422 1 98.62 128 HIS B CA 1
ATOM 3852 C C . HIS B 1 128 ? -15.648 9.234 -4.23 1 98.62 128 HIS B C 1
ATOM 3854 O O . HIS B 1 128 ? -15.93 8.609 -3.205 1 98.62 128 HIS B O 1
ATOM 3860 N N . ALA B 1 129 ? -14.969 8.711 -5.246 1 98.19 129 ALA B N 1
ATOM 3861 C CA . ALA B 1 129 ? -14.25 7.461 -5.012 1 98.19 129 ALA B CA 1
ATOM 3862 C C . ALA B 1 129 ? -13.039 7.684 -4.105 1 98.19 129 ALA B C 1
ATOM 3864 O O . ALA B 1 129 ? -12.359 8.711 -4.207 1 98.19 129 ALA B O 1
ATOM 3865 N N . VAL B 1 130 ? -12.773 6.746 -3.232 1 95.81 130 VAL B N 1
ATOM 3866 C CA . VAL B 1 130 ? -11.555 6.824 -2.438 1 95.81 130 VAL B CA 1
ATOM 3867 C C . VAL B 1 130 ? -10.336 6.852 -3.359 1 95.81 130 VAL B C 1
ATOM 3869 O O . VAL B 1 130 ? -9.445 7.688 -3.195 1 95.81 130 VAL B O 1
ATOM 3872 N N . GLY B 1 131 ? -10.445 5.938 -4.43 1 92.38 131 GLY B N 1
ATOM 3873 C CA . GLY B 1 131 ? -9.414 5.949 -5.453 1 92.38 131 GLY B CA 1
ATOM 3874 C C . GLY B 1 131 ? -8.07 5.441 -4.953 1 92.38 131 GLY B C 1
ATOM 3875 O O . GLY B 1 131 ? -8.008 4.438 -4.238 1 92.38 131 GLY B O 1
ATOM 3876 N N . HIS B 1 132 ? -6.988 6.051 -5.359 1 93.12 132 HIS B N 1
ATOM 3877 C CA . HIS B 1 132 ? -5.629 5.672 -4.992 1 93.12 132 HIS B CA 1
ATOM 3878 C C . HIS B 1 132 ? -5.066 6.605 -3.928 1 93.12 132 HIS B C 1
ATOM 3880 O O . HIS B 1 132 ? -4.586 7.695 -4.242 1 93.12 132 HIS B O 1
ATOM 3886 N N . SER B 1 133 ? -5.09 6.168 -2.752 1 91.81 133 SER B N 1
ATOM 3887 C CA . SER B 1 133 ? -4.59 6.906 -1.597 1 91.81 133 SER B CA 1
ATOM 3888 C C . SER B 1 133 ? -3.871 5.98 -0.62 1 91.81 133 SER B C 1
ATOM 3890 O O . SER B 1 133 ? -4.305 5.816 0.521 1 91.81 133 SER B O 1
ATOM 3892 N N . PRO B 1 134 ? -2.725 5.496 -1.032 1 90.12 134 PRO B N 1
ATOM 3893 C CA . PRO B 1 134 ? -2.09 4.438 -0.244 1 90.12 134 PRO B CA 1
ATOM 3894 C C . PRO B 1 134 ? -1.645 4.918 1.136 1 90.12 134 PRO B C 1
ATOM 3896 O O . PRO B 1 134 ? -1.375 4.098 2.02 1 90.12 134 PRO B O 1
ATOM 3899 N N . TYR B 1 135 ? -1.634 6.199 1.436 1 91.75 135 TYR B N 1
ATOM 3900 C CA . TYR B 1 135 ? -1.124 6.715 2.701 1 91.75 135 TYR B CA 1
ATOM 3901 C C . TYR B 1 135 ? -2.266 7.043 3.656 1 91.75 135 TYR B C 1
ATOM 3903 O O . TYR B 1 135 ? -2.033 7.375 4.82 1 91.75 135 TYR B O 1
ATOM 3911 N N . LEU B 1 136 ? -3.465 6.961 3.119 1 95.12 136 LEU B N 1
ATOM 3912 C CA . LEU B 1 136 ? -4.637 7.328 3.902 1 95.12 136 LEU B CA 1
ATOM 3913 C C . LEU B 1 136 ? -5.598 6.152 4.027 1 95.12 136 LEU B C 1
ATOM 3915 O O . LEU B 1 136 ? -5.719 5.34 3.107 1 95.12 136 LEU B O 1
ATOM 3919 N N . GLN B 1 137 ? -6.203 6.059 5.188 1 96.62 137 GLN B N 1
ATOM 3920 C CA . GLN B 1 137 ? -7.383 5.219 5.355 1 96.62 137 GLN B CA 1
ATOM 3921 C C . GLN B 1 137 ? -8.648 6.07 5.461 1 96.62 137 GLN B C 1
ATOM 3923 O O . GLN B 1 137 ? -8.742 6.949 6.316 1 96.62 137 GLN B O 1
ATOM 3928 N N . PHE B 1 138 ? -9.633 5.816 4.578 1 96.81 138 PHE B N 1
ATOM 3929 C CA . PHE B 1 138 ? -10.836 6.637 4.512 1 96.81 138 PHE B CA 1
ATOM 3930 C C . PHE B 1 138 ? -12 5.945 5.203 1 96.81 138 PHE B C 1
ATOM 3932 O O . PHE B 1 138 ? -12.164 4.727 5.094 1 96.81 138 PHE B O 1
ATOM 3939 N N . ILE B 1 139 ? -12.742 6.742 5.867 1 97.44 139 ILE B N 1
ATOM 3940 C CA . ILE B 1 139 ? -14.07 6.312 6.277 1 97.44 139 ILE B CA 1
ATOM 3941 C C . ILE B 1 139 ? -15.055 6.516 5.129 1 97.44 139 ILE B C 1
ATOM 3943 O O . ILE B 1 139 ? -15.383 7.652 4.777 1 97.44 139 ILE B O 1
ATOM 3947 N N . SER B 1 140 ? -15.492 5.445 4.559 1 97.25 140 SER B N 1
ATOM 3948 C CA . SER B 1 140 ? -16.359 5.504 3.381 1 97.25 140 SER B CA 1
ATOM 3949 C C . SER B 1 140 ? -17.828 5.508 3.771 1 97.25 140 SER B C 1
ATOM 3951 O O . SER B 1 140 ? -18.188 5.113 4.883 1 97.25 140 SER B O 1
ATOM 3953 N N . ASP B 1 141 ? -18.656 6.023 2.865 1 97.44 141 ASP B N 1
ATOM 3954 C CA . ASP B 1 141 ? -20.109 6.027 3.047 1 97.44 141 ASP B CA 1
ATOM 3955 C C . ASP B 1 141 ? -20.766 4.863 2.305 1 97.44 141 ASP B C 1
ATOM 3957 O O . ASP B 1 141 ? -21.859 4.441 2.646 1 97.44 141 ASP B O 1
ATOM 3961 N N . LEU B 1 142 ? -20.078 4.395 1.333 1 97.19 142 LEU B N 1
ATOM 3962 C CA . LEU B 1 142 ? -20.594 3.33 0.478 1 97.19 142 LEU B CA 1
ATOM 3963 C C . LEU B 1 142 ? -19.453 2.436 -0.021 1 97.19 142 LEU B C 1
ATOM 3965 O O . LEU B 1 142 ? -18.469 2.924 -0.583 1 97.19 142 LEU B O 1
ATOM 3969 N N . ASP B 1 143 ? -19.531 1.16 0.256 1 96.81 143 ASP B N 1
ATOM 3970 C CA . ASP B 1 143 ? -18.594 0.166 -0.256 1 96.81 143 ASP B CA 1
ATOM 3971 C C . ASP B 1 143 ? -19.297 -0.793 -1.224 1 96.81 143 ASP B C 1
ATOM 3973 O O . ASP B 1 143 ? -20.391 -1.28 -0.945 1 96.81 143 ASP B O 1
ATOM 3977 N N . ARG B 1 144 ? -18.672 -0.979 -2.34 1 96.56 144 ARG B N 1
ATOM 3978 C CA . ARG B 1 144 ? -19.188 -1.89 -3.359 1 96.56 144 ARG B CA 1
ATOM 3979 C C . ARG B 1 144 ? -18.141 -2.932 -3.738 1 96.56 144 ARG B C 1
ATOM 3981 O O . ARG B 1 144 ? -17.359 -2.727 -4.676 1 96.56 144 ARG B O 1
ATOM 3988 N N . PRO B 1 145 ? -18.109 -4.07 -3.02 1 96.25 145 PRO B N 1
ATOM 3989 C CA . PRO B 1 145 ? -17.188 -5.141 -3.41 1 96.25 145 PRO B CA 1
ATOM 3990 C C . PRO B 1 145 ? -17.547 -5.758 -4.762 1 96.25 145 PRO B C 1
ATOM 3992 O O . PRO B 1 145 ? -18.719 -5.902 -5.09 1 96.25 145 PRO B O 1
ATOM 3995 N N . LEU B 1 146 ? -16.562 -6.055 -5.516 1 95.62 146 LEU B N 1
ATOM 3996 C CA . LEU B 1 146 ? -16.766 -6.766 -6.77 1 95.62 146 LEU B CA 1
ATOM 3997 C C . LEU B 1 146 ? -16.859 -8.273 -6.531 1 95.62 146 LEU B C 1
ATOM 3999 O O . LEU B 1 146 ? -16.203 -8.797 -5.633 1 95.62 146 LEU B O 1
ATOM 4003 N N . ASP B 1 147 ? -17.688 -8.922 -7.328 1 94.38 147 ASP B N 1
ATOM 4004 C CA . ASP B 1 147 ? -17.609 -10.383 -7.371 1 94.38 147 ASP B CA 1
ATOM 4005 C C . ASP B 1 147 ? -16.547 -10.836 -8.359 1 94.38 147 ASP B C 1
ATOM 4007 O O . ASP B 1 147 ? -15.82 -10.016 -8.922 1 94.38 147 ASP B O 1
ATOM 4011 N N . ARG B 1 148 ? -16.391 -12.109 -8.492 1 94.56 148 ARG B N 1
ATOM 4012 C CA . ARG B 1 148 ? -15.344 -12.672 -9.336 1 94.56 148 ARG B CA 1
ATOM 4013 C C . ARG B 1 148 ? -15.5 -12.203 -10.781 1 94.56 148 ARG B C 1
ATOM 4015 O O . ARG B 1 148 ? -14.508 -11.883 -11.445 1 94.56 148 ARG B O 1
ATOM 4022 N N . ALA B 1 149 ? -16.734 -12.141 -11.25 1 94.75 149 ALA B N 1
ATOM 4023 C CA . ALA B 1 149 ? -17 -11.703 -12.617 1 94.75 149 ALA B CA 1
ATOM 4024 C C . ALA B 1 149 ? -16.578 -10.25 -12.82 1 94.75 149 ALA B C 1
ATOM 4026 O O . ALA B 1 149 ? -16 -9.891 -13.844 1 94.75 149 ALA B O 1
ATOM 4027 N N . GLY B 1 150 ? -16.953 -9.43 -11.875 1 95.75 150 GLY B N 1
ATOM 4028 C CA . GLY B 1 150 ? -16.562 -8.031 -11.945 1 95.75 150 GLY B CA 1
ATOM 4029 C C . GLY B 1 150 ? -15.055 -7.84 -11.945 1 95.75 150 GLY B C 1
ATOM 4030 O O . GLY B 1 150 ? -14.531 -7.039 -12.719 1 95.75 150 GLY B O 1
ATOM 4031 N N . ALA B 1 151 ? -14.359 -8.602 -11.086 1 96.62 151 ALA B N 1
ATOM 4032 C CA . ALA B 1 151 ? -12.898 -8.539 -11.039 1 96.62 151 ALA B CA 1
ATOM 4033 C C . ALA B 1 151 ? -12.289 -8.984 -12.367 1 96.62 151 ALA B C 1
ATOM 4035 O O . ALA B 1 151 ? -11.383 -8.336 -12.891 1 96.62 151 ALA B O 1
ATOM 4036 N N . GLU B 1 152 ? -12.836 -9.992 -12.875 1 96.38 152 GLU B N 1
ATOM 4037 C CA . GLU B 1 152 ? -12.344 -10.492 -14.156 1 96.38 152 GLU B CA 1
ATOM 4038 C C . GLU B 1 152 ? -12.531 -9.461 -15.266 1 96.38 152 GLU B C 1
ATOM 4040 O O . GLU B 1 152 ? -11.656 -9.289 -16.109 1 96.38 152 GLU B O 1
ATOM 4045 N N . ALA B 1 153 ? -13.68 -8.844 -15.25 1 97.06 153 ALA B N 1
ATOM 4046 C CA . ALA B 1 153 ? -13.953 -7.816 -16.25 1 97.06 153 ALA B CA 1
ATOM 4047 C C . ALA B 1 153 ? -12.953 -6.672 -16.156 1 97.06 153 ALA B C 1
ATOM 4049 O O . ALA B 1 153 ? -12.453 -6.184 -17.172 1 97.06 153 ALA B O 1
ATOM 4050 N N . LYS B 1 154 ? -12.664 -6.301 -14.992 1 97.25 154 LYS B N 1
ATOM 4051 C CA . LYS B 1 154 ? -11.703 -5.23 -14.758 1 97.25 154 LYS B CA 1
ATOM 4052 C C . LYS B 1 154 ? -10.305 -5.625 -15.234 1 97.25 154 LYS B C 1
ATOM 4054 O O . LYS B 1 154 ? -9.633 -4.844 -15.906 1 97.25 154 LYS B O 1
ATOM 4059 N N . LEU B 1 155 ? -9.875 -6.797 -14.875 1 98.25 155 LEU B N 1
ATOM 4060 C CA . LEU B 1 155 ? -8.555 -7.277 -15.258 1 98.25 155 LEU B CA 1
ATOM 4061 C C . LEU B 1 155 ? -8.445 -7.414 -16.766 1 98.25 155 LEU B C 1
ATOM 4063 O O . LEU B 1 155 ? -7.426 -7.035 -17.359 1 98.25 155 LEU B O 1
ATOM 4067 N N . ALA B 1 156 ? -9.5 -7.934 -17.375 1 98 156 ALA B N 1
ATOM 4068 C CA . ALA B 1 156 ? -9.508 -8.086 -18.828 1 98 156 ALA B CA 1
ATOM 4069 C C . ALA B 1 156 ? -9.406 -6.727 -19.516 1 98 156 ALA B C 1
ATOM 4071 O O . ALA B 1 156 ? -8.695 -6.582 -20.516 1 98 156 ALA B O 1
ATOM 4072 N N . PHE B 1 157 ? -10.148 -5.781 -19.031 1 98.56 157 PHE B N 1
ATOM 4073 C CA . PHE B 1 157 ? -10.094 -4.43 -19.578 1 98.56 157 PHE B CA 1
ATOM 4074 C C . PHE B 1 157 ? -8.672 -3.881 -19.531 1 98.56 157 PHE B C 1
ATOM 4076 O O . PHE B 1 157 ? -8.164 -3.377 -20.531 1 98.56 157 PHE B O 1
ATOM 4083 N N . VAL B 1 158 ? -7.965 -3.998 -18.359 1 98.69 158 VAL B N 1
ATOM 4084 C CA . VAL B 1 158 ? -6.617 -3.469 -18.188 1 98.69 158 VAL B CA 1
ATOM 4085 C C . VAL B 1 158 ? -5.656 -4.188 -19.125 1 98.69 158 VAL B C 1
ATOM 4087 O O . VAL B 1 158 ? -4.898 -3.543 -19.859 1 98.69 158 VAL B O 1
ATOM 4090 N N . ASN B 1 159 ? -5.711 -5.488 -19.109 1 98.19 159 ASN B N 1
ATOM 4091 C CA . ASN B 1 159 ? -4.77 -6.27 -19.906 1 98.19 159 ASN B CA 1
ATOM 4092 C C . ASN B 1 159 ? -4.926 -5.992 -21.391 1 98.19 159 ASN B C 1
ATOM 4094 O O . ASN B 1 159 ? -3.938 -5.91 -22.125 1 98.19 159 ASN B O 1
ATOM 4098 N N . ARG B 1 160 ? -6.141 -5.801 -21.812 1 97.81 160 ARG B N 1
ATOM 4099 C CA . ARG B 1 160 ? -6.418 -5.656 -23.234 1 97.81 160 ARG B CA 1
ATOM 4100 C C . ARG B 1 160 ? -6.203 -4.219 -23.688 1 97.81 160 ARG B C 1
ATOM 4102 O O . ARG B 1 160 ? -5.703 -3.979 -24.797 1 97.81 160 ARG B O 1
ATOM 4109 N N . HIS B 1 161 ? -6.594 -3.283 -22.844 1 98.25 161 HIS B N 1
ATOM 4110 C CA . HIS B 1 161 ? -6.707 -1.924 -23.359 1 98.25 161 HIS B CA 1
ATOM 4111 C C . HIS B 1 161 ? -5.742 -0.982 -22.641 1 98.25 161 HIS B C 1
ATOM 4113 O O . HIS B 1 161 ? -5.48 0.124 -23.125 1 98.25 161 HIS B O 1
ATOM 4119 N N . CYS B 1 162 ? -5.23 -1.418 -21.469 1 98.25 162 CYS B N 1
ATOM 4120 C CA . CYS B 1 162 ? -4.387 -0.53 -20.672 1 98.25 162 CYS B CA 1
ATOM 4121 C C . CYS B 1 162 ? -3.02 -1.151 -20.422 1 98.25 162 CYS B C 1
ATOM 4123 O O . CYS B 1 162 ? -2.367 -0.85 -19.422 1 98.25 162 CYS B O 1
ATOM 4125 N N . GLY B 1 163 ? -2.588 -2.029 -21.266 1 97.44 163 GLY B N 1
ATOM 4126 C CA . GLY B 1 163 ? -1.309 -2.699 -21.078 1 97.44 163 GLY B CA 1
ATOM 4127 C C . GLY B 1 163 ? -0.141 -1.735 -20.969 1 97.44 163 GLY B C 1
ATOM 4128 O O . GLY B 1 163 ? 0.789 -1.967 -20.188 1 97.44 163 GLY B O 1
ATOM 4129 N N . HIS B 1 164 ? -0.178 -0.674 -21.734 1 97.31 164 HIS B N 1
ATOM 4130 C CA . HIS B 1 164 ? 0.889 0.321 -21.734 1 97.31 164 HIS B CA 1
ATOM 4131 C C . HIS B 1 164 ? 0.983 1.025 -20.375 1 97.31 164 HIS B C 1
ATOM 4133 O O . HIS B 1 164 ? 2.049 1.522 -20 1 97.31 164 HIS B O 1
ATOM 4139 N N . LEU B 1 165 ? -0.07 1.033 -19.594 1 98 165 LEU B N 1
ATOM 4140 C CA . LEU B 1 165 ? -0.085 1.68 -18.281 1 98 165 LEU B CA 1
ATOM 4141 C C . LEU B 1 165 ? 0.52 0.769 -17.219 1 98 165 LEU B C 1
ATOM 4143 O O . LEU B 1 165 ? 0.844 1.221 -16.109 1 98 165 LEU B O 1
ATOM 4147 N N . LEU B 1 166 ? 0.68 -0.452 -17.484 1 97.5 166 LEU B N 1
ATOM 4148 C CA . LEU B 1 166 ? 1.328 -1.383 -16.562 1 97.5 166 LEU B CA 1
ATOM 4149 C C . LEU B 1 166 ? 2.846 -1.271 -16.656 1 97.5 166 LEU B C 1
ATOM 4151 O O . LEU B 1 166 ? 3.566 -1.803 -15.812 1 97.5 166 LEU B O 1
ATOM 4155 N N . ARG B 1 167 ? 3.314 -0.509 -17.672 1 94.44 167 ARG B N 1
ATOM 4156 C CA . ARG B 1 167 ? 4.746 -0.472 -17.938 1 94.44 167 ARG B CA 1
ATOM 4157 C C . ARG B 1 167 ? 5.297 0.943 -17.797 1 94.44 167 ARG B C 1
ATOM 4159 O O . ARG B 1 167 ? 6.512 1.145 -17.781 1 94.44 167 ARG B O 1
ATOM 4166 N N . THR B 1 168 ? 4.414 1.863 -17.656 1 95.94 168 THR B N 1
ATOM 4167 C CA . THR B 1 168 ? 4.852 3.254 -17.625 1 95.94 168 THR B CA 1
ATOM 4168 C C . THR B 1 168 ? 5.531 3.572 -16.297 1 95.94 168 THR B C 1
ATOM 4170 O O . THR B 1 168 ? 5.199 2.979 -15.266 1 95.94 168 THR B O 1
ATOM 4173 N N . GLU B 1 169 ? 6.434 4.461 -16.312 1 93.19 169 GLU B N 1
ATOM 4174 C CA . GLU B 1 169 ? 7.113 4.922 -15.102 1 93.19 169 GLU B CA 1
ATOM 4175 C C . GLU B 1 169 ? 6.395 6.113 -14.477 1 93.19 169 GLU B C 1
ATOM 4177 O O . GLU B 1 169 ? 6.766 6.574 -13.398 1 93.19 169 GLU B O 1
ATOM 4182 N N . SER B 1 170 ? 5.379 6.523 -15.219 1 95.5 170 SER B N 1
ATOM 4183 C CA . SER B 1 170 ? 4.637 7.684 -14.727 1 95.5 170 SER B CA 1
ATOM 4184 C C . SER B 1 170 ? 3.84 7.344 -13.477 1 95.5 170 SER B C 1
ATOM 4186 O O . SER B 1 170 ? 2.918 6.527 -13.523 1 95.5 170 SER B O 1
ATOM 4188 N N . ALA B 1 171 ? 4.129 8.008 -12.367 1 93.12 171 ALA B N 1
ATOM 4189 C CA . ALA B 1 171 ? 3.408 7.789 -11.117 1 93.12 171 ALA B CA 1
ATOM 4190 C C . ALA B 1 171 ? 1.939 8.18 -11.25 1 93.12 171 ALA B C 1
ATOM 4192 O O . ALA B 1 171 ? 1.075 7.625 -10.57 1 93.12 171 ALA B O 1
ATOM 4193 N N . GLU B 1 172 ? 1.656 9.055 -12.203 1 94.19 172 GLU B N 1
ATOM 4194 C CA . GLU B 1 172 ? 0.301 9.562 -12.391 1 94.19 172 GLU B CA 1
ATOM 4195 C C . GLU B 1 172 ? -0.544 8.586 -13.203 1 94.19 172 GLU B C 1
ATOM 4197 O O . GLU B 1 172 ? -1.771 8.57 -13.086 1 94.19 172 GLU B O 1
ATOM 4202 N N . HIS B 1 173 ? 0.166 7.762 -13.953 1 97.12 173 HIS B N 1
ATOM 4203 C CA . HIS B 1 173 ? -0.608 6.996 -14.922 1 97.12 173 HIS B CA 1
ATOM 4204 C C . HIS B 1 173 ? -0.451 5.496 -14.695 1 97.12 173 HIS B C 1
ATOM 4206 O O . HIS B 1 173 ? -1.278 4.707 -15.156 1 97.12 173 HIS B O 1
ATOM 4212 N N . VAL B 1 174 ? 0.601 5.105 -13.969 1 97.12 174 VAL B N 1
ATOM 4213 C CA . VAL B 1 174 ? 0.919 3.691 -13.82 1 97.12 174 VAL B CA 1
ATOM 4214 C C . VAL B 1 174 ? -0.247 2.969 -13.148 1 97.12 174 VAL B C 1
ATOM 4216 O O . VAL B 1 174 ? -0.853 3.492 -12.211 1 97.12 174 VAL B O 1
ATOM 4219 N N . VAL B 1 175 ? -0.622 1.851 -13.711 1 97.38 175 VAL B N 1
ATOM 4220 C CA . VAL B 1 175 ? -1.619 0.971 -13.109 1 97.38 175 VAL B CA 1
ATOM 4221 C C . VAL B 1 175 ? -0.925 -0.174 -12.375 1 97.38 175 VAL B C 1
ATOM 4223 O O . VAL B 1 175 ? -0.242 -0.993 -12.992 1 97.38 175 VAL B O 1
ATOM 4226 N N . THR B 1 176 ? -1.005 -0.135 -11.07 1 95.88 176 THR B N 1
ATOM 4227 C CA . THR B 1 176 ? -0.532 -1.215 -10.211 1 95.88 176 THR B CA 1
ATOM 4228 C C . THR B 1 176 ? -1.706 -1.996 -9.625 1 95.88 176 THR B C 1
ATOM 4230 O O . THR B 1 176 ? -2.861 -1.597 -9.781 1 95.88 176 THR B O 1
ATOM 4233 N N . THR B 1 177 ? -1.396 -3.051 -9 1 95.31 177 THR B N 1
ATOM 4234 C CA . THR B 1 177 ? -2.432 -3.859 -8.367 1 95.31 177 THR B CA 1
ATOM 4235 C C . THR B 1 177 ? -3.225 -3.029 -7.359 1 95.31 177 THR B C 1
ATOM 4237 O O . THR B 1 177 ? -4.445 -3.158 -7.266 1 95.31 177 THR B O 1
ATOM 4240 N N . GLY B 1 178 ? -2.535 -2.127 -6.68 1 93.56 178 GLY B N 1
ATOM 4241 C CA . GLY B 1 178 ? -3.166 -1.301 -5.66 1 93.56 178 GLY B CA 1
ATOM 4242 C C . GLY B 1 178 ? -4.137 -0.288 -6.234 1 93.56 178 GLY B C 1
ATOM 4243 O O . GLY B 1 178 ? -4.957 0.275 -5.504 1 93.56 178 GLY B O 1
ATOM 4244 N N . ARG B 1 179 ? -4.176 -0.092 -7.523 1 95.44 179 ARG B N 1
ATOM 4245 C CA . ARG B 1 179 ? -5.074 0.854 -8.172 1 95.44 179 ARG B CA 1
ATOM 4246 C C . ARG B 1 179 ? -6.281 0.14 -8.773 1 95.44 179 ARG B C 1
ATOM 4248 O O . ARG B 1 179 ? -7.191 0.782 -9.305 1 95.44 179 ARG B O 1
ATOM 4255 N N . VAL B 1 180 ? -6.227 -1.127 -8.742 1 96.75 180 VAL B N 1
ATOM 4256 C CA . VAL B 1 180 ? -7.324 -1.941 -9.25 1 96.75 180 VAL B CA 1
ATOM 4257 C C . VAL B 1 180 ? -8.07 -2.592 -8.086 1 96.75 180 VAL B C 1
ATOM 4259 O O . VAL B 1 180 ? -7.844 -3.764 -7.773 1 96.75 180 VAL B O 1
ATOM 4262 N N . HIS B 1 181 ? -8.969 -1.896 -7.582 1 93.75 181 HIS B N 1
ATOM 4263 C CA . HIS B 1 181 ? -9.562 -2.248 -6.297 1 93.75 181 HIS B CA 1
ATOM 4264 C C . HIS B 1 181 ? -10.625 -3.332 -6.457 1 93.75 181 HIS B C 1
ATOM 4266 O O . HIS B 1 181 ? -11.461 -3.26 -7.363 1 93.75 181 HIS B O 1
ATOM 4272 N N . ALA B 1 182 ? -10.57 -4.266 -5.523 1 96.06 182 ALA B N 1
ATOM 4273 C CA . ALA B 1 182 ? -11.586 -5.309 -5.488 1 96.06 182 ALA B CA 1
ATOM 4274 C C . ALA B 1 182 ? -12.867 -4.801 -4.824 1 96.06 182 ALA B C 1
ATOM 4276 O O . ALA B 1 182 ? -13.945 -5.367 -5.027 1 96.06 182 ALA B O 1
ATOM 4277 N N . THR B 1 183 ? -12.742 -3.822 -3.992 1 96.31 183 THR B N 1
ATOM 4278 C CA . THR B 1 183 ? -13.852 -3.107 -3.379 1 96.31 183 THR B CA 1
ATOM 4279 C C . THR B 1 183 ? -13.773 -1.613 -3.682 1 96.31 183 THR B C 1
ATOM 4281 O O . THR B 1 183 ? -12.797 -0.954 -3.312 1 96.31 183 THR B O 1
ATOM 4284 N N . GLU B 1 184 ? -14.727 -1.142 -4.391 1 97.5 184 GLU B N 1
ATOM 4285 C CA . GLU B 1 184 ? -14.812 0.286 -4.684 1 97.5 184 GLU B CA 1
ATOM 4286 C C . GLU B 1 184 ? -15.547 1.035 -3.576 1 97.5 184 GLU B C 1
ATOM 4288 O O . GLU B 1 184 ? -16.688 0.693 -3.234 1 97.5 184 GLU B O 1
ATOM 4293 N N . ARG B 1 185 ? -14.859 2.01 -3.023 1 97.62 185 ARG B N 1
ATOM 4294 C CA . ARG B 1 185 ? -15.383 2.732 -1.867 1 97.62 185 ARG B CA 1
ATOM 4295 C C . ARG B 1 185 ? -15.609 4.203 -2.197 1 97.62 185 ARG B C 1
ATOM 4297 O O . ARG B 1 185 ? -14.812 4.816 -2.91 1 97.62 185 ARG B O 1
ATOM 4304 N N . PHE B 1 186 ? -16.75 4.742 -1.638 1 98.38 186 PHE B N 1
ATOM 4305 C CA . PHE B 1 186 ? -17.156 6.098 -1.983 1 98.38 186 PHE B CA 1
ATOM 4306 C C . PHE B 1 186 ? -17.516 6.887 -0.732 1 98.38 186 PHE B C 1
ATOM 4308 O O . PHE B 1 186 ? -17.906 6.309 0.285 1 98.38 186 PHE B O 1
ATOM 4315 N N . PHE B 1 187 ? -17.375 8.148 -0.814 1 97.94 187 PHE B N 1
ATOM 4316 C CA . PHE B 1 187 ? -17.75 9.016 0.293 1 97.94 187 PHE B CA 1
ATOM 4317 C C . PHE B 1 187 ? -18.281 10.352 -0.223 1 97.94 187 PHE B C 1
ATOM 4319 O O . PHE B 1 187 ? -17.953 10.766 -1.335 1 97.94 187 PHE B O 1
ATOM 4326 N N . SER B 1 188 ? -19.094 11.008 0.483 1 97.06 188 SER B N 1
ATOM 4327 C CA . SER B 1 188 ? -19.531 12.375 0.232 1 97.06 188 SER B CA 1
ATOM 4328 C C . SER B 1 188 ? -18.734 13.375 1.056 1 97.06 188 SER B C 1
ATOM 4330 O O . SER B 1 188 ? -18.203 13.023 2.113 1 97.06 188 SER B O 1
ATOM 4332 N N . ALA B 1 189 ? -18.547 14.531 0.542 1 95.62 189 ALA B N 1
ATOM 4333 C CA . ALA B 1 189 ? -17.828 15.578 1.266 1 95.62 189 ALA B CA 1
ATOM 4334 C C . ALA B 1 189 ? -18.406 16.953 0.98 1 95.62 189 ALA B C 1
ATOM 4336 O O . ALA B 1 189 ? -18.781 17.25 -0.158 1 95.62 189 ALA B O 1
ATOM 4337 N N . GLY B 1 190 ? -18.594 17.734 2.008 1 94.25 190 GLY B N 1
ATOM 4338 C CA . GLY B 1 190 ? -18.938 19.141 1.807 1 94.25 190 GLY B CA 1
ATOM 4339 C C . GLY B 1 190 ? -17.781 19.953 1.246 1 94.25 190 GLY B C 1
ATOM 4340 O O . GLY B 1 190 ? -16.672 19.453 1.097 1 94.25 190 GLY B O 1
ATOM 4341 N N . PRO B 1 191 ? -18.016 21.188 0.874 1 93.5 191 PRO B N 1
ATOM 4342 C CA . PRO B 1 191 ? -17 22.016 0.222 1 93.5 191 PRO B CA 1
ATOM 4343 C C . PRO B 1 191 ? -15.742 22.188 1.063 1 93.5 191 PRO B C 1
ATOM 4345 O O . PRO B 1 191 ? -14.633 22.062 0.543 1 93.5 191 PRO B O 1
ATOM 4348 N N . GLN B 1 192 ? -15.891 22.438 2.346 1 92.81 192 GLN B N 1
ATOM 4349 C CA . GLN B 1 192 ? -14.727 22.656 3.207 1 92.81 192 GLN B CA 1
ATOM 4350 C C . GLN B 1 192 ? -13.891 21.375 3.324 1 92.81 192 GLN B C 1
ATOM 4352 O O . GLN B 1 192 ? -12.664 21.438 3.223 1 92.81 192 GLN B O 1
ATOM 4357 N N . GLU B 1 193 ? -14.578 20.281 3.555 1 93.94 193 GLU B N 1
ATOM 4358 C CA . GLU B 1 193 ? -13.883 19 3.65 1 93.94 193 GLU B CA 1
ATOM 4359 C C . GLU B 1 193 ? -13.148 18.672 2.352 1 93.94 193 GLU B C 1
ATOM 4361 O O . GLU B 1 193 ? -12 18.219 2.379 1 93.94 193 GLU B O 1
ATOM 4366 N N . ARG B 1 194 ? -13.773 18.984 1.26 1 94.5 194 ARG B N 1
ATOM 4367 C CA . ARG B 1 194 ? -13.195 18.719 -0.055 1 94.5 194 ARG B CA 1
ATOM 4368 C C . ARG B 1 194 ? -11.922 19.516 -0.266 1 94.5 194 ARG B C 1
ATOM 4370 O O . ARG B 1 194 ? -10.914 18.984 -0.732 1 94.5 194 ARG B O 1
ATOM 4377 N N . GLU B 1 195 ? -11.961 20.734 0.076 1 93.94 195 GLU B N 1
ATOM 4378 C CA . GLU B 1 195 ? -10.805 21.594 -0.087 1 93.94 195 GLU B CA 1
ATOM 4379 C C . GLU B 1 195 ? -9.648 21.156 0.813 1 93.94 195 GLU B C 1
ATOM 4381 O O . GLU B 1 195 ? -8.484 21.188 0.406 1 93.94 195 GLU B O 1
ATOM 4386 N N . ARG B 1 196 ? -10 20.766 2.004 1 94.19 196 ARG B N 1
ATOM 4387 C CA . ARG B 1 196 ? -8.969 20.312 2.938 1 94.19 196 ARG B CA 1
ATOM 4388 C C . ARG B 1 196 ? -8.32 19.031 2.453 1 94.19 196 ARG B C 1
ATOM 4390 O O . ARG B 1 196 ? -7.105 18.859 2.545 1 94.19 196 ARG B O 1
ATOM 4397 N N . LEU B 1 197 ? -9.156 18.125 1.948 1 94.62 197 LEU B N 1
ATOM 4398 C CA . LEU B 1 197 ? -8.641 16.891 1.392 1 94.62 197 LEU B CA 1
ATOM 4399 C C . LEU B 1 197 ? -7.68 17.156 0.24 1 94.62 197 LEU B C 1
ATOM 4401 O O . LEU B 1 197 ? -6.594 16.578 0.177 1 94.62 197 LEU B O 1
ATOM 4405 N N . PHE B 1 198 ? -8.023 18.094 -0.639 1 95 198 PHE B N 1
ATOM 4406 C CA . PHE B 1 198 ? -7.191 18.422 -1.788 1 95 198 PHE B CA 1
ATOM 4407 C C . PHE B 1 198 ? -5.887 19.078 -1.342 1 95 198 PHE B C 1
ATOM 4409 O O . PHE B 1 198 ? -4.812 18.734 -1.854 1 95 198 PHE B O 1
ATOM 4416 N N . ALA B 1 199 ? -5.949 19.906 -0.343 1 92.38 199 ALA B N 1
ATOM 4417 C CA . ALA B 1 199 ? -4.793 20.641 0.15 1 92.38 199 ALA B CA 1
ATOM 4418 C C . ALA B 1 199 ? -3.828 19.719 0.891 1 92.38 199 ALA B C 1
ATOM 4420 O O . ALA B 1 199 ? -2.613 19.938 0.876 1 92.38 199 ALA B O 1
ATOM 4421 N N . LEU B 1 200 ? -4.371 18.719 1.5 1 87.81 200 LEU B N 1
ATOM 4422 C CA . LEU B 1 200 ? -3.592 17.797 2.316 1 87.81 200 LEU B CA 1
ATOM 4423 C C . LEU B 1 200 ? -2.469 17.156 1.499 1 87.81 200 LEU B C 1
ATOM 4425 O O . LEU B 1 200 ? -1.362 16.969 2.006 1 87.81 200 LEU B O 1
ATOM 4429 N N . LEU B 1 201 ? -2.734 16.844 0.274 1 82.94 201 LEU B N 1
ATOM 4430 C CA . LEU B 1 201 ? -1.777 16.109 -0.546 1 82.94 201 LEU B CA 1
ATOM 4431 C C . LEU B 1 201 ? -0.963 17.062 -1.415 1 82.94 201 LEU B C 1
ATOM 4433 O O . LEU B 1 201 ? -0.128 16.625 -2.209 1 82.94 201 LEU B O 1
ATOM 4437 N N . ALA B 1 202 ? -1.304 18.266 -1.312 1 75.94 202 ALA B N 1
ATOM 4438 C CA . ALA B 1 202 ? -0.565 19.25 -2.098 1 75.94 202 ALA B CA 1
ATOM 4439 C C . ALA B 1 202 ? 0.792 19.562 -1.466 1 75.94 202 ALA B C 1
ATOM 4441 O O . ALA B 1 202 ? 0.976 19.375 -0.26 1 75.94 202 ALA B O 1
ATOM 4442 N N . SER B 1 203 ? 1.642 19.703 -2.498 1 64.44 203 SER B N 1
ATOM 4443 C CA . SER B 1 203 ? 2.947 20.172 -2.045 1 64.44 203 SER B CA 1
ATOM 4444 C C . SER B 1 203 ? 2.896 21.656 -1.659 1 64.44 203 SER B C 1
ATOM 4446 O O . SER B 1 203 ? 1.889 22.328 -1.885 1 64.44 203 SER B O 1
ATOM 4448 N N . LEU B 1 204 ? 3.672 22.094 -0.558 1 64.38 204 LEU B N 1
ATOM 4449 C CA . LEU B 1 204 ? 3.838 23.438 -0.023 1 64.38 204 LEU B CA 1
ATOM 4450 C C . LEU B 1 204 ? 3.555 24.484 -1.093 1 64.38 204 LEU B C 1
ATOM 4452 O O . LEU B 1 204 ? 3.832 25.672 -0.896 1 64.38 204 LEU B O 1
ATOM 4456 N N . ASP B 1 205 ? 2.713 24.047 -2.113 1 73.75 205 ASP B N 1
ATOM 4457 C CA . ASP B 1 205 ? 2.453 25 -3.193 1 73.75 205 ASP B CA 1
ATOM 4458 C C . ASP B 1 205 ? 1.132 25.734 -2.975 1 73.75 205 ASP B C 1
ATOM 4460 O O . ASP B 1 205 ? 0.614 25.766 -1.856 1 73.75 205 ASP B O 1
ATOM 4464 N N . GLU B 1 206 ? 0.781 26.438 -3.969 1 80.75 206 GLU B N 1
ATOM 4465 C CA . GLU B 1 206 ? -0.397 27.297 -3.92 1 80.75 206 GLU B CA 1
ATOM 4466 C C . GLU B 1 206 ? -1.647 26.5 -3.553 1 80.75 206 GLU B C 1
ATOM 4468 O O . GLU B 1 206 ? -2.52 27 -2.84 1 80.75 206 GLU B O 1
ATOM 4473 N N . ASP B 1 207 ? -1.6 25.312 -3.887 1 82.75 207 ASP B N 1
ATOM 4474 C CA . ASP B 1 207 ? -2.758 24.484 -3.58 1 82.75 207 ASP B CA 1
ATOM 4475 C C . ASP B 1 207 ? -2.852 24.203 -2.082 1 82.75 207 ASP B C 1
ATOM 4477 O O . ASP B 1 207 ? -3.939 24.234 -1.506 1 82.75 207 ASP B O 1
ATOM 4481 N N . ALA B 1 208 ? -1.736 23.969 -1.491 1 83.69 208 ALA B N 1
ATOM 4482 C CA . ALA B 1 208 ? -1.735 23.766 -0.045 1 83.69 208 ALA B CA 1
ATOM 4483 C C . ALA B 1 208 ? -2.16 25.031 0.687 1 83.69 208 ALA B C 1
ATOM 4485 O O . ALA B 1 208 ? -2.875 24.969 1.689 1 83.69 208 ALA B O 1
ATOM 4486 N N . ALA B 1 209 ? -1.732 26.172 0.111 1 89.12 209 ALA B N 1
ATOM 4487 C CA . ALA B 1 209 ? -1.953 27.453 0.772 1 89.12 209 ALA B CA 1
ATOM 4488 C C . ALA B 1 209 ? -3.379 27.953 0.55 1 89.12 209 ALA B C 1
ATOM 4490 O O . ALA B 1 209 ? -3.785 28.969 1.114 1 89.12 209 ALA B O 1
ATOM 4491 N N . SER B 1 210 ? -4.145 27.141 -0.18 1 86.25 210 SER B N 1
ATOM 4492 C CA . SER B 1 210 ? -5.508 27.562 -0.493 1 86.25 210 SER B CA 1
ATOM 4493 C C . SER B 1 210 ? -6.422 27.422 0.72 1 86.25 210 SER B C 1
ATOM 4495 O O . SER B 1 210 ? -7.504 28.016 0.756 1 86.25 210 SER B O 1
ATOM 4497 N N . VAL B 1 211 ? -6.004 26.641 1.655 1 91.44 211 VAL B N 1
ATOM 4498 C CA . VAL B 1 211 ? -6.781 26.469 2.877 1 91.44 211 VAL B CA 1
ATOM 4499 C C . VAL B 1 211 ? -5.926 26.812 4.09 1 91.44 211 VAL B C 1
ATOM 4501 O O . VAL B 1 211 ? -4.715 26.578 4.098 1 91.44 211 VAL B O 1
ATOM 4504 N N . PRO B 1 212 ? -6.629 27.406 5.055 1 92.19 212 PRO B N 1
ATOM 4505 C CA . PRO B 1 212 ? -5.883 27.656 6.293 1 92.19 212 PRO B CA 1
ATOM 4506 C C . PRO B 1 212 ? -5.48 26.375 7.012 1 92.19 212 PRO B C 1
ATOM 4508 O O . PRO B 1 212 ? -6.262 25.422 7.059 1 92.19 212 PRO B O 1
ATOM 4511 N N . ASP B 1 213 ? -4.293 26.328 7.492 1 93.19 213 ASP B N 1
ATOM 4512 C CA . ASP B 1 213 ? -3.756 25.25 8.32 1 93.19 213 ASP B CA 1
ATOM 4513 C C . ASP B 1 213 ? -3.98 23.891 7.668 1 93.19 213 ASP B C 1
ATOM 4515 O O . ASP B 1 213 ? -4.555 22.984 8.281 1 93.19 213 ASP B O 1
ATOM 4519 N N . PRO B 1 214 ? -3.496 23.719 6.484 1 90.56 214 PRO B N 1
ATOM 4520 C CA . PRO B 1 214 ? -3.768 22.5 5.719 1 90.56 214 PRO B CA 1
ATOM 4521 C C . PRO B 1 214 ? -3.273 21.25 6.422 1 90.56 214 PRO B C 1
ATOM 4523 O O . PRO B 1 214 ? -3.801 20.156 6.184 1 90.56 214 PRO B O 1
ATOM 4526 N N . TRP B 1 215 ? -2.342 21.328 7.344 1 89.88 215 TRP B N 1
ATOM 4527 C CA . TRP B 1 215 ? -1.782 20.172 8.023 1 89.88 215 TRP B CA 1
ATOM 4528 C C . TRP B 1 215 ? -2.324 20.047 9.438 1 89.88 215 TRP B C 1
ATOM 4530 O O . TRP B 1 215 ? -1.861 19.219 10.219 1 89.88 215 TRP B O 1
ATOM 4540 N N . GLU B 1 216 ? -3.172 20.906 9.789 1 93.31 216 GLU B N 1
ATOM 4541 C CA . GLU B 1 216 ? -3.969 20.875 11.016 1 93.31 216 GLU B CA 1
ATOM 4542 C C . GLU B 1 216 ? -3.086 20.969 12.258 1 93.31 216 GLU B C 1
ATOM 4544 O O . GLU B 1 216 ? -3.244 20.203 13.203 1 93.31 216 GLU B O 1
ATOM 4549 N N . PHE B 1 217 ? -2.215 21.953 12.266 1 93.69 217 PHE B N 1
ATOM 4550 C CA . PHE B 1 217 ? -1.356 22.234 13.414 1 93.69 217 PHE B CA 1
ATOM 4551 C C . PHE B 1 217 ? -2.184 22.656 14.625 1 93.69 217 PHE B C 1
ATOM 4553 O O . PHE B 1 217 ? -1.819 22.359 15.766 1 93.69 217 PHE B O 1
ATOM 4560 N N . ALA B 1 218 ? -3.309 23.25 14.359 1 92.69 218 ALA B N 1
ATOM 4561 C CA . ALA B 1 218 ? -4.117 23.828 15.422 1 92.69 218 ALA B CA 1
ATOM 4562 C C . ALA B 1 218 ? -4.922 22.75 16.141 1 92.69 218 ALA B C 1
ATOM 4564 O O . ALA B 1 218 ? -5.238 22.891 17.328 1 92.69 218 ALA B O 1
ATOM 4565 N N . THR B 1 219 ? -5.223 21.641 15.469 1 93.5 219 THR B N 1
ATOM 4566 C CA . THR B 1 219 ? -6.176 20.703 16.047 1 93.5 219 THR B CA 1
ATOM 4567 C C . THR B 1 219 ? -5.535 19.344 16.25 1 93.5 219 THR B C 1
ATOM 4569 O O . THR B 1 219 ? -6.082 18.484 16.953 1 93.5 219 THR B O 1
ATOM 4572 N N . SER B 1 220 ? -4.426 19.109 15.719 1 96.12 220 SER B N 1
ATOM 4573 C CA . SER B 1 220 ? -3.742 17.828 15.82 1 96.12 220 SER B CA 1
ATOM 4574 C C . SER B 1 220 ? -3.027 17.688 17.156 1 96.12 220 SER B C 1
ATOM 4576 O O . SER B 1 220 ? -2.152 18.484 17.484 1 96.12 220 SER B O 1
ATOM 4578 N N . ALA B 1 221 ? -3.375 16.656 17.953 1 96 221 ALA B N 1
ATOM 4579 C CA . ALA B 1 221 ? -2.689 16.391 19.203 1 96 221 ALA B CA 1
ATOM 4580 C C . ALA B 1 221 ? -1.22 16.047 18.969 1 96 221 ALA B C 1
ATOM 4582 O O . ALA B 1 221 ? -0.352 16.453 19.75 1 96 221 ALA B O 1
ATOM 4583 N N . TYR B 1 222 ? -0.928 15.336 17.984 1 97.06 222 TYR B N 1
ATOM 4584 C CA . TYR B 1 222 ? 0.439 14.992 17.594 1 97.06 222 TYR B CA 1
ATOM 4585 C C . TYR B 1 222 ? 1.259 16.25 17.328 1 97.06 222 TYR B C 1
ATOM 4587 O O . TYR B 1 222 ? 2.373 16.391 17.828 1 97.06 222 TYR B O 1
ATOM 4595 N N . GLU B 1 223 ? 0.664 17.172 16.516 1 97.31 223 GLU B N 1
ATOM 4596 C CA . GLU B 1 223 ? 1.379 18.391 16.156 1 97.31 223 GLU B CA 1
ATOM 4597 C C . GLU B 1 223 ? 1.592 19.281 17.375 1 97.31 223 GLU B C 1
ATOM 4599 O O . GLU B 1 223 ? 2.646 19.906 17.516 1 97.31 223 GLU B O 1
ATOM 4604 N N . ALA B 1 224 ? 0.61 19.375 18.188 1 97.75 224 ALA B N 1
ATOM 4605 C CA . ALA B 1 224 ? 0.755 20.156 19.406 1 97.75 224 ALA B CA 1
ATOM 4606 C C . ALA B 1 224 ? 1.929 19.656 20.25 1 97.75 224 ALA B C 1
ATOM 4608 O O . ALA B 1 224 ? 2.762 20.438 20.688 1 97.75 224 ALA B O 1
ATOM 4609 N N . GLU B 1 225 ? 1.954 18.359 20.406 1 98.12 225 GLU B N 1
ATOM 4610 C CA . GLU B 1 225 ? 3.051 17.766 21.172 1 98.12 225 GLU B CA 1
ATOM 4611 C C . GLU B 1 225 ? 4.395 18.031 20.484 1 98.12 225 GLU B C 1
ATOM 4613 O O . GLU B 1 225 ? 5.367 18.391 21.156 1 98.12 225 GLU B O 1
ATOM 4618 N N . ARG B 1 226 ? 4.441 17.828 19.219 1 98.12 226 ARG B N 1
ATOM 4619 C CA . ARG B 1 226 ? 5.672 18.047 18.469 1 98.12 226 ARG B CA 1
ATOM 4620 C C . ARG B 1 226 ? 6.168 19.484 18.625 1 98.12 226 ARG B C 1
ATOM 4622 O O . ARG B 1 226 ? 7.352 19.703 18.891 1 98.12 226 ARG B O 1
ATOM 4629 N N . LEU B 1 227 ? 5.27 20.438 18.484 1 98.19 227 LEU B N 1
ATOM 4630 C CA . LEU B 1 227 ? 5.609 21.844 18.562 1 98.19 227 LEU B CA 1
ATOM 4631 C C . LEU B 1 227 ? 6.07 22.219 19.969 1 98.19 227 LEU B C 1
ATOM 4633 O O . LEU B 1 227 ? 7.082 22.906 20.141 1 98.19 227 LEU B O 1
ATOM 4637 N N . ASP B 1 228 ? 5.375 21.734 20.953 1 98.31 228 ASP B N 1
ATOM 4638 C CA . ASP B 1 228 ? 5.75 22 22.344 1 98.31 228 ASP B CA 1
ATOM 4639 C C . ASP B 1 228 ? 7.121 21.422 22.656 1 98.31 228 ASP B C 1
ATOM 4641 O O . ASP B 1 228 ? 7.957 22.094 23.281 1 98.31 228 ASP B O 1
ATOM 4645 N N . SER B 1 229 ? 7.309 20.203 22.25 1 98.69 229 SER B N 1
ATOM 4646 C CA . SER B 1 229 ? 8.602 19.547 22.453 1 98.69 229 SER B CA 1
ATOM 4647 C C . SER B 1 229 ? 9.719 20.297 21.734 1 98.69 229 SER B C 1
ATOM 4649 O O . SER B 1 229 ? 10.836 20.391 22.25 1 98.69 229 SER B O 1
ATOM 4651 N N . THR B 1 230 ? 9.414 20.75 20.562 1 98.69 230 THR B N 1
ATOM 4652 C CA . THR B 1 230 ? 10.391 21.5 19.781 1 98.69 230 THR B CA 1
ATOM 4653 C C . THR B 1 230 ? 10.789 22.781 20.5 1 98.69 230 THR B C 1
ATOM 4655 O O . THR B 1 230 ? 11.977 23.094 20.625 1 98.69 230 THR B O 1
ATOM 4658 N N . VAL B 1 231 ? 9.836 23.5 21.016 1 98.56 231 VAL B N 1
ATOM 4659 C CA . VAL B 1 231 ? 10.094 24.734 21.734 1 98.56 231 VAL B CA 1
ATOM 4660 C C . VAL B 1 231 ? 10.953 24.453 22.969 1 98.56 231 VAL B C 1
ATOM 4662 O O . VAL B 1 231 ? 11.938 25.156 23.219 1 98.56 231 VAL B O 1
ATOM 4665 N N . ALA B 1 232 ? 10.594 23.422 23.703 1 98.44 232 ALA B N 1
ATOM 4666 C CA . ALA B 1 232 ? 11.336 23.047 24.891 1 98.44 232 ALA B CA 1
ATOM 4667 C C . ALA B 1 232 ? 12.781 22.672 24.547 1 98.44 232 ALA B C 1
ATOM 4669 O O . ALA B 1 232 ? 13.711 23.062 25.266 1 98.44 232 ALA B O 1
ATOM 4670 N N . TRP B 1 233 ? 12.891 21.906 23.5 1 98.62 233 TRP B N 1
ATOM 4671 C CA . TRP B 1 233 ? 14.203 21.469 23.031 1 98.62 233 TRP B CA 1
ATOM 4672 C C . TRP B 1 233 ? 15.07 22.672 22.656 1 98.62 233 TRP B C 1
ATOM 4674 O O . TRP B 1 233 ? 16.219 22.766 23.078 1 98.62 233 TRP B O 1
ATOM 4684 N N . ILE B 1 234 ? 14.539 23.641 21.938 1 98.5 234 ILE B N 1
ATOM 4685 C CA . ILE B 1 234 ? 15.25 24.859 21.531 1 98.5 234 ILE B CA 1
ATOM 4686 C C . ILE B 1 234 ? 15.633 25.672 22.766 1 98.5 234 ILE B C 1
ATOM 4688 O O . ILE B 1 234 ? 16.781 26.109 22.891 1 98.5 234 ILE B O 1
ATOM 4692 N N . ALA B 1 235 ? 14.727 25.828 23.641 1 98.06 235 ALA B N 1
ATOM 4693 C CA . ALA B 1 235 ? 14.961 26.594 24.859 1 98.06 235 ALA B CA 1
ATOM 4694 C C . ALA B 1 235 ? 16.094 26 25.688 1 98.06 235 ALA B C 1
ATOM 4696 O O . ALA B 1 235 ? 16.844 26.734 26.344 1 98.06 235 ALA B O 1
ATOM 4697 N N . GLY B 1 236 ? 16.172 24.703 25.672 1 97.69 236 GLY B N 1
ATOM 4698 C CA . GLY B 1 236 ? 17.219 24.031 26.422 1 97.69 236 GLY B CA 1
ATOM 4699 C C . GLY B 1 236 ? 18.625 24.328 25.906 1 97.69 236 GLY B C 1
ATOM 4700 O O . GLY B 1 236 ? 19.594 24.312 26.656 1 97.69 236 GLY B O 1
ATOM 4701 N N . HIS B 1 237 ? 18.766 24.656 24.625 1 97.19 237 HIS B N 1
ATOM 4702 C CA . HIS B 1 237 ? 20.078 24.844 24.016 1 97.19 237 HIS B CA 1
ATOM 4703 C C . HIS B 1 237 ? 20.344 26.312 23.703 1 97.19 237 HIS B C 1
ATOM 4705 O O . HIS B 1 237 ? 21.5 26.75 23.656 1 97.19 237 HIS B O 1
ATOM 4711 N N . CYS B 1 238 ? 19.297 26.984 23.391 1 96.25 238 CYS B N 1
ATOM 4712 C CA . CYS B 1 238 ? 19.328 28.406 23.031 1 96.25 238 CYS B CA 1
ATOM 4713 C C . CYS B 1 238 ? 18.219 29.172 23.75 1 96.25 238 CYS B C 1
ATOM 4715 O O . CYS B 1 238 ? 17.203 29.516 23.125 1 96.25 238 CYS B O 1
ATOM 4717 N N . PRO B 1 239 ? 18.422 29.5 24.969 1 95.56 239 PRO B N 1
ATOM 4718 C CA . PRO B 1 239 ? 17.344 30.141 25.75 1 95.56 239 PRO B CA 1
ATOM 4719 C C . PRO B 1 239 ? 17 31.531 25.219 1 95.56 239 PRO B C 1
ATOM 4721 O O . PRO B 1 239 ? 17.781 32.125 24.469 1 95.56 239 PRO B O 1
ATOM 4724 N N . PRO B 1 240 ? 15.805 31.984 25.641 1 94.88 240 PRO B N 1
ATOM 4725 C CA . PRO B 1 240 ? 15.445 33.344 25.25 1 94.88 240 PRO B CA 1
ATOM 4726 C C . PRO B 1 240 ? 16.516 34.375 25.641 1 94.88 240 PRO B C 1
ATOM 4728 O O . PRO B 1 240 ? 17.141 34.25 26.703 1 94.88 240 PRO B O 1
ATOM 4731 N N . GLY B 1 241 ? 16.797 35.312 24.844 1 93.5 241 GLY B N 1
ATOM 4732 C CA . GLY B 1 241 ? 17.812 36.312 25.109 1 93.5 241 GLY B CA 1
ATOM 4733 C C . GLY B 1 241 ? 19.125 36.031 24.422 1 93.5 241 GLY B C 1
ATOM 4734 O O . GLY B 1 241 ? 20.016 36.906 24.375 1 93.5 241 GLY B O 1
ATOM 4735 N N . SER B 1 242 ? 19.328 34.812 23.844 1 94.06 242 SER B N 1
ATOM 4736 C CA . SER B 1 242 ? 20.562 34.438 23.188 1 94.06 242 SER B CA 1
ATOM 4737 C C . SER B 1 242 ? 20.734 35.156 21.859 1 94.06 242 SER B C 1
ATOM 4739 O O . SER B 1 242 ? 21.828 35.156 21.281 1 94.06 242 SER B O 1
ATOM 4741 N N . GLY B 1 243 ? 19.672 35.812 21.453 1 95.44 243 GLY B N 1
ATOM 4742 C CA . GLY B 1 243 ? 19.625 36.406 20.125 1 95.44 243 GLY B CA 1
ATOM 4743 C C . GLY B 1 243 ? 18.469 35.938 19.281 1 95.44 243 GLY B C 1
ATOM 4744 O O . GLY B 1 243 ? 17.688 35.094 19.719 1 95.44 243 GLY B O 1
ATOM 4745 N N . PRO B 1 244 ? 18.422 36.438 18.109 1 97.31 244 PRO B N 1
ATOM 4746 C CA . PRO B 1 244 ? 17.281 36.062 17.25 1 97.31 244 PRO B CA 1
ATOM 4747 C C . PRO B 1 244 ? 17.344 34.625 16.734 1 97.31 244 PRO B C 1
ATOM 4749 O O . PRO B 1 244 ? 18.438 34.156 16.406 1 97.31 244 PRO B O 1
ATOM 4752 N N . LEU B 1 245 ? 16.234 33.906 16.828 1 98.56 245 LEU B N 1
ATOM 4753 C CA . LEU B 1 245 ? 16.047 32.656 16.125 1 98.56 245 LEU B CA 1
ATOM 4754 C C . LEU B 1 245 ? 15.523 32.875 14.719 1 98.56 245 LEU B C 1
ATOM 4756 O O . LEU B 1 245 ? 14.562 33.625 14.523 1 98.56 245 LEU B O 1
ATOM 4760 N N . VAL B 1 246 ? 16.156 32.312 13.734 1 98.62 246 VAL B N 1
ATOM 4761 C CA . VAL B 1 246 ? 15.672 32.406 12.367 1 98.62 246 VAL B CA 1
ATOM 4762 C C . VAL B 1 246 ? 14.938 31.109 12 1 98.62 246 VAL B C 1
ATOM 4764 O O . VAL B 1 246 ? 15.562 30.062 11.812 1 98.62 246 VAL B O 1
ATOM 4767 N N . GLU B 1 247 ? 13.617 31.156 11.945 1 98.75 247 GLU B N 1
ATOM 4768 C CA . GLU B 1 247 ? 12.797 30 11.547 1 98.75 247 GLU B CA 1
ATOM 4769 C C . GLU B 1 247 ? 12.586 29.984 10.031 1 98.75 247 GLU B C 1
ATOM 4771 O O . GLU B 1 247 ? 11.93 30.859 9.477 1 98.75 247 GLU B O 1
ATOM 4776 N N . VAL B 1 248 ? 13.156 28.984 9.406 1 97.75 248 VAL B N 1
ATOM 4777 C CA . VAL B 1 248 ? 13.062 28.859 7.953 1 97.75 248 VAL B CA 1
ATOM 4778 C C . VAL B 1 248 ? 11.82 28.062 7.582 1 97.75 248 VAL B C 1
ATOM 4780 O O . VAL B 1 248 ? 11.641 26.938 8.055 1 97.75 248 VAL B O 1
ATOM 4783 N N . GLY B 1 249 ? 11.008 28.594 6.691 1 95.19 249 GLY B N 1
ATOM 4784 C CA . GLY B 1 249 ? 9.766 27.922 6.332 1 95.19 249 GLY B CA 1
ATOM 4785 C C . GLY B 1 249 ? 8.742 27.938 7.453 1 95.19 249 GLY B C 1
ATOM 4786 O O . GLY B 1 249 ? 8.289 26.875 7.895 1 95.19 249 GLY B O 1
ATOM 4787 N N . ALA B 1 250 ? 8.305 29.094 7.832 1 96.69 250 ALA B N 1
ATOM 4788 C CA . ALA B 1 250 ? 7.492 29.266 9.031 1 96.69 250 ALA B CA 1
ATOM 4789 C C . ALA B 1 250 ? 6.02 29.016 8.742 1 96.69 250 ALA B C 1
ATOM 4791 O O . ALA B 1 250 ? 5.199 28.938 9.656 1 96.69 250 ALA B O 1
ATOM 4792 N N . CYS B 1 251 ? 5.688 28.828 7.469 1 93.88 251 CYS B N 1
ATOM 4793 C CA . CYS B 1 251 ? 4.309 28.609 7.059 1 93.88 251 CYS B CA 1
ATOM 4794 C C . CYS B 1 251 ? 3.373 29.609 7.723 1 93.88 251 CYS B C 1
ATOM 4796 O O . CYS B 1 251 ? 3.58 30.828 7.621 1 93.88 251 CYS B O 1
ATOM 4798 N N . GLU B 1 252 ? 2.365 29.188 8.484 1 95.31 252 GLU B N 1
ATOM 4799 C CA . GLU B 1 252 ? 1.394 30.125 9.039 1 95.31 252 GLU B CA 1
ATOM 4800 C C . GLU B 1 252 ? 1.752 30.5 10.477 1 95.31 252 GLU B C 1
ATOM 4802 O O . GLU B 1 252 ? 1.005 31.219 11.141 1 95.31 252 GLU B O 1
ATOM 4807 N N . GLY B 1 253 ? 2.859 30 10.992 1 97.31 253 GLY B N 1
ATOM 4808 C CA . GLY B 1 253 ? 3.41 30.578 12.203 1 97.31 253 GLY B CA 1
ATOM 4809 C C . GLY B 1 253 ? 3.102 29.766 13.445 1 97.31 253 GLY B C 1
ATOM 4810 O O . GLY B 1 253 ? 3.115 30.281 14.562 1 97.31 253 GLY B O 1
ATOM 4811 N N . ALA B 1 254 ? 2.832 28.406 13.289 1 97.25 254 ALA B N 1
ATOM 4812 C CA . ALA B 1 254 ? 2.51 27.578 14.445 1 97.25 254 ALA B CA 1
ATOM 4813 C C . ALA B 1 254 ? 3.678 27.531 15.422 1 97.25 254 ALA B C 1
ATOM 4815 O O . ALA B 1 254 ? 3.49 27.703 16.625 1 97.25 254 ALA B O 1
ATOM 4816 N N . LEU B 1 255 ? 4.836 27.281 14.938 1 98.19 255 LEU B N 1
ATOM 4817 C CA . LEU B 1 255 ? 6.012 27.266 15.805 1 98.19 255 LEU B CA 1
ATOM 4818 C C . LEU B 1 255 ? 6.426 28.688 16.188 1 98.19 255 LEU B C 1
ATOM 4820 O O . LEU B 1 255 ? 6.766 28.938 17.344 1 98.19 255 LEU B O 1
ATOM 4824 N N . THR B 1 256 ? 6.34 29.641 15.242 1 98.44 256 THR B N 1
ATOM 4825 C CA . THR B 1 256 ? 6.73 31.031 15.438 1 98.44 256 THR B CA 1
ATOM 4826 C C . THR B 1 256 ? 6.016 31.625 16.641 1 98.44 256 THR B C 1
ATOM 4828 O O . THR B 1 256 ? 6.648 32.25 17.5 1 98.44 256 THR B O 1
ATOM 4831 N N . THR B 1 257 ? 4.754 31.453 16.672 1 97.94 257 THR B N 1
ATOM 4832 C CA . THR B 1 257 ? 3.939 32.062 17.719 1 97.94 257 THR B CA 1
ATOM 4833 C C . THR B 1 257 ? 4.277 31.453 19.094 1 97.94 257 THR B C 1
ATOM 4835 O O . THR B 1 257 ? 4.336 32.156 20.094 1 97.94 257 THR B O 1
ATOM 4838 N N . ARG B 1 258 ? 4.516 30.156 19.125 1 97.56 258 ARG B N 1
ATOM 4839 C CA . ARG B 1 258 ? 4.867 29.484 20.375 1 97.56 258 ARG B CA 1
ATOM 4840 C C . ARG B 1 258 ? 6.207 29.984 20.906 1 97.56 258 ARG B C 1
ATOM 4842 O O . ARG B 1 258 ? 6.359 30.203 22.109 1 97.56 258 ARG B O 1
ATOM 4849 N N . LEU B 1 259 ? 7.145 30.172 20.031 1 98.25 259 LEU B N 1
ATOM 4850 C CA . LEU B 1 259 ? 8.453 30.703 20.422 1 98.25 259 LEU B CA 1
ATOM 4851 C C . LEU B 1 259 ? 8.344 32.125 20.938 1 98.25 259 LEU B C 1
ATOM 4853 O O . LEU B 1 259 ? 8.906 32.469 21.969 1 98.25 259 LEU B O 1
ATOM 4857 N N . ALA B 1 260 ? 7.633 32.938 20.188 1 97.62 260 ALA B N 1
ATOM 4858 C CA . ALA B 1 260 ? 7.449 34.344 20.594 1 97.62 260 ALA B CA 1
ATOM 4859 C C . ALA B 1 260 ? 6.785 34.438 21.953 1 97.62 260 ALA B C 1
ATOM 4861 O O . ALA B 1 260 ? 7.18 35.25 22.781 1 97.62 260 ALA B O 1
ATOM 4862 N N . GLU B 1 261 ? 5.809 33.625 22.156 1 96.44 261 GLU B N 1
ATOM 4863 C CA . GLU B 1 261 ? 5.09 33.594 23.422 1 96.44 261 GLU B CA 1
ATOM 4864 C C . GLU B 1 261 ? 6.02 33.25 24.578 1 96.44 261 GLU B C 1
ATOM 4866 O O . GLU B 1 261 ? 5.785 33.656 25.719 1 96.44 261 GLU B O 1
ATOM 4871 N N . LYS B 1 262 ? 7.031 32.5 24.281 1 96.56 262 LYS B N 1
ATOM 4872 C CA . LYS B 1 262 ? 7.988 32.094 25.297 1 96.56 262 LYS B CA 1
ATOM 4873 C C . LYS B 1 262 ? 9.109 33.125 25.453 1 96.56 262 LYS B C 1
ATOM 4875 O O . LYS B 1 262 ? 10.062 32.906 26.203 1 96.56 262 LYS B O 1
ATOM 4880 N N . GLY B 1 263 ? 9.102 34.188 24.656 1 96.62 263 GLY B N 1
ATOM 4881 C CA . GLY B 1 263 ? 10.016 35.281 24.859 1 96.62 263 GLY B CA 1
ATOM 4882 C C . GLY B 1 263 ? 11.164 35.312 23.875 1 96.62 263 GLY B C 1
ATOM 4883 O O . GLY B 1 263 ? 12.102 36.094 24 1 96.62 263 GLY B O 1
ATOM 4884 N N . PHE B 1 264 ? 11.102 34.438 22.891 1 98.12 264 PHE B N 1
ATOM 4885 C CA . PHE B 1 264 ? 12.164 34.438 21.891 1 98.12 264 PHE B CA 1
ATOM 4886 C C . PHE B 1 264 ? 11.969 35.562 20.891 1 98.12 264 PHE B C 1
ATOM 4888 O O . PHE B 1 264 ? 10.836 35.906 20.547 1 98.12 264 PHE B O 1
ATOM 4895 N N . THR B 1 265 ? 13.055 36.156 20.5 1 97.94 265 THR B N 1
ATOM 4896 C CA . THR B 1 265 ? 13.039 37 19.312 1 97.94 265 THR B CA 1
ATOM 4897 C C . THR B 1 265 ? 13.133 36.156 18.047 1 97.94 265 THR B C 1
ATOM 4899 O O . THR B 1 265 ? 14.117 35.406 17.859 1 97.94 265 THR B O 1
ATOM 4902 N N . VAL B 1 266 ? 12.094 36.188 17.219 1 98.56 266 VAL B N 1
ATOM 4903 C CA . VAL B 1 266 ? 12.039 35.281 16.078 1 98.56 266 VAL B CA 1
ATOM 4904 C C . VAL B 1 266 ? 11.992 36.062 14.773 1 98.56 266 VAL B C 1
ATOM 4906 O O . VAL B 1 266 ? 11.227 37.031 14.641 1 98.56 266 VAL B O 1
ATOM 4909 N N . HIS B 1 267 ? 12.898 35.781 13.891 1 98.56 267 HIS B N 1
ATOM 4910 C CA . HIS B 1 267 ? 12.781 36.094 12.469 1 98.56 267 HIS B CA 1
ATOM 4911 C C . HIS B 1 267 ? 12.227 34.906 11.688 1 98.56 267 HIS B C 1
ATOM 4913 O O . HIS B 1 267 ? 12.914 33.906 11.508 1 98.56 267 HIS B O 1
ATOM 4919 N N . ALA B 1 268 ? 10.977 35.031 11.242 1 98.62 268 ALA B N 1
ATOM 4920 C CA . ALA B 1 268 ? 10.312 33.969 10.516 1 98.62 268 ALA B CA 1
ATOM 4921 C C . ALA B 1 268 ? 10.367 34.219 9.008 1 98.62 268 ALA B C 1
ATOM 4923 O O . ALA B 1 268 ? 10.055 35.312 8.539 1 98.62 268 ALA B O 1
ATOM 4924 N N . THR B 1 269 ? 10.828 33.219 8.273 1 98.12 269 THR B N 1
ATOM 4925 C CA . THR B 1 269 ? 10.883 33.344 6.82 1 98.12 269 THR B CA 1
ATOM 4926 C C . THR B 1 269 ? 9.898 32.406 6.148 1 98.12 269 THR B C 1
ATOM 4928 O O . THR B 1 269 ? 9.727 31.25 6.594 1 98.12 269 THR B O 1
ATOM 4931 N N . GLU B 1 270 ? 9.172 32.844 5.184 1 96.75 270 GLU B N 1
ATOM 4932 C CA . GLU B 1 270 ? 8.188 32.094 4.422 1 96.75 270 GLU B CA 1
ATOM 4933 C C . GLU B 1 270 ? 8.055 32.625 3 1 96.75 270 GLU B C 1
ATOM 4935 O O . GLU B 1 270 ? 7.559 33.719 2.789 1 96.75 270 GLU B O 1
ATOM 4940 N N . PRO B 1 271 ? 8.469 31.766 2.055 1 95 271 PRO B N 1
ATOM 4941 C CA . PRO B 1 271 ? 8.484 32.281 0.679 1 95 271 PRO B CA 1
ATOM 4942 C C . PRO B 1 271 ? 7.094 32.312 0.052 1 95 271 PRO B C 1
ATOM 4944 O O . PRO B 1 271 ? 6.852 33.094 -0.875 1 95 271 PRO B O 1
ATOM 4947 N N . ASN B 1 272 ? 6.164 31.469 0.437 1 94.69 272 ASN B N 1
ATOM 4948 C CA . ASN B 1 272 ? 4.812 31.469 -0.113 1 94.69 272 ASN B CA 1
ATOM 4949 C C . ASN B 1 272 ? 4.012 32.656 0.382 1 94.69 272 ASN B C 1
ATOM 4951 O O . ASN B 1 272 ? 3.791 32.812 1.585 1 94.69 272 ASN B O 1
ATOM 4955 N N . ALA B 1 273 ? 3.498 33.469 -0.523 1 95.62 273 ALA B N 1
ATOM 4956 C CA . ALA B 1 273 ? 2.873 34.719 -0.185 1 95.62 273 ALA B CA 1
ATOM 4957 C C . ALA B 1 273 ? 1.606 34.531 0.64 1 95.62 273 ALA B C 1
ATOM 4959 O O . ALA B 1 273 ? 1.313 35.312 1.55 1 95.62 273 ALA B O 1
ATOM 4960 N N . ALA B 1 274 ? 0.853 33.531 0.332 1 94.75 274 ALA B N 1
ATOM 4961 C CA . ALA B 1 274 ? -0.387 33.281 1.056 1 94.75 274 ALA B CA 1
ATOM 4962 C C . ALA B 1 274 ? -0.102 32.844 2.492 1 94.75 274 ALA B C 1
ATOM 4964 O O . ALA B 1 274 ? -0.702 33.375 3.434 1 94.75 274 ALA B O 1
ATOM 4965 N N . PHE B 1 275 ? 0.812 31.938 2.672 1 95.31 275 PHE B N 1
ATOM 4966 C CA . PHE B 1 275 ? 1.224 31.516 4.008 1 95.31 275 PHE B CA 1
ATOM 4967 C C . PHE B 1 275 ? 1.824 32.688 4.777 1 95.31 275 PHE B C 1
ATOM 4969 O O . PHE B 1 275 ? 1.522 32.875 5.957 1 95.31 275 PHE B O 1
ATOM 4976 N N . ARG B 1 276 ? 2.619 33.438 4.066 1 96.75 276 ARG B N 1
ATOM 4977 C CA . ARG B 1 276 ? 3.299 34.562 4.711 1 96.75 276 ARG B CA 1
ATOM 4978 C C . ARG B 1 276 ? 2.297 35.594 5.207 1 96.75 276 ARG B C 1
ATOM 4980 O O . ARG B 1 276 ? 2.488 36.188 6.27 1 96.75 276 ARG B O 1
ATOM 4987 N N . ARG B 1 277 ? 1.297 35.875 4.422 1 96.94 277 ARG B N 1
ATOM 4988 C CA . ARG B 1 277 ? 0.26 36.781 4.855 1 96.94 277 ARG B CA 1
ATOM 4989 C C . ARG B 1 277 ? -0.391 36.312 6.152 1 96.94 277 ARG B C 1
ATOM 4991 O O . ARG B 1 277 ? -0.548 37.094 7.094 1 96.94 277 ARG B O 1
ATOM 4998 N N . ARG B 1 278 ? -0.765 35.062 6.203 1 96.88 278 ARG B N 1
ATOM 4999 C CA . ARG B 1 278 ? -1.388 34.531 7.402 1 96.88 278 ARG B CA 1
ATOM 5000 C C . ARG B 1 278 ? -0.406 34.5 8.57 1 96.88 278 ARG B C 1
ATOM 5002 O O . ARG B 1 278 ? -0.797 34.688 9.719 1 96.88 278 ARG B O 1
ATOM 5009 N N . LEU B 1 279 ? 0.842 34.25 8.25 1 97.62 279 LEU B N 1
ATOM 5010 C CA . LEU B 1 279 ? 1.908 34.312 9.242 1 97.62 279 LEU B CA 1
ATOM 5011 C C . LEU B 1 279 ? 1.988 35.688 9.852 1 97.62 279 LEU B C 1
ATOM 5013 O O . LEU B 1 279 ? 2.023 35.844 11.078 1 97.62 279 LEU B O 1
ATOM 5017 N N . THR B 1 280 ? 2.018 36.688 8.984 1 97.94 280 THR B N 1
ATOM 5018 C CA . THR B 1 280 ? 2.096 38.062 9.43 1 97.94 280 THR B CA 1
ATOM 5019 C C . THR B 1 280 ? 0.913 38.406 10.328 1 97.94 280 THR B C 1
ATOM 5021 O O . THR B 1 280 ? 1.087 39.031 11.375 1 97.94 280 THR B O 1
ATOM 5024 N N . ASP B 1 281 ? -0.222 38 9.93 1 97.25 281 ASP B N 1
ATOM 5025 C CA . ASP B 1 281 ? -1.423 38.219 10.727 1 97.25 281 ASP B CA 1
ATOM 5026 C C . ASP B 1 281 ? -1.327 37.531 12.078 1 97.25 281 ASP B C 1
ATOM 5028 O O . ASP B 1 281 ? -1.748 38.062 13.094 1 97.25 281 ASP B O 1
ATOM 5032 N N . ALA B 1 282 ? -0.795 36.344 12.07 1 96.31 282 ALA B N 1
ATOM 5033 C CA . ALA B 1 282 ? -0.748 35.531 13.266 1 96.31 282 ALA B CA 1
ATOM 5034 C C . ALA B 1 282 ? 0.227 36.094 14.289 1 96.31 282 ALA B C 1
ATOM 5036 O O . ALA B 1 282 ? -0.046 36.062 15.492 1 96.31 282 ALA B O 1
ATOM 5037 N N . VAL B 1 283 ? 1.396 36.594 13.773 1 96.44 283 VAL B N 1
ATOM 5038 C CA . VAL B 1 283 ? 2.447 36.969 14.719 1 96.44 283 VAL B CA 1
ATOM 5039 C C . VAL B 1 283 ? 2.309 38.438 15.07 1 96.44 283 VAL B C 1
ATOM 5041 O O . VAL B 1 283 ? 2.846 38.906 16.094 1 96.44 283 VAL B O 1
ATOM 5044 N N . GLY B 1 284 ? 1.593 39.156 14.102 1 92.19 284 GLY B N 1
ATOM 5045 C CA . GLY B 1 284 ? 1.497 40.562 14.352 1 92.19 284 GLY B CA 1
ATOM 5046 C C . GLY B 1 284 ? 2.85 41.25 14.516 1 92.19 284 GLY B C 1
ATOM 5047 O O . GLY B 1 284 ? 3.727 41.094 13.664 1 92.19 284 GLY B O 1
ATOM 5048 N N . GLY B 1 285 ? 3.123 41.844 15.703 1 92.81 285 GLY B N 1
ATOM 5049 C CA . GLY B 1 285 ? 4.371 42.531 15.977 1 92.81 285 GLY B CA 1
ATOM 5050 C C . GLY B 1 285 ? 5.324 41.719 16.844 1 92.81 285 GLY B C 1
ATOM 5051 O O . GLY B 1 285 ? 6.438 42.156 17.125 1 92.81 285 GLY B O 1
ATOM 5052 N N . THR B 1 286 ? 4.969 40.5 17.062 1 95.44 286 THR B N 1
ATOM 5053 C CA . THR B 1 286 ? 5.727 39.719 18.031 1 95.44 286 THR B CA 1
ATOM 5054 C C . THR B 1 286 ? 6.914 39.031 17.359 1 95.44 286 THR B C 1
ATOM 5056 O O . THR B 1 286 ? 7.812 38.531 18.047 1 95.44 286 THR B O 1
ATOM 5059 N N . ALA B 1 287 ? 6.957 38.969 16.047 1 97.44 287 ALA B N 1
ATOM 5060 C CA . ALA B 1 287 ? 8.062 38.406 15.273 1 97.44 287 ALA B CA 1
ATOM 5061 C C . ALA B 1 287 ? 8.25 39.188 13.969 1 97.44 287 ALA B C 1
ATOM 5063 O O . ALA B 1 287 ? 7.336 39.875 13.5 1 97.44 287 ALA B O 1
ATOM 5064 N N . ARG B 1 288 ? 9.383 39.156 13.461 1 97.88 288 ARG B N 1
ATOM 5065 C CA . ARG B 1 288 ? 9.656 39.75 12.156 1 97.88 288 ARG B CA 1
ATOM 5066 C C . ARG B 1 288 ? 9.5 38.719 11.039 1 97.88 288 ARG B C 1
ATOM 5068 O O . ARG B 1 288 ? 10.008 37.594 11.141 1 97.88 288 ARG B O 1
ATOM 5075 N N . VAL B 1 289 ? 8.781 39.062 10 1 98.56 289 VAL B N 1
ATOM 5076 C CA . VAL B 1 289 ? 8.461 38.156 8.914 1 98.56 289 VAL B CA 1
ATOM 5077 C C . VAL B 1 289 ? 9.242 38.531 7.66 1 98.56 289 VAL B C 1
ATOM 5079 O O . VAL B 1 289 ? 9.32 39.719 7.301 1 98.56 289 VAL B O 1
ATOM 5082 N N . HIS B 1 290 ? 9.891 37.594 7.086 1 98.12 290 HIS B N 1
ATOM 5083 C CA . HIS B 1 290 ? 10.68 37.781 5.871 1 98.12 290 HIS B CA 1
ATOM 5084 C C . HIS B 1 290 ? 10.211 36.844 4.758 1 98.12 290 HIS B C 1
ATOM 5086 O O . HIS B 1 290 ? 9.734 35.75 5.027 1 98.12 290 HIS B O 1
ATOM 5092 N N . PRO B 1 291 ? 10.359 37.156 3.492 1 97.75 291 PRO B N 1
ATOM 5093 C CA . PRO B 1 291 ? 9.891 36.344 2.373 1 97.75 291 PRO B CA 1
ATOM 5094 C C . PRO B 1 291 ? 10.938 35.344 1.879 1 97.75 291 PRO B C 1
ATOM 5096 O O . PRO B 1 291 ? 10.672 34.562 0.973 1 97.75 291 PRO B O 1
ATOM 5099 N N . ALA B 1 292 ? 12.102 35.281 2.455 1 97.19 292 ALA B N 1
ATOM 5100 C CA . ALA B 1 292 ? 13.242 34.562 1.913 1 97.19 292 ALA B CA 1
ATOM 5101 C C . ALA B 1 292 ? 13.039 33.062 2.061 1 97.19 292 ALA B C 1
ATOM 5103 O O . ALA B 1 292 ? 12.523 32.594 3.078 1 97.19 292 ALA B O 1
ATOM 5104 N N . SER B 1 293 ? 13.477 32.281 1.057 1 96.12 293 SER B N 1
ATOM 5105 C CA . SER B 1 293 ? 13.609 30.828 1.12 1 96.12 293 SER B CA 1
ATOM 5106 C C . SER B 1 293 ? 14.945 30.422 1.723 1 96.12 293 SER B C 1
ATOM 5108 O O . SER B 1 293 ? 15.805 31.266 1.968 1 96.12 293 SER B O 1
ATOM 5110 N N . LEU B 1 294 ? 15.102 29.141 1.979 1 96.88 294 LEU B N 1
ATOM 5111 C CA . LEU B 1 294 ? 16.391 28.641 2.451 1 96.88 294 LEU B CA 1
ATOM 5112 C C . LEU B 1 294 ? 17.5 28.953 1.456 1 96.88 294 LEU B C 1
ATOM 5114 O O . LEU B 1 294 ? 18.594 29.375 1.851 1 96.88 294 LEU B O 1
ATOM 5118 N N . GLU B 1 295 ? 17.172 28.781 0.18 1 96.5 295 GLU B N 1
ATOM 5119 C CA . GLU B 1 295 ? 18.141 29.047 -0.879 1 96.5 295 GLU B CA 1
ATOM 5120 C C . GLU B 1 295 ? 18.562 30.516 -0.885 1 96.5 295 GLU B C 1
ATOM 5122 O O . GLU B 1 295 ? 19.75 30.828 -1.034 1 96.5 295 GLU B O 1
ATOM 5127 N N . GLU B 1 296 ? 17.594 31.359 -0.706 1 97 296 GLU B N 1
ATOM 5128 C CA . GLU B 1 296 ? 17.875 32.781 -0.706 1 97 296 GLU B CA 1
ATOM 5129 C C . GLU B 1 296 ? 18.672 33.188 0.53 1 97 296 GLU B C 1
ATOM 5131 O O . GLU B 1 296 ? 19.562 34.031 0.45 1 97 296 GLU B O 1
ATOM 5136 N N . LEU B 1 297 ? 18.328 32.625 1.653 1 97.19 297 LEU B N 1
ATOM 5137 C CA . LEU B 1 297 ? 19.062 32.906 2.885 1 97.19 297 LEU B CA 1
ATOM 5138 C C . LEU B 1 297 ? 20.516 32.469 2.766 1 97.19 297 LEU B C 1
ATOM 5140 O O . LEU B 1 297 ? 21.406 33.156 3.25 1 97.19 297 LEU B O 1
ATOM 5144 N N . ALA B 1 298 ? 20.734 31.312 2.121 1 96.19 298 ALA B N 1
ATOM 5145 C CA . ALA B 1 298 ? 22.094 30.797 1.931 1 96.19 298 ALA B CA 1
ATOM 5146 C C . ALA B 1 298 ? 22.875 31.641 0.929 1 96.19 298 ALA B C 1
ATOM 5148 O O . ALA B 1 298 ? 24.078 31.859 1.082 1 96.19 298 ALA B O 1
ATOM 5149 N N . ALA B 1 299 ? 22.203 32.125 -0.085 1 96.56 299 ALA B N 1
ATOM 5150 C CA . ALA B 1 299 ? 22.844 32.906 -1.134 1 96.56 299 ALA B CA 1
ATOM 5151 C C . ALA B 1 299 ? 23.234 34.281 -0.611 1 96.56 299 ALA B C 1
ATOM 5153 O O . ALA B 1 299 ? 24.25 34.844 -1.035 1 96.56 299 ALA B O 1
ATOM 5154 N N . ARG B 1 300 ? 22.344 34.844 0.223 1 95.25 300 ARG B N 1
ATOM 5155 C CA . ARG B 1 300 ? 22.594 36.125 0.859 1 95.25 300 ARG B CA 1
ATOM 5156 C C . ARG B 1 300 ? 22.469 36.031 2.375 1 95.25 300 ARG B C 1
ATOM 5158 O O . ARG B 1 300 ? 21.453 36.406 2.945 1 95.25 300 ARG B O 1
ATOM 5165 N N . PRO B 1 301 ? 23.547 35.594 2.951 1 92.06 301 PRO B N 1
ATOM 5166 C CA . PRO B 1 301 ? 23.484 35.344 4.395 1 92.06 301 PRO B CA 1
ATOM 5167 C C . PRO B 1 301 ? 23.469 36.625 5.207 1 92.06 301 PRO B C 1
ATOM 5169 O O . PRO B 1 301 ? 24.375 36.875 6.008 1 92.06 301 PRO B O 1
ATOM 5172 N N . GLU B 1 302 ? 22.344 37.438 5.105 1 92.5 302 GLU B N 1
ATOM 5173 C CA . GLU B 1 302 ? 22.25 38.781 5.699 1 92.5 302 GLU B CA 1
ATOM 5174 C C . GLU B 1 302 ? 21.281 38.781 6.887 1 92.5 302 GLU B C 1
ATOM 5176 O O . GLU B 1 302 ? 21.016 39.844 7.465 1 92.5 302 GLU B O 1
ATOM 5181 N N . LEU B 1 303 ? 20.797 37.656 7.215 1 95.25 303 LEU B N 1
ATOM 5182 C CA . LEU B 1 303 ? 19.922 37.531 8.375 1 95.25 303 LEU B CA 1
ATOM 5183 C C . LEU B 1 303 ? 20.594 36.719 9.484 1 95.25 303 LEU B C 1
ATOM 5185 O O . LEU B 1 303 ? 20.391 35.531 9.609 1 95.25 303 LEU B O 1
ATOM 5189 N N . PRO B 1 304 ? 21.406 37.406 10.273 1 93 304 PRO B N 1
ATOM 5190 C CA . PRO B 1 304 ? 22.109 36.656 11.336 1 93 304 PRO B CA 1
ATOM 5191 C C . PRO B 1 304 ? 21.172 36.188 12.445 1 93 304 PRO B C 1
ATOM 5193 O O . PRO B 1 304 ? 20.125 36.812 12.68 1 93 304 PRO B O 1
ATOM 5196 N N . GLY B 1 305 ? 21.484 35.125 13.094 1 95.19 305 GLY B N 1
ATOM 5197 C CA . GLY B 1 305 ? 20.703 34.594 14.195 1 95.19 305 GLY B CA 1
ATOM 5198 C C . GLY B 1 305 ? 21.547 33.812 15.195 1 95.19 305 GLY B C 1
ATOM 5199 O O . GLY B 1 305 ? 22.656 33.375 14.875 1 95.19 305 GLY B O 1
ATOM 5200 N N . ALA B 1 306 ? 21.062 33.844 16.406 1 97.38 306 ALA B N 1
ATOM 5201 C CA . ALA B 1 306 ? 21.672 32.969 17.391 1 97.38 306 ALA B CA 1
ATOM 5202 C C . ALA B 1 306 ? 21.609 31.5 16.938 1 97.38 306 ALA B C 1
ATOM 5204 O O . ALA B 1 306 ? 22.5 30.719 17.234 1 97.38 306 ALA B O 1
ATOM 5205 N N . ALA B 1 307 ? 20.547 31.172 16.234 1 98.25 307 ALA B N 1
ATOM 5206 C CA . ALA B 1 307 ? 20.375 29.844 15.648 1 98.25 307 ALA B CA 1
ATOM 5207 C C . ALA B 1 307 ? 19.406 29.891 14.469 1 98.25 307 ALA B C 1
ATOM 5209 O O . ALA B 1 307 ? 18.578 30.797 14.375 1 98.25 307 ALA B O 1
ATOM 5210 N N . TYR B 1 308 ? 19.578 28.953 13.562 1 98.56 308 TYR B N 1
ATOM 5211 C CA . TYR B 1 308 ? 18.594 28.703 12.508 1 98.56 308 TYR B CA 1
ATOM 5212 C C . TYR B 1 308 ? 17.766 27.469 12.82 1 98.56 308 TYR B C 1
ATOM 5214 O O . TYR B 1 308 ? 18.281 26.469 13.32 1 98.56 308 TYR B O 1
ATOM 5222 N N . LEU B 1 309 ? 16.484 27.625 12.641 1 98.75 309 LEU B N 1
ATOM 5223 C CA . LEU B 1 309 ? 15.547 26.531 12.875 1 98.75 309 LEU B CA 1
ATOM 5224 C C . LEU B 1 309 ? 15.016 25.984 11.555 1 98.75 309 LEU B C 1
ATOM 5226 O O . LEU B 1 309 ? 14.305 26.688 10.828 1 98.75 309 LEU B O 1
ATOM 5230 N N . LEU B 1 310 ? 15.383 24.797 11.18 1 98.19 310 LEU B N 1
ATOM 5231 C CA . LEU B 1 310 ? 14.836 24.062 10.047 1 98.19 310 LEU B CA 1
ATOM 5232 C C . LEU B 1 310 ? 13.992 22.891 10.523 1 98.19 310 LEU B C 1
ATOM 5234 O O . LEU B 1 310 ? 14.414 21.734 10.422 1 98.19 310 LEU B O 1
ATOM 5238 N N . ILE B 1 311 ? 12.781 23.219 11 1 97.5 311 ILE B N 1
ATOM 5239 C CA . ILE B 1 311 ? 11.891 22.266 11.664 1 97.5 311 ILE B CA 1
ATOM 5240 C C . ILE B 1 311 ? 10.867 21.734 10.672 1 97.5 311 ILE B C 1
ATOM 5242 O O . ILE B 1 311 ? 9.969 22.469 10.242 1 97.5 311 ILE B O 1
ATOM 5246 N N . GLU B 1 312 ? 10.93 20.453 10.281 1 93.25 312 GLU B N 1
ATOM 5247 C CA . GLU B 1 312 ? 10 19.75 9.398 1 93.25 312 GLU B CA 1
ATOM 5248 C C . GLU B 1 312 ? 9.938 20.406 8.023 1 93.25 312 GLU B C 1
ATOM 5250 O O . GLU B 1 312 ? 8.852 20.609 7.477 1 93.25 312 GLU B O 1
ATOM 5255 N N . MET B 1 313 ? 11.023 20.812 7.422 1 87.81 313 MET B N 1
ATOM 5256 C CA . MET B 1 313 ? 10.961 21.516 6.148 1 87.81 313 MET B CA 1
ATOM 5257 C C . MET B 1 313 ? 11.953 20.938 5.145 1 87.81 313 MET B C 1
ATOM 5259 O O . MET B 1 313 ? 11.867 21.219 3.947 1 87.81 313 MET B O 1
ATOM 5263 N N . LEU B 1 314 ? 12.914 20.062 5.539 1 88.25 314 LEU B N 1
ATOM 5264 C CA . LEU B 1 314 ? 13.906 19.484 4.637 1 88.25 314 LEU B CA 1
ATOM 5265 C C . LEU B 1 314 ? 13.383 18.219 3.982 1 88.25 314 LEU B C 1
ATOM 5267 O O . LEU B 1 314 ? 14.141 17.266 3.76 1 88.25 314 LEU B O 1
ATOM 5271 N N . TYR B 1 315 ? 12.039 18.203 3.852 1 79.5 315 TYR B N 1
ATOM 5272 C CA . TYR B 1 315 ? 11.398 17.047 3.223 1 79.5 315 TYR B CA 1
ATOM 5273 C C . TYR B 1 315 ? 11.336 17.219 1.71 1 79.5 315 TYR B C 1
ATOM 5275 O O . TYR B 1 315 ? 10.953 16.297 0.991 1 79.5 315 TYR B O 1
ATOM 5283 N N . TYR B 1 316 ? 11.703 18.375 1.186 1 76.81 316 TYR B N 1
ATOM 5284 C CA . TYR B 1 316 ? 11.336 18.719 -0.183 1 76.81 316 TYR B CA 1
ATOM 5285 C C . TYR B 1 316 ? 12.562 18.719 -1.091 1 76.81 316 TYR B C 1
ATOM 5287 O O . TYR B 1 316 ? 12.602 19.453 -2.088 1 76.81 316 TYR B O 1
ATOM 5295 N N . GLY B 1 317 ? 13.57 18.047 -0.677 1 78.81 317 GLY B N 1
ATOM 5296 C CA . GLY B 1 317 ? 14.711 17.797 -1.548 1 78.81 317 GLY B CA 1
ATOM 5297 C C . GLY B 1 317 ? 15.742 18.922 -1.502 1 78.81 317 GLY B C 1
ATOM 5298 O O . GLY B 1 317 ? 16.547 19.062 -2.426 1 78.81 317 GLY B O 1
ATOM 5299 N N . GLN B 1 318 ? 15.703 19.703 -0.502 1 88 318 GLN B N 1
ATOM 5300 C CA . GLN B 1 318 ? 16.703 20.766 -0.378 1 88 318 GLN B CA 1
ATOM 5301 C C . GLN B 1 318 ? 18.109 20.203 -0.269 1 88 318 GLN B C 1
ATOM 5303 O O . GLN B 1 318 ? 18.312 19.156 0.341 1 88 318 GLN B O 1
ATOM 5308 N N . ASP B 1 319 ? 18.984 21.016 -0.841 1 93.56 319 ASP B N 1
ATOM 5309 C CA . ASP B 1 319 ? 20.391 20.688 -0.731 1 93.56 319 ASP B CA 1
ATOM 5310 C C . ASP B 1 319 ? 20.922 21 0.663 1 93.56 319 ASP B C 1
ATOM 5312 O O . ASP B 1 319 ? 20.969 22.172 1.061 1 93.56 319 ASP B O 1
ATOM 5316 N N . LEU B 1 320 ? 21.406 20 1.286 1 95.25 320 LEU B N 1
ATOM 5317 C CA . LEU B 1 320 ? 21.844 20.156 2.668 1 95.25 320 LEU B CA 1
ATOM 5318 C C . LEU B 1 320 ? 23.109 21 2.746 1 95.25 320 LEU B C 1
ATOM 5320 O O . LEU B 1 320 ? 23.438 21.547 3.803 1 95.25 320 LEU B O 1
ATOM 5324 N N . THR B 1 321 ? 23.828 21.188 1.701 1 94.38 321 THR B N 1
ATOM 5325 C CA . THR B 1 321 ? 25.047 22 1.7 1 94.38 321 THR B CA 1
ATOM 5326 C C . THR B 1 321 ? 24.703 23.469 1.879 1 94.38 321 THR B C 1
ATOM 5328 O O . THR B 1 321 ? 25.578 24.281 2.191 1 94.38 321 THR B O 1
ATOM 5331 N N . LEU B 1 322 ? 23.469 23.844 1.677 1 95.69 322 LEU B N 1
ATOM 5332 C CA . LEU B 1 322 ? 23.031 25.219 1.895 1 95.69 322 LEU B CA 1
ATOM 5333 C C . LEU B 1 322 ? 23.234 25.625 3.35 1 95.69 322 LEU B C 1
ATOM 5335 O O . LEU B 1 322 ? 23.375 26.812 3.65 1 95.69 322 LEU B O 1
ATOM 5339 N N . LEU B 1 323 ? 23.219 24.656 4.254 1 95.38 323 LEU B N 1
ATOM 5340 C CA . LEU B 1 323 ? 23.359 24.938 5.68 1 95.38 323 LEU B CA 1
ATOM 5341 C C . LEU B 1 323 ? 24.719 25.547 5.98 1 95.38 323 LEU B C 1
ATOM 5343 O O . LEU B 1 323 ? 24.875 26.297 6.941 1 95.38 323 LEU B O 1
ATOM 5347 N N . ASP B 1 324 ? 25.703 25.266 5.141 1 94.19 324 ASP B N 1
ATOM 5348 C CA . ASP B 1 324 ? 27.062 25.734 5.336 1 94.19 324 ASP B CA 1
ATOM 5349 C C . ASP B 1 324 ? 27.141 27.266 5.211 1 94.19 324 ASP B C 1
ATOM 5351 O O . ASP B 1 324 ? 28.062 27.891 5.719 1 94.19 324 ASP B O 1
ATOM 5355 N N . ARG B 1 325 ? 26.156 27.781 4.578 1 94.38 325 ARG B N 1
ATOM 5356 C CA . ARG B 1 325 ? 26.234 29.203 4.242 1 94.38 325 ARG B CA 1
ATOM 5357 C C . ARG B 1 325 ? 25.375 30.031 5.195 1 94.38 325 ARG B C 1
ATOM 5359 O O . ARG B 1 325 ? 25.359 31.266 5.105 1 94.38 325 ARG B O 1
ATOM 5366 N N . LEU B 1 326 ? 24.688 29.359 6.066 1 95.81 326 LEU B N 1
ATOM 5367 C CA . LEU B 1 326 ? 23.844 30.094 7 1 95.81 326 LEU B CA 1
ATOM 5368 C C . LEU B 1 326 ? 24.672 30.828 8.039 1 95.81 326 LEU B C 1
ATOM 5370 O O . LEU B 1 326 ? 25.672 30.281 8.547 1 95.81 326 LEU B O 1
ATOM 5374 N N . PRO B 1 327 ? 24.344 32.094 8.336 1 95.69 327 PRO B N 1
ATOM 5375 C CA . PRO B 1 327 ? 25.156 32.906 9.258 1 95.69 327 PRO B CA 1
ATOM 5376 C C . PRO B 1 327 ? 24.797 32.656 10.719 1 95.69 327 PRO B C 1
ATOM 5378 O O . PRO B 1 327 ? 24.438 33.594 11.445 1 95.69 327 PRO B O 1
ATOM 5381 N N . ALA B 1 328 ? 24.906 31.469 11.227 1 94.88 328 ALA B N 1
ATOM 5382 C CA . ALA B 1 328 ? 24.734 31.047 12.609 1 94.88 328 ALA B CA 1
ATOM 5383 C C . ALA B 1 328 ? 25.594 29.828 12.922 1 94.88 328 ALA B C 1
ATOM 5385 O O . ALA B 1 328 ? 25.891 29.031 12.031 1 94.88 328 ALA B O 1
ATOM 5386 N 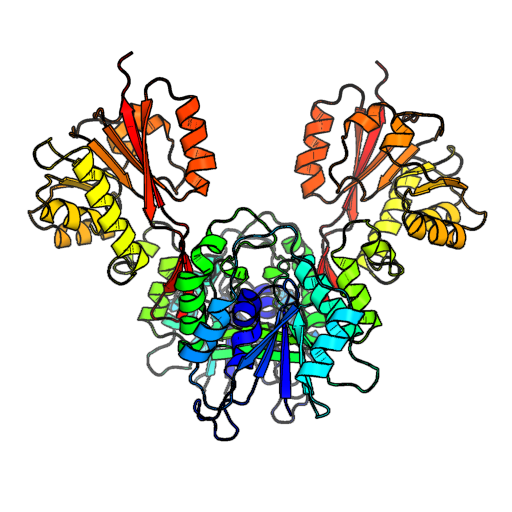N . ASP B 1 329 ? 25.953 29.672 14.148 1 95.62 329 ASP B N 1
ATOM 5387 C CA . ASP B 1 329 ? 26.781 28.547 14.578 1 95.62 329 ASP B CA 1
ATOM 5388 C C . ASP B 1 329 ? 25.938 27.375 15.031 1 95.62 329 ASP B C 1
ATOM 5390 O O . ASP B 1 329 ? 26.438 26.25 15.18 1 95.62 329 ASP B O 1
ATOM 5394 N N . LEU B 1 330 ? 24.656 27.625 15.297 1 97.5 330 LEU B N 1
ATOM 5395 C CA . LEU B 1 330 ? 23.719 26.578 15.703 1 97.5 330 LEU B CA 1
ATOM 5396 C C . LEU B 1 330 ? 22.578 26.438 14.688 1 97.5 330 LEU B C 1
ATOM 5398 O O . LEU B 1 330 ? 22 27.438 14.25 1 97.5 330 LEU B O 1
ATOM 5402 N N . VAL B 1 331 ? 22.344 25.203 14.305 1 98 331 VAL B N 1
ATOM 5403 C CA . VAL B 1 331 ? 21.219 24.891 13.438 1 98 331 VAL B CA 1
ATOM 5404 C C . VAL B 1 331 ? 20.391 23.766 14.047 1 98 331 VAL B C 1
ATOM 5406 O O . VAL B 1 331 ? 20.906 22.672 14.305 1 98 331 VAL B O 1
ATOM 5409 N N . PHE B 1 332 ? 19.109 24.031 14.375 1 98.62 332 PHE B N 1
ATOM 5410 C CA . PHE B 1 332 ? 18.172 23.016 14.812 1 98.62 332 PHE B CA 1
ATOM 5411 C C . PHE B 1 332 ? 17.453 22.391 13.617 1 98.62 332 PHE B C 1
ATOM 5413 O O . PHE B 1 332 ? 16.812 23.094 12.828 1 98.62 332 PHE B O 1
ATOM 5420 N N . VAL B 1 333 ? 17.609 21.109 13.453 1 98.19 333 VAL B N 1
ATOM 5421 C CA . VAL B 1 333 ? 16.922 20.375 12.391 1 98.19 333 VAL B CA 1
ATOM 5422 C C . VAL B 1 333 ? 15.977 19.344 13 1 98.19 333 VAL B C 1
ATOM 5424 O O . VAL B 1 333 ? 16.344 18.641 13.938 1 98.19 333 VAL B O 1
ATOM 5427 N N . ALA B 1 334 ? 14.805 19.328 12.617 1 98.12 334 ALA B N 1
ATOM 5428 C CA . ALA B 1 334 ? 13.867 18.281 13.016 1 98.12 334 ALA B CA 1
ATOM 5429 C C . ALA B 1 334 ? 13.289 17.578 11.789 1 98.12 334 ALA B C 1
ATOM 5431 O O . ALA B 1 334 ? 12.836 18.234 10.844 1 98.12 334 ALA B O 1
ATOM 5432 N N . LEU B 1 335 ? 13.328 16.281 11.711 1 96.62 335 LEU B N 1
ATOM 5433 C CA . LEU B 1 335 ? 12.844 15.445 10.625 1 96.62 335 LEU B CA 1
ATOM 5434 C C . LEU B 1 335 ? 12.25 14.141 11.156 1 96.62 335 LEU B C 1
ATOM 5436 O O . LEU B 1 335 ? 12.531 13.75 12.289 1 96.62 335 LEU B O 1
ATOM 5440 N N . GLU B 1 336 ? 11.43 13.562 10.328 1 95.94 336 GLU B N 1
ATOM 5441 C CA . GLU B 1 336 ? 11.016 12.203 10.656 1 95.94 336 GLU B CA 1
ATOM 5442 C C . GLU B 1 336 ? 12.195 11.242 10.586 1 95.94 336 GLU B C 1
ATOM 5444 O O . GLU B 1 336 ? 13.164 11.484 9.867 1 95.94 336 GLU B O 1
ATOM 5449 N N . PRO B 1 337 ? 12.156 10.148 11.266 1 95.12 337 PRO B N 1
ATOM 5450 C CA . PRO B 1 337 ? 13.297 9.258 11.453 1 95.12 337 PRO B CA 1
ATOM 5451 C C . PRO B 1 337 ? 13.875 8.75 10.133 1 95.12 337 PRO B C 1
ATOM 5453 O O . PRO B 1 337 ? 15.094 8.711 9.953 1 95.12 337 PRO B O 1
ATOM 5456 N N . GLU B 1 338 ? 13.062 8.406 9.227 1 93.06 338 GLU B N 1
ATOM 5457 C CA . GLU B 1 338 ? 13.555 7.84 7.977 1 93.06 338 GLU B CA 1
ATOM 5458 C C . GLU B 1 338 ? 14.375 8.859 7.191 1 93.06 338 GLU B C 1
ATOM 5460 O O . GLU B 1 338 ? 15.469 8.555 6.711 1 93.06 338 GLU B O 1
ATOM 5465 N N . THR B 1 339 ? 13.852 10.023 7.035 1 94.19 339 THR B N 1
ATOM 5466 C CA . THR B 1 339 ? 14.562 11.086 6.328 1 94.19 339 THR B CA 1
ATOM 5467 C C . THR B 1 339 ? 15.867 11.43 7.047 1 94.19 339 THR B C 1
ATOM 5469 O O . THR B 1 339 ? 16.891 11.688 6.406 1 94.19 339 THR B O 1
ATOM 5472 N N . LEU B 1 340 ? 15.82 11.453 8.336 1 95.88 340 LEU B N 1
ATOM 5473 C CA . LEU B 1 340 ? 17.031 11.703 9.109 1 95.88 340 LEU B CA 1
ATOM 5474 C C . LEU B 1 340 ? 18.094 10.648 8.812 1 95.88 340 LEU B C 1
ATOM 5476 O O . LEU B 1 340 ? 19.234 10.992 8.508 1 95.88 340 LEU B O 1
ATOM 5480 N N . ALA B 1 341 ? 17.672 9.422 8.82 1 94.44 341 ALA B N 1
ATOM 5481 C CA . ALA B 1 341 ? 18.594 8.305 8.656 1 94.44 341 ALA B CA 1
ATOM 5482 C C . ALA B 1 341 ? 19.156 8.258 7.238 1 94.44 341 ALA B C 1
ATOM 5484 O O . ALA B 1 341 ? 20.312 7.906 7.027 1 94.44 341 ALA B O 1
ATOM 5485 N N . THR B 1 342 ? 18.328 8.625 6.266 1 94.19 342 THR B N 1
ATOM 5486 C CA . THR B 1 342 ? 18.719 8.375 4.879 1 94.19 342 THR B CA 1
ATOM 5487 C C . THR B 1 342 ? 19.328 9.625 4.254 1 94.19 342 THR B C 1
ATOM 5489 O O . THR B 1 342 ? 20 9.539 3.227 1 94.19 342 THR B O 1
ATOM 5492 N N . ARG B 1 343 ? 19.078 10.758 4.852 1 94.81 343 ARG B N 1
ATOM 5493 C CA . ARG B 1 343 ? 19.531 11.984 4.203 1 94.81 343 ARG B CA 1
ATOM 5494 C C . ARG B 1 343 ? 20.469 12.766 5.117 1 94.81 343 ARG B C 1
ATOM 5496 O O . ARG B 1 343 ? 21.641 12.969 4.793 1 94.81 343 ARG B O 1
ATOM 5503 N N . LEU B 1 344 ? 20.031 13.094 6.305 1 95.62 344 LEU B N 1
ATOM 5504 C CA . LEU B 1 344 ? 20.797 13.992 7.156 1 95.62 344 LEU B CA 1
ATOM 5505 C C . LEU B 1 344 ? 22.016 13.289 7.738 1 95.62 344 LEU B C 1
ATOM 5507 O O . LEU B 1 344 ? 23.125 13.836 7.707 1 95.62 344 LEU B O 1
ATOM 5511 N N . THR B 1 345 ? 21.781 12.109 8.297 1 95.25 345 THR B N 1
ATOM 5512 C CA . THR B 1 345 ? 22.859 11.398 8.992 1 95.25 345 THR B CA 1
ATOM 5513 C C . THR B 1 345 ? 24.016 11.125 8.047 1 95.25 345 THR B C 1
ATOM 5515 O O . THR B 1 345 ? 25.172 11.461 8.352 1 95.25 345 THR B O 1
ATOM 5518 N N . PRO B 1 346 ? 23.734 10.578 6.82 1 94.75 346 PRO B N 1
ATOM 5519 C CA . PRO B 1 346 ? 24.859 10.375 5.898 1 94.75 346 PRO B CA 1
ATOM 5520 C C . PRO B 1 346 ? 25.562 11.68 5.523 1 94.75 346 PRO B C 1
ATOM 5522 O O . PRO B 1 346 ? 26.781 11.719 5.395 1 94.75 346 PRO B O 1
ATOM 5525 N N . TRP B 1 347 ? 24.812 12.703 5.328 1 94.62 347 TRP B N 1
ATOM 5526 C CA . TRP B 1 347 ? 25.391 14 5 1 94.62 347 TRP B CA 1
ATOM 5527 C C . TRP B 1 347 ? 26.297 14.492 6.129 1 94.62 347 TRP B C 1
ATOM 5529 O O . TRP B 1 347 ? 27.391 14.977 5.883 1 94.62 347 TRP B O 1
ATOM 5539 N N . LEU B 1 348 ? 25.891 14.391 7.363 1 94.19 348 LEU B N 1
ATOM 5540 C CA . LEU B 1 348 ? 26.641 14.867 8.531 1 94.19 348 LEU B CA 1
ATOM 5541 C C . LEU B 1 348 ? 27.953 14.109 8.68 1 94.19 348 LEU B C 1
ATOM 5543 O O . LEU B 1 348 ? 28.938 14.664 9.164 1 94.19 348 LEU B O 1
ATOM 5547 N N . GLU B 1 349 ? 27.922 12.891 8.328 1 93 349 GLU B N 1
ATOM 5548 C CA . GLU B 1 349 ? 29.125 12.078 8.406 1 93 349 GLU B CA 1
ATOM 5549 C C . GLU B 1 349 ? 30.203 12.602 7.469 1 93 349 GLU B C 1
ATOM 5551 O O . GLU B 1 349 ? 31.406 12.43 7.727 1 93 349 GLU B O 1
ATOM 5556 N N . SER B 1 350 ? 29.734 13.297 6.531 1 89.62 350 SER B N 1
ATOM 5557 C CA . SER B 1 350 ? 30.703 13.781 5.547 1 89.62 350 SER B CA 1
ATOM 5558 C C . SER B 1 350 ? 30.875 15.297 5.648 1 89.62 350 SER B C 1
ATOM 5560 O O . SER B 1 350 ? 31.703 15.875 4.957 1 89.62 350 SER B O 1
ATOM 5562 N N . ALA B 1 351 ? 30.094 15.898 6.465 1 84.44 351 ALA B N 1
ATOM 5563 C CA . ALA B 1 351 ? 30.094 17.359 6.543 1 84.44 351 ALA B CA 1
ATOM 5564 C C . ALA B 1 351 ? 31.203 17.859 7.445 1 84.44 351 ALA B C 1
ATOM 5566 O O . ALA B 1 351 ? 31.156 17.703 8.664 1 84.44 351 ALA B O 1
ATOM 5567 N N . PRO B 1 352 ? 32.188 18.562 6.938 1 81.75 352 PRO B N 1
ATOM 5568 C CA . PRO B 1 352 ? 33.344 18.922 7.746 1 81.75 352 PRO B CA 1
ATOM 5569 C C . PRO B 1 352 ? 33.062 20.094 8.688 1 81.75 352 PRO B C 1
ATOM 5571 O O . PRO B 1 352 ? 33.812 20.297 9.664 1 81.75 352 PRO B O 1
ATOM 5574 N N . HIS B 1 353 ? 32.031 20.766 8.516 1 90.56 353 HIS B N 1
ATOM 5575 C CA . HIS B 1 353 ? 31.859 22.016 9.258 1 90.56 353 HIS B CA 1
ATOM 5576 C C . HIS B 1 353 ? 30.828 21.859 10.367 1 90.56 353 HIS B C 1
ATOM 5578 O O . HIS B 1 353 ? 30.531 22.828 11.086 1 90.56 353 HIS B O 1
ATOM 5584 N N . TRP B 1 354 ? 30.234 20.688 10.477 1 95.62 354 TRP B N 1
ATOM 5585 C CA . TRP B 1 354 ? 29.156 20.531 11.445 1 95.62 354 TRP B CA 1
ATOM 5586 C C . TRP B 1 354 ? 29.375 19.312 12.328 1 95.62 354 TRP B C 1
ATOM 5588 O O . TRP B 1 354 ? 29.859 18.281 11.859 1 95.62 354 TRP B O 1
ATOM 5598 N N . GLU B 1 355 ? 29.078 19.422 13.578 1 95.5 355 GLU B N 1
ATOM 5599 C CA . GLU B 1 355 ? 29 18.281 14.492 1 95.5 355 GLU B CA 1
ATOM 5600 C C . GLU B 1 355 ? 27.578 18.125 15.047 1 95.5 355 GLU B C 1
ATOM 5602 O O . GLU B 1 355 ? 26.859 19.109 15.219 1 95.5 355 GLU B O 1
ATOM 5607 N N . LYS B 1 356 ? 27.188 16.922 15.281 1 96.69 356 LYS B N 1
ATOM 5608 C CA . LYS B 1 356 ? 25.922 16.641 15.969 1 96.69 356 LYS B CA 1
ATOM 5609 C C . LYS B 1 356 ? 26.047 16.891 17.469 1 96.69 356 LYS B C 1
ATOM 5611 O O . LYS B 1 356 ? 26.609 16.078 18.188 1 96.69 356 LYS B O 1
ATOM 5616 N N . ALA B 1 357 ? 25.484 17.922 17.891 1 97.31 357 ALA B N 1
ATOM 5617 C CA . ALA B 1 357 ? 25.625 18.312 19.281 1 97.31 357 ALA B CA 1
ATOM 5618 C C . ALA B 1 357 ? 24.547 17.656 20.156 1 97.31 357 ALA B C 1
ATOM 5620 O O . ALA B 1 357 ? 24.719 17.5 21.359 1 97.31 357 ALA B O 1
ATOM 5621 N N . ASP B 1 358 ? 23.453 17.359 19.609 1 98.06 358 ASP B N 1
ATOM 5622 C CA . ASP B 1 358 ? 22.359 16.734 20.328 1 98.06 358 ASP B CA 1
ATOM 5623 C C . ASP B 1 358 ? 21.406 16.016 19.375 1 98.06 358 ASP B C 1
ATOM 5625 O O . ASP B 1 358 ? 21.344 16.344 18.188 1 98.06 358 ASP B O 1
ATOM 5629 N N . GLU B 1 359 ? 20.797 15.016 19.75 1 98.12 359 GLU B N 1
ATOM 5630 C CA . GLU B 1 359 ? 19.719 14.305 19.094 1 98.12 359 GLU B CA 1
ATOM 5631 C C . GLU B 1 359 ? 18.609 13.938 20.078 1 98.12 359 GLU B C 1
ATOM 5633 O O . GLU B 1 359 ? 18.875 13.289 21.094 1 98.12 359 GLU B O 1
ATOM 5638 N N . THR B 1 360 ? 17.453 14.406 19.797 1 97.62 360 THR B N 1
ATOM 5639 C CA . THR B 1 360 ? 16.359 14.227 20.75 1 97.62 360 THR B CA 1
ATOM 5640 C C . THR B 1 360 ? 15.07 13.867 20.031 1 97.62 360 THR B C 1
ATOM 5642 O O . THR B 1 360 ? 14.75 14.453 19 1 97.62 360 THR B O 1
ATOM 5645 N N . THR B 1 361 ? 14.359 12.836 20.594 1 97.94 361 THR B N 1
ATOM 5646 C CA . THR B 1 361 ? 13.023 12.562 20.078 1 97.94 361 THR B CA 1
ATOM 5647 C C . THR B 1 361 ? 12.047 13.648 20.484 1 97.94 361 THR B C 1
ATOM 5649 O O . THR B 1 361 ? 11.859 13.906 21.688 1 97.94 361 THR B O 1
ATOM 5652 N N . LEU B 1 362 ? 11.445 14.32 19.531 1 98.56 362 LEU B N 1
ATOM 5653 C CA . LEU B 1 362 ? 10.508 15.398 19.812 1 98.56 362 LEU B CA 1
ATOM 5654 C C . LEU B 1 362 ? 9.094 14.852 19.984 1 98.56 362 LEU B C 1
ATOM 5656 O O . LEU B 1 362 ? 8.336 15.328 20.828 1 98.56 362 LEU B O 1
ATOM 5660 N N . VAL B 1 363 ? 8.719 13.914 19.188 1 98.19 363 VAL B N 1
ATOM 5661 C CA . VAL B 1 363 ? 7.418 13.258 19.297 1 98.19 363 VAL B CA 1
ATOM 5662 C C . VAL B 1 363 ? 7.488 11.875 18.656 1 98.19 363 VAL B C 1
ATOM 5664 O O . VAL B 1 363 ? 8.172 11.68 17.656 1 98.19 363 VAL B O 1
ATOM 5667 N N . ALA B 1 364 ? 6.836 10.922 19.266 1 97.38 364 ALA B N 1
ATOM 5668 C CA . ALA B 1 364 ? 6.785 9.555 18.75 1 97.38 364 ALA B CA 1
ATOM 5669 C C . ALA B 1 364 ? 5.738 9.43 17.641 1 97.38 364 ALA B C 1
ATOM 5671 O O . ALA B 1 364 ? 4.824 10.25 17.547 1 97.38 364 ALA B O 1
ATOM 5672 N N . PRO B 1 365 ? 5.938 8.43 16.766 1 97.81 365 PRO B N 1
ATOM 5673 C CA . PRO B 1 365 ? 4.902 8.172 15.758 1 97.81 365 PRO B CA 1
ATOM 5674 C C . PRO B 1 365 ? 3.535 7.887 16.375 1 97.81 365 PRO B C 1
ATOM 5676 O O . PRO B 1 365 ? 3.455 7.379 17.5 1 97.81 365 PRO B O 1
ATOM 5679 N N . ALA B 1 366 ? 2.5 8.172 15.648 1 98.06 366 ALA B N 1
ATOM 5680 C CA . ALA B 1 366 ? 1.12 7.961 16.078 1 98.06 366 ALA B CA 1
ATOM 5681 C C . ALA B 1 366 ? 0.18 7.879 14.883 1 98.06 366 ALA B C 1
ATOM 5683 O O . ALA B 1 366 ? 0.553 8.242 13.766 1 98.06 366 ALA B O 1
ATOM 5684 N N . LEU B 1 367 ? -0.977 7.328 15.102 1 98.12 367 LEU B N 1
ATOM 5685 C CA . LEU B 1 367 ? -2.055 7.414 14.125 1 98.12 367 LEU B CA 1
ATOM 5686 C C . LEU B 1 367 ? -3.01 8.555 14.469 1 98.12 367 LEU B C 1
ATOM 5688 O O . LEU B 1 367 ? -3.336 8.766 15.641 1 98.12 367 LEU B O 1
ATOM 5692 N N . GLU B 1 368 ? -3.395 9.273 13.508 1 97.44 368 GLU B N 1
ATOM 5693 C CA . GLU B 1 368 ? -4.27 10.406 13.797 1 97.44 368 GLU B CA 1
ATOM 5694 C C . GLU B 1 368 ? -5.312 10.594 12.695 1 97.44 368 GLU B C 1
ATOM 5696 O O . GLU B 1 368 ? -5.008 10.43 11.516 1 97.44 368 GLU B O 1
ATOM 5701 N N . THR B 1 369 ? -6.504 10.961 13.047 1 96.75 369 THR B N 1
ATOM 5702 C CA . THR B 1 369 ? -7.547 11.328 12.102 1 96.75 369 THR B CA 1
ATOM 5703 C C . THR B 1 369 ? -7.27 12.703 11.492 1 96.75 369 THR B C 1
ATOM 5705 O O . THR B 1 369 ? -6.637 13.547 12.117 1 96.75 369 THR B O 1
ATOM 5708 N N . ILE B 1 370 ? -7.688 12.867 10.289 1 95.06 370 ILE B N 1
ATOM 5709 C CA . ILE B 1 370 ? -7.562 14.148 9.602 1 95.06 370 ILE B CA 1
ATOM 5710 C C . ILE B 1 370 ? -8.867 14.477 8.891 1 95.06 370 ILE B C 1
ATOM 5712 O O . ILE B 1 370 ? -9.742 13.617 8.75 1 95.06 370 ILE B O 1
ATOM 5716 N N . CYS B 1 371 ? -9.039 15.805 8.555 1 94.06 371 CYS B N 1
ATOM 5717 C CA . CYS B 1 371 ? -10.172 16.312 7.797 1 94.06 371 CYS B CA 1
ATOM 5718 C C . CYS B 1 371 ? -11.492 15.93 8.461 1 94.06 371 CYS B C 1
ATOM 5720 O O . CYS B 1 371 ? -12.367 15.344 7.816 1 94.06 371 CYS B O 1
ATOM 5722 N N . GLY B 1 372 ? -11.547 16.188 9.75 1 92 372 GLY B N 1
ATOM 5723 C CA . GLY B 1 372 ? -12.773 15.977 10.508 1 92 372 GLY B CA 1
ATOM 5724 C C . GLY B 1 372 ? -13.117 14.508 10.68 1 92 372 GLY B C 1
ATOM 5725 O O . GLY B 1 372 ? -14.297 14.148 10.758 1 92 372 GLY B O 1
ATOM 5726 N N . GLY B 1 373 ? -12.141 13.656 10.578 1 94.94 373 GLY B N 1
ATOM 5727 C CA . GLY B 1 373 ? -12.375 12.234 10.789 1 94.94 373 GLY B CA 1
ATOM 5728 C C . GLY B 1 373 ? -12.688 11.484 9.5 1 94.94 373 GLY B C 1
ATOM 5729 O O . GLY B 1 373 ? -13.016 10.297 9.531 1 94.94 373 GLY B O 1
ATOM 5730 N N . ARG B 1 374 ? -12.57 12.141 8.344 1 96.25 374 ARG B N 1
ATOM 5731 C CA . ARG B 1 374 ? -12.844 11.508 7.059 1 96.25 374 ARG B CA 1
ATOM 5732 C C . ARG B 1 374 ? -11.773 10.484 6.707 1 96.25 374 ARG B C 1
ATOM 5734 O O . ARG B 1 374 ? -12.055 9.469 6.066 1 96.25 374 ARG B O 1
ATOM 5741 N N . ALA B 1 375 ? -10.57 10.75 7.199 1 96.75 375 ALA B N 1
ATOM 5742 C CA . ALA B 1 375 ? -9.445 9.852 6.957 1 96.75 375 ALA B CA 1
ATOM 5743 C C . ALA B 1 375 ? -8.484 9.836 8.141 1 96.75 375 ALA B C 1
ATOM 5745 O O . ALA B 1 375 ? -8.656 10.602 9.094 1 96.75 375 ALA B O 1
ATOM 5746 N N . TYR B 1 376 ? -7.574 8.906 8.148 1 97.44 376 TYR B N 1
ATOM 5747 C CA . TYR B 1 376 ? -6.496 8.906 9.133 1 97.44 376 TYR B CA 1
ATOM 5748 C C . TYR B 1 376 ? -5.203 8.375 8.523 1 97.44 376 TYR B C 1
ATOM 5750 O O . TYR B 1 376 ? -5.219 7.762 7.453 1 97.44 376 TYR B O 1
ATOM 5758 N N . LEU B 1 377 ? -4.109 8.711 9.109 1 96.62 377 LEU B N 1
ATOM 5759 C CA . LEU B 1 377 ? -2.785 8.336 8.625 1 96.62 377 LEU B CA 1
ATOM 5760 C C . LEU B 1 377 ? -1.789 8.234 9.773 1 96.62 377 LEU B C 1
ATOM 5762 O O . LEU B 1 377 ? -2.113 8.578 10.914 1 96.62 377 LEU B O 1
ATOM 5766 N N . GLY B 1 378 ? -0.652 7.68 9.406 1 96.69 378 GLY B N 1
ATOM 5767 C CA . GLY B 1 378 ? 0.445 7.605 10.359 1 96.69 378 GLY B CA 1
ATOM 5768 C C . GLY B 1 378 ? 1.329 8.836 10.352 1 96.69 378 GLY B C 1
ATOM 5769 O O . GLY B 1 378 ? 1.869 9.211 9.305 1 96.69 378 GLY B O 1
ATOM 5770 N N . LYS B 1 379 ? 1.368 9.5 11.508 1 96.62 379 LYS B N 1
ATOM 5771 C CA . LYS B 1 379 ? 2.404 10.5 11.758 1 96.62 379 LYS B CA 1
ATOM 5772 C C . LYS B 1 379 ? 3.732 9.844 12.109 1 96.62 379 LYS B C 1
ATOM 5774 O O . LYS B 1 379 ? 3.787 8.977 12.992 1 96.62 379 LYS B O 1
ATOM 5779 N N . ARG B 1 380 ? 4.773 10.195 11.516 1 94.44 380 ARG B N 1
ATOM 5780 C CA . ARG B 1 380 ? 5.977 9.375 11.445 1 94.44 380 ARG B CA 1
ATOM 5781 C C . ARG B 1 380 ? 6.914 9.68 12.609 1 94.44 380 ARG B C 1
ATOM 5783 O O . ARG B 1 380 ? 7.953 9.031 12.758 1 94.44 380 ARG B O 1
ATOM 5790 N N . GLY B 1 381 ? 6.539 10.594 13.422 1 97.19 381 GLY B N 1
ATOM 5791 C CA . GLY B 1 381 ? 7.457 11.023 14.469 1 97.19 381 GLY B CA 1
ATOM 5792 C C . GLY B 1 381 ? 8.391 12.133 14.023 1 97.19 381 GLY B C 1
ATOM 5793 O O . GLY B 1 381 ? 8.414 12.5 12.844 1 97.19 381 GLY B O 1
ATOM 5794 N N . SER B 1 382 ? 9.094 12.664 14.961 1 98.12 382 SER B N 1
ATOM 5795 C CA . SER B 1 382 ? 10.039 13.742 14.703 1 98.12 382 SER B CA 1
ATOM 5796 C C . SER B 1 382 ? 11.242 13.656 15.633 1 98.12 382 SER B C 1
ATOM 5798 O O . SER B 1 382 ? 11.086 13.445 16.844 1 98.12 382 SER B O 1
ATOM 5800 N N . ILE B 1 383 ? 12.367 13.742 15.055 1 98.44 383 ILE B N 1
ATOM 5801 C CA . ILE B 1 383 ? 13.617 13.766 15.797 1 98.44 383 ILE B CA 1
ATOM 5802 C C . ILE B 1 383 ? 14.359 15.078 15.547 1 98.44 383 ILE B C 1
ATOM 5804 O O . ILE B 1 383 ? 14.5 15.5 14.398 1 98.44 383 ILE B O 1
ATOM 5808 N N . GLY B 1 384 ? 14.742 15.711 16.625 1 98.5 384 GLY B N 1
ATOM 5809 C CA . GLY B 1 384 ? 15.539 16.922 16.531 1 98.5 384 GLY B CA 1
ATOM 5810 C C . GLY B 1 384 ? 17.031 16.656 16.594 1 98.5 384 GLY B C 1
ATOM 5811 O O . GLY B 1 384 ? 17.5 15.844 17.391 1 98.5 384 GLY B O 1
ATOM 5812 N N . VAL B 1 385 ? 17.719 17.281 15.719 1 98.31 385 VAL B N 1
ATOM 5813 C CA . VAL B 1 385 ? 19.172 17.219 15.711 1 98.31 385 VAL B CA 1
ATOM 5814 C C . VAL B 1 385 ? 19.75 18.641 15.781 1 98.31 385 VAL B C 1
ATOM 5816 O O . VAL B 1 385 ? 19.406 19.5 14.961 1 98.31 385 VAL B O 1
ATOM 5819 N N . LEU B 1 386 ? 20.578 18.859 16.797 1 98.56 386 LEU B N 1
ATOM 5820 C CA . LEU B 1 386 ? 21.266 20.141 16.922 1 98.56 386 LEU B CA 1
ATOM 5821 C C . LEU B 1 386 ? 22.641 20.078 16.25 1 98.56 386 LEU B C 1
ATOM 5823 O O . LEU B 1 386 ? 23.469 19.234 16.609 1 98.56 386 LEU B O 1
ATOM 5827 N N . LEU B 1 387 ? 22.797 20.922 15.258 1 97.81 387 LEU B N 1
ATOM 5828 C CA . LEU B 1 387 ? 24.078 21.047 14.586 1 97.81 387 LEU B CA 1
ATOM 5829 C C . LEU B 1 387 ? 24.859 22.234 15.133 1 97.81 387 LEU B C 1
ATOM 5831 O O . LEU B 1 387 ? 24.312 23.328 15.289 1 97.81 387 LEU B O 1
ATOM 5835 N N . ARG B 1 388 ? 26.094 21.984 15.445 1 97.62 388 ARG B N 1
ATOM 5836 C CA . ARG B 1 388 ? 27.016 23.031 15.883 1 97.62 388 ARG B CA 1
ATOM 5837 C C . ARG B 1 388 ? 28.188 23.172 14.922 1 97.62 388 ARG B C 1
ATOM 5839 O O . ARG B 1 388 ? 28.828 22.188 14.562 1 97.62 388 ARG B O 1
ATOM 5846 N N . ARG B 1 389 ? 28.359 24.391 14.461 1 96 389 ARG B N 1
ATOM 5847 C CA . ARG B 1 389 ? 29.469 24.641 13.547 1 96 389 ARG B CA 1
ATOM 5848 C C . ARG B 1 389 ? 30.812 24.422 14.234 1 96 389 ARG B C 1
ATOM 5850 O O . ARG B 1 389 ? 31 24.812 15.383 1 96 389 ARG B O 1
ATOM 5857 N N . THR B 1 390 ? 31.672 23.609 13.539 1 90.44 390 THR B N 1
ATOM 5858 C CA . THR B 1 390 ? 33 23.312 14.07 1 90.44 390 THR B CA 1
ATOM 5859 C C . THR B 1 390 ? 34.031 24.234 13.43 1 90.44 390 THR B C 1
ATOM 5861 O O . THR B 1 390 ? 33.906 24.641 12.273 1 90.44 390 THR B O 1
ATOM 5864 N N . GLY B 1 391 ? 34.719 25.156 13.992 1 72.12 391 GLY B N 1
ATOM 5865 C CA . GLY B 1 391 ? 35.75 26.078 13.578 1 72.12 391 GLY B CA 1
ATOM 5866 C C . GLY B 1 391 ? 36.781 25.453 12.664 1 72.12 391 GLY B C 1
ATOM 5867 O O . GLY B 1 391 ? 37.312 24.375 12.969 1 72.12 391 GLY B O 1
ATOM 5868 N N . VAL B 1 392 ? 36.719 25.109 11.477 1 48.28 392 VAL B N 1
ATOM 5869 C CA . VAL B 1 392 ? 38.031 25 10.859 1 48.28 392 VAL B CA 1
ATOM 5870 C C . VAL B 1 392 ? 38.562 26.406 10.508 1 48.28 392 VAL B C 1
ATOM 5872 O O . VAL B 1 392 ? 37.781 27.281 10.117 1 48.28 392 VAL B O 1
#

InterPro domains:
  IPR029063 S-adenosyl-L-methionine-dependent methyltransferase superfamily [G3DSA:3.40.50.150] (200-335)
  IPR029063 S-adenosyl-L-methionine-dependent methyltransferase superfamily [SSF53335] (225-302)

Sequence (784 aa):
MIDIVAVLRAEDAVLDFLSVLTAPGPTGRQDESPEVHVLFGDTAEHLVLPAGVPTAERLDAVARHVRPVDESAASPGPAATAALIEAAAQGGPARLWTHSPADTRRGRGRLGRDAAAAVAPGGPPVLHAVGHSPYLQFISDLDRPLDRAGAEAKLAFVNRHCGHLLRTESAEHVVTTGRVHATERFFSAGPQERERLFALLASLDEDAASVPDPWEFATSAYEAERLDSTVAWIAGHCPPGSGPLVEVGACEGALTTRLAEKGFTVHATEPNAAFRRRLTDAVGGTARVHPASLEELAARPELPGAAYLLIEMLYYGQDLTLLDRLPADLVFVALEPETLATRLTPWLESAPHWEKADETTLVAPALETICGGRAYLGKRGSIGVLLRRTGVMIDIVAVLRAEDAVLDFLSVLTAPGPTGRQDESPEVHVLFGDTAEHLVLPAGVPTAERLDAVARHVRPVDESAASPGPAATAALIEAAAQGGPARLWTHSPADTRRGRGRLGRDAAAAVAPGGPPVLHAVGHSPYLQFISDLDRPLDRAGAEAKLAFVNRHCGHLLRTESAEHVVTTGRVHATERFFSAGPQERERLFALLASLDEDAASVPDPWEFATSAYEAERLDSTVAWIAGHCPPGSGPLVEVGACEGALTTRLAEKGFTVHATEPNAAFRRRLTDAVGGTARVHPASLEELAARPELPGAAYLLIEMLYYGQDLTLLDRLPADLVFVALEPETLATRLTPWLESAPHWEKADETTLVAPALETICGGRAYLGKRGSIGVLLRRTGV

Secondary structure (DSSP, 8-state):
-EEEEEESSHHHHHHHHHHHHT---TTS-GGGPPPEEEEETTTTEEEEE-TT--HHHHHHHHHTT-----TT-----HHHHHHHHHHHHTTS-EEEEE--TT-SSHHHHHHHHHHHHTSPTTS--EEEE--S-TT-EE--SEEEE--HHHHHHHHHHHHHH-GGGGT---TTT---GGGS-SEEEEE---HHHHHHHHHHTS-TTHHHHTSSSTT-TTT-HHHHHHHHHHHHHHHHHS-TTS--EEEES-TTSHHHHHHHHTT--EEEE---HHHHHHHHHHHTTSSEEE---HHHHHHS-----SEEEEES-TTS---GGGGGGSS-SEEEEEE-HHHIIIIIHHHHHH-TTEEEEEEEEEE--EEEEEGGGTEEEEE--EEEEEEEE---/-EEEEEESSHHHHHHHHHHHHT---TTS-GGGPPPEEEEETTTTEEEEE-TT--HHHHHHHHHTT-----TT-----HHHHHHHHHHHHTTS-EEEEE--TT-SSHHHHHHHHHHHHTSPTTS--EEEE--S-TT-EE--SEEEE--HHHHHHHHHHHHHH-GGGGT---TTT---GGGS-SEEEEE---HHHHHHHHHHTS-TTHHHHTSSSTT-TTT-HHHHHHHHHHHHHHHHHS-TTS--EEEES-TTSHHHHHHHHTT--EEEE---HHHHHHHHHHHTTSSEEE---HHHHHHS-----SEEEEES-TTS---GGGGGGSS-SEEEEEE-HHHIIIIIHHHHHH-TTEEEEEEEEEE--EEEEEGGGTEEEEE--EEEEEEEE---

pLDDT: mean 94.34, std 6.27, range [48.28, 98.81]

Foldseek 3Di:
DEEEEEFQALLLCLQQPLCLLQPAAPVRDSQQRDKYWYAHFQVRDIDIDHGRDHSLVSLVSSLVRGDDDDPPRAGPAQQSLLVSVCVRCVPHAYAYEAAALQALLLRRNRNLLSNVVNADVVHHFYKHWPAHDPFKDFDFPDKDAADPVSLVSSVCSCVPRVVNLCVDPDPNRRDDPSRRDRMITIHGDDNLLSLLSNLLSDDVDPSVLVDPPSVCCPPDPQNVLLLVLVLVVCCVPQNAPLWEEEEAACQLPSNPQVNLVRRHAYEYEDQDPSSQVNNCVSCVPSYHYHNDHLQRCLVPVPDATCEYEAEAPCPPPDDPCSVVRHRYQKYKYKDFPVCCVPPVVVCQVVPPFKDFPDKAFRGDKDKDAPSVNRIIGIDRGMMITMIGTDDD/DEEEEEFQALLLCLQQPLCLLQPAAPVRDSQARDKYWYAHFQVRDIDIDHGRDHSLVSLVSSLVRGDPDDPPRAGPAQQSLLVSVCVRCVPHAYEYEAAALQALLLRRNRNLLSNVVNADVVHHFYKHWPAHDVFKDFDFPDKDAADPVSLVSSVCSCVPRVVNLCVDPDPNRRDDPSRRDRMITIHGDDNLLSLLSNLLSDDVDPSVLVDPPSVCCPPDPQNVLLLVLVLVVCCVPQNAPLWEEEEAACQLPSNPQVNLVRRHAYEYEDQDPSSQVNNCVRCVPSYHYHNDHLQRCLVPVPDATCEYEAEAPCPPPDDPCSVVRHRYQKYKYKDFPVCCVPPVVVCQVVDPFKDFPDKAFRGDKDKDAPSVNRIIGIDRGMMITMIGTDDD